Protein AF-A0A8H6UK25-F1 (afdb_monomer_lite)

Secondary structure (DSSP, 8-state):
-HHHHHHHHHHHH-----S-TTTSPPP-HHHHS---TT-EEEEE-TTSHHHHHHHHHIIIII--SEEEEEE---SHHHHHHHHHHHHHHHHGGG--TT-TTS-S-PPEEEEEE--TT-HHHHHHHHHHHHHH-S---EEEE-----SPPS-B-TTS-BHHHIIIIIHHHHHHHHHHHHHHHHHHHSTT---EEEE---GGGGGS-TT---TTGGGS--GGGS-----PPPPPP-------------------------PPP--B--S---TTSGGGGGTTTGGG----B---HHHHHHHHHH-S-HHHHHHHHHHHTS-HHHHHHHHHHHHHH-TT--S-THHHHHHHHHHHHHHHHH---TTTHHHHHHHHHHS------TT--HHHHHHTTSGGG--HHHHHHHHHHHHHHHHH-S-TTPPEESSSS-EE-HHHHHHHHHHHHHHHHHHHHTTT---HHHHHHHHHHHHHHHHHH-TT-HHHHHHHHHHHHHHHHTTTTSPPPGGG---HHHHHHHHHHHHHHHHHHHHHHHHHT---SS-GGG---PPPP---HHHHT--HHHHHHHHHTS-TT----STT---HHHHHHHHHHHHHHHHHHHHHHHS---HHHHHHHHHHHHHHHHHHHHHS-GGGS--GGGGSSS-HHHHHHHHHHHHHHHHHHHHHHHHHHHH-GGGHHHHHHHHHHHHHHHHHHHHTTTT-HHHHHHTHHHIIIIIHHHHHHHHHHHHHHHHHT-----SS-HHHHHHHHHHHHHHHHT-PPPS-HHHHHHHHHHHHHHHHHHHHHHS-S-----PPPPP-----------------------------------------SSGGGTTSS--S--S---------

InterPro domains:
  IPR002347 Short-chain dehydrogenase/reductase SDR [PF00106] (39-199)
  IPR007219 Xylanolytic transcriptional activator, regulatory domain [PF04082] (485-560)
  IPR007219 Xylanolytic transcriptional activator, regulatory domain [SM00906] (484-558)
  IPR036291 NAD(P)-binding domain superfamily [SSF51735] (36-207)

Foldseek 3Di:
DQVLLVCLCCQPPNDDPDPCPPDDDRRDLQPRQAAQDQAEAEAEPCVDDSRVVNLLSCQQRNLYQEYEYEYADPDPVVQVVSQVVSQCSNQPPPPDVPDPDDDPGGYHYHYQYADLLDLVRLLVRLVVDVVVDLAHAEYHADDFDDDDAQDHRPVQFARRCSRLPVSLVSSCVSCVVRLVSRCVVDPVRRGDYGRDDDPCVVVADPLHDPPVCRSGSVNVVVDDDDDDDDDDDDDDDDDDDDDDDDDDDDDDDDDDDDDDDDWDQFDFADCLALCVLVVVPVVQQPLTQHPPPPLVVLVVVQDDDPVPNLLVLLLQCPPLVLLLVLLVLLQVQALQDQQQPCLQNVLSVQQVVLCVPPVDDSVCPSVQQLVLLLDAQDDQAQPDASVNVSVCQHRSSPHLLSSLLSLLSSLSSLLQDPPQVAFDDRNNDDGHGSLRSSSNSLSSSVSSLVSSVVNVHQDPSNLSSLLSSLVSCCLNANLSDVVSVVSLVVSLVSCVVVVLQAQDDPVGNGYQSSNLSSLSSVLVSLLVQLLSCSNRVHDGPNANVSGDRQQRAQDHSVLSNDDPVSVVVQQVQADPNRHHPPDLDSHSSNLSRLSSLLSNLSSLLSCLRNPDDDPVVSVVSLVVSLVVLVVSVVPPDPSLAQDLCLLPPDDLSRNVSSLVSVLSSLSSNLSSLVSVCVVDVLSQQVNLQSLVVLLVSVLSNVVSPPPDPSVCSSCVVSCNSGNSSSLSNNLVQLLVCLVVVHDRSYPDDPVVNLVSLVSSLVSLVPDPDDSHSSSSSSNSSSVVSVVSSCCSVVVDPDDDDPDDDDDDDDDDDDDDDDDDDDDDDDDDDDDDDDDDDDDDDDPPDPPDDPCVVVPCPDSDDDDDDDDDDDDD

Sequence (872 aa):
MSTIWDMIRVVLFGSQNDASRDSAPAFNPAQDIPSTTGKVILITGAAGDLGRQTAIALAGYGRPSRIYIADLPRSDDAKQALTHQIDYEAYGDSISPTSETAVTSSTEIRFLYLDLASFDSVQKCAQKFAAQEQRLDILILNAGIIRVSPATTMEGYEIHFGVNYLGHALLTRLLMPVLLRTTQRQPGADVRIVVVSSEGHISAPKQGVDFDLVKTSCSNLAQAPRSVSPANPSREDDEYPNASTSPGDSIVPPGPQMGPLSTSQPTYLGSTSFMSAFNHDQQHLSLSTPKSAHASTQRKAWSADFTHVVPRLVQLLRPLRLYEDLVTEEYDQTPFTVVPAPLVLAPLRLLRSHWDKERWPQEDLGSRITQNTATKLVNIEANMTTDQFYHLFTGPNLRWEFVGLIFGLAGLGASVSSRVTAFFSVNGKDELSADAFAKEMAAASHACIEICKRYDNVNDLMVWLHYTYYVLASNIMGETCHHIYAQFGDLVSCIHAMGLHRPDSPEHSIPFFVSETRKRVFAVAYRADKNIATFLGRPPRLPHHYCDVGLPLDIDDDSVVLDRFSLDKTISQLTPDGWGTFNGGLRPATVIRLRYMVAMLREQVVGLSLGQGWVTSRQKELHMAYQECKRLWDRVPPEFHYGKHSWEGSNPHLSITHLVIHLEYLQTVFQVERIRCNESPDAMTDLLDSAMQIVSAVTDFAKHRDHQNSIRETYTWIFLLYALPAAGAIATELHRCTVSRVPLPCSVPRSRIIRGLSVLVSWFESAKPPSDVTHQACVEVTKVIIKMLNDTLDCPSGWQMVDRPQPGTGTLSALNGGDRVWDTNSIGVPLNAYEQNGTTPNVDALETSEDFLNWLNELGLDTSVPEFFGCQ

Structure (mmCIF, N/CA/C/O backbone):
data_AF-A0A8H6UK25-F1
#
_entry.id   AF-A0A8H6UK25-F1
#
loop_
_atom_site.group_PDB
_atom_site.id
_atom_site.type_symbol
_atom_site.label_atom_id
_atom_site.label_alt_id
_atom_site.label_comp_id
_atom_site.label_asym_id
_atom_site.label_entity_id
_atom_site.label_seq_id
_atom_site.pdbx_PDB_ins_code
_atom_site.Cartn_x
_atom_site.Cartn_y
_atom_site.Cartn_z
_atom_site.occupancy
_atom_site.B_iso_or_equiv
_atom_site.auth_seq_id
_atom_site.auth_comp_id
_atom_site.auth_asym_id
_atom_site.auth_atom_id
_atom_site.pdbx_PDB_model_num
ATOM 1 N N . MET A 1 1 ? -25.650 -1.299 -33.046 1.00 38.97 1 MET A N 1
ATOM 2 C CA . MET A 1 1 ? -26.205 -2.536 -32.455 1.00 38.97 1 MET A CA 1
ATOM 3 C C . MET A 1 1 ? -25.213 -3.204 -31.503 1.00 38.97 1 MET A C 1
ATOM 5 O O . MET A 1 1 ? -25.521 -3.201 -30.324 1.00 38.97 1 MET A O 1
ATOM 9 N N . SER A 1 2 ? -24.028 -3.696 -31.918 1.00 46.91 2 SER A N 1
ATOM 10 C CA . SER A 1 2 ? -23.139 -4.444 -30.987 1.00 46.91 2 SER A CA 1
ATOM 11 C C . SER A 1 2 ? -22.680 -3.636 -29.760 1.00 46.91 2 SER A C 1
ATOM 13 O O . SER A 1 2 ? -22.755 -4.142 -28.652 1.00 46.91 2 SER A O 1
ATOM 15 N N . THR A 1 3 ? -22.351 -2.348 -29.914 1.00 49.84 3 THR A N 1
ATOM 16 C CA . THR A 1 3 ? -21.948 -1.472 -28.793 1.00 49.84 3 THR A CA 1
ATOM 17 C C . THR A 1 3 ? -23.058 -1.267 -27.759 1.00 49.84 3 THR A C 1
ATOM 19 O O . THR A 1 3 ? -22.790 -1.164 -26.568 1.00 49.84 3 THR A O 1
ATOM 22 N N . ILE A 1 4 ? -24.316 -1.230 -28.208 1.00 53.91 4 ILE A N 1
ATOM 23 C CA . ILE A 1 4 ? -25.485 -1.077 -27.328 1.00 53.91 4 ILE A CA 1
ATOM 24 C C . ILE A 1 4 ? -25.702 -2.371 -26.539 1.00 53.91 4 ILE A C 1
ATOM 26 O O . ILE A 1 4 ? -25.976 -2.322 -25.345 1.00 53.91 4 ILE A O 1
ATOM 30 N N . TRP A 1 5 ? -25.509 -3.523 -27.181 1.00 61.88 5 TRP A N 1
ATOM 31 C CA . TRP A 1 5 ? -25.608 -4.832 -26.542 1.00 61.88 5 TRP A CA 1
ATOM 32 C C . TRP A 1 5 ? -24.508 -5.077 -25.507 1.00 61.88 5 TRP A C 1
ATOM 34 O O . TRP A 1 5 ? -24.806 -5.521 -24.399 1.00 61.88 5 TRP A O 1
ATOM 44 N N . ASP A 1 6 ? -23.270 -4.692 -25.814 1.00 54.97 6 ASP A N 1
ATOM 45 C CA . ASP A 1 6 ? -22.160 -4.749 -24.860 1.00 54.97 6 ASP A CA 1
ATOM 46 C C . ASP A 1 6 ? -22.391 -3.811 -23.664 1.00 54.97 6 ASP A C 1
ATOM 48 O O . ASP A 1 6 ? -22.103 -4.175 -22.523 1.00 54.97 6 ASP A O 1
ATOM 52 N N . MET A 1 7 ? -22.983 -2.631 -23.886 1.00 53.84 7 MET A N 1
ATOM 53 C CA . MET A 1 7 ? -23.368 -1.727 -22.798 1.00 53.84 7 MET A CA 1
ATOM 54 C C . MET A 1 7 ? -24.505 -2.299 -21.949 1.00 53.84 7 MET A C 1
ATOM 56 O O . MET A 1 7 ? -24.380 -2.300 -20.732 1.00 53.84 7 MET A O 1
ATOM 60 N N . ILE A 1 8 ? -25.573 -2.839 -22.546 1.00 58.72 8 ILE A N 1
ATOM 61 C CA . ILE A 1 8 ? -26.675 -3.492 -21.812 1.00 58.72 8 ILE A CA 1
ATOM 62 C C . ILE A 1 8 ? -26.133 -4.640 -20.946 1.00 58.72 8 ILE A C 1
ATOM 64 O O . ILE A 1 8 ? -26.497 -4.745 -19.773 1.00 58.72 8 ILE A O 1
ATOM 68 N N . ARG A 1 9 ? -25.203 -5.445 -21.482 1.00 60.75 9 ARG A N 1
ATOM 69 C CA . ARG A 1 9 ? -24.506 -6.509 -20.743 1.00 60.75 9 ARG A CA 1
ATOM 70 C C . ARG A 1 9 ? -23.772 -5.967 -19.513 1.00 60.75 9 ARG A C 1
ATOM 72 O O . ARG A 1 9 ? -23.985 -6.462 -18.407 1.00 60.75 9 ARG A O 1
ATOM 79 N N . VAL A 1 10 ? -22.934 -4.945 -19.695 1.00 55.25 10 VAL A N 1
ATOM 80 C CA . VAL A 1 10 ? -22.116 -4.348 -18.622 1.00 55.25 10 VAL A CA 1
ATOM 81 C C . VAL A 1 10 ? -22.980 -3.643 -17.573 1.00 55.25 10 VAL A C 1
ATOM 83 O O . VAL A 1 10 ? -22.741 -3.801 -16.378 1.00 55.25 10 VAL A O 1
ATOM 86 N N . VAL A 1 11 ? -23.994 -2.898 -18.016 1.00 53.19 11 VAL A N 1
ATOM 87 C CA . VAL A 1 11 ? -24.864 -2.053 -17.185 1.00 53.19 11 VAL A CA 1
ATOM 88 C C . VAL A 1 11 ? -25.793 -2.897 -16.309 1.00 53.19 11 VAL A C 1
ATOM 90 O O . VAL A 1 11 ? -25.984 -2.572 -15.141 1.00 53.19 11 VAL A O 1
ATOM 93 N N . LEU A 1 12 ? -26.346 -4.001 -16.821 1.00 56.59 12 LEU A N 1
ATOM 94 C CA . LEU A 1 12 ? -27.338 -4.794 -16.085 1.00 56.59 12 LEU A CA 1
ATOM 95 C C . LEU A 1 12 ? -26.778 -6.048 -15.412 1.00 56.59 12 LEU A C 1
ATOM 97 O O . LEU A 1 12 ? -27.247 -6.406 -14.329 1.00 56.59 12 LEU A O 1
ATOM 101 N N . PHE A 1 13 ? -25.785 -6.711 -16.014 1.00 59.00 13 PHE A N 1
ATOM 102 C CA . PHE A 1 13 ? -25.317 -8.037 -15.581 1.00 59.00 13 PHE A CA 1
ATOM 103 C C . PHE A 1 13 ? -23.873 -8.051 -15.061 1.00 59.00 13 PHE A C 1
ATOM 105 O O . PHE A 1 13 ? -23.461 -9.047 -14.470 1.00 59.00 13 PHE A O 1
ATOM 112 N N . GLY A 1 14 ? -23.157 -6.926 -15.171 1.00 46.59 14 GLY A N 1
ATOM 113 C CA . GLY A 1 14 ? -21.780 -6.767 -14.706 1.00 46.59 14 GLY A CA 1
ATOM 114 C C . GLY A 1 14 ? -20.740 -7.304 -15.696 1.00 46.59 14 GLY A C 1
ATOM 115 O O . GLY A 1 14 ? -21.001 -8.196 -16.501 1.00 46.59 14 GLY A O 1
ATOM 116 N N . SER A 1 15 ? -19.532 -6.740 -15.644 1.00 41.72 15 SER A N 1
ATOM 117 C CA . SER A 1 15 ? -18.374 -7.222 -16.405 1.00 41.72 15 SER A CA 1
ATOM 118 C C . SER A 1 15 ? -17.837 -8.506 -15.769 1.00 41.72 15 SER A C 1
ATOM 120 O O . SER A 1 15 ? -17.372 -8.465 -14.631 1.00 41.72 15 SER A O 1
ATOM 122 N N . GLN A 1 16 ? -17.834 -9.632 -16.489 1.00 41.75 16 GLN A N 1
ATOM 123 C CA . GLN A 1 16 ? -16.913 -10.713 -16.130 1.00 41.75 16 GLN A CA 1
ATOM 124 C C . GLN A 1 16 ? -15.495 -10.251 -16.484 1.00 41.75 16 GLN A C 1
ATOM 126 O O . GLN A 1 16 ? -15.241 -9.827 -17.610 1.00 41.75 16 GLN A O 1
ATOM 131 N N . ASN A 1 17 ? -14.594 -10.268 -15.499 1.00 38.03 17 ASN A N 1
ATOM 132 C CA . ASN A 1 17 ? -13.162 -10.032 -15.678 1.00 38.03 17 ASN A CA 1
ATOM 133 C C . ASN A 1 17 ? -12.547 -11.172 -16.508 1.00 38.03 17 ASN A C 1
ATOM 135 O O . ASN A 1 17 ? -11.856 -12.019 -15.954 1.00 38.03 17 ASN A O 1
ATOM 139 N N . ASP A 1 18 ? -12.778 -11.191 -17.818 1.00 36.91 18 ASP A N 1
ATOM 140 C CA . ASP A 1 18 ? -12.022 -12.047 -18.728 1.00 36.91 18 ASP A CA 1
ATOM 141 C C . ASP A 1 18 ? -11.106 -11.197 -19.603 1.00 36.91 18 ASP A C 1
ATOM 143 O O . ASP A 1 18 ? -11.525 -10.442 -20.483 1.00 36.91 18 ASP A O 1
ATOM 147 N N . ALA A 1 19 ? -9.810 -11.342 -19.338 1.00 33.00 19 ALA A N 1
ATOM 148 C CA . ALA A 1 19 ? -8.696 -10.685 -20.008 1.00 33.00 19 ALA A CA 1
ATOM 149 C C . ALA A 1 19 ? -8.439 -11.215 -21.438 1.00 33.00 19 ALA A C 1
ATOM 151 O O . ALA A 1 19 ? -7.297 -11.286 -21.880 1.00 33.00 19 ALA A O 1
ATOM 152 N N . SER A 1 20 ? -9.481 -11.578 -22.192 1.00 36.78 20 SER A N 1
ATOM 153 C CA . SER A 1 20 ? -9.354 -11.957 -23.606 1.00 36.78 20 SER A CA 1
ATOM 154 C C . SER A 1 20 ? -10.532 -11.430 -24.435 1.00 36.78 20 SER A C 1
ATOM 156 O O . SER A 1 20 ? -11.495 -12.128 -24.745 1.00 36.78 20 SER A O 1
ATOM 158 N N . ARG A 1 21 ? -10.458 -10.152 -24.830 1.00 44.62 21 ARG A N 1
ATOM 159 C CA . ARG A 1 21 ? -11.465 -9.524 -25.709 1.00 44.62 21 ARG A CA 1
ATOM 160 C C . ARG A 1 21 ? -11.563 -10.158 -27.106 1.00 44.62 21 ARG A C 1
ATOM 162 O O . ARG A 1 21 ? -12.551 -9.915 -27.786 1.00 44.62 21 ARG A O 1
ATOM 169 N N . ASP A 1 22 ? -10.615 -11.010 -27.493 1.00 43.34 22 ASP A N 1
ATOM 170 C CA . ASP A 1 22 ? -10.557 -11.587 -28.841 1.00 43.34 22 ASP A CA 1
ATOM 171 C C . ASP A 1 22 ? -11.221 -12.973 -28.980 1.00 43.34 22 ASP A C 1
ATOM 173 O O . ASP A 1 22 ? -11.183 -13.551 -30.065 1.00 43.34 22 ASP A O 1
ATOM 177 N N . SER A 1 23 ? -11.849 -13.528 -27.928 1.00 44.62 23 SER A N 1
ATOM 178 C CA . SER A 1 23 ? -12.484 -14.862 -28.029 1.00 44.62 23 SER A CA 1
ATOM 179 C C . SER A 1 23 ? -13.808 -15.080 -27.281 1.00 44.62 23 SER A C 1
ATOM 181 O O . SER A 1 23 ? -14.383 -16.164 -27.383 1.00 44.62 23 SER A O 1
ATOM 183 N N . ALA A 1 24 ? -14.343 -14.079 -26.572 1.00 51.56 24 ALA A N 1
ATOM 184 C CA . ALA A 1 24 ? -15.650 -14.219 -25.928 1.00 51.56 24 ALA A CA 1
ATOM 185 C C . ALA A 1 24 ? -16.782 -14.243 -26.981 1.00 51.56 24 ALA A C 1
ATOM 187 O O . ALA A 1 24 ? -16.774 -13.412 -27.894 1.00 51.56 24 ALA A O 1
ATOM 188 N N . PRO A 1 25 ? -17.770 -15.156 -26.882 1.00 59.88 25 PRO A N 1
ATOM 189 C CA . PRO A 1 25 ? -18.903 -15.168 -27.802 1.00 59.88 25 PRO A CA 1
ATOM 190 C C . PRO A 1 25 ? -19.657 -13.830 -27.745 1.00 59.88 25 PRO A C 1
ATOM 192 O O . PRO A 1 25 ? -19.814 -13.233 -26.675 1.00 59.88 25 PRO A O 1
ATOM 195 N N . ALA A 1 26 ? -20.099 -13.354 -28.912 1.00 68.12 26 ALA A N 1
ATOM 196 C CA . ALA A 1 26 ? -20.880 -12.127 -29.035 1.00 68.12 26 ALA A CA 1
ATOM 197 C C . ALA A 1 26 ? -22.165 -12.227 -28.198 1.00 68.12 26 ALA A C 1
ATOM 199 O O . ALA A 1 26 ? -22.828 -13.263 -28.218 1.00 68.12 26 ALA A O 1
ATOM 200 N N . PHE A 1 27 ? -22.513 -11.150 -27.486 1.00 74.88 27 PHE A N 1
ATOM 201 C CA . PHE A 1 27 ? -23.704 -11.107 -26.637 1.00 74.88 27 PHE A CA 1
ATOM 202 C C . PHE A 1 27 ? -24.966 -11.441 -27.442 1.00 74.88 27 PHE A C 1
ATOM 204 O O . PHE A 1 27 ? -25.267 -10.786 -28.444 1.00 74.88 27 PHE A O 1
ATOM 211 N N . ASN A 1 28 ? -25.708 -12.444 -26.983 1.00 79.19 28 ASN A N 1
ATOM 212 C CA . ASN A 1 28 ? -26.981 -12.867 -27.538 1.00 79.19 28 ASN A CA 1
ATOM 213 C C . ASN A 1 28 ? -28.111 -12.499 -26.562 1.00 79.19 28 ASN A C 1
ATOM 215 O O . ASN A 1 28 ? -28.320 -13.212 -25.579 1.00 79.19 28 ASN A O 1
ATOM 219 N N . PRO A 1 29 ? -28.901 -11.446 -26.841 1.00 75.62 29 PRO A N 1
ATOM 220 C CA . PRO A 1 29 ? -29.952 -10.974 -25.938 1.00 75.62 29 PRO A CA 1
ATOM 221 C C . PRO A 1 29 ? -30.968 -12.049 -25.532 1.00 75.62 29 PRO A C 1
ATOM 223 O O . PRO A 1 29 ? -31.459 -12.028 -24.410 1.00 75.62 29 PRO A O 1
ATOM 226 N N . ALA A 1 30 ? -31.252 -13.014 -26.413 1.00 77.31 30 ALA A N 1
ATOM 227 C CA . ALA A 1 30 ? -32.211 -14.085 -26.146 1.00 77.31 30 ALA A CA 1
ATOM 228 C C . ALA A 1 30 ? -31.707 -15.144 -25.151 1.00 77.31 30 ALA A C 1
ATOM 230 O O . ALA A 1 30 ? -32.514 -15.898 -24.610 1.00 77.31 30 ALA A O 1
ATOM 231 N N . GLN A 1 31 ? -30.392 -15.233 -24.942 1.00 77.88 31 GLN A N 1
ATOM 232 C CA . GLN A 1 31 ? -29.758 -16.214 -24.056 1.00 77.88 31 GLN A CA 1
ATOM 233 C C . GLN A 1 31 ? -29.131 -15.556 -22.824 1.00 77.88 31 GLN A C 1
ATOM 235 O O . GLN A 1 31 ? -29.184 -16.123 -21.736 1.00 77.88 31 GLN A O 1
ATOM 240 N N . ASP A 1 32 ? -28.569 -14.359 -22.996 1.00 80.12 32 ASP A N 1
ATOM 241 C CA . ASP A 1 32 ? -27.731 -13.706 -21.993 1.00 80.12 32 ASP A CA 1
ATOM 242 C C . ASP A 1 32 ? -28.500 -12.734 -21.090 1.00 80.12 32 ASP A C 1
ATOM 244 O O . ASP A 1 32 ? -28.012 -12.389 -20.014 1.00 80.12 32 ASP A O 1
ATOM 248 N N . ILE A 1 33 ? -29.694 -12.280 -21.495 1.00 80.75 33 ILE A N 1
ATOM 249 C CA . ILE A 1 33 ? -30.580 -11.504 -20.620 1.00 80.75 33 ILE A CA 1
ATOM 250 C C . ILE A 1 33 ? -31.358 -12.499 -19.742 1.00 80.75 33 ILE A C 1
ATOM 252 O O . ILE A 1 33 ? -32.249 -13.182 -20.252 1.00 80.75 33 ILE A O 1
ATOM 256 N N . PRO A 1 34 ? -31.068 -12.614 -18.430 1.00 81.44 34 PRO A N 1
ATOM 257 C CA . PRO A 1 34 ? -31.835 -13.460 -17.532 1.00 81.44 34 PRO A CA 1
ATOM 258 C C . PRO A 1 34 ? -33.292 -13.010 -17.458 1.00 81.44 34 PRO A C 1
ATOM 260 O O . PRO A 1 34 ? -33.616 -11.823 -17.556 1.00 81.44 34 PRO A O 1
ATOM 263 N N . SER A 1 35 ? -34.168 -13.977 -17.190 1.00 82.56 35 SER A N 1
ATOM 264 C CA . SER A 1 35 ? -35.570 -13.696 -16.900 1.00 82.56 35 SER A CA 1
ATOM 265 C C . SER A 1 35 ? -35.684 -12.726 -15.719 1.00 82.56 35 SER A C 1
ATOM 267 O O . SER A 1 35 ? -35.134 -12.941 -14.636 1.00 82.56 35 SER A O 1
ATOM 269 N N . THR A 1 36 ? -36.435 -11.651 -15.934 1.00 86.25 36 THR A N 1
ATOM 270 C CA . THR A 1 36 ? -36.841 -10.677 -14.919 1.00 86.25 36 THR A CA 1
ATOM 271 C C . THR A 1 36 ? -38.337 -10.771 -14.632 1.00 86.25 36 THR A C 1
ATOM 273 O O . THR A 1 36 ? -38.915 -9.859 -14.048 1.00 86.25 36 THR A O 1
ATOM 276 N N . THR A 1 37 ? -38.974 -11.892 -14.983 1.00 87.12 37 THR A N 1
ATOM 277 C CA . THR A 1 37 ? -40.402 -12.136 -14.757 1.00 87.12 37 THR A CA 1
ATOM 278 C C . THR A 1 37 ? -40.794 -11.876 -13.303 1.00 87.12 37 THR A C 1
ATOM 280 O O . THR A 1 37 ? -40.124 -12.316 -12.369 1.00 87.12 37 THR A O 1
ATOM 283 N N . GLY A 1 38 ? -41.876 -11.122 -13.097 1.00 87.31 38 GLY A N 1
ATOM 284 C CA . GLY A 1 38 ? -42.318 -10.713 -11.761 1.00 87.31 38 GLY A CA 1
ATOM 285 C C . GLY A 1 38 ? -41.685 -9.416 -11.243 1.00 87.31 38 GLY A C 1
ATOM 286 O O . GLY A 1 38 ? -42.221 -8.839 -10.294 1.00 87.31 38 GLY A O 1
ATOM 287 N N . LYS A 1 39 ? -40.573 -8.950 -11.832 1.00 92.12 39 LYS A N 1
ATOM 288 C CA . LYS A 1 39 ? -39.842 -7.761 -11.371 1.00 92.12 39 LYS A CA 1
ATOM 289 C C . LYS A 1 39 ? -40.457 -6.456 -11.884 1.00 92.12 39 LYS A C 1
ATOM 291 O O . LYS A 1 39 ? -41.089 -6.424 -12.942 1.00 92.12 39 LYS A O 1
ATOM 296 N N . VAL A 1 40 ? -40.227 -5.380 -11.134 1.00 95.81 40 VAL A N 1
ATOM 297 C CA . VAL A 1 40 ? -40.558 -3.995 -11.497 1.00 95.81 40 VAL A CA 1
ATOM 298 C C . VAL A 1 40 ? -39.267 -3.209 -11.693 1.00 95.81 40 VAL A C 1
ATOM 300 O O . VAL A 1 40 ? -38.388 -3.217 -10.829 1.00 95.81 40 VAL A O 1
ATOM 303 N N . ILE A 1 41 ? -39.156 -2.528 -12.831 1.00 96.06 41 ILE A N 1
ATOM 304 C CA . ILE A 1 41 ? -37.958 -1.783 -13.235 1.00 96.06 41 ILE A CA 1
ATOM 305 C C . ILE A 1 41 ? -38.323 -0.312 -13.436 1.00 96.06 41 ILE A C 1
ATOM 307 O O . ILE A 1 41 ? -39.361 -0.024 -14.023 1.00 96.06 41 ILE A O 1
ATOM 311 N N . LEU A 1 42 ? -37.473 0.615 -12.992 1.00 97.69 42 LEU A N 1
ATOM 312 C CA . LEU A 1 42 ? -37.585 2.043 -13.305 1.00 97.69 42 LEU A CA 1
ATOM 313 C C . LEU A 1 42 ? -36.326 2.513 -14.035 1.00 97.69 42 LEU A C 1
ATOM 315 O O . LEU A 1 42 ? -35.217 2.288 -13.556 1.00 97.69 42 LEU A O 1
ATOM 319 N N . ILE A 1 43 ? -36.501 3.176 -15.178 1.00 96.12 43 ILE A N 1
ATOM 320 C CA . ILE A 1 43 ? -35.423 3.666 -16.043 1.00 96.12 43 ILE A CA 1
ATOM 321 C C . ILE A 1 43 ? -35.606 5.162 -16.265 1.00 96.12 43 ILE A C 1
ATOM 323 O O . ILE A 1 43 ? -36.656 5.596 -16.738 1.00 96.12 43 ILE A O 1
ATOM 327 N N . THR A 1 44 ? -34.579 5.952 -15.961 1.00 96.19 44 THR A N 1
ATOM 328 C CA . THR A 1 44 ? -34.573 7.385 -16.274 1.00 96.19 44 THR A CA 1
ATOM 329 C C . THR A 1 44 ? -34.002 7.649 -17.672 1.00 96.19 44 THR A C 1
ATOM 331 O O . THR A 1 44 ? -33.031 7.013 -18.088 1.00 96.19 44 THR A O 1
ATOM 334 N N . GLY A 1 45 ? -34.559 8.608 -18.415 1.00 88.94 45 GLY A N 1
ATOM 335 C CA . GLY A 1 45 ? -33.960 9.064 -19.682 1.00 88.94 45 GLY A CA 1
ATOM 336 C C . GLY A 1 45 ? -34.110 8.085 -20.854 1.00 88.94 45 GLY A C 1
ATOM 337 O O . GLY A 1 45 ? -33.213 7.993 -21.695 1.00 88.94 45 GLY A O 1
ATOM 338 N N . ALA A 1 46 ? -35.196 7.307 -20.895 1.00 83.12 46 ALA A N 1
ATOM 339 C CA . ALA A 1 46 ? -35.457 6.339 -21.964 1.00 83.12 46 ALA A CA 1
ATOM 340 C C . ALA A 1 46 ? -36.122 6.926 -23.224 1.00 83.12 46 ALA A C 1
ATOM 342 O O . ALA A 1 46 ? -36.424 6.186 -24.154 1.00 83.12 46 ALA A O 1
ATOM 343 N N . ALA A 1 47 ? -36.329 8.238 -23.294 1.00 79.56 47 ALA A N 1
ATOM 344 C CA . ALA A 1 47 ? -36.576 8.955 -24.539 1.00 79.56 47 ALA A CA 1
ATOM 345 C C . ALA A 1 47 ? -35.292 9.038 -25.385 1.00 79.56 47 ALA A C 1
ATOM 347 O O . ALA A 1 47 ? -35.361 9.044 -26.613 1.00 79.56 47 ALA A O 1
ATOM 348 N N . GLY A 1 48 ? -34.116 9.040 -24.742 1.00 76.50 48 GLY A N 1
ATOM 349 C CA . GLY A 1 48 ? -32.815 8.926 -25.404 1.00 76.50 48 GLY A CA 1
ATOM 350 C C . GLY A 1 48 ? -32.486 7.492 -25.839 1.00 76.50 48 GLY A C 1
ATOM 351 O O . GLY A 1 48 ? -33.041 6.526 -25.320 1.00 76.50 48 GLY A O 1
ATOM 352 N N . ASP A 1 49 ? -31.555 7.341 -26.784 1.00 76.06 49 ASP A N 1
ATOM 353 C CA . ASP A 1 49 ? -31.303 6.061 -27.468 1.00 76.06 49 ASP A CA 1
ATOM 354 C C . ASP A 1 49 ? -30.869 4.920 -26.537 1.00 76.06 49 ASP A C 1
ATOM 356 O O . ASP A 1 49 ? -31.399 3.815 -26.644 1.00 76.06 49 ASP A O 1
ATOM 360 N N . LEU A 1 50 ? -29.951 5.168 -25.595 1.00 84.44 50 LEU A N 1
ATOM 361 C CA . LEU A 1 50 ? -29.442 4.113 -24.709 1.00 84.44 50 LEU A CA 1
ATOM 362 C C . LEU A 1 50 ? -30.520 3.597 -23.744 1.00 84.44 50 LEU A C 1
ATOM 364 O O . LEU A 1 50 ? -30.723 2.386 -23.622 1.00 84.44 50 LEU A O 1
ATOM 368 N N . GLY A 1 51 ? -31.249 4.507 -23.094 1.00 87.44 51 GLY A N 1
ATOM 369 C CA . GLY A 1 51 ? -32.333 4.143 -22.184 1.00 87.44 51 GLY A CA 1
ATOM 370 C C . GLY A 1 51 ? -33.488 3.451 -22.914 1.00 87.44 51 GLY A C 1
ATOM 371 O O . GLY A 1 51 ? -34.008 2.454 -22.414 1.00 87.44 51 GLY A O 1
ATOM 372 N N . ARG A 1 52 ? -33.837 3.912 -24.127 1.00 89.81 52 ARG A N 1
ATOM 373 C CA . ARG A 1 52 ? -34.891 3.308 -24.958 1.00 89.81 52 ARG A CA 1
ATOM 374 C C . ARG A 1 52 ? -34.557 1.873 -25.344 1.00 89.81 52 ARG A C 1
ATOM 376 O O . ARG A 1 52 ? -35.360 0.974 -25.118 1.00 89.81 52 ARG A O 1
ATOM 383 N N . GLN A 1 53 ? -33.351 1.643 -25.863 1.00 88.44 53 GLN A N 1
ATOM 384 C CA . GLN A 1 53 ? -32.897 0.303 -26.247 1.00 88.44 53 GLN A CA 1
ATOM 385 C C . GLN A 1 53 ? -32.777 -0.631 -25.036 1.00 88.44 53 GLN A C 1
ATOM 387 O O . GLN A 1 53 ? -33.103 -1.811 -25.137 1.00 88.44 53 GLN A O 1
ATOM 392 N N . THR A 1 54 ? -32.399 -0.100 -23.869 1.00 89.94 54 THR A N 1
ATOM 393 C CA . THR A 1 54 ? -32.409 -0.863 -22.611 1.00 89.94 54 THR A CA 1
ATOM 394 C C . THR A 1 54 ? -33.828 -1.301 -22.233 1.00 89.94 54 THR A C 1
ATOM 396 O O . THR A 1 54 ? -34.035 -2.461 -21.879 1.00 89.94 54 THR A O 1
ATOM 399 N N . ALA A 1 55 ? -34.817 -0.408 -22.347 1.00 91.31 55 ALA A N 1
ATOM 400 C CA . ALA A 1 55 ? -36.219 -0.727 -22.075 1.00 91.31 55 ALA A CA 1
ATOM 401 C C . ALA A 1 55 ? -36.776 -1.783 -23.047 1.00 91.31 55 ALA A C 1
ATOM 403 O O . ALA A 1 55 ? -37.400 -2.744 -22.602 1.00 91.31 55 ALA A O 1
ATOM 404 N N . ILE A 1 56 ? -36.494 -1.642 -24.347 1.00 90.38 56 ILE A N 1
ATOM 405 C CA . ILE A 1 56 ? -36.904 -2.587 -25.400 1.00 90.38 56 ILE A CA 1
ATOM 406 C C . ILE A 1 56 ? -36.320 -3.979 -25.142 1.00 90.38 56 ILE A C 1
ATOM 408 O O . ILE A 1 56 ? -37.047 -4.971 -25.140 1.00 90.38 56 ILE A O 1
ATOM 412 N N . ALA A 1 57 ? -35.015 -4.059 -24.870 1.00 89.00 57 ALA A N 1
ATOM 413 C CA . ALA A 1 57 ? -34.341 -5.325 -24.604 1.00 89.00 57 ALA A CA 1
ATOM 414 C C . ALA A 1 57 ? -34.888 -6.026 -23.350 1.00 89.00 57 ALA A C 1
ATOM 416 O O . ALA A 1 57 ? -35.127 -7.235 -23.360 1.00 89.00 57 ALA A O 1
ATOM 417 N N . LEU A 1 58 ? -35.110 -5.271 -22.271 1.00 89.50 58 LEU A N 1
ATOM 418 C CA . LEU A 1 58 ? -35.669 -5.814 -21.036 1.00 89.50 58 LEU A CA 1
ATOM 419 C C . LEU A 1 58 ? -37.107 -6.300 -21.225 1.00 89.50 58 LEU A C 1
ATOM 421 O O . LEU A 1 58 ? -37.428 -7.377 -20.731 1.00 89.50 58 LEU A O 1
ATOM 425 N N . ALA A 1 59 ? -37.942 -5.558 -21.954 1.00 90.38 59 ALA A N 1
ATOM 426 C CA . ALA A 1 59 ? -39.307 -5.969 -22.268 1.00 90.38 59 ALA A CA 1
ATOM 427 C C . ALA A 1 59 ? -39.326 -7.252 -23.122 1.00 90.38 59 ALA A C 1
ATOM 429 O O . ALA A 1 59 ? -39.910 -8.253 -22.714 1.00 90.38 59 ALA A O 1
ATOM 430 N N . GLY A 1 60 ? -38.614 -7.267 -24.255 1.00 86.31 60 GLY A N 1
ATOM 431 C CA . GLY A 1 60 ? -38.650 -8.387 -25.202 1.00 86.31 60 GLY A CA 1
ATOM 432 C C . GLY A 1 60 ? -38.038 -9.688 -24.663 1.00 86.31 60 GLY A C 1
ATOM 433 O O . GLY A 1 60 ? -38.616 -10.769 -24.831 1.00 86.31 60 GLY A O 1
ATOM 434 N N . TYR A 1 61 ? -36.886 -9.593 -23.985 1.00 85.75 61 TYR A N 1
ATOM 435 C CA . TYR A 1 61 ? -36.104 -10.761 -23.555 1.00 85.75 61 TYR A CA 1
ATOM 436 C C . TYR A 1 61 ? -36.215 -11.055 -22.054 1.00 85.75 61 TYR A C 1
ATOM 438 O O . TYR A 1 61 ? -36.408 -12.206 -21.669 1.00 85.75 61 TYR A O 1
ATOM 446 N N . GLY A 1 62 ? -36.139 -10.029 -21.199 1.00 83.62 62 GLY A N 1
ATOM 447 C CA . GLY A 1 62 ? -36.232 -10.195 -19.743 1.00 83.62 62 GLY A CA 1
ATOM 448 C C . GLY A 1 62 ? -37.662 -10.455 -19.253 1.00 83.62 62 GLY A C 1
ATOM 449 O O . GLY A 1 62 ? -37.863 -11.219 -18.308 1.00 83.62 62 GLY A O 1
ATOM 450 N N . ARG A 1 63 ? -38.654 -9.857 -19.923 1.00 88.50 63 ARG A N 1
ATOM 451 C CA . ARG A 1 63 ? -40.092 -9.958 -19.628 1.00 88.50 63 ARG A CA 1
ATOM 452 C C . ARG A 1 63 ? -40.452 -9.649 -18.166 1.00 88.50 63 ARG A C 1
ATOM 454 O O . ARG A 1 63 ? -41.092 -10.480 -17.509 1.00 88.50 63 ARG A O 1
ATOM 461 N N . PRO A 1 64 ? -40.049 -8.486 -17.618 1.00 91.38 64 PRO A N 1
ATOM 462 C CA . PRO A 1 64 ? -40.496 -8.059 -16.299 1.00 91.38 64 PRO A CA 1
ATOM 463 C C . PRO A 1 64 ? -42.004 -7.817 -16.281 1.00 91.38 64 PRO A C 1
ATOM 465 O O . PRO A 1 64 ? -42.634 -7.645 -17.323 1.00 91.38 64 PRO A O 1
ATOM 468 N N . SER A 1 65 ? -42.598 -7.769 -15.090 1.00 91.75 65 SER A N 1
ATOM 469 C CA . SER A 1 65 ? -44.024 -7.448 -14.979 1.00 91.75 65 SER A CA 1
ATOM 470 C C . SER A 1 65 ? -44.310 -6.021 -15.435 1.00 91.75 65 SER A C 1
ATOM 472 O O . SER A 1 65 ? -45.350 -5.764 -16.039 1.00 91.75 65 SER A O 1
ATOM 474 N N . ARG A 1 66 ? -43.399 -5.086 -15.134 1.00 94.75 66 ARG A N 1
ATOM 475 C CA . ARG A 1 66 ? -43.597 -3.669 -15.439 1.00 94.75 66 ARG A CA 1
ATOM 476 C C . ARG A 1 66 ? -42.277 -2.919 -15.593 1.00 94.75 66 ARG A C 1
ATOM 478 O O . ARG A 1 66 ? -41.346 -3.136 -14.813 1.00 94.75 66 ARG A O 1
ATOM 485 N N . ILE A 1 67 ? -42.223 -2.008 -16.564 1.00 95.06 67 ILE A N 1
ATOM 486 C CA . ILE A 1 67 ? -41.129 -1.044 -16.735 1.00 95.06 67 ILE A CA 1
ATOM 487 C C . ILE A 1 67 ? -41.705 0.368 -16.663 1.00 95.06 67 ILE A C 1
ATOM 489 O O . ILE A 1 67 ? -42.614 0.729 -17.407 1.00 95.06 67 ILE A O 1
ATOM 493 N N . TYR A 1 68 ? -41.142 1.174 -15.775 1.00 96.25 68 TYR A N 1
ATOM 494 C CA . TYR A 1 68 ? -41.424 2.589 -15.631 1.00 96.25 68 TYR A CA 1
ATOM 495 C C . TYR A 1 68 ? -40.377 3.415 -16.373 1.00 96.25 68 TYR A C 1
ATOM 497 O O . TYR A 1 68 ? -39.191 3.353 -16.057 1.00 96.25 68 TYR A O 1
ATOM 505 N N . ILE A 1 69 ? -40.828 4.213 -17.333 1.00 94.69 69 ILE A N 1
ATOM 506 C CA . ILE A 1 69 ? -40.018 5.184 -18.063 1.00 94.69 69 ILE A CA 1
ATOM 507 C C . ILE A 1 69 ? -40.181 6.545 -17.397 1.00 94.69 69 ILE A C 1
ATOM 509 O O . ILE A 1 69 ? -41.251 7.145 -17.478 1.00 94.69 69 ILE A O 1
ATOM 513 N N . ALA A 1 70 ? -39.133 7.013 -16.726 1.00 95.06 70 ALA A N 1
ATOM 514 C CA . ALA A 1 70 ? -39.109 8.298 -16.041 1.00 95.06 70 ALA A CA 1
ATOM 515 C C . ALA A 1 70 ? -38.363 9.343 -16.890 1.00 95.06 70 ALA A C 1
ATOM 517 O O . ALA A 1 70 ? -37.140 9.269 -17.032 1.00 95.06 70 ALA A O 1
ATOM 518 N N . ASP A 1 71 ? -39.083 10.288 -17.501 1.00 92.00 71 ASP A N 1
ATOM 519 C CA . ASP A 1 71 ? -38.497 11.202 -18.499 1.00 92.00 71 ASP A CA 1
ATOM 520 C C . ASP A 1 71 ? -39.267 12.541 -18.669 1.00 92.00 71 ASP A C 1
ATOM 522 O O . ASP A 1 71 ? -40.300 12.772 -18.036 1.00 92.00 71 ASP A O 1
ATOM 526 N N . LEU A 1 72 ? -38.786 13.409 -19.568 1.00 84.44 72 LEU A N 1
ATOM 527 C CA . LEU A 1 72 ? -39.237 14.776 -19.867 1.00 84.44 72 LEU A CA 1
ATOM 528 C C . LEU A 1 72 ? -40.323 15.013 -20.970 1.00 84.44 72 LEU A C 1
ATOM 530 O O . LEU A 1 72 ? -40.515 16.182 -21.322 1.00 84.44 72 LEU A O 1
ATOM 534 N N . PRO A 1 73 ? -41.064 14.053 -21.577 1.00 64.69 73 PRO A N 1
ATOM 535 C CA . PRO A 1 73 ? -42.002 14.345 -22.659 1.00 64.69 73 PRO A CA 1
ATOM 536 C C . PRO A 1 73 ? -43.115 15.287 -22.205 1.00 64.69 73 PRO A C 1
ATOM 538 O O . PRO A 1 73 ? -43.813 15.064 -21.211 1.00 64.69 73 PRO A O 1
ATOM 541 N N . ARG A 1 74 ? -43.286 16.350 -22.990 1.00 61.78 74 ARG A N 1
ATOM 542 C CA . ARG A 1 74 ? -44.096 17.517 -22.633 1.00 61.78 74 ARG A CA 1
ATOM 543 C C . ARG A 1 74 ? -45.576 17.404 -23.035 1.00 61.78 74 ARG A C 1
ATOM 545 O O . ARG A 1 74 ? -46.342 18.293 -22.684 1.00 61.78 74 ARG A O 1
ATOM 552 N N . SER A 1 75 ? -45.996 16.329 -23.713 1.00 77.44 75 SER A N 1
ATOM 553 C CA . SER A 1 75 ? -47.402 16.060 -24.074 1.00 77.44 75 SER A CA 1
ATOM 554 C C . SER A 1 75 ? -47.791 14.599 -23.839 1.00 77.44 75 SER A C 1
ATOM 556 O O . SER A 1 75 ? -46.933 13.715 -23.837 1.00 77.44 75 SER A O 1
ATOM 558 N N . ASP A 1 76 ? -49.084 14.334 -23.645 1.00 80.19 76 ASP A N 1
ATOM 559 C CA . ASP A 1 76 ? -49.588 12.966 -23.475 1.00 80.19 76 ASP A CA 1
ATOM 560 C C . ASP A 1 76 ? -49.404 12.119 -24.740 1.00 80.19 76 ASP A C 1
ATOM 562 O O . ASP A 1 76 ? -49.045 10.948 -24.628 1.00 80.19 76 ASP A O 1
ATOM 566 N N . ASP A 1 77 ? -49.497 12.731 -25.923 1.00 83.50 77 ASP A N 1
ATOM 567 C CA . ASP A 1 77 ? -49.203 12.072 -27.201 1.00 83.50 77 ASP A CA 1
ATOM 568 C C . ASP A 1 77 ? -47.750 11.583 -27.270 1.00 83.50 77 ASP A C 1
ATOM 570 O O . ASP A 1 77 ? -47.491 10.464 -27.701 1.00 83.50 77 ASP A O 1
ATOM 574 N N . ALA A 1 78 ? -46.785 12.383 -26.797 1.00 80.00 78 ALA A N 1
ATOM 575 C CA . ALA A 1 78 ? -45.373 12.000 -26.807 1.00 80.00 78 ALA A CA 1
ATOM 576 C C . ALA A 1 78 ? -45.075 10.860 -25.820 1.00 80.00 78 ALA A C 1
ATOM 578 O O . ALA A 1 78 ? -44.256 9.986 -26.110 1.00 80.00 78 ALA A O 1
ATOM 579 N N . LYS A 1 79 ? -45.759 10.842 -24.667 1.00 84.31 79 LYS A N 1
ATOM 580 C CA . LYS A 1 79 ? -45.666 9.737 -23.700 1.00 84.31 79 LYS A CA 1
ATOM 581 C C . LYS A 1 79 ? -46.210 8.450 -24.314 1.00 84.31 79 LYS A C 1
ATOM 583 O O . LYS A 1 79 ? -45.519 7.438 -24.279 1.00 84.31 79 LYS A O 1
ATOM 588 N N . GLN A 1 80 ? -47.406 8.512 -24.905 1.00 84.56 80 GLN A N 1
ATOM 589 C CA . GLN A 1 80 ? -48.055 7.367 -25.549 1.00 84.56 80 GLN A CA 1
ATOM 590 C C . GLN A 1 80 ? -47.238 6.845 -26.732 1.00 84.56 80 GLN A C 1
ATOM 592 O O . GLN A 1 80 ? -47.043 5.638 -26.848 1.00 84.56 80 GLN A O 1
ATOM 597 N N . ALA A 1 81 ? -46.707 7.742 -27.567 1.00 86.00 81 ALA A N 1
ATOM 598 C CA . ALA A 1 81 ? -45.853 7.380 -28.690 1.00 86.00 81 ALA A CA 1
ATOM 599 C C . ALA A 1 81 ? -44.586 6.650 -28.225 1.00 86.00 81 ALA A C 1
ATOM 601 O O . ALA A 1 81 ? -44.255 5.611 -28.786 1.00 86.00 81 ALA A O 1
ATOM 602 N N . LEU A 1 82 ? -43.914 7.133 -27.172 1.00 86.25 82 LEU A N 1
ATOM 603 C CA . LEU A 1 82 ? -42.718 6.477 -26.638 1.00 86.25 82 LEU A CA 1
ATOM 604 C C . LEU A 1 82 ? -43.035 5.102 -26.034 1.00 86.25 82 LEU A C 1
ATOM 606 O O . LEU A 1 82 ? -42.322 4.139 -26.307 1.00 86.25 82 LEU A O 1
ATOM 610 N N . THR A 1 83 ? -44.102 4.984 -25.237 1.00 87.81 83 THR A N 1
ATOM 611 C CA . THR A 1 83 ? -44.491 3.690 -24.656 1.00 87.81 83 THR A CA 1
ATOM 612 C C . THR A 1 83 ? -44.917 2.693 -25.731 1.00 87.81 83 THR A C 1
ATOM 614 O O . THR A 1 83 ? -44.513 1.537 -25.668 1.00 87.81 83 THR A O 1
ATOM 617 N N . HIS A 1 84 ? -45.663 3.146 -26.744 1.00 86.31 84 HIS A N 1
ATOM 618 C CA . HIS A 1 84 ? -46.072 2.319 -27.878 1.00 86.31 84 HIS A CA 1
ATOM 619 C C . HIS A 1 84 ? -44.876 1.916 -28.741 1.00 86.31 84 HIS A C 1
ATOM 621 O O . HIS A 1 84 ? -44.804 0.784 -29.197 1.00 86.31 84 HIS A O 1
ATOM 627 N N . GLN A 1 85 ? -43.915 2.817 -28.953 1.00 86.81 85 GLN A N 1
ATOM 628 C CA . GLN A 1 85 ? -42.693 2.505 -29.685 1.00 86.81 85 GLN A CA 1
ATOM 629 C C . GLN A 1 85 ? -41.872 1.429 -28.966 1.00 86.81 85 GLN A C 1
ATOM 631 O O . GLN A 1 85 ? -41.421 0.492 -29.614 1.00 86.81 85 GLN A O 1
ATOM 636 N N . ILE A 1 86 ? -41.696 1.537 -27.644 1.00 88.44 86 ILE A N 1
ATOM 637 C CA . ILE A 1 86 ? -40.975 0.524 -26.858 1.00 88.44 86 ILE A CA 1
ATOM 638 C C . ILE A 1 86 ? -41.689 -0.829 -26.937 1.00 88.44 86 ILE A C 1
ATOM 640 O O . ILE A 1 86 ? -41.030 -1.842 -27.153 1.00 88.44 86 ILE A O 1
ATOM 644 N N . ASP A 1 87 ? -43.014 -0.846 -26.789 1.00 86.50 87 ASP A N 1
ATOM 645 C CA . ASP A 1 87 ? -43.818 -2.070 -26.863 1.00 86.50 87 ASP A CA 1
ATOM 646 C C . ASP A 1 87 ? -43.745 -2.711 -28.261 1.00 86.50 87 ASP A C 1
ATOM 648 O O . ASP A 1 87 ? -43.412 -3.888 -28.406 1.00 86.50 87 ASP A O 1
ATOM 652 N N . TYR A 1 88 ? -43.931 -1.906 -29.310 1.00 84.38 88 TYR A N 1
ATOM 653 C CA . TYR A 1 88 ? -43.839 -2.345 -30.700 1.00 84.38 88 TYR A CA 1
ATOM 654 C C . TYR A 1 88 ? -42.438 -2.855 -31.065 1.00 84.38 88 TYR A C 1
ATOM 656 O O . TYR A 1 88 ? -42.313 -3.905 -31.687 1.00 84.38 88 TYR A O 1
ATOM 664 N N . GLU A 1 89 ? -41.365 -2.165 -30.667 1.00 86.75 89 GLU A N 1
ATOM 665 C CA . GLU A 1 89 ? -39.993 -2.618 -30.941 1.00 86.75 89 GLU A CA 1
ATOM 666 C C . GLU A 1 89 ? -39.609 -3.861 -30.118 1.00 86.75 89 GLU A C 1
ATOM 668 O O . GLU A 1 89 ? -38.788 -4.660 -30.569 1.00 86.75 89 GLU A O 1
ATOM 673 N N . ALA A 1 90 ? -40.201 -4.057 -28.934 1.00 85.31 90 ALA A N 1
ATOM 674 C CA . ALA A 1 90 ? -39.939 -5.222 -28.090 1.00 85.31 90 ALA A CA 1
ATOM 675 C C . ALA A 1 90 ? -40.623 -6.503 -28.595 1.00 85.31 90 ALA A C 1
ATOM 677 O O . ALA A 1 90 ? -40.054 -7.587 -28.448 1.00 85.31 90 ALA A O 1
ATOM 678 N N . TYR A 1 91 ? -41.823 -6.393 -29.178 1.00 81.69 91 TYR A N 1
ATOM 679 C CA . TYR A 1 91 ? -42.662 -7.553 -29.513 1.00 81.69 91 TYR A CA 1
ATOM 680 C C . TYR A 1 91 ? -43.076 -7.656 -30.997 1.00 81.69 91 TYR A C 1
ATOM 682 O O . TYR A 1 91 ? -43.523 -8.721 -31.433 1.00 81.69 91 TYR A O 1
ATOM 690 N N . GLY A 1 92 ? -42.907 -6.608 -31.807 1.00 71.81 92 GLY A N 1
ATOM 691 C CA . GLY A 1 92 ? -43.362 -6.549 -33.205 1.00 71.81 92 GLY A CA 1
ATOM 692 C C . GLY A 1 92 ? -44.889 -6.656 -33.361 1.00 71.81 92 GLY A C 1
ATOM 693 O O . GLY A 1 92 ? -45.638 -6.437 -32.413 1.00 71.81 92 GLY A O 1
ATOM 694 N N . ASP A 1 93 ? -45.367 -7.079 -34.539 1.00 58.91 93 ASP A N 1
ATOM 695 C CA . ASP A 1 93 ? -46.804 -7.268 -34.855 1.00 58.91 93 ASP A CA 1
ATOM 696 C C . ASP A 1 93 ? -47.486 -8.431 -34.096 1.00 58.91 93 ASP A C 1
ATOM 698 O O . ASP A 1 93 ? -48.664 -8.733 -34.307 1.00 58.91 93 ASP A O 1
ATOM 702 N N . SER A 1 94 ? -46.757 -9.123 -33.214 1.00 54.84 94 SER A N 1
ATOM 703 C CA . SER A 1 94 ? -47.251 -10.306 -32.499 1.00 54.84 94 SER A CA 1
ATOM 704 C C . SER A 1 94 ? -48.301 -9.995 -31.419 1.00 54.84 94 SER A C 1
ATOM 706 O O . SER A 1 94 ? -48.910 -10.918 -30.875 1.00 54.84 94 SER A O 1
ATOM 708 N N . ILE A 1 95 ? -48.585 -8.711 -31.167 1.00 51.41 95 ILE A N 1
ATOM 709 C CA . ILE A 1 95 ? -49.675 -8.224 -30.312 1.00 51.41 95 ILE A CA 1
ATOM 710 C C . ILE A 1 95 ? -50.800 -7.669 -31.205 1.00 51.41 95 ILE A C 1
ATOM 712 O O . ILE A 1 95 ? -51.054 -6.470 -31.270 1.00 51.41 95 ILE A O 1
ATOM 716 N N . SER A 1 96 ? -51.499 -8.549 -31.927 1.00 40.62 96 SER A N 1
ATOM 717 C CA . SER A 1 96 ? -52.825 -8.213 -32.467 1.00 40.62 96 SER A CA 1
ATOM 718 C C . SER A 1 96 ? -53.876 -8.440 -31.369 1.00 40.62 96 SER A C 1
ATOM 720 O O . SER A 1 96 ? -53.932 -9.543 -30.822 1.00 40.62 96 SER A O 1
ATOM 722 N N . PRO A 1 97 ? -54.744 -7.463 -31.037 1.00 41.62 97 PRO A N 1
ATOM 723 C CA . PRO A 1 97 ? -55.680 -7.549 -29.907 1.00 41.62 97 PRO A CA 1
ATOM 724 C C . PRO A 1 97 ? -56.861 -8.525 -30.112 1.00 41.62 97 PRO A C 1
ATOM 726 O O . PRO A 1 97 ? -57.872 -8.420 -29.424 1.00 41.62 97 PRO A O 1
ATOM 729 N N . THR A 1 98 ? -56.777 -9.473 -31.051 1.00 39.62 98 THR A N 1
ATOM 730 C CA . THR A 1 98 ? -57.913 -10.299 -31.502 1.00 39.62 98 THR A CA 1
ATOM 731 C C . THR A 1 98 ? -57.707 -11.813 -31.421 1.00 39.62 98 THR A C 1
ATOM 733 O O . THR A 1 98 ? -58.549 -12.552 -31.926 1.00 39.62 98 THR A O 1
ATOM 736 N N . SER A 1 99 ? -56.662 -12.321 -30.759 1.00 39.31 99 SER A N 1
ATOM 737 C CA . SER A 1 99 ? -56.531 -13.771 -30.530 1.00 39.31 99 SER A CA 1
ATOM 738 C C . SER A 1 99 ? -56.590 -14.126 -29.043 1.00 39.31 99 SER A C 1
ATOM 740 O O . SER A 1 99 ? -55.645 -13.869 -28.300 1.00 39.31 99 SER A O 1
ATOM 742 N N . GLU A 1 100 ? -57.685 -14.766 -28.626 1.00 40.78 100 GLU A N 1
ATOM 743 C CA . GLU A 1 100 ? -57.994 -15.226 -27.256 1.00 40.78 100 GLU A CA 1
ATOM 744 C C . GLU A 1 100 ? -57.079 -16.360 -26.731 1.00 40.78 100 GLU A C 1
ATOM 746 O O . GLU A 1 100 ? -57.397 -17.020 -25.745 1.00 40.78 100 GLU A O 1
ATOM 751 N N . THR A 1 101 ? -55.921 -16.601 -27.354 1.00 41.78 101 THR A N 1
ATOM 752 C CA . THR A 1 101 ? -54.996 -17.687 -26.975 1.00 41.78 101 THR A CA 1
ATOM 753 C C . THR A 1 101 ? -53.512 -17.290 -26.984 1.00 41.78 101 THR A C 1
ATOM 755 O O . THR A 1 101 ? -52.650 -18.159 -27.104 1.00 41.78 101 THR A O 1
ATOM 758 N N . ALA A 1 102 ? -53.179 -16.001 -26.850 1.00 38.34 102 ALA A N 1
ATOM 759 C CA . ALA A 1 102 ? -51.791 -15.541 -26.723 1.00 38.34 102 ALA A CA 1
ATOM 760 C C . ALA A 1 102 ? -51.338 -15.490 -25.249 1.00 38.34 102 ALA A C 1
ATOM 762 O O . ALA A 1 102 ? -52.036 -14.975 -24.378 1.00 38.34 102 ALA A O 1
ATOM 763 N N . VAL A 1 103 ? -50.160 -16.053 -24.975 1.00 43.12 103 VAL A N 1
ATOM 764 C CA . VAL A 1 103 ? -49.543 -16.195 -23.647 1.00 43.12 103 VAL A CA 1
ATOM 765 C C . VAL A 1 103 ? -49.497 -14.856 -22.895 1.00 43.12 103 VAL A C 1
ATOM 767 O O . VAL A 1 103 ? -48.865 -13.893 -23.320 1.00 43.12 103 VAL A O 1
ATOM 770 N N . THR A 1 104 ? -50.159 -14.825 -21.742 1.00 45.16 104 THR A N 1
ATOM 771 C CA . THR A 1 104 ? -50.315 -13.698 -20.816 1.00 45.16 104 THR A CA 1
ATOM 772 C C . THR A 1 104 ? -49.017 -13.322 -20.088 1.00 45.16 104 THR A C 1
ATOM 774 O O . THR A 1 104 ? -48.868 -13.636 -18.907 1.00 45.16 104 THR A O 1
ATOM 777 N N . SER A 1 105 ? -48.081 -12.635 -20.748 1.00 54.47 105 SER A N 1
ATOM 778 C CA . SER A 1 105 ? -47.077 -11.818 -20.040 1.00 54.47 105 SER A CA 1
ATOM 779 C C . SER A 1 105 ? -46.393 -10.793 -20.958 1.00 54.47 105 SER A C 1
ATOM 781 O O . SER A 1 105 ? -45.183 -10.874 -21.178 1.00 54.47 105 SER A O 1
ATOM 783 N N . SER A 1 106 ? -47.139 -9.835 -21.518 1.00 74.25 106 SER A N 1
ATOM 784 C CA . SER A 1 106 ? -46.502 -8.610 -22.014 1.00 74.25 106 SER A CA 1
ATOM 785 C C . SER A 1 106 ? -46.077 -7.759 -20.813 1.00 74.25 106 SER A C 1
ATOM 787 O O . SER A 1 106 ? -46.828 -7.593 -19.850 1.00 74.25 106 SER A O 1
ATOM 789 N N . THR A 1 107 ? -44.842 -7.263 -20.832 1.00 88.38 107 THR A N 1
ATOM 790 C CA . THR A 1 107 ? -44.375 -6.270 -19.860 1.00 88.38 107 THR A CA 1
ATOM 791 C C . THR A 1 107 ? -45.195 -4.999 -20.002 1.00 88.38 107 THR A C 1
ATOM 793 O O . THR A 1 107 ? -45.206 -4.391 -21.067 1.00 88.38 107 THR A O 1
ATOM 796 N N . GLU A 1 108 ? -45.827 -4.542 -18.924 1.00 92.50 108 GLU A N 1
ATOM 797 C CA . GLU A 1 108 ? -46.536 -3.266 -18.965 1.00 92.50 108 GLU A CA 1
ATOM 798 C C . GLU A 1 108 ? -45.536 -2.099 -18.931 1.00 92.50 108 GLU A C 1
ATOM 800 O O . GLU A 1 108 ? -44.760 -1.958 -17.982 1.00 92.50 108 GLU A O 1
ATOM 805 N N . ILE A 1 109 ? -45.560 -1.242 -19.954 1.00 92.31 109 ILE A N 1
ATOM 806 C CA . ILE A 1 109 ? -44.733 -0.032 -20.012 1.00 92.31 109 ILE A CA 1
ATOM 807 C C . ILE A 1 109 ? -45.544 1.154 -19.491 1.00 92.31 109 ILE A C 1
ATOM 809 O O . ILE A 1 109 ? -46.584 1.506 -20.046 1.00 92.31 109 ILE A O 1
ATOM 813 N N . ARG A 1 110 ? -45.062 1.799 -18.425 1.00 92.75 110 ARG A N 1
ATOM 814 C CA . ARG A 1 110 ? -45.689 2.988 -17.836 1.00 92.75 110 ARG A CA 1
ATOM 815 C C . ARG A 1 110 ? -44.783 4.192 -17.924 1.00 92.75 110 ARG A C 1
ATOM 817 O O . ARG A 1 110 ? -43.573 4.088 -17.759 1.00 92.75 110 ARG A O 1
ATOM 824 N N . PHE A 1 111 ? -45.390 5.354 -18.109 1.00 93.12 111 PHE A N 1
ATOM 825 C CA . PHE A 1 111 ? -44.673 6.614 -18.165 1.00 93.12 111 PHE A CA 1
ATOM 826 C C . PHE A 1 111 ? -44.796 7.398 -16.848 1.00 93.12 111 PHE A C 1
ATOM 828 O O . PHE A 1 111 ? -45.897 7.566 -16.320 1.00 93.12 111 PHE A O 1
ATOM 835 N N . LEU A 1 112 ? -43.681 7.936 -16.347 1.00 93.69 112 LEU A N 1
ATOM 836 C CA . LEU A 1 112 ? -43.627 8.899 -15.248 1.00 93.69 112 LEU A CA 1
ATOM 837 C C . LEU A 1 112 ? -42.908 10.165 -15.703 1.00 93.69 112 LEU A C 1
ATOM 839 O O . LEU A 1 112 ? -41.802 10.125 -16.230 1.00 93.69 112 LEU A O 1
ATOM 843 N N . TYR A 1 113 ? -43.542 11.312 -15.477 1.00 93.50 113 TYR A N 1
ATOM 844 C CA . TYR A 1 113 ? -42.879 12.587 -15.719 1.00 93.50 113 TYR A CA 1
ATOM 845 C C . TYR A 1 113 ? -41.762 12.788 -14.695 1.00 93.50 113 TYR A C 1
ATOM 847 O O . TYR A 1 113 ? -42.025 12.716 -13.493 1.00 93.50 113 TYR A O 1
ATOM 855 N N . LEU A 1 114 ? -40.555 13.055 -15.184 1.00 94.62 114 LEU A N 1
ATOM 856 C CA . LEU A 1 114 ? -39.374 13.324 -14.381 1.00 94.62 114 LEU A CA 1
ATOM 857 C C . LEU A 1 114 ? -38.518 14.392 -15.065 1.00 94.62 114 LEU A C 1
ATOM 859 O O . LEU A 1 114 ? -37.997 14.185 -16.157 1.00 94.62 114 LEU A O 1
ATOM 863 N N . ASP A 1 115 ? -38.331 15.504 -14.364 1.00 93.94 115 ASP A N 1
ATOM 864 C CA . ASP A 1 115 ? -37.328 16.517 -14.675 1.00 93.94 115 ASP A CA 1
ATOM 865 C C . ASP A 1 115 ? -36.273 16.496 -13.569 1.00 93.94 115 ASP A C 1
ATOM 867 O O . ASP A 1 115 ? -36.551 16.875 -12.434 1.00 93.94 115 ASP A O 1
ATOM 871 N N . LEU A 1 116 ? -35.070 16.023 -13.887 1.00 94.44 116 LEU A N 1
ATOM 872 C CA . LEU A 1 116 ? -33.978 15.918 -12.916 1.00 94.44 116 LEU A CA 1
ATOM 873 C C . LEU A 1 116 ? -33.367 17.276 -12.545 1.00 94.44 116 LEU A C 1
ATOM 875 O O . LEU A 1 116 ? -32.631 17.345 -11.566 1.00 94.44 116 LEU A O 1
ATOM 879 N N . ALA A 1 117 ? -33.681 18.347 -13.282 1.00 92.44 117 ALA A N 1
ATOM 880 C CA . ALA A 1 117 ? -33.283 19.712 -12.941 1.00 92.44 117 ALA A CA 1
ATOM 881 C C . ALA A 1 117 ? -34.232 20.384 -11.925 1.00 92.44 117 ALA A C 1
ATOM 883 O O . ALA A 1 117 ? -34.090 21.580 -11.667 1.00 92.44 117 ALA A O 1
ATOM 884 N N . SER A 1 118 ? -35.221 19.651 -11.393 1.00 93.12 118 SER A N 1
ATOM 885 C CA . SER A 1 118 ? -36.189 20.143 -10.409 1.00 93.12 118 SER A CA 1
ATOM 886 C C . SER A 1 118 ? -36.462 19.096 -9.329 1.00 93.12 118 SER A C 1
ATOM 888 O O . SER A 1 118 ? -37.020 18.029 -9.593 1.00 93.12 118 SER A O 1
ATOM 890 N N . PHE A 1 119 ? -36.141 19.410 -8.078 1.00 91.62 119 PHE A N 1
ATOM 891 C CA . PHE A 1 119 ? -36.356 18.504 -6.948 1.00 91.62 119 PHE A CA 1
ATOM 892 C C . PHE A 1 119 ? -37.843 18.243 -6.683 1.00 91.62 119 PHE A C 1
ATOM 894 O O . PHE A 1 119 ? -38.207 17.122 -6.332 1.00 91.62 119 PHE A O 1
ATOM 901 N N . ASP A 1 120 ? -38.717 19.225 -6.914 1.00 91.25 120 ASP A N 1
ATOM 902 C CA . ASP A 1 120 ? -40.177 19.047 -6.869 1.00 91.25 120 ASP A CA 1
ATOM 903 C C . ASP A 1 120 ? -40.657 18.000 -7.892 1.00 91.25 120 ASP A C 1
ATOM 905 O O . ASP A 1 120 ? -41.457 17.113 -7.577 1.00 91.25 120 ASP A O 1
ATOM 909 N N . SER A 1 121 ? -40.112 18.036 -9.109 1.00 94.50 121 SER A N 1
ATOM 910 C CA . SER A 1 121 ? -40.412 17.039 -10.139 1.00 94.50 121 SER A CA 1
ATOM 911 C C . SER A 1 121 ? -39.939 15.638 -9.732 1.00 94.50 121 SER A C 1
ATOM 913 O O . SER A 1 121 ? -40.702 14.670 -9.823 1.00 94.50 121 SER A O 1
ATOM 915 N N . VAL A 1 122 ? -38.717 15.530 -9.194 1.00 96.19 122 VAL A N 1
ATOM 916 C CA . VAL A 1 122 ? -38.149 14.272 -8.675 1.00 96.19 122 VAL A CA 1
ATOM 917 C C . VAL A 1 122 ? -39.027 13.673 -7.571 1.00 96.19 122 VAL A C 1
ATOM 919 O O . VAL A 1 122 ? -39.333 12.477 -7.595 1.00 96.19 122 VAL A O 1
ATOM 922 N N . GLN A 1 123 ? -39.498 14.502 -6.640 1.00 92.50 123 GLN A N 1
ATOM 923 C CA . GLN A 1 123 ? -40.410 14.087 -5.577 1.00 92.50 123 GLN A CA 1
ATOM 924 C C . GLN A 1 123 ? -41.737 13.562 -6.091 1.00 92.50 123 GLN A C 1
ATOM 926 O O . GLN A 1 123 ? -42.151 12.462 -5.723 1.00 92.50 123 GLN A O 1
ATOM 931 N N . LYS A 1 124 ? -42.399 14.332 -6.958 1.00 94.56 124 LYS A N 1
ATOM 932 C CA . LYS A 1 124 ? -43.691 13.956 -7.539 1.00 94.56 124 LYS A CA 1
ATOM 933 C C . LYS A 1 124 ? -43.582 12.650 -8.318 1.00 94.56 124 LYS A C 1
ATOM 935 O O . LYS A 1 124 ? -44.493 11.826 -8.250 1.00 94.56 124 LYS A O 1
ATOM 940 N N . CYS A 1 125 ? -42.473 12.433 -9.024 1.00 96.25 125 CYS A N 1
ATOM 941 C CA . CYS A 1 125 ? -42.189 11.167 -9.693 1.00 96.25 125 CYS A CA 1
ATOM 942 C C . CYS A 1 125 ? -42.081 10.008 -8.689 1.00 96.25 125 CYS A C 1
ATOM 944 O O . CYS A 1 125 ? -42.774 9.000 -8.841 1.00 96.25 125 CYS A O 1
ATOM 946 N N . ALA A 1 126 ? -41.263 10.154 -7.640 1.00 96.38 126 ALA A N 1
ATOM 947 C CA . ALA A 1 126 ? -41.065 9.113 -6.631 1.00 96.38 126 ALA A CA 1
ATOM 948 C C . ALA A 1 126 ? -42.352 8.788 -5.851 1.00 96.38 126 ALA A C 1
ATOM 950 O O . ALA A 1 126 ? -42.667 7.618 -5.645 1.00 96.38 126 ALA A O 1
ATOM 951 N N . GLN A 1 127 ? -43.132 9.806 -5.477 1.00 94.38 127 GLN A N 1
ATOM 952 C CA . GLN A 1 127 ? -44.428 9.644 -4.813 1.00 94.38 127 GLN A CA 1
ATOM 953 C C . GLN A 1 127 ? -45.434 8.916 -5.710 1.00 94.38 127 GLN A C 1
ATOM 955 O O . GLN A 1 127 ? -46.076 7.966 -5.263 1.00 94.38 127 GLN A O 1
ATOM 960 N N . LYS A 1 128 ? -45.545 9.307 -6.989 1.00 95.69 128 LYS A N 1
ATOM 961 C CA . LYS A 1 128 ? -46.414 8.618 -7.957 1.00 95.69 128 LYS A CA 1
ATOM 962 C C . LYS A 1 128 ? -46.013 7.159 -8.139 1.00 95.69 128 LYS A C 1
ATOM 964 O O . LYS A 1 128 ? -46.890 6.302 -8.179 1.00 95.69 128 LYS A O 1
ATOM 969 N N . PHE A 1 129 ? -44.714 6.876 -8.216 1.00 97.31 129 PHE A N 1
ATOM 970 C CA . PHE A 1 129 ? -44.220 5.506 -8.286 1.00 97.31 129 PHE A CA 1
ATOM 971 C C . PHE A 1 129 ? -44.593 4.716 -7.023 1.00 97.31 129 PHE A C 1
ATOM 973 O O . PHE A 1 129 ? -45.233 3.674 -7.123 1.00 97.31 129 PHE A O 1
ATOM 980 N N . ALA A 1 130 ? -44.277 5.231 -5.831 1.00 93.25 130 ALA A N 1
ATOM 981 C CA . ALA A 1 130 ? -44.536 4.550 -4.559 1.00 93.25 130 ALA A CA 1
ATOM 982 C C . ALA A 1 130 ? -46.035 4.365 -4.245 1.00 93.25 130 ALA A C 1
ATOM 984 O O . ALA A 1 130 ? -46.405 3.444 -3.518 1.00 93.25 130 ALA A O 1
ATOM 985 N N . ALA A 1 131 ? -46.905 5.219 -4.794 1.00 93.00 131 ALA A N 1
ATOM 986 C CA . ALA A 1 131 ? -48.355 5.057 -4.706 1.00 93.00 131 ALA A CA 1
ATOM 987 C C . ALA A 1 131 ? -48.881 3.918 -5.599 1.00 93.00 131 ALA A C 1
ATOM 989 O O . ALA A 1 131 ? -49.901 3.310 -5.282 1.00 93.00 131 ALA A O 1
ATOM 990 N N . GLN A 1 132 ? -48.198 3.627 -6.710 1.00 93.25 132 GLN A N 1
ATOM 991 C CA . GLN A 1 132 ? -48.602 2.602 -7.676 1.00 93.25 132 GLN A CA 1
ATOM 992 C C . GLN A 1 132 ? -47.923 1.253 -7.436 1.00 93.25 132 GLN A C 1
ATOM 994 O O . GLN A 1 132 ? -48.499 0.219 -7.768 1.00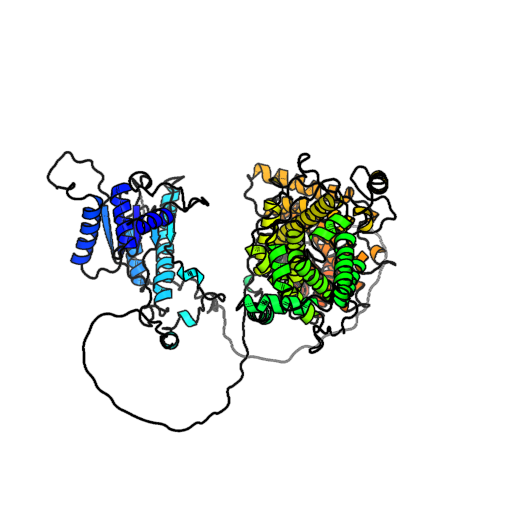 93.25 132 GLN A O 1
ATOM 999 N N . GLU A 1 133 ? -46.718 1.258 -6.862 1.00 93.56 133 GLU A N 1
ATOM 1000 C CA . GLU A 1 133 ? -45.878 0.075 -6.727 1.00 93.56 133 GLU A CA 1
ATOM 1001 C C . GLU A 1 133 ? -45.432 -0.176 -5.297 1.00 93.56 133 GLU A C 1
ATOM 1003 O O . GLU A 1 133 ? -44.983 0.702 -4.564 1.00 93.56 133 GLU A O 1
ATOM 1008 N N . GLN A 1 134 ? -45.502 -1.447 -4.916 1.00 89.44 134 GLN A N 1
ATOM 1009 C CA . GLN A 1 134 ? -45.055 -1.922 -3.611 1.00 89.44 134 GLN A CA 1
ATOM 1010 C C . GLN A 1 134 ? -43.674 -2.582 -3.658 1.00 89.44 134 GLN A C 1
ATOM 1012 O O . GLN A 1 134 ? -43.175 -3.020 -2.617 1.00 89.44 134 GLN A O 1
ATOM 1017 N N . ARG A 1 135 ? -43.089 -2.681 -4.857 1.00 93.44 135 ARG A N 1
ATOM 1018 C CA . ARG A 1 135 ? -41.775 -3.263 -5.121 1.00 93.44 135 ARG A CA 1
ATOM 1019 C C . ARG A 1 135 ? -41.024 -2.456 -6.178 1.00 93.44 135 ARG A C 1
ATOM 1021 O O . ARG A 1 135 ? -41.637 -1.868 -7.063 1.00 93.44 135 ARG A O 1
ATOM 1028 N N . LEU A 1 136 ? -39.703 -2.472 -6.092 1.00 96.50 136 LEU A N 1
ATOM 1029 C CA . LEU A 1 136 ? -38.790 -1.976 -7.114 1.00 96.50 136 LEU A CA 1
ATOM 1030 C C . LEU A 1 136 ? -37.557 -2.871 -7.079 1.00 96.50 136 LEU A C 1
ATOM 1032 O O . LEU A 1 136 ? -36.917 -2.999 -6.039 1.00 96.50 136 LEU A O 1
ATOM 1036 N N . ASP A 1 137 ? -37.256 -3.512 -8.202 1.00 94.62 137 ASP A N 1
ATOM 1037 C CA . ASP A 1 137 ? -36.185 -4.500 -8.291 1.00 94.62 137 ASP A CA 1
ATOM 1038 C C . ASP A 1 137 ? -34.945 -3.933 -8.976 1.00 94.62 137 ASP A C 1
ATOM 1040 O O . ASP A 1 137 ? -33.827 -4.264 -8.598 1.00 94.62 137 ASP A O 1
ATOM 1044 N N . ILE A 1 138 ? -35.120 -3.091 -9.995 1.00 94.69 138 ILE A N 1
ATOM 1045 C CA . ILE A 1 138 ? -33.997 -2.514 -10.739 1.00 94.69 138 ILE A CA 1
ATOM 1046 C C . ILE A 1 138 ? -34.268 -1.030 -10.971 1.00 94.69 138 ILE A C 1
ATOM 1048 O O . ILE A 1 138 ? -35.237 -0.664 -11.637 1.00 94.69 138 ILE A O 1
ATOM 1052 N N . LEU A 1 139 ? -33.397 -0.181 -10.430 1.00 96.94 139 LEU A N 1
ATOM 1053 C CA . LEU A 1 139 ? -33.392 1.262 -10.655 1.00 96.94 139 LEU A CA 1
ATOM 1054 C C . LEU A 1 139 ? -32.225 1.626 -11.578 1.00 96.94 139 LEU A C 1
ATOM 1056 O O . LEU A 1 139 ? -31.073 1.512 -11.171 1.00 96.94 139 LEU A O 1
ATOM 1060 N N . ILE A 1 140 ? -32.514 2.069 -12.802 1.00 95.69 140 ILE A N 1
ATOM 1061 C CA . ILE A 1 140 ? -31.511 2.463 -13.799 1.00 95.69 140 ILE A CA 1
ATOM 1062 C C . ILE A 1 140 ? -31.477 3.990 -13.914 1.00 95.69 140 ILE A C 1
ATOM 1064 O O . ILE A 1 140 ? -32.385 4.619 -14.464 1.00 95.69 140 ILE A O 1
ATOM 1068 N N . LEU A 1 141 ? -30.403 4.583 -13.402 1.00 96.31 141 LEU A N 1
ATOM 1069 C CA . LEU A 1 141 ? -30.111 6.012 -13.438 1.00 96.31 141 LEU A CA 1
ATOM 1070 C C . LEU A 1 141 ? -29.312 6.323 -14.710 1.00 96.31 141 LEU A C 1
ATOM 1072 O O . LEU A 1 141 ? -28.083 6.347 -14.695 1.00 96.31 141 LEU A O 1
ATOM 1076 N N . ASN A 1 142 ? -30.027 6.467 -15.827 1.00 94.25 142 ASN A N 1
ATOM 1077 C CA . ASN A 1 142 ? -29.457 6.628 -17.165 1.00 94.25 142 ASN A CA 1
ATOM 1078 C C . ASN A 1 142 ? -29.534 8.062 -17.712 1.00 94.25 142 ASN A C 1
ATOM 1080 O O . ASN A 1 142 ? -28.684 8.451 -18.509 1.00 94.25 142 ASN A O 1
ATOM 1084 N N . ALA A 1 143 ? -30.534 8.854 -17.319 1.00 92.62 143 ALA A N 1
ATOM 1085 C CA . ALA A 1 143 ? -30.689 10.206 -17.850 1.00 92.62 143 ALA A CA 1
ATOM 1086 C C . ALA A 1 143 ? -29.451 11.078 -17.576 1.00 92.62 143 ALA A C 1
ATOM 1088 O O . ALA A 1 143 ? -28.952 11.117 -16.455 1.00 92.62 143 ALA A O 1
ATOM 1089 N N . GLY A 1 144 ? -28.993 11.829 -18.573 1.00 90.44 144 GLY A N 1
ATOM 1090 C CA . GLY A 1 144 ? -27.897 12.771 -18.399 1.00 90.44 144 GLY A CA 1
ATOM 1091 C C . GLY A 1 144 ? -27.805 13.763 -19.550 1.00 90.44 144 GLY A C 1
ATOM 1092 O O . GLY A 1 144 ? -28.243 13.487 -20.666 1.00 90.44 144 GLY A O 1
ATOM 1093 N N . ILE A 1 145 ? -27.236 14.929 -19.269 1.00 90.88 145 ILE A N 1
ATOM 1094 C CA . ILE A 1 145 ? -26.996 16.008 -20.225 1.00 90.88 145 ILE A CA 1
ATOM 1095 C C . ILE A 1 145 ? -25.498 16.248 -20.395 1.00 90.88 145 ILE A C 1
ATOM 1097 O O . ILE A 1 145 ? -24.695 16.019 -19.489 1.00 90.88 145 ILE A O 1
ATOM 1101 N N . ILE A 1 146 ? -25.110 16.733 -21.571 1.00 87.44 146 ILE A N 1
ATOM 1102 C CA . ILE A 1 146 ? -23.727 17.080 -21.890 1.00 87.44 146 ILE A CA 1
ATOM 1103 C C . ILE A 1 146 ? -23.711 18.265 -22.856 1.00 87.44 146 ILE A C 1
ATOM 1105 O O . ILE A 1 146 ? -24.511 18.308 -23.789 1.00 87.44 146 ILE A O 1
ATOM 1109 N N . ARG A 1 147 ? -22.768 19.198 -22.669 1.00 79.94 147 ARG A N 1
ATOM 1110 C CA . ARG A 1 147 ? -22.569 20.374 -23.542 1.00 79.94 147 ARG A CA 1
ATOM 1111 C C . ARG A 1 147 ? -23.816 21.268 -23.667 1.00 79.94 147 ARG A C 1
ATOM 1113 O O . ARG A 1 147 ? -24.043 21.852 -24.726 1.00 79.94 147 ARG A O 1
ATOM 1120 N N . VAL A 1 148 ? -24.611 21.393 -22.604 1.00 84.31 148 VAL A N 1
ATOM 1121 C CA . VAL A 1 148 ? -25.691 22.393 -22.559 1.00 84.31 148 VAL A CA 1
ATOM 1122 C C . VAL A 1 148 ? -25.141 23.769 -22.178 1.00 84.31 148 VAL A C 1
ATOM 1124 O O . VAL A 1 148 ? -24.064 23.869 -21.587 1.00 84.31 148 VAL A O 1
ATOM 1127 N N . SER A 1 149 ? -25.864 24.834 -22.537 1.00 81.88 149 SER A N 1
ATOM 1128 C CA . SER A 1 149 ? -25.486 26.205 -22.180 1.00 81.88 149 SER A CA 1
ATOM 1129 C C . SER A 1 149 ? -25.350 26.371 -20.658 1.00 81.88 149 SER A C 1
ATOM 1131 O O . SER A 1 149 ? -26.151 25.783 -19.928 1.00 81.88 149 SER A O 1
ATOM 1133 N N . PRO A 1 150 ? -24.395 27.197 -20.181 1.00 84.88 150 PRO A N 1
ATOM 1134 C CA . PRO A 1 150 ? -24.260 27.559 -18.770 1.00 84.88 150 PRO A CA 1
ATOM 1135 C C . PRO A 1 150 ? -25.600 27.975 -18.164 1.00 84.88 150 PRO A C 1
ATOM 1137 O O . PRO A 1 150 ? -26.229 28.929 -18.626 1.00 84.88 150 PRO A O 1
ATOM 1140 N N . ALA A 1 151 ? -26.044 27.245 -17.150 1.00 88.50 151 ALA A N 1
ATOM 1141 C CA . ALA A 1 151 ? -27.321 27.447 -16.485 1.00 88.50 151 ALA A CA 1
ATOM 1142 C C . ALA A 1 151 ? -27.261 26.861 -15.072 1.00 88.50 151 ALA A C 1
ATOM 1144 O O . ALA A 1 151 ? -26.310 26.159 -14.717 1.00 88.50 151 ALA A O 1
ATOM 1145 N N . THR A 1 152 ? -28.296 27.130 -14.285 1.00 90.94 152 THR A N 1
ATOM 1146 C CA . THR A 1 152 ? -28.521 26.469 -13.002 1.00 90.94 152 THR A CA 1
ATOM 1147 C C . THR A 1 152 ? -29.842 25.705 -13.015 1.00 90.94 152 THR A C 1
ATOM 1149 O O . THR A 1 152 ? -30.747 26.045 -13.780 1.00 90.94 152 THR A O 1
ATOM 1152 N N . THR A 1 153 ? -29.969 24.689 -12.165 1.00 88.88 153 THR A N 1
ATOM 1153 C CA . THR A 1 153 ? -31.257 24.082 -11.817 1.00 88.88 153 THR A CA 1
ATOM 1154 C C . THR A 1 153 ? -32.154 25.091 -11.108 1.00 88.88 153 THR A C 1
ATOM 1156 O O . THR A 1 153 ? -31.712 26.181 -10.725 1.00 88.88 153 THR A O 1
ATOM 1159 N N . MET A 1 154 ? -33.415 24.711 -10.894 1.00 80.19 154 MET A N 1
ATOM 1160 C CA . MET A 1 154 ? -34.364 25.523 -10.124 1.00 80.19 154 MET A CA 1
ATOM 1161 C C . MET A 1 154 ? -33.858 25.804 -8.701 1.00 80.19 154 MET A C 1
ATOM 1163 O O . MET A 1 154 ? -34.129 26.861 -8.142 1.00 80.19 154 MET A O 1
ATOM 1167 N N . GLU A 1 155 ? -33.075 24.882 -8.143 1.00 84.75 155 GLU A N 1
ATOM 1168 C CA . GLU A 1 155 ? -32.477 24.955 -6.809 1.00 84.75 155 GLU A CA 1
ATOM 1169 C C . GLU A 1 155 ? -31.114 25.673 -6.784 1.00 84.75 155 GLU A C 1
ATOM 1171 O O . GLU A 1 155 ? -30.482 25.758 -5.734 1.00 84.75 155 GLU A O 1
ATOM 1176 N N . GLY A 1 156 ? -30.654 26.209 -7.921 1.00 85.75 156 GLY A N 1
ATOM 1177 C CA . GLY A 1 156 ? -29.441 27.030 -8.000 1.00 85.75 156 GLY A CA 1
ATOM 1178 C C . GLY A 1 156 ? -28.128 26.261 -8.183 1.00 85.75 156 GLY A C 1
ATOM 1179 O O . GLY A 1 156 ? -27.061 26.858 -8.064 1.00 85.75 156 GLY A O 1
ATOM 1180 N N . TYR A 1 157 ? -28.173 24.965 -8.502 1.00 89.81 157 TYR A N 1
ATOM 1181 C CA . TYR A 1 157 ? -26.972 24.173 -8.796 1.00 89.81 157 TYR A CA 1
ATOM 1182 C C . TYR A 1 157 ? -26.592 24.258 -10.270 1.00 89.81 157 TYR A C 1
ATOM 1184 O O . TYR A 1 157 ? -27.473 24.329 -11.116 1.00 89.81 157 TYR A O 1
ATOM 1192 N N . GLU A 1 158 ? -25.305 24.195 -10.605 1.00 93.56 158 GLU A N 1
ATOM 1193 C CA . GLU A 1 158 ? -24.826 24.094 -11.987 1.00 93.56 158 GLU A CA 1
ATOM 1194 C C . GLU A 1 158 ? -25.566 22.966 -12.715 1.00 93.56 158 GLU A C 1
ATOM 1196 O O . GLU A 1 158 ? -25.759 21.875 -12.174 1.00 93.56 158 GLU A O 1
ATOM 1201 N N . ILE A 1 159 ? -26.030 23.246 -13.933 1.00 92.94 159 ILE A N 1
ATOM 1202 C CA . ILE A 1 159 ? -27.033 22.423 -14.611 1.00 92.94 159 ILE A CA 1
ATOM 1203 C C . ILE A 1 159 ? -26.598 20.963 -14.831 1.00 92.94 159 ILE A C 1
ATOM 1205 O O . ILE A 1 159 ? -27.422 20.062 -14.662 1.00 92.94 159 ILE A O 1
ATOM 1209 N N . HIS A 1 160 ? -25.327 20.687 -15.149 1.00 93.00 160 HIS A N 1
ATOM 1210 C CA . HIS A 1 160 ? -24.841 19.312 -15.312 1.00 93.00 160 HIS A CA 1
ATOM 1211 C C . HIS A 1 160 ? -24.723 18.601 -13.963 1.00 93.00 160 HIS A C 1
ATOM 1213 O O . HIS A 1 160 ? -25.127 17.444 -13.855 1.00 93.00 160 HIS A O 1
ATOM 1219 N N . PHE A 1 161 ? -24.207 19.271 -12.930 1.00 91.75 161 PHE A N 1
ATOM 1220 C CA . PHE A 1 161 ? -24.128 18.716 -11.577 1.00 91.75 161 PHE A CA 1
ATOM 1221 C C . PHE A 1 161 ? -25.519 18.422 -10.999 1.00 91.75 161 PHE A C 1
ATOM 1223 O O . PHE A 1 161 ? -25.763 17.355 -10.433 1.00 91.75 161 PHE A O 1
ATOM 1230 N N . GLY A 1 162 ? -26.462 19.337 -11.207 1.00 90.94 162 GLY A N 1
ATOM 1231 C CA . GLY A 1 162 ? -27.848 19.179 -10.800 1.00 90.94 162 GLY A CA 1
ATOM 1232 C C . GLY A 1 162 ? -28.535 17.989 -11.471 1.00 90.94 162 GLY A C 1
ATOM 1233 O O . GLY A 1 162 ? -29.071 17.125 -10.780 1.00 90.94 162 GLY A O 1
ATOM 1234 N N . VAL A 1 163 ? -28.468 17.895 -12.803 1.00 91.31 163 VAL A N 1
ATOM 1235 C CA . VAL A 1 163 ? -29.165 16.849 -13.575 1.00 91.31 163 VAL A CA 1
ATOM 1236 C C . VAL A 1 163 ? -28.466 15.492 -13.502 1.00 91.31 163 VAL A C 1
ATOM 1238 O O . VAL A 1 163 ? -29.115 14.482 -13.231 1.00 91.31 163 VAL A O 1
ATOM 1241 N N . ASN A 1 164 ? -27.152 15.443 -13.734 1.00 93.56 164 ASN A N 1
ATOM 1242 C CA . ASN A 1 164 ? -26.420 14.178 -13.862 1.00 93.56 164 ASN A CA 1
ATOM 1243 C C . ASN A 1 164 ? -26.093 13.545 -12.505 1.00 93.56 164 ASN A C 1
ATOM 1245 O O . ASN A 1 164 ? -25.744 12.367 -12.465 1.00 93.56 164 ASN A O 1
ATOM 1249 N N . TYR A 1 165 ? -26.177 14.306 -11.407 1.00 92.81 165 TYR A N 1
ATOM 1250 C CA . TYR A 1 165 ? -25.813 13.823 -10.076 1.00 92.81 165 TYR A CA 1
ATOM 1251 C C . TYR A 1 165 ? -26.904 14.067 -9.026 1.00 92.81 165 TYR A C 1
ATOM 1253 O O . TYR A 1 165 ? -27.484 13.097 -8.533 1.00 92.81 165 TYR A O 1
ATOM 1261 N N . LEU A 1 166 ? -27.221 15.323 -8.681 1.00 93.19 166 LEU A N 1
ATOM 1262 C CA . LEU A 1 166 ? -28.104 15.617 -7.539 1.00 93.19 166 LEU A CA 1
ATOM 1263 C C . LEU A 1 166 ? -29.533 15.088 -7.722 1.00 93.19 166 LEU A C 1
ATOM 1265 O O . LEU A 1 166 ? -30.076 14.479 -6.800 1.00 93.19 166 LEU A O 1
ATOM 1269 N N . GLY A 1 167 ? -30.127 15.251 -8.907 1.00 93.81 167 GLY A N 1
ATOM 1270 C CA . GLY A 1 167 ? -31.464 14.732 -9.204 1.00 93.81 167 GLY A CA 1
ATOM 1271 C C . GLY A 1 167 ? -31.550 13.208 -9.055 1.00 93.81 167 GLY A C 1
ATOM 1272 O O . GLY A 1 167 ? -32.492 12.690 -8.452 1.00 93.81 167 GLY A O 1
ATOM 1273 N N . HIS A 1 168 ? -30.533 12.477 -9.528 1.00 95.94 168 HIS A N 1
ATOM 1274 C CA . HIS A 1 168 ? -30.444 11.016 -9.389 1.00 95.94 168 HIS A CA 1
ATOM 1275 C C . HIS A 1 168 ? -30.216 10.568 -7.948 1.00 95.94 168 HIS A C 1
ATOM 1277 O O . HIS A 1 168 ? -30.827 9.591 -7.500 1.00 95.94 168 HIS A O 1
ATOM 1283 N N . ALA A 1 169 ? -29.360 11.279 -7.212 1.00 94.38 169 ALA A N 1
ATOM 1284 C CA . ALA A 1 169 ? -29.120 11.017 -5.797 1.00 94.38 169 ALA A CA 1
ATOM 1285 C C . ALA A 1 169 ? -30.413 11.185 -4.985 1.00 94.38 169 ALA A C 1
ATOM 1287 O O . ALA A 1 169 ? -30.760 10.317 -4.177 1.00 94.38 169 ALA A O 1
ATOM 1288 N N . LEU A 1 170 ? -31.171 12.253 -5.256 1.00 95.31 170 LEU A N 1
ATOM 1289 C CA . LEU A 1 170 ? -32.454 12.503 -4.612 1.00 95.31 170 LEU A CA 1
ATOM 1290 C C . LEU A 1 170 ? -33.490 11.424 -4.959 1.00 95.31 170 LEU A C 1
ATOM 1292 O O . LEU A 1 170 ? -34.114 10.863 -4.056 1.00 95.31 170 LEU A O 1
ATOM 1296 N N . LEU A 1 171 ? -33.640 11.087 -6.245 1.00 96.31 171 LEU A N 1
ATOM 1297 C CA . LEU A 1 171 ? -34.566 10.045 -6.700 1.00 96.31 171 LEU A CA 1
ATOM 1298 C C . LEU A 1 171 ? -34.273 8.699 -6.021 1.00 96.31 171 LEU A C 1
ATOM 1300 O O . LEU A 1 171 ? -35.182 8.036 -5.520 1.00 96.31 171 LEU A O 1
ATOM 1304 N N . THR A 1 172 ? -32.995 8.322 -5.951 1.00 96.31 172 THR A N 1
ATOM 1305 C CA . THR A 1 172 ? -32.545 7.080 -5.310 1.00 96.31 172 THR A CA 1
ATOM 1306 C C . THR A 1 172 ? -32.887 7.062 -3.826 1.00 96.31 172 THR A C 1
ATOM 1308 O O . THR A 1 172 ? -33.413 6.068 -3.327 1.00 96.31 172 THR A O 1
ATOM 1311 N N . ARG A 1 173 ? -32.641 8.168 -3.113 1.00 93.62 173 ARG A N 1
ATOM 1312 C CA . ARG A 1 173 ? -32.974 8.293 -1.689 1.00 93.62 173 ARG A CA 1
ATOM 1313 C C . ARG A 1 173 ? -34.475 8.135 -1.444 1.00 93.62 173 ARG A C 1
ATOM 1315 O O . ARG A 1 173 ? -34.859 7.414 -0.527 1.00 93.62 173 ARG A O 1
ATOM 1322 N N . LEU A 1 174 ? -35.310 8.769 -2.266 1.00 94.50 174 LEU A N 1
ATOM 1323 C CA . LEU A 1 174 ? -36.770 8.701 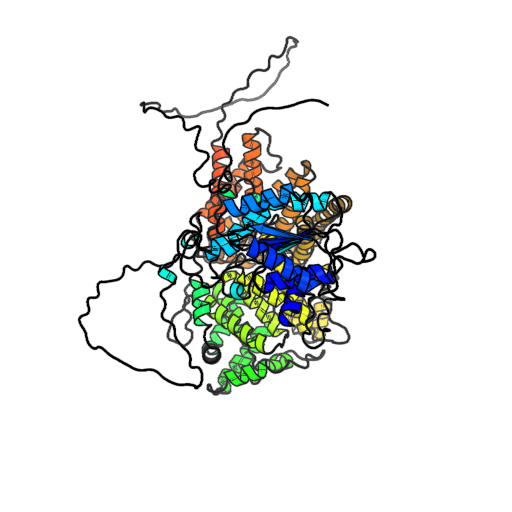-2.142 1.00 94.50 174 LEU A CA 1
ATOM 1324 C C . LEU A 1 174 ? -37.337 7.309 -2.449 1.00 94.50 174 LEU A C 1
ATOM 1326 O O . LEU A 1 174 ? -38.329 6.907 -1.844 1.00 94.50 174 LEU A O 1
ATOM 1330 N N . LEU A 1 175 ? -36.705 6.560 -3.356 1.00 96.19 175 LEU A N 1
ATOM 1331 C CA . LEU A 1 175 ? -37.115 5.198 -3.716 1.00 96.19 175 LEU A CA 1
ATOM 1332 C C . LEU A 1 175 ? -36.467 4.109 -2.843 1.00 96.19 175 LEU A C 1
ATOM 1334 O O . LEU A 1 175 ? -36.924 2.963 -2.859 1.00 96.19 175 LEU A O 1
ATOM 1338 N N . MET A 1 176 ? -35.459 4.454 -2.034 1.00 96.25 176 MET A N 1
ATOM 1339 C CA . MET A 1 176 ? -34.763 3.529 -1.132 1.00 96.25 176 MET A CA 1
ATOM 1340 C C . MET A 1 176 ? -35.707 2.728 -0.219 1.00 96.25 176 MET A C 1
ATOM 1342 O O . MET A 1 176 ? -35.521 1.515 -0.109 1.00 96.25 176 MET A O 1
ATOM 1346 N N . PRO A 1 177 ? -36.763 3.314 0.385 1.00 94.38 177 PRO A N 1
ATOM 1347 C CA . PRO A 1 177 ? -37.710 2.540 1.185 1.00 94.38 177 PRO A CA 1
ATOM 1348 C C . PRO A 1 177 ? -38.414 1.426 0.396 1.00 94.38 177 PRO A C 1
ATOM 1350 O O . PRO A 1 177 ? -38.678 0.363 0.955 1.00 94.38 177 PRO A O 1
ATOM 1353 N N . VAL A 1 178 ? -38.707 1.632 -0.894 1.00 94.56 178 VAL A N 1
ATOM 1354 C CA . VAL A 1 178 ? -39.350 0.618 -1.751 1.00 94.56 178 VAL A CA 1
ATOM 1355 C C . VAL A 1 178 ? -38.348 -0.470 -2.150 1.00 94.56 178 VAL A C 1
ATOM 1357 O O . VAL A 1 178 ? -38.682 -1.655 -2.096 1.00 94.56 178 VAL A O 1
ATOM 1360 N N . LEU A 1 179 ? -37.107 -0.092 -2.473 1.00 93.81 179 LEU A N 1
ATOM 1361 C CA . LEU A 1 179 ? -36.008 -1.028 -2.754 1.00 93.81 179 LEU A CA 1
ATOM 1362 C C . LEU A 1 179 ? -35.746 -1.952 -1.550 1.00 93.81 179 LEU A C 1
ATOM 1364 O O . LEU A 1 179 ? -35.756 -3.174 -1.686 1.00 93.81 179 LEU A O 1
ATOM 1368 N N . LEU A 1 180 ? -35.614 -1.384 -0.346 1.00 92.81 180 LEU A N 1
ATOM 1369 C CA . LEU A 1 180 ? -35.409 -2.143 0.896 1.00 92.81 180 LEU A CA 1
ATOM 1370 C C . LEU A 1 180 ? -36.627 -2.998 1.274 1.00 92.81 180 LEU A C 1
ATOM 1372 O O . LEU A 1 180 ? -36.483 -4.130 1.726 1.00 92.81 180 LEU A O 1
ATOM 1376 N N . ARG A 1 181 ? -37.849 -2.501 1.057 1.00 92.00 181 ARG A N 1
ATOM 1377 C CA . ARG A 1 181 ? -39.067 -3.303 1.259 1.00 92.00 181 ARG A CA 1
ATOM 1378 C C . ARG A 1 181 ? -39.099 -4.518 0.331 1.00 92.00 181 ARG A C 1
ATOM 1380 O O . ARG A 1 181 ? -39.572 -5.580 0.731 1.00 92.00 181 ARG A O 1
ATOM 1387 N N . THR A 1 182 ? -38.596 -4.370 -0.893 1.00 93.06 182 THR A N 1
ATOM 1388 C CA . THR A 1 182 ? -38.525 -5.460 -1.875 1.00 93.06 182 THR A CA 1
ATOM 1389 C C . THR A 1 182 ? -37.588 -6.568 -1.394 1.00 93.06 182 THR A C 1
ATOM 1391 O O . THR A 1 182 ? -37.989 -7.731 -1.389 1.00 93.06 182 THR A O 1
ATOM 1394 N N . THR A 1 183 ? -36.397 -6.221 -0.889 1.00 90.19 183 THR A N 1
ATOM 1395 C CA . THR A 1 183 ? -35.446 -7.210 -0.344 1.00 90.19 183 THR A CA 1
ATOM 1396 C C . THR A 1 183 ? -35.965 -7.893 0.922 1.00 90.19 183 THR A C 1
ATOM 1398 O O . THR A 1 183 ? -35.774 -9.094 1.093 1.00 90.19 183 THR A O 1
ATOM 1401 N N . GLN A 1 184 ? -36.675 -7.165 1.789 1.00 87.38 184 GLN A N 1
ATOM 1402 C CA . GLN A 1 184 ? -37.278 -7.730 3.002 1.00 87.38 184 GLN A CA 1
ATOM 1403 C C . GLN A 1 184 ? -38.399 -8.730 2.697 1.00 87.38 184 GLN A C 1
ATOM 1405 O O . GLN A 1 184 ? -38.507 -9.760 3.360 1.00 87.38 184 GLN A O 1
ATOM 1410 N N . ARG A 1 185 ? -39.248 -8.438 1.703 1.00 86.31 185 ARG A N 1
ATOM 1411 C CA . ARG A 1 185 ? -40.381 -9.304 1.333 1.00 86.31 185 ARG A CA 1
ATOM 1412 C C . ARG A 1 185 ? -39.956 -10.577 0.614 1.00 86.31 185 ARG A C 1
ATOM 1414 O O . ARG A 1 185 ? -40.680 -11.566 0.669 1.00 86.31 185 ARG A O 1
ATOM 1421 N N . GLN A 1 186 ? -38.811 -10.552 -0.058 1.00 82.44 186 GLN A N 1
ATOM 1422 C CA . GLN A 1 186 ? -38.276 -11.697 -0.777 1.00 82.44 186 GLN A CA 1
ATOM 1423 C C . GLN A 1 186 ? -36.791 -11.872 -0.421 1.00 82.44 186 GLN A C 1
ATOM 1425 O O . GLN A 1 186 ? -35.924 -11.347 -1.120 1.00 82.44 186 GLN A O 1
ATOM 1430 N N . PRO A 1 187 ? -36.478 -12.609 0.663 1.00 72.12 187 PRO A N 1
ATOM 1431 C CA . PRO A 1 187 ? -35.104 -12.937 1.026 1.00 72.12 187 PRO A CA 1
ATOM 1432 C C . PRO A 1 187 ? -34.369 -13.596 -0.150 1.00 72.12 187 PRO A C 1
ATOM 1434 O O . PRO A 1 187 ? -34.858 -14.565 -0.729 1.00 72.12 187 PRO A O 1
ATOM 1437 N N . GLY A 1 188 ? -33.214 -13.045 -0.527 1.00 71.94 188 GLY A N 1
ATOM 1438 C CA . GLY A 1 188 ? -32.468 -13.461 -1.722 1.00 71.94 188 GLY A CA 1
ATOM 1439 C C . GLY A 1 188 ? -32.880 -12.758 -3.024 1.00 71.94 188 GLY A C 1
ATOM 1440 O O . GLY A 1 188 ? -32.359 -13.107 -4.080 1.00 71.94 188 GLY A O 1
ATOM 1441 N N . ALA A 1 189 ? -33.785 -11.772 -2.982 1.00 78.12 189 ALA A N 1
ATOM 1442 C CA . ALA A 1 189 ? -34.088 -10.936 -4.140 1.00 78.12 189 ALA A CA 1
ATOM 1443 C C . ALA A 1 189 ? -32.869 -10.107 -4.568 1.00 78.12 189 ALA A C 1
ATOM 1445 O O . ALA A 1 189 ? -32.291 -9.352 -3.787 1.00 78.12 189 ALA A O 1
ATOM 1446 N N . ASP A 1 190 ? -32.526 -10.227 -5.845 1.00 82.00 190 ASP A N 1
ATOM 1447 C CA . ASP A 1 190 ? -31.488 -9.444 -6.506 1.00 82.00 190 ASP A CA 1
ATOM 1448 C C . ASP A 1 190 ? -32.048 -8.071 -6.914 1.00 82.00 190 ASP A C 1
ATOM 1450 O O . ASP A 1 190 ? -32.602 -7.920 -8.013 1.00 82.00 190 ASP A O 1
ATOM 1454 N N . VAL A 1 191 ? -31.966 -7.121 -5.971 1.00 91.12 191 VAL A N 1
ATOM 1455 C CA . VAL A 1 191 ? -32.365 -5.713 -6.122 1.00 91.12 191 VAL A CA 1
ATOM 1456 C C . VAL A 1 191 ? -31.137 -4.861 -6.447 1.00 91.12 191 VAL A C 1
ATOM 1458 O O . VAL A 1 191 ? -30.143 -4.908 -5.723 1.00 91.12 191 VAL A O 1
ATOM 1461 N N . ARG A 1 192 ? -31.199 -4.063 -7.520 1.00 91.44 192 ARG A N 1
ATOM 1462 C CA . ARG A 1 192 ? -30.045 -3.325 -8.062 1.00 91.44 192 ARG A CA 1
ATOM 1463 C C . ARG A 1 192 ? -30.338 -1.844 -8.272 1.00 91.44 192 ARG A C 1
ATOM 1465 O O . ARG A 1 192 ? -31.406 -1.470 -8.753 1.00 91.44 192 ARG A O 1
ATOM 1472 N N . ILE A 1 193 ? -29.336 -1.014 -7.988 1.00 94.69 193 ILE A N 1
ATOM 1473 C CA . ILE A 1 193 ? -29.262 0.375 -8.448 1.00 94.69 193 ILE A CA 1
ATOM 1474 C C . ILE A 1 193 ? -28.111 0.443 -9.444 1.00 94.69 193 ILE A C 1
ATOM 1476 O O . ILE A 1 193 ? -26.977 0.097 -9.118 1.00 94.69 193 ILE A O 1
ATOM 1480 N N . VAL A 1 194 ? -28.413 0.866 -10.662 1.00 92.00 194 VAL A N 1
ATOM 1481 C CA . VAL A 1 194 ? -27.479 0.917 -11.778 1.00 92.00 194 VAL A CA 1
ATOM 1482 C C . VAL A 1 194 ? -27.285 2.372 -12.171 1.00 92.00 194 VAL A C 1
ATOM 1484 O O . VAL A 1 194 ? -28.232 3.028 -12.596 1.00 92.00 194 VAL A O 1
ATOM 1487 N N . VAL A 1 195 ? -26.059 2.877 -12.033 1.00 92.69 195 VAL A N 1
ATOM 1488 C CA . VAL A 1 195 ? -25.709 4.264 -12.364 1.00 92.69 195 VAL A CA 1
ATOM 1489 C C . VAL A 1 195 ? -24.937 4.286 -13.675 1.00 92.69 195 VAL A C 1
ATOM 1491 O O . VAL A 1 195 ? -23.821 3.770 -13.747 1.00 92.69 195 VAL A O 1
ATOM 1494 N N . VAL A 1 196 ? -25.524 4.871 -14.718 1.00 89.38 196 VAL A N 1
ATOM 1495 C CA . VAL A 1 196 ? -24.866 4.977 -16.023 1.00 89.38 196 VAL A CA 1
ATOM 1496 C C . VAL A 1 196 ? -23.948 6.196 -16.012 1.00 89.38 196 VAL A C 1
ATOM 1498 O O . VAL A 1 196 ? -24.397 7.338 -16.024 1.00 89.38 196 VAL A O 1
ATOM 1501 N N . SER A 1 197 ? -22.643 5.935 -15.963 1.00 86.44 197 SER A N 1
ATOM 1502 C CA . SER A 1 197 ? -21.593 6.955 -16.049 1.00 86.44 197 SER A CA 1
ATOM 1503 C C . SER A 1 197 ? -21.077 7.088 -17.495 1.00 86.44 197 SER A C 1
ATOM 1505 O O . SER A 1 197 ? -21.718 6.659 -18.451 1.00 86.44 197 SER A O 1
ATOM 1507 N N . SER A 1 198 ? -19.905 7.687 -17.679 1.00 82.25 198 SER A N 1
ATOM 1508 C CA . SER A 1 198 ? -19.230 7.857 -18.969 1.00 82.25 198 SER A CA 1
ATOM 1509 C C . SER A 1 198 ? -17.722 7.765 -18.775 1.00 82.25 198 SER A C 1
ATOM 1511 O O . SER A 1 198 ? -17.236 8.202 -17.738 1.00 82.25 198 SER A O 1
ATOM 1513 N N . GLU A 1 199 ? -16.951 7.286 -19.758 1.00 77.44 199 GLU A N 1
ATOM 1514 C CA . GLU A 1 199 ? -15.473 7.358 -19.736 1.00 77.44 199 GLU A CA 1
ATOM 1515 C C . GLU A 1 199 ? -14.948 8.784 -19.489 1.00 77.44 199 GLU A C 1
ATOM 1517 O O . GLU A 1 199 ? -13.855 8.959 -18.956 1.00 77.44 199 GLU A O 1
ATOM 1522 N N . GLY A 1 200 ? -15.758 9.815 -19.768 1.00 73.94 200 GLY A N 1
ATOM 1523 C CA . GLY A 1 200 ? -15.454 11.201 -19.408 1.00 73.94 200 GLY A CA 1
ATOM 1524 C C . GLY A 1 200 ? -15.149 11.414 -17.917 1.00 73.94 200 GLY A C 1
ATOM 1525 O O . GLY A 1 200 ? -14.406 12.336 -17.587 1.00 73.94 200 GLY A O 1
ATOM 1526 N N . HIS A 1 201 ? -15.624 10.540 -17.019 1.00 77.69 201 HIS A N 1
ATOM 1527 C CA . HIS A 1 201 ? -15.284 10.597 -15.591 1.00 77.69 201 HIS A CA 1
ATOM 1528 C C . HIS A 1 201 ? -13.778 10.419 -15.320 1.00 77.69 201 HIS A C 1
ATOM 1530 O O . HIS A 1 201 ? -13.282 10.926 -14.318 1.00 77.69 201 HIS A O 1
ATOM 1536 N N . ILE A 1 202 ? -13.028 9.758 -16.214 1.00 75.69 202 ILE A N 1
ATOM 1537 C CA . ILE A 1 202 ? -11.565 9.588 -16.105 1.00 75.69 202 ILE A CA 1
ATOM 1538 C C . ILE A 1 202 ? -10.854 10.948 -16.184 1.00 75.69 202 ILE A C 1
ATOM 1540 O O . ILE A 1 202 ? -9.778 11.136 -15.619 1.00 75.69 202 ILE A O 1
ATOM 1544 N N . SER A 1 203 ? -11.478 11.916 -16.858 1.00 75.31 203 SER A N 1
ATOM 1545 C CA . SER A 1 203 ? -10.979 13.286 -16.994 1.00 75.31 203 SER A CA 1
ATOM 1546 C C . SER A 1 203 ? -11.440 14.209 -15.859 1.00 75.31 203 SER A C 1
ATOM 1548 O O . SER A 1 203 ? -11.253 15.423 -15.952 1.00 75.31 203 SER A O 1
ATOM 1550 N N . ALA A 1 204 ? -12.052 13.669 -14.796 1.00 73.56 204 ALA A N 1
ATOM 1551 C CA . ALA A 1 204 ? -12.469 14.463 -13.649 1.00 73.56 204 ALA A CA 1
ATOM 1552 C C . ALA A 1 204 ? -11.265 15.199 -13.022 1.00 73.56 204 ALA A C 1
ATOM 1554 O O . ALA A 1 204 ? -10.169 14.630 -12.917 1.00 73.56 204 ALA A O 1
ATOM 1555 N N . PRO A 1 205 ? -11.436 16.460 -12.582 1.00 70.25 205 PRO A N 1
ATOM 1556 C CA . PRO A 1 205 ? -10.368 17.194 -11.922 1.00 70.25 205 PRO A CA 1
ATOM 1557 C C . PRO A 1 205 ? -9.863 16.439 -10.686 1.00 70.25 205 PRO A C 1
ATOM 1559 O O . PRO A 1 205 ? -10.645 15.990 -9.850 1.00 70.25 205 PRO A O 1
ATOM 1562 N N . LYS A 1 206 ? -8.539 16.316 -10.541 1.00 70.38 206 LYS A N 1
ATOM 1563 C CA . LYS A 1 206 ? -7.913 15.545 -9.448 1.00 70.38 206 LYS A CA 1
ATOM 1564 C C . LYS A 1 206 ? -8.231 16.098 -8.053 1.00 70.38 206 LYS A C 1
ATOM 1566 O O . LYS A 1 206 ? -8.094 15.378 -7.071 1.00 70.38 206 LYS A O 1
ATOM 1571 N N . GLN A 1 207 ? -8.620 17.368 -7.976 1.00 74.12 207 GLN A N 1
ATOM 1572 C CA . GLN A 1 207 ? -9.057 18.063 -6.767 1.00 74.12 207 GLN A CA 1
ATOM 1573 C C . GLN A 1 207 ? -10.499 17.733 -6.336 1.00 74.12 207 GLN A C 1
ATOM 1575 O O . GLN A 1 207 ? -10.918 18.189 -5.279 1.00 74.12 207 GLN A O 1
ATOM 1580 N N . GLY A 1 208 ? -11.240 16.936 -7.114 1.00 73.94 208 GLY A N 1
ATOM 1581 C CA . GLY A 1 208 ? -12.638 16.609 -6.835 1.00 73.94 208 GLY A CA 1
ATOM 1582 C C . GLY A 1 208 ? -13.615 17.682 -7.323 1.00 73.94 208 GLY A C 1
ATOM 1583 O O . GLY A 1 208 ? -13.277 18.509 -8.172 1.00 73.94 208 GLY A O 1
ATOM 1584 N N . VAL A 1 209 ? -14.848 17.624 -6.816 1.00 74.56 209 VAL A N 1
ATOM 1585 C CA . VAL A 1 209 ? -15.905 18.593 -7.135 1.00 74.56 209 VAL A CA 1
ATOM 1586 C C . VAL A 1 209 ? -15.648 19.882 -6.362 1.00 74.56 209 VAL A C 1
ATOM 1588 O O . VAL A 1 209 ? -15.520 19.863 -5.141 1.00 74.56 209 VAL A O 1
ATOM 1591 N N . ASP A 1 210 ? -15.598 21.001 -7.073 1.00 81.12 210 ASP A N 1
ATOM 1592 C CA . ASP A 1 210 ? -15.605 22.327 -6.465 1.00 81.12 210 ASP A CA 1
ATOM 1593 C C . ASP A 1 210 ? -17.057 22.694 -6.113 1.00 81.12 210 ASP A C 1
ATOM 1595 O O . ASP A 1 210 ? -17.862 23.015 -6.990 1.00 81.12 210 ASP A O 1
ATOM 1599 N N . PHE A 1 211 ? -17.409 22.562 -4.830 1.00 81.00 211 PHE A N 1
ATOM 1600 C CA . PHE A 1 211 ? -18.779 22.753 -4.345 1.00 81.00 211 PHE A CA 1
ATOM 1601 C C . PHE A 1 211 ? -19.270 24.202 -4.436 1.00 81.00 211 PHE A C 1
ATOM 1603 O O . PHE A 1 211 ? -20.480 24.424 -4.499 1.00 81.00 211 PHE A O 1
ATOM 1610 N N . ASP A 1 212 ? -18.357 25.170 -4.474 1.00 81.88 212 ASP A N 1
ATOM 1611 C CA . ASP A 1 212 ? -18.707 26.576 -4.657 1.00 81.88 212 ASP A CA 1
ATOM 1612 C C . ASP A 1 212 ? -18.977 26.858 -6.134 1.00 81.88 212 ASP A C 1
ATOM 1614 O O . ASP A 1 212 ? -19.967 27.504 -6.482 1.00 81.88 212 ASP A O 1
ATOM 1618 N N . LEU A 1 213 ? -18.161 26.287 -7.024 1.00 79.44 213 LEU A N 1
ATOM 1619 C CA . LEU A 1 213 ? -18.341 26.409 -8.467 1.00 79.44 213 LEU A CA 1
ATOM 1620 C C . LEU A 1 213 ? -19.676 25.813 -8.935 1.00 79.44 213 LEU A C 1
ATOM 1622 O O . LEU A 1 213 ? -20.383 26.440 -9.727 1.00 79.44 213 LEU A O 1
ATOM 1626 N N . VAL A 1 214 ? -20.062 24.644 -8.412 1.00 83.94 214 VAL A N 1
ATOM 1627 C CA . VAL A 1 214 ? -21.341 23.992 -8.756 1.00 83.94 214 VAL A CA 1
ATOM 1628 C C . VAL A 1 214 ? -22.570 24.674 -8.140 1.00 83.94 214 VAL A C 1
ATOM 1630 O O . VAL A 1 214 ? -23.683 24.210 -8.366 1.00 83.94 214 VAL A O 1
ATOM 1633 N N . LYS A 1 215 ? -22.409 25.773 -7.390 1.00 84.31 215 LYS A N 1
ATOM 1634 C CA . LYS A 1 215 ? -23.500 26.685 -6.984 1.00 84.31 215 LYS A CA 1
ATOM 1635 C C . LYS A 1 215 ? -23.602 27.919 -7.891 1.00 84.31 215 LYS A C 1
ATOM 1637 O O . LYS A 1 215 ? -24.268 28.897 -7.561 1.00 84.31 215 LYS A O 1
ATOM 1642 N N . THR A 1 216 ? -22.914 27.905 -9.029 1.00 83.94 216 THR A N 1
ATOM 1643 C CA . THR A 1 216 ? -22.949 28.974 -10.031 1.00 83.94 216 THR A CA 1
ATOM 1644 C C . THR A 1 216 ? -23.342 28.414 -11.394 1.00 83.94 216 THR A C 1
ATOM 1646 O O . THR A 1 216 ? -23.326 27.206 -11.614 1.00 83.94 216 THR A O 1
ATOM 1649 N N . SER A 1 217 ? -23.661 29.285 -12.353 1.00 79.25 217 SER A N 1
ATOM 1650 C CA . SER A 1 217 ? -23.943 28.858 -13.730 1.00 79.25 217 SER A CA 1
ATOM 1651 C C . SER A 1 217 ? -22.697 28.430 -14.509 1.00 79.25 217 SER A C 1
ATOM 1653 O O . SER A 1 217 ? -22.832 27.955 -15.633 1.00 79.25 217 SER A O 1
ATOM 1655 N N . CYS A 1 218 ? -21.489 28.628 -13.960 1.00 76.25 218 CYS A N 1
ATOM 1656 C CA . CYS A 1 218 ? -20.216 28.384 -14.644 1.00 76.25 218 CYS A CA 1
ATOM 1657 C C . CYS A 1 218 ? -20.034 29.169 -15.962 1.00 76.25 218 CYS A C 1
ATOM 1659 O O . CYS A 1 218 ? -19.290 28.744 -16.848 1.00 76.25 218 CYS A O 1
ATOM 1661 N N . SER A 1 219 ? -20.657 30.346 -16.101 1.00 68.38 219 SER A N 1
ATOM 1662 C CA . SER A 1 219 ? -20.590 31.189 -17.311 1.00 68.38 219 SER A CA 1
ATOM 1663 C C . SER A 1 219 ? -19.161 31.538 -17.764 1.00 68.38 219 SER A C 1
ATOM 1665 O O . SER A 1 219 ? -18.896 31.603 -18.964 1.00 68.38 219 SER A O 1
ATOM 1667 N N . ASN A 1 220 ? -18.221 31.684 -16.825 1.00 52.56 220 ASN A N 1
ATOM 1668 C CA . ASN A 1 220 ? -16.816 32.017 -17.098 1.00 52.56 220 ASN A CA 1
ATOM 1669 C C . ASN A 1 220 ? -15.990 30.844 -17.666 1.00 52.56 220 ASN A C 1
ATOM 1671 O O . ASN A 1 220 ? -14.896 31.062 -18.180 1.00 52.56 220 ASN A O 1
ATOM 1675 N N . LEU A 1 221 ? -16.498 29.607 -17.605 1.00 55.34 221 LEU A N 1
ATOM 1676 C CA . LEU A 1 221 ? -15.847 28.417 -18.176 1.00 55.34 221 LEU A CA 1
ATOM 1677 C C . LEU A 1 221 ? -16.251 28.165 -19.638 1.00 55.34 221 LEU A C 1
ATOM 1679 O O . LEU A 1 221 ? -15.642 27.340 -20.316 1.00 55.34 221 LEU A O 1
ATOM 1683 N N . ALA A 1 222 ? -17.252 28.891 -20.148 1.00 45.38 222 ALA A N 1
ATOM 1684 C CA . ALA A 1 222 ? -17.771 28.727 -21.505 1.00 45.38 222 ALA A CA 1
ATOM 1685 C C . ALA A 1 222 ? -16.999 29.514 -22.585 1.00 45.38 222 ALA A C 1
ATOM 1687 O O . ALA A 1 222 ? -17.301 29.373 -23.770 1.00 45.38 222 ALA A O 1
ATOM 1688 N N . GLN A 1 223 ? -16.002 30.324 -22.208 1.00 36.78 223 GLN A N 1
ATOM 1689 C CA . GLN A 1 223 ? -15.202 31.141 -23.131 1.00 36.78 223 GLN A CA 1
ATOM 1690 C C . GLN A 1 223 ? -13.728 30.706 -23.148 1.00 36.78 223 GLN A C 1
ATOM 1692 O O . GLN A 1 223 ? -12.851 31.398 -22.643 1.00 36.78 223 GLN A O 1
ATOM 1697 N N . ALA A 1 224 ? -13.437 29.563 -23.771 1.00 28.48 224 ALA A N 1
ATOM 1698 C CA . ALA A 1 224 ? -12.095 29.244 -24.263 1.00 28.48 224 ALA A CA 1
ATOM 1699 C C . ALA A 1 224 ? -12.155 29.054 -25.796 1.00 28.48 224 ALA A C 1
ATOM 1701 O O . ALA A 1 224 ? -13.079 28.387 -26.274 1.00 28.48 224 ALA A O 1
ATOM 1702 N N . PRO A 1 225 ? -11.235 29.637 -26.597 1.00 29.59 225 PRO A N 1
ATOM 1703 C CA . PRO A 1 225 ? -11.332 29.609 -28.055 1.00 29.59 225 PRO A CA 1
ATOM 1704 C C . PRO A 1 225 ? -11.102 28.199 -28.605 1.00 29.59 225 PRO A C 1
ATOM 1706 O O . PRO A 1 225 ? -10.151 27.515 -28.232 1.00 29.59 225 PRO A O 1
ATOM 1709 N N . ARG A 1 226 ? -11.967 27.784 -29.533 1.00 29.78 226 ARG A N 1
ATOM 1710 C CA . ARG A 1 226 ? -11.878 26.517 -30.267 1.00 29.78 226 ARG A CA 1
ATOM 1711 C C . ARG A 1 226 ? -10.615 26.488 -31.138 1.00 29.78 226 ARG A C 1
ATOM 1713 O O . ARG A 1 226 ? -10.526 27.249 -32.098 1.00 29.78 226 ARG A O 1
ATOM 1720 N N . SER A 1 227 ? -9.690 25.570 -30.869 1.00 27.31 227 SER A N 1
ATOM 1721 C CA . SER A 1 227 ? -8.706 25.118 -31.856 1.00 27.31 227 SER A CA 1
ATOM 1722 C C . SER A 1 227 ? -9.341 24.026 -32.723 1.00 27.31 227 SER A C 1
ATOM 1724 O O . SER A 1 227 ? -9.659 22.930 -32.266 1.00 27.31 227 SER A O 1
ATOM 1726 N N . VAL A 1 228 ? -9.581 24.350 -33.991 1.00 26.64 228 VAL A N 1
ATOM 1727 C CA . VAL A 1 228 ? -10.024 23.401 -35.017 1.00 26.64 228 VAL A CA 1
ATOM 1728 C C . VAL A 1 228 ? -8.783 22.695 -35.567 1.00 26.64 228 VAL A C 1
ATOM 1730 O O . VAL A 1 228 ? -7.857 23.359 -36.025 1.00 26.64 228 VAL A O 1
ATOM 1733 N N . SER A 1 229 ? -8.757 21.362 -35.525 1.00 25.66 229 SER A N 1
ATOM 1734 C CA . SER A 1 229 ? -7.844 20.546 -36.344 1.00 25.66 229 SER A CA 1
ATOM 1735 C C . SER A 1 229 ? -8.558 20.127 -37.640 1.00 25.66 229 SER A C 1
ATOM 1737 O O . SER A 1 229 ? -9.782 19.977 -37.623 1.00 25.66 229 SER A O 1
ATOM 1739 N N . PRO A 1 230 ? -7.841 19.989 -38.770 1.00 28.39 230 PRO A N 1
ATOM 1740 C CA . PRO A 1 230 ? -8.434 20.032 -40.102 1.00 28.39 230 PRO A CA 1
ATOM 1741 C C . PRO A 1 230 ? -9.126 18.718 -40.479 1.00 28.39 230 PRO A C 1
ATOM 1743 O O . PRO A 1 230 ? -8.567 17.637 -40.300 1.00 28.39 230 PRO A O 1
ATOM 1746 N N . ALA A 1 231 ? -10.317 18.826 -41.069 1.00 24.59 231 ALA A N 1
ATOM 1747 C CA . ALA A 1 231 ? -10.939 17.755 -41.838 1.00 24.59 231 ALA A CA 1
ATOM 1748 C C . ALA A 1 231 ? -10.742 18.018 -43.341 1.00 24.59 231 ALA A C 1
ATOM 1750 O O . ALA A 1 231 ? -10.825 19.154 -43.805 1.00 24.59 231 ALA A O 1
ATOM 1751 N N . ASN A 1 232 ? -10.453 16.938 -44.066 1.00 25.77 232 ASN A N 1
ATOM 1752 C CA . ASN A 1 232 ? -10.274 16.858 -45.517 1.00 25.77 232 ASN A CA 1
ATOM 1753 C C . ASN A 1 232 ? -11.525 17.318 -46.313 1.00 25.77 232 ASN A C 1
ATOM 1755 O O . ASN A 1 232 ? -12.623 17.359 -45.757 1.00 25.77 232 ASN A O 1
ATOM 1759 N N . PRO A 1 233 ? -11.378 17.639 -47.615 1.00 30.67 233 PRO A N 1
ATOM 1760 C CA . PRO A 1 233 ? -12.283 18.518 -48.351 1.00 30.67 233 PRO A CA 1
ATOM 1761 C C . PRO A 1 233 ? -13.481 17.783 -48.962 1.00 30.67 233 PRO A C 1
ATOM 1763 O O . PRO A 1 233 ? -13.334 16.681 -49.490 1.00 30.67 233 PRO A O 1
ATOM 1766 N N . SER A 1 234 ? -14.652 18.425 -48.979 1.00 24.61 234 SER A N 1
ATOM 1767 C CA . SER A 1 234 ? -15.591 18.394 -50.119 1.00 24.61 234 SER A CA 1
ATOM 1768 C C . SER A 1 234 ? -16.807 19.314 -49.907 1.00 24.61 234 SER A C 1
ATOM 1770 O O . SER A 1 234 ? -17.458 19.226 -48.871 1.00 24.61 234 SER A O 1
ATOM 1772 N N . ARG A 1 235 ? -17.129 20.074 -50.975 1.00 25.81 235 ARG A N 1
ATOM 1773 C CA . ARG A 1 235 ? -18.376 20.816 -51.305 1.00 25.81 235 ARG A CA 1
ATOM 1774 C C . ARG A 1 235 ? -18.564 22.171 -50.607 1.00 25.81 235 ARG A C 1
ATOM 1776 O O . ARG A 1 235 ? -18.707 22.221 -49.395 1.00 25.81 235 ARG A O 1
ATOM 1783 N N . GLU A 1 236 ? -18.262 23.276 -51.293 1.00 25.66 236 GLU A N 1
ATOM 1784 C CA . GLU A 1 236 ? -19.064 24.042 -52.288 1.00 25.66 236 GLU A CA 1
ATOM 1785 C C . GLU A 1 236 ? -20.007 25.071 -51.628 1.00 25.66 236 GLU A C 1
ATOM 1787 O O . GLU A 1 236 ? -20.903 24.701 -50.877 1.00 25.66 236 GLU A O 1
ATOM 1792 N N . ASP A 1 237 ? -19.711 26.335 -51.967 1.00 25.47 237 ASP A N 1
ATOM 1793 C CA . ASP A 1 237 ? -20.535 27.553 -52.060 1.00 25.47 237 ASP A CA 1
ATOM 1794 C C . ASP A 1 237 ? -21.134 28.211 -50.794 1.00 25.47 237 ASP A C 1
ATOM 1796 O O . ASP A 1 237 ? -22.008 27.667 -50.129 1.00 25.47 237 ASP A O 1
ATOM 1800 N N . ASP A 1 238 ? -20.643 29.417 -50.448 1.00 26.95 238 ASP A N 1
ATOM 1801 C CA . ASP A 1 238 ? -21.363 30.697 -50.653 1.00 26.95 238 ASP A CA 1
ATOM 1802 C C . ASP A 1 238 ? -20.612 31.928 -50.064 1.00 26.95 238 ASP A C 1
ATOM 1804 O O . ASP A 1 238 ? -19.720 31.825 -49.222 1.00 26.95 238 ASP A O 1
ATOM 1808 N N . GLU A 1 239 ? -20.947 33.104 -50.602 1.00 23.55 239 GLU A N 1
ATOM 1809 C CA . GLU A 1 239 ? -20.208 34.377 -50.694 1.00 23.55 239 GLU A CA 1
ATOM 1810 C C . GLU A 1 239 ? -20.059 35.260 -49.413 1.00 23.55 239 GLU A C 1
ATOM 1812 O O . GLU A 1 239 ? -20.941 35.322 -48.566 1.00 23.55 239 GLU A O 1
ATOM 1817 N N . TYR A 1 240 ? -18.915 35.981 -49.350 1.00 20.75 240 TYR A N 1
ATOM 1818 C CA . TYR A 1 240 ? -18.539 37.343 -48.842 1.00 20.75 240 TYR A CA 1
ATOM 1819 C C . TYR A 1 240 ? -19.567 38.324 -48.175 1.00 20.75 240 TYR A C 1
ATOM 1821 O O . TYR A 1 240 ? -20.764 38.134 -48.353 1.00 20.75 240 TYR A O 1
ATOM 1829 N N . PRO A 1 241 ? -19.170 39.501 -47.574 1.00 33.62 241 PRO A N 1
ATOM 1830 C CA . PRO A 1 241 ? -17.821 40.067 -47.281 1.00 33.62 241 PRO A CA 1
ATOM 1831 C C . PRO A 1 241 ? -17.586 40.829 -45.923 1.00 33.62 241 PRO A C 1
ATOM 1833 O O . PRO A 1 241 ? -18.494 41.357 -45.295 1.00 33.62 241 PRO A O 1
ATOM 1836 N N . ASN A 1 242 ? -16.289 40.964 -45.575 1.00 23.58 242 ASN A N 1
ATOM 1837 C CA . ASN A 1 242 ? -15.478 42.086 -45.010 1.00 23.58 242 ASN A CA 1
ATOM 1838 C C . ASN A 1 242 ? -16.023 43.232 -44.111 1.00 23.58 242 ASN A C 1
ATOM 1840 O O . ASN A 1 242 ? -16.926 43.957 -44.511 1.00 23.58 242 ASN A O 1
ATOM 1844 N N . ALA A 1 243 ? -15.233 43.566 -43.061 1.00 25.77 243 ALA A N 1
ATOM 1845 C CA . ALA A 1 243 ? -14.678 44.912 -42.715 1.00 25.77 243 ALA A CA 1
ATOM 1846 C C . ALA A 1 243 ? -13.749 44.815 -41.457 1.00 25.77 243 ALA A C 1
ATOM 1848 O O . ALA A 1 243 ? -14.205 44.394 -40.402 1.00 25.77 243 ALA A O 1
ATOM 1849 N N . SER A 1 244 ? -12.407 44.886 -41.553 1.00 23.02 244 SER A N 1
ATOM 1850 C CA . SER A 1 244 ? -11.485 46.058 -41.525 1.00 23.02 244 SER A CA 1
ATOM 1851 C C . SER A 1 244 ? -11.072 46.630 -40.136 1.00 23.02 244 SER A C 1
ATOM 1853 O O . SER A 1 244 ? -11.883 47.283 -39.493 1.00 23.02 244 SER A O 1
ATOM 1855 N N . THR A 1 245 ? -9.779 46.440 -39.773 1.00 24.09 245 THR A N 1
ATOM 1856 C CA . THR A 1 245 ? -8.745 47.410 -39.261 1.00 24.09 245 THR A CA 1
ATOM 1857 C C . THR A 1 245 ? -9.065 48.382 -38.101 1.00 24.09 245 THR A C 1
ATOM 1859 O O . THR A 1 245 ? -10.095 49.032 -38.158 1.00 24.09 245 THR A O 1
ATOM 1862 N N . SER A 1 246 ? -8.230 48.748 -37.108 1.00 23.14 246 SER A N 1
ATOM 1863 C CA . SER A 1 246 ? -6.892 48.418 -36.548 1.00 23.14 246 SER A CA 1
ATOM 1864 C C . SER A 1 246 ? -6.776 49.199 -35.179 1.00 23.14 246 SER A C 1
ATOM 1866 O O . SER A 1 246 ? -7.827 49.438 -34.593 1.00 23.14 246 SER A O 1
ATOM 1868 N N . PRO A 1 247 ? -5.608 49.597 -34.602 1.00 35.47 247 PRO A N 1
ATOM 1869 C CA . PRO A 1 247 ? -5.142 49.183 -33.264 1.00 35.47 247 PRO A CA 1
ATOM 1870 C C . PRO A 1 247 ? -5.007 50.328 -32.219 1.00 35.47 247 PRO A C 1
ATOM 1872 O O . PRO A 1 247 ? -5.090 51.502 -32.568 1.00 35.47 247 PRO A O 1
ATOM 1875 N N . GLY A 1 248 ? -4.706 50.013 -30.949 1.00 22.45 248 GLY A N 1
ATOM 1876 C CA . GLY A 1 248 ? -4.280 51.044 -29.986 1.00 22.45 248 GLY A CA 1
ATOM 1877 C C . GLY A 1 248 ? -4.056 50.587 -28.538 1.00 22.45 248 GLY A C 1
ATOM 1878 O O . GLY A 1 248 ? -5.008 50.306 -27.823 1.00 22.45 248 GLY A O 1
ATOM 1879 N N . ASP A 1 249 ? -2.781 50.590 -28.149 1.00 23.30 249 ASP A N 1
ATOM 1880 C CA . ASP A 1 249 ? -2.205 50.968 -26.849 1.00 23.30 249 ASP A CA 1
ATOM 1881 C C . ASP A 1 249 ? -2.443 50.153 -25.560 1.00 23.30 249 ASP A C 1
ATOM 1883 O O . ASP A 1 249 ? -3.389 50.315 -24.795 1.00 23.30 249 ASP A O 1
ATOM 1887 N N . SER A 1 250 ? -1.408 49.355 -25.279 1.00 26.52 250 SER A N 1
ATOM 1888 C CA . SER A 1 250 ? -0.740 49.107 -23.998 1.00 26.52 250 SER A CA 1
ATOM 1889 C C . SER A 1 250 ? -1.076 50.047 -22.832 1.00 26.52 250 SER A C 1
ATOM 1891 O O . SER A 1 250 ? -0.638 51.193 -22.827 1.00 26.52 250 SER A O 1
ATOM 1893 N N . ILE A 1 251 ? -1.631 49.491 -21.749 1.00 24.47 251 ILE A N 1
ATOM 1894 C CA . ILE A 1 251 ? -1.293 49.878 -20.368 1.00 24.47 251 ILE A CA 1
ATOM 1895 C C . ILE A 1 251 ? -1.282 48.604 -19.511 1.00 24.47 251 ILE A C 1
ATOM 1897 O O . ILE A 1 251 ? -2.320 47.999 -19.258 1.00 24.47 251 ILE A O 1
ATOM 1901 N N . VAL A 1 252 ? -0.094 48.202 -19.056 1.00 32.25 252 VAL A N 1
ATOM 1902 C CA . VAL A 1 252 ? 0.084 47.261 -17.941 1.00 32.25 252 VAL A CA 1
ATOM 1903 C C . VAL A 1 252 ? 0.043 48.066 -16.641 1.00 32.25 252 VAL A C 1
ATOM 1905 O O . VAL A 1 252 ? 0.811 49.019 -16.506 1.00 32.25 252 VAL A O 1
ATOM 1908 N N . PRO A 1 253 ? -0.784 47.667 -15.663 1.00 24.31 253 PRO A N 1
ATOM 1909 C CA . PRO A 1 253 ? -0.391 47.787 -14.261 1.00 24.31 253 PRO A CA 1
ATOM 1910 C C . PRO A 1 253 ? -0.426 46.422 -13.542 1.00 24.31 253 PRO A C 1
ATOM 1912 O O . PRO A 1 253 ? -1.010 45.459 -14.037 1.00 24.31 253 PRO A O 1
ATOM 1915 N N . PRO A 1 254 ? 0.273 46.308 -12.402 1.00 24.20 254 PRO A N 1
ATOM 1916 C CA . PRO A 1 254 ? 0.916 45.079 -11.952 1.00 24.20 254 PRO A CA 1
ATOM 1917 C C . PRO A 1 254 ? -0.063 44.113 -11.278 1.00 24.20 254 PRO A C 1
ATOM 1919 O O . PRO A 1 254 ? -0.921 44.513 -10.495 1.00 24.20 254 PRO A O 1
ATOM 1922 N N . GLY A 1 255 ? 0.099 42.820 -11.561 1.00 22.08 255 GLY A N 1
ATOM 1923 C CA . GLY A 1 255 ? -0.695 41.764 -10.942 1.00 22.08 255 GLY A CA 1
ATOM 1924 C C . GLY A 1 255 ? -0.421 41.635 -9.436 1.00 22.08 255 GLY A C 1
ATOM 1925 O O . GLY A 1 255 ? 0.743 41.685 -9.026 1.00 22.08 255 GLY A O 1
ATOM 1926 N N . PRO A 1 256 ? -1.450 41.408 -8.600 1.00 24.44 256 PRO A N 1
ATOM 1927 C CA . PRO A 1 256 ? -1.236 40.927 -7.251 1.00 24.44 256 PRO A CA 1
ATOM 1928 C C . PRO A 1 256 ? -0.861 39.447 -7.327 1.00 24.44 256 PRO A C 1
ATOM 1930 O O . PRO A 1 256 ? -1.646 38.596 -7.745 1.00 24.44 256 PRO A O 1
ATOM 1933 N N . GLN A 1 257 ? 0.369 39.143 -6.922 1.00 28.38 257 GLN A N 1
ATOM 1934 C CA . GLN A 1 257 ? 0.781 37.792 -6.575 1.00 28.38 257 GLN A CA 1
ATOM 1935 C C . GLN A 1 257 ? -0.132 37.278 -5.452 1.00 28.38 257 GLN A C 1
ATOM 1937 O O . GLN A 1 257 ? -0.074 37.774 -4.330 1.00 28.38 257 GLN A O 1
ATOM 1942 N N . MET A 1 258 ? -0.955 36.269 -5.730 1.00 22.91 258 MET A N 1
ATOM 1943 C CA . MET A 1 258 ? -1.551 35.435 -4.687 1.00 22.91 258 MET A CA 1
ATOM 1944 C C . MET A 1 258 ? -1.278 33.971 -5.013 1.00 22.91 258 MET A C 1
ATOM 1946 O O . MET A 1 258 ? -1.651 33.458 -6.065 1.00 22.91 258 MET A O 1
ATOM 1950 N N . GLY A 1 259 ? -0.509 33.347 -4.120 1.00 22.98 259 GLY A N 1
ATOM 1951 C CA . GLY A 1 259 ? 0.048 32.010 -4.271 1.00 22.98 259 GLY A CA 1
ATOM 1952 C C . GLY A 1 259 ? -0.984 30.880 -4.166 1.00 22.98 259 GLY A C 1
ATOM 1953 O O . GLY A 1 259 ? -2.115 31.086 -3.731 1.00 22.98 259 GLY A O 1
ATOM 1954 N N . PRO A 1 260 ? -0.591 29.649 -4.530 1.00 25.34 260 PRO A N 1
ATOM 1955 C CA . PRO A 1 260 ? -1.513 28.525 -4.630 1.00 25.34 260 PRO A CA 1
ATOM 1956 C C . PRO A 1 260 ? -1.941 28.028 -3.240 1.00 25.34 260 PRO A C 1
ATOM 1958 O O . PRO A 1 260 ? -1.093 27.749 -2.386 1.00 25.34 260 PRO A O 1
ATOM 1961 N N . LEU A 1 261 ? -3.250 27.878 -2.997 1.00 24.67 261 LEU A N 1
ATOM 1962 C CA . LEU A 1 261 ? -3.804 27.059 -1.910 1.00 24.67 261 LEU A CA 1
ATOM 1963 C C . LEU A 1 261 ? -4.282 25.715 -2.483 1.00 24.67 261 LEU A C 1
ATOM 1965 O O . LEU A 1 261 ? -5.115 25.676 -3.376 1.00 24.67 261 LEU A O 1
ATOM 1969 N N . SER A 1 262 ? -3.712 24.616 -1.984 1.00 27.41 262 SER A N 1
ATOM 1970 C CA . SER A 1 262 ? -4.040 23.227 -2.324 1.00 27.41 262 SER A CA 1
ATOM 1971 C C . SER A 1 262 ? -4.235 22.461 -1.016 1.00 27.41 262 SER A C 1
ATOM 1973 O O . SER A 1 262 ? -3.306 22.373 -0.221 1.00 27.41 262 SER A O 1
ATOM 1975 N N . THR A 1 263 ? -5.422 21.918 -0.773 1.00 27.45 263 THR A N 1
ATOM 1976 C CA . THR A 1 263 ? -5.716 21.069 0.391 1.00 27.45 263 THR A CA 1
ATOM 1977 C C . THR A 1 263 ? -6.258 19.741 -0.125 1.00 27.45 263 THR A C 1
ATOM 1979 O O . THR A 1 263 ? -7.370 19.682 -0.637 1.00 27.45 263 THR A O 1
ATOM 1982 N N . SER A 1 264 ? -5.447 18.683 -0.065 1.00 35.59 264 SER A N 1
ATOM 1983 C CA . SER A 1 264 ? -5.911 17.305 -0.320 1.00 35.59 264 SER A CA 1
ATOM 1984 C C . SER A 1 264 ? -6.482 16.710 0.978 1.00 35.59 264 SER A C 1
ATOM 1986 O O . SER A 1 264 ? -6.211 17.253 2.047 1.00 35.59 264 SER A O 1
ATOM 1988 N N . GLN A 1 265 ? -7.288 15.645 0.926 1.00 41.56 265 GLN A N 1
ATOM 1989 C CA . GLN A 1 265 ? -7.781 14.906 2.107 1.00 41.56 265 GLN A CA 1
ATOM 1990 C C . GLN A 1 265 ? -7.191 13.475 2.158 1.00 41.56 265 GLN A C 1
ATOM 1992 O O . GLN A 1 265 ? -6.837 12.931 1.106 1.00 41.56 265 GLN A O 1
ATOM 1997 N N . PRO A 1 266 ? -7.067 12.850 3.351 1.00 46.81 266 PRO A N 1
ATOM 1998 C CA . PRO A 1 266 ? -6.500 11.507 3.514 1.00 46.81 266 PRO A CA 1
ATOM 1999 C C . PRO A 1 266 ? -7.404 10.394 2.949 1.00 46.81 266 PRO A C 1
ATOM 2001 O O . PRO A 1 266 ? -8.626 10.476 2.981 1.00 46.81 266 PRO A O 1
ATOM 2004 N N . THR A 1 267 ? -6.793 9.316 2.437 1.00 56.41 267 THR A N 1
ATOM 2005 C CA . THR A 1 267 ? -7.450 8.392 1.483 1.00 56.41 267 THR A CA 1
ATOM 2006 C C . THR A 1 267 ? -8.106 7.122 2.063 1.00 56.41 267 THR A C 1
ATOM 2008 O O . THR A 1 267 ? -8.522 6.272 1.284 1.00 56.41 267 THR A O 1
ATOM 2011 N N . TYR A 1 268 ? -8.148 6.958 3.397 1.00 57.00 268 TYR A N 1
ATOM 2012 C CA . TYR A 1 268 ? -9.111 6.189 4.242 1.00 57.00 268 TYR A CA 1
ATOM 2013 C C . TYR A 1 268 ? -8.398 5.565 5.458 1.00 57.00 268 TYR A C 1
ATOM 2015 O O . TYR A 1 268 ? -7.307 5.035 5.266 1.00 57.00 268 TYR A O 1
ATOM 2023 N N . LEU A 1 269 ? -8.998 5.684 6.657 1.00 66.12 269 LEU A N 1
ATOM 2024 C CA . LEU A 1 269 ? -8.429 5.528 8.016 1.00 66.12 269 LEU A CA 1
ATOM 2025 C C . LEU A 1 269 ? -9.409 4.751 8.934 1.00 66.12 269 LEU A C 1
ATOM 2027 O O . LEU A 1 269 ? -9.899 5.289 9.922 1.00 66.12 269 LEU A O 1
ATOM 2031 N N . GLY A 1 270 ? -9.752 3.513 8.566 1.00 58.03 270 GLY A N 1
ATOM 2032 C CA . GLY A 1 270 ? -10.798 2.682 9.194 1.00 58.03 270 GLY A CA 1
ATOM 2033 C C . GLY A 1 270 ? -10.613 2.327 10.687 1.00 58.03 270 GLY A C 1
ATOM 2034 O O . GLY A 1 270 ? -9.824 2.922 11.416 1.00 58.03 270 GLY A O 1
ATOM 2035 N N . SER A 1 271 ? -11.340 1.315 11.176 1.00 62.44 271 SER A N 1
ATOM 2036 C CA . SER A 1 271 ? -11.484 0.998 12.616 1.00 62.44 271 SER A CA 1
ATOM 2037 C C . SER A 1 271 ? -10.197 0.616 13.365 1.00 62.44 271 SER A C 1
ATOM 2039 O O . SER A 1 271 ? -10.171 0.697 14.592 1.00 62.44 271 SER A O 1
ATOM 2041 N N . THR A 1 272 ? -9.127 0.235 12.663 1.00 65.12 272 THR A N 1
ATOM 2042 C CA . THR A 1 272 ? -7.810 -0.073 13.256 1.00 65.12 272 THR A CA 1
ATOM 2043 C C . THR A 1 272 ? -6.837 1.107 13.233 1.00 65.12 272 THR A C 1
ATOM 2045 O O . THR A 1 272 ? -5.763 1.023 13.827 1.00 65.12 272 THR A O 1
ATOM 2048 N N . SER A 1 273 ? -7.191 2.200 12.548 1.00 69.31 273 SER A N 1
ATOM 2049 C CA . SER A 1 273 ? -6.331 3.374 12.385 1.00 69.31 273 SER A CA 1
ATOM 2050 C C . SER A 1 273 ? -6.107 4.105 13.710 1.00 69.31 273 SER A C 1
ATOM 2052 O O . SER A 1 273 ? -6.928 4.018 14.623 1.00 69.31 273 SER A O 1
ATOM 2054 N N . PHE A 1 274 ? -5.044 4.905 13.807 1.00 65.00 274 PHE A N 1
ATOM 2055 C CA . PHE A 1 274 ? -4.796 5.781 14.958 1.00 65.00 274 PHE A CA 1
ATOM 2056 C C . PHE A 1 274 ? -5.977 6.722 15.255 1.00 65.00 274 PHE A C 1
ATOM 2058 O O . PHE A 1 274 ? -6.252 7.008 16.418 1.00 65.00 274 PHE A O 1
ATOM 2065 N N . MET A 1 275 ? -6.725 7.140 14.225 1.00 63.53 275 MET A N 1
ATOM 2066 C CA . MET A 1 275 ? -7.908 7.996 14.378 1.00 63.53 275 MET A CA 1
ATOM 2067 C C . MET A 1 275 ? -9.068 7.323 15.109 1.00 63.53 275 MET A C 1
ATOM 2069 O O . MET A 1 275 ? -9.909 8.006 15.692 1.00 63.53 275 MET A O 1
ATOM 2073 N N . SER A 1 276 ? -9.116 5.992 15.109 1.00 62.16 276 SER A N 1
ATOM 2074 C CA . SER A 1 276 ? -10.207 5.255 15.744 1.00 62.16 276 SER A CA 1
ATOM 2075 C C . SER A 1 276 ? -10.213 5.395 17.273 1.00 62.16 276 SER A C 1
ATOM 2077 O O . SER A 1 276 ? -11.241 5.159 17.903 1.00 62.16 276 SER A O 1
ATOM 2079 N N . ALA A 1 277 ? -9.083 5.774 17.884 1.00 56.97 277 ALA A N 1
ATOM 2080 C CA . ALA A 1 277 ? -9.000 6.061 19.316 1.00 56.97 277 ALA A CA 1
ATOM 2081 C C . ALA A 1 277 ? -9.740 7.355 19.711 1.00 56.97 277 ALA A C 1
ATOM 2083 O O . ALA A 1 277 ? -9.990 7.567 20.890 1.00 56.97 277 ALA A O 1
ATOM 2084 N N . PHE A 1 278 ? -10.122 8.188 18.734 1.00 59.09 278 PHE A N 1
ATOM 2085 C CA . PHE A 1 278 ? -10.719 9.514 18.932 1.00 59.09 278 PHE A CA 1
ATOM 2086 C C . PHE A 1 278 ? -12.137 9.626 18.343 1.00 59.09 278 PHE A C 1
ATOM 2088 O O . PHE A 1 278 ? -12.607 10.724 18.063 1.00 59.09 278 PHE A O 1
ATOM 2095 N N . ASN A 1 279 ? -12.830 8.498 18.130 1.00 51.00 279 ASN A N 1
ATOM 2096 C CA . ASN A 1 279 ? -14.120 8.424 17.421 1.00 51.00 279 ASN A CA 1
ATOM 2097 C C . ASN A 1 279 ? -15.237 9.346 17.965 1.00 51.00 279 ASN A C 1
ATOM 2099 O O . ASN A 1 279 ? -16.186 9.600 17.234 1.00 51.00 279 ASN A O 1
ATOM 2103 N N . HIS A 1 280 ? -15.166 9.833 19.210 1.00 42.31 280 HIS A N 1
ATOM 2104 C CA . HIS A 1 280 ? -16.152 10.778 19.766 1.00 42.31 280 HIS A CA 1
ATOM 2105 C C . HIS A 1 280 ? -15.862 12.257 19.425 1.00 42.31 280 HIS A C 1
ATOM 2107 O O . HIS A 1 280 ? -16.783 13.060 19.468 1.00 42.31 280 HIS A O 1
ATOM 2113 N N . ASP A 1 281 ? -14.634 12.607 19.014 1.00 40.72 281 ASP A N 1
ATOM 2114 C CA . ASP A 1 281 ? -14.185 13.987 18.725 1.00 40.72 281 ASP A CA 1
ATOM 2115 C C . ASP A 1 281 ? -13.753 14.194 17.254 1.00 40.72 281 ASP A C 1
ATOM 2117 O O . ASP A 1 281 ? -13.184 15.227 16.887 1.00 40.72 281 ASP A O 1
ATOM 2121 N N . GLN A 1 282 ? -14.024 13.223 16.372 1.00 39.50 282 GLN A N 1
ATOM 2122 C CA . GLN A 1 282 ? -13.620 13.271 14.956 1.00 39.50 282 GLN A CA 1
ATOM 2123 C C . GLN A 1 282 ? -14.187 14.470 14.183 1.00 39.50 282 GLN A C 1
ATOM 2125 O O . GLN A 1 282 ? -13.558 14.910 13.223 1.00 39.50 282 GLN A O 1
ATOM 2130 N N . GLN A 1 283 ? -15.317 15.040 14.616 1.00 40.19 283 GLN A N 1
ATOM 2131 C CA . GLN A 1 283 ? -15.921 16.229 13.998 1.00 40.19 283 GLN A CA 1
ATOM 2132 C C . GLN A 1 283 ? -15.041 17.489 14.112 1.00 40.19 283 GLN A C 1
ATOM 2134 O O . GLN A 1 283 ? -15.167 18.393 13.292 1.00 40.19 283 GLN A O 1
ATOM 2139 N N . HIS A 1 284 ? -14.102 17.538 15.066 1.00 35.66 284 HIS A N 1
ATOM 2140 C CA . HIS A 1 284 ? -13.182 18.668 15.254 1.00 35.66 284 HIS A CA 1
ATOM 2141 C C . HIS A 1 284 ? -11.761 18.413 14.720 1.00 35.66 284 HIS A C 1
ATOM 2143 O O . HIS A 1 284 ? -10.938 19.328 14.681 1.00 35.66 284 HIS A O 1
ATOM 2149 N N . LEU A 1 285 ? -11.459 17.189 14.278 1.00 40.00 285 LEU A N 1
ATOM 2150 C CA . LEU A 1 285 ? -10.145 16.789 13.771 1.00 40.00 285 LEU A CA 1
ATOM 2151 C C . LEU A 1 285 ? -10.078 16.951 12.247 1.00 40.00 285 LEU A C 1
ATOM 2153 O O . LEU A 1 285 ? -10.150 15.984 11.490 1.00 40.00 285 LEU A O 1
ATOM 2157 N N . SER A 1 286 ? -9.896 18.185 11.777 1.00 41.31 286 SER A N 1
ATOM 2158 C CA . SER A 1 286 ? -9.558 18.433 10.372 1.00 41.31 286 SER A CA 1
ATOM 2159 C C . SER A 1 286 ? -8.078 18.131 10.132 1.00 41.31 286 SER A C 1
ATOM 2161 O O . SER A 1 286 ? -7.225 19.012 10.252 1.00 41.31 286 SER A O 1
ATOM 2163 N N . LEU A 1 287 ? -7.765 16.881 9.768 1.00 41.38 287 LEU A N 1
ATOM 2164 C CA . LEU A 1 287 ? -6.473 16.513 9.179 1.00 41.38 287 LEU A CA 1
ATOM 2165 C C . LEU A 1 287 ? -6.322 17.233 7.833 1.00 41.38 287 LEU A C 1
ATOM 2167 O O . LEU A 1 287 ? -6.619 16.699 6.765 1.00 41.38 287 LEU A O 1
ATOM 2171 N N . SER A 1 288 ? -5.895 18.487 7.891 1.00 37.53 288 SER A N 1
ATOM 2172 C CA . SER A 1 288 ? -5.524 19.260 6.719 1.00 37.53 288 SER A CA 1
ATOM 2173 C C . SER A 1 288 ? -4.245 18.651 6.153 1.00 37.53 288 SER A C 1
ATOM 2175 O O . SER A 1 288 ? -3.190 18.695 6.778 1.00 37.53 288 SER A O 1
ATOM 2177 N N . THR A 1 289 ? -4.331 18.047 4.968 1.00 35.84 289 THR A N 1
ATOM 2178 C CA . THR A 1 289 ? -3.129 17.627 4.243 1.00 35.84 289 THR A CA 1
ATOM 2179 C C . THR A 1 289 ? -2.438 18.909 3.767 1.00 35.84 289 THR A C 1
ATOM 2181 O O . THR A 1 289 ? -3.074 19.685 3.040 1.00 35.84 289 THR A O 1
ATOM 2184 N N . PRO A 1 290 ? -1.180 19.188 4.157 1.00 33.03 290 PRO A N 1
ATOM 2185 C CA . PRO A 1 290 ? -0.483 20.370 3.688 1.00 33.03 290 PRO A CA 1
ATOM 2186 C C . PRO A 1 290 ? -0.408 20.371 2.165 1.00 33.03 290 PRO A C 1
ATOM 2188 O O . PRO A 1 290 ? -0.435 19.326 1.505 1.00 33.03 290 PRO A O 1
ATOM 2191 N N . LYS A 1 291 ? -0.306 21.580 1.608 1.00 36.81 291 LYS A N 1
ATOM 2192 C CA . LYS A 1 291 ? -0.129 21.837 0.179 1.00 36.81 291 LYS A CA 1
ATOM 2193 C C . LYS A 1 291 ? 1.000 20.959 -0.365 1.00 36.81 291 LYS A C 1
ATOM 2195 O O . LYS A 1 291 ? 2.170 21.323 -0.278 1.00 36.81 291 LYS A O 1
ATOM 2200 N N . SER A 1 292 ? 0.657 19.848 -1.017 1.00 37.41 292 SER A N 1
ATOM 2201 C CA . SER A 1 292 ? 1.582 19.036 -1.820 1.00 37.41 292 SER A CA 1
ATOM 2202 C C . SER A 1 292 ? 1.913 19.760 -3.135 1.00 37.41 292 SER A C 1
ATOM 2204 O O . SER A 1 292 ? 1.824 19.226 -4.245 1.00 37.41 292 SER A O 1
ATOM 2206 N N . ALA A 1 293 ? 2.287 21.035 -3.029 1.00 33.47 293 ALA A N 1
ATOM 2207 C CA . ALA A 1 293 ? 2.792 21.807 -4.146 1.00 33.47 293 ALA A CA 1
ATOM 2208 C C . ALA A 1 293 ? 4.093 21.176 -4.670 1.00 33.47 293 ALA A C 1
ATOM 2210 O O . ALA A 1 293 ? 4.350 21.241 -5.860 1.00 33.47 293 ALA A O 1
ATOM 2211 N N . HIS A 1 294 ? 4.892 20.490 -3.843 1.00 39.00 294 HIS A N 1
ATOM 2212 C CA . HIS A 1 294 ? 6.208 19.986 -4.262 1.00 39.00 294 HIS A CA 1
ATOM 2213 C C . HIS A 1 294 ? 6.179 18.653 -5.035 1.00 39.00 294 HIS A C 1
ATOM 2215 O O . HIS A 1 294 ? 6.771 18.575 -6.110 1.00 39.00 294 HIS A O 1
ATOM 2221 N N . ALA A 1 295 ? 5.438 17.630 -4.585 1.00 35.41 295 ALA A N 1
ATOM 2222 C CA . ALA A 1 295 ? 5.386 16.337 -5.291 1.00 35.41 295 ALA A CA 1
ATOM 2223 C C . ALA A 1 295 ? 4.590 16.402 -6.613 1.00 35.41 295 ALA A C 1
ATOM 2225 O O . ALA A 1 295 ? 4.795 15.604 -7.530 1.00 35.41 295 ALA A O 1
ATOM 2226 N N . SER A 1 296 ? 3.656 17.352 -6.735 1.00 40.59 296 SER A N 1
ATOM 2227 C CA . SER A 1 296 ? 2.966 17.652 -7.997 1.00 40.59 296 SER A CA 1
ATOM 2228 C C . SER A 1 296 ? 3.848 18.448 -8.971 1.00 40.59 296 SER A C 1
ATOM 2230 O O . SER A 1 296 ? 3.792 18.201 -10.176 1.00 40.59 296 SER A O 1
ATOM 2232 N N . THR A 1 297 ? 4.713 19.334 -8.465 1.00 41.97 297 THR A N 1
ATOM 2233 C CA . THR A 1 297 ? 5.648 20.129 -9.280 1.00 41.97 297 THR A CA 1
ATOM 2234 C C . THR A 1 297 ? 6.818 19.293 -9.806 1.00 41.97 297 THR A C 1
ATOM 2236 O O . THR A 1 297 ? 7.167 19.419 -10.977 1.00 41.97 297 THR A O 1
ATOM 2239 N N . GLN A 1 298 ? 7.364 18.360 -9.018 1.00 43.12 298 GLN A N 1
ATOM 2240 C CA . GLN A 1 298 ? 8.410 17.450 -9.506 1.00 43.12 298 GLN A CA 1
ATOM 2241 C C . GLN A 1 298 ? 7.893 16.418 -10.510 1.00 43.12 298 GLN A C 1
ATOM 2243 O O . GLN A 1 298 ? 8.562 16.161 -11.506 1.00 43.12 298 GLN A O 1
ATOM 2248 N N . ARG A 1 299 ? 6.673 15.890 -10.329 1.00 47.50 299 ARG A N 1
ATOM 2249 C CA . ARG A 1 299 ? 6.045 15.030 -11.347 1.00 47.50 299 ARG A CA 1
ATOM 2250 C C . ARG A 1 299 ? 5.853 15.768 -12.669 1.00 47.50 299 ARG A C 1
ATOM 2252 O O . ARG A 1 299 ? 6.202 15.214 -13.699 1.00 47.50 299 ARG A O 1
ATOM 2259 N N . LYS A 1 300 ? 5.418 17.035 -12.644 1.00 49.41 300 LYS A N 1
ATOM 2260 C CA . LYS A 1 300 ? 5.369 17.886 -13.850 1.00 49.41 300 LYS A CA 1
ATOM 2261 C C . LYS A 1 300 ? 6.747 18.096 -14.493 1.00 49.41 300 LYS A C 1
ATOM 2263 O O . LYS A 1 300 ? 6.821 18.169 -15.711 1.00 49.41 300 LYS A O 1
ATOM 2268 N N . ALA A 1 301 ? 7.827 18.159 -13.707 1.00 48.78 301 ALA A N 1
ATOM 2269 C CA . ALA A 1 301 ? 9.193 18.299 -14.228 1.00 48.78 301 ALA A CA 1
ATOM 2270 C C . ALA A 1 301 ? 9.739 17.021 -14.897 1.00 48.78 301 ALA A C 1
ATOM 2272 O O . ALA A 1 301 ? 10.685 17.104 -15.679 1.00 48.78 301 ALA A O 1
ATOM 2273 N N . TRP A 1 302 ? 9.160 15.857 -14.586 1.00 57.81 302 TRP A N 1
ATOM 2274 C CA . TRP A 1 302 ? 9.539 14.550 -15.132 1.00 57.81 302 TRP A CA 1
ATOM 2275 C C . TRP A 1 302 ? 8.495 13.960 -16.102 1.00 57.81 302 TRP A C 1
ATOM 2277 O O . TRP A 1 302 ? 8.786 12.979 -16.781 1.00 57.81 302 TRP A O 1
ATOM 2287 N N . SER A 1 303 ? 7.306 14.567 -16.226 1.00 51.59 303 SER A N 1
ATOM 2288 C CA . SER A 1 303 ? 6.241 14.137 -17.139 1.00 51.59 303 SER A CA 1
ATOM 2289 C C . SER A 1 303 ? 5.886 15.223 -18.162 1.00 51.59 303 SER A C 1
ATOM 2291 O O . SER A 1 303 ? 5.201 16.189 -17.826 1.00 51.59 303 SER A O 1
ATOM 2293 N N . ALA A 1 304 ? 6.296 15.018 -19.415 1.00 47.22 304 ALA A N 1
ATOM 2294 C CA . ALA A 1 304 ? 5.645 15.591 -20.601 1.00 47.22 304 ALA A CA 1
ATOM 2295 C C . ALA A 1 304 ? 6.066 14.855 -21.888 1.00 47.22 304 ALA A C 1
ATOM 2297 O O . ALA A 1 304 ? 5.232 14.688 -22.762 1.00 47.22 304 ALA A O 1
ATOM 2298 N N . ASP A 1 305 ? 7.301 14.337 -21.972 1.00 48.03 305 ASP A N 1
ATOM 2299 C CA . ASP A 1 305 ? 7.788 13.605 -23.151 1.00 48.03 305 ASP A CA 1
ATOM 2300 C C . ASP A 1 305 ? 8.981 12.689 -22.808 1.00 48.03 305 ASP A C 1
ATOM 2302 O O . ASP A 1 305 ? 10.010 13.140 -22.298 1.00 48.03 305 ASP A O 1
ATOM 2306 N N . PHE A 1 306 ? 8.869 11.384 -23.093 1.00 56.03 306 PHE A N 1
ATOM 2307 C CA . PHE A 1 306 ? 9.911 10.382 -22.786 1.00 56.03 306 PHE A CA 1
ATOM 2308 C C . PHE A 1 306 ? 11.214 10.602 -23.568 1.00 56.03 306 PHE A C 1
ATOM 2310 O O . PHE A 1 306 ? 12.282 10.199 -23.104 1.00 56.03 306 PHE A O 1
ATOM 2317 N N . THR A 1 307 ? 11.138 11.290 -24.709 1.00 61.53 307 THR A N 1
ATOM 2318 C CA . THR A 1 307 ? 12.286 11.743 -25.509 1.00 61.53 307 THR A CA 1
ATOM 2319 C C . THR A 1 307 ? 13.275 12.579 -24.696 1.00 61.53 307 THR A C 1
ATOM 2321 O O . THR A 1 307 ? 14.470 12.544 -24.980 1.00 61.53 307 THR A O 1
ATOM 2324 N N . HIS A 1 308 ? 12.820 13.274 -23.648 1.00 72.38 308 HIS A N 1
ATOM 2325 C CA . HIS A 1 308 ? 13.672 14.118 -22.806 1.00 72.38 308 HIS A CA 1
ATOM 2326 C C . HIS A 1 308 ? 14.061 13.481 -21.459 1.00 72.38 308 HIS A C 1
ATOM 2328 O O . HIS A 1 308 ? 15.017 13.930 -20.826 1.00 72.38 308 HIS A O 1
ATOM 2334 N N . VAL A 1 309 ? 13.377 12.412 -21.029 1.00 84.94 309 VAL A N 1
ATOM 2335 C CA . VAL A 1 309 ? 13.618 11.757 -19.727 1.00 84.94 309 VAL A CA 1
ATOM 2336 C C . VAL A 1 309 ? 14.903 10.927 -19.735 1.00 84.94 309 VAL A C 1
ATOM 2338 O O . VAL A 1 309 ? 15.730 11.062 -18.834 1.00 84.94 309 VAL A O 1
ATOM 2341 N N . VAL A 1 310 ? 15.105 10.099 -20.764 1.00 88.19 310 VAL A N 1
ATOM 2342 C CA . VAL A 1 310 ? 16.280 9.213 -20.861 1.00 88.19 310 VAL A CA 1
ATOM 2343 C C . VAL A 1 310 ? 17.605 9.997 -20.869 1.00 88.19 310 VAL A C 1
ATOM 2345 O O . VAL A 1 310 ? 18.478 9.669 -20.062 1.00 88.19 310 VAL A O 1
ATOM 2348 N N . PRO A 1 311 ? 17.776 11.067 -21.675 1.00 87.19 311 PRO A N 1
ATOM 2349 C CA . PRO A 1 311 ? 18.988 11.886 -21.624 1.00 87.19 311 PRO A CA 1
ATOM 2350 C C . PRO A 1 311 ? 19.248 12.501 -20.243 1.00 87.19 311 PRO A C 1
ATOM 2352 O O . PRO A 1 311 ? 20.396 12.554 -19.799 1.00 87.19 311 PRO A O 1
ATOM 2355 N N . ARG A 1 312 ? 18.195 12.931 -19.533 1.00 86.56 312 ARG A N 1
ATOM 2356 C CA . ARG A 1 312 ? 18.313 13.489 -18.179 1.00 86.56 312 ARG A CA 1
ATOM 2357 C C . ARG A 1 312 ? 18.765 12.435 -17.168 1.00 86.56 312 ARG A C 1
ATOM 2359 O O . ARG A 1 312 ? 19.665 12.715 -16.384 1.00 86.56 312 ARG A O 1
ATOM 2366 N N . LEU A 1 313 ? 18.214 11.220 -17.214 1.00 90.38 313 LEU A N 1
ATOM 2367 C CA . LEU A 1 313 ? 18.652 10.109 -16.357 1.00 90.38 313 LEU A CA 1
ATOM 2368 C C . LEU A 1 313 ? 20.128 9.759 -16.583 1.00 90.38 313 LEU A C 1
ATOM 2370 O O . LEU A 1 313 ? 20.876 9.581 -15.624 1.00 90.38 313 LEU A O 1
ATOM 2374 N N . VAL A 1 314 ? 20.569 9.729 -17.844 1.00 89.31 314 VAL A N 1
ATOM 2375 C CA . VAL A 1 314 ? 21.981 9.500 -18.189 1.00 89.31 314 VAL A CA 1
ATOM 2376 C C . VAL A 1 314 ? 22.885 10.612 -17.645 1.00 89.31 314 VAL A C 1
ATOM 2378 O O . VAL A 1 314 ? 23.984 10.334 -17.167 1.00 89.31 314 VAL A O 1
ATOM 2381 N N . GLN A 1 315 ? 22.440 11.872 -17.680 1.00 86.38 315 GLN A N 1
ATOM 2382 C CA . GLN A 1 315 ? 23.182 12.980 -17.068 1.00 86.38 315 GLN A CA 1
ATOM 2383 C C . GLN A 1 315 ? 23.258 12.841 -15.547 1.00 86.38 315 GLN A C 1
ATOM 2385 O O . GLN A 1 315 ? 24.334 13.023 -14.980 1.00 86.38 315 GLN A O 1
ATOM 2390 N N . LEU A 1 316 ? 22.147 12.492 -14.894 1.00 89.38 316 LEU A N 1
ATOM 2391 C CA . LEU A 1 316 ? 22.108 12.272 -13.450 1.00 89.38 316 LEU A CA 1
ATOM 2392 C C . LEU A 1 316 ? 23.004 11.117 -13.019 1.00 89.38 316 LEU A C 1
ATOM 2394 O O . LEU A 1 316 ? 23.569 11.199 -11.947 1.00 89.38 316 LEU A O 1
ATOM 2398 N N . LEU A 1 317 ? 23.215 10.089 -13.842 1.00 89.06 317 LEU A N 1
ATOM 2399 C CA . LEU A 1 317 ? 24.056 8.941 -13.486 1.00 89.06 317 LEU A CA 1
ATOM 2400 C C . LEU A 1 317 ? 25.553 9.285 -13.300 1.00 89.06 317 LEU A C 1
ATOM 2402 O O . LEU A 1 317 ? 26.296 8.496 -12.725 1.00 89.06 317 LEU A O 1
ATOM 2406 N N . ARG A 1 318 ? 26.018 10.459 -13.751 1.00 86.19 318 ARG A N 1
ATOM 2407 C CA . ARG A 1 318 ? 27.447 10.838 -13.784 1.00 86.19 318 ARG A CA 1
ATOM 2408 C C . ARG A 1 318 ? 28.205 10.816 -12.442 1.00 86.19 318 ARG A C 1
ATOM 2410 O O . ARG A 1 318 ? 29.362 10.394 -12.455 1.00 86.19 318 ARG A O 1
ATOM 2417 N N . PRO A 1 319 ? 27.664 11.273 -11.297 1.00 88.88 319 PRO A N 1
ATOM 2418 C CA . PRO A 1 319 ? 28.404 11.359 -10.045 1.00 88.88 319 PRO A CA 1
ATOM 2419 C C . PRO A 1 319 ? 28.397 10.013 -9.292 1.00 88.88 319 PRO A C 1
ATOM 2421 O O . PRO A 1 319 ? 28.053 9.953 -8.116 1.00 88.88 319 PRO A O 1
ATOM 2424 N N . LEU A 1 320 ? 28.828 8.922 -9.941 1.00 90.38 320 LEU A N 1
ATOM 2425 C CA . LEU A 1 320 ? 28.824 7.565 -9.362 1.00 90.38 320 LEU A CA 1
ATOM 2426 C C . LEU A 1 320 ? 29.592 7.456 -8.038 1.00 90.38 320 LEU A C 1
ATOM 2428 O O . LEU A 1 320 ? 29.215 6.670 -7.177 1.00 90.38 320 LEU A O 1
ATOM 2432 N N . ARG A 1 321 ? 30.649 8.256 -7.851 1.00 90.25 321 ARG A N 1
ATOM 2433 C CA . ARG A 1 321 ? 31.395 8.297 -6.585 1.00 90.25 321 ARG A CA 1
ATOM 2434 C C . ARG A 1 321 ? 30.549 8.843 -5.435 1.00 90.25 321 ARG A C 1
ATOM 2436 O O . ARG A 1 321 ? 30.589 8.275 -4.355 1.00 90.25 321 ARG A O 1
ATOM 2443 N N . LEU A 1 322 ? 29.762 9.891 -5.688 1.00 90.19 322 LEU A N 1
ATOM 2444 C CA . LEU A 1 322 ? 28.830 10.423 -4.696 1.00 90.19 322 LEU A CA 1
ATOM 2445 C C . LEU A 1 322 ? 27.782 9.366 -4.326 1.00 90.19 322 LEU A C 1
ATOM 2447 O O . LEU A 1 322 ? 27.476 9.201 -3.152 1.00 90.19 322 LEU A O 1
ATOM 2451 N N . TYR A 1 323 ? 27.259 8.636 -5.315 1.00 93.06 323 TYR A N 1
ATOM 2452 C CA . TYR A 1 323 ? 26.305 7.558 -5.058 1.00 93.06 323 TYR A CA 1
ATOM 2453 C C . TYR A 1 323 ? 26.923 6.413 -4.260 1.00 93.06 323 TYR A C 1
ATOM 2455 O O . TYR A 1 323 ? 26.293 5.932 -3.330 1.00 93.06 323 TYR A O 1
ATOM 2463 N N . GLU A 1 324 ? 28.155 6.004 -4.557 1.00 94.00 324 GLU A N 1
ATOM 2464 C CA . GLU A 1 324 ? 28.851 4.988 -3.760 1.00 94.00 324 GLU A CA 1
ATOM 2465 C C . GLU A 1 324 ? 29.047 5.429 -2.307 1.00 94.00 324 GLU A C 1
ATOM 2467 O O . GLU A 1 324 ? 28.775 4.639 -1.404 1.00 94.00 324 GLU A O 1
ATOM 2472 N N . ASP A 1 325 ? 29.454 6.680 -2.079 1.00 91.75 325 ASP A N 1
ATOM 2473 C CA . ASP A 1 325 ? 29.650 7.227 -0.734 1.00 91.75 325 ASP A CA 1
ATOM 2474 C C . ASP A 1 325 ? 28.320 7.269 0.047 1.00 91.75 325 ASP A C 1
ATOM 2476 O O . ASP A 1 325 ? 28.258 6.796 1.179 1.00 91.75 325 ASP A O 1
ATOM 2480 N N . LEU A 1 326 ? 27.239 7.763 -0.573 1.00 91.69 326 LEU A N 1
ATOM 2481 C CA . LEU A 1 326 ? 25.910 7.849 0.051 1.00 91.69 326 LEU A CA 1
ATOM 2482 C C . LEU A 1 326 ? 25.292 6.478 0.327 1.00 91.69 326 LEU A C 1
ATOM 2484 O O . LEU A 1 326 ? 24.720 6.265 1.391 1.00 91.69 326 LEU A O 1
ATOM 2488 N N . VAL A 1 327 ? 25.398 5.545 -0.621 1.00 94.44 327 VAL A N 1
ATOM 2489 C CA . VAL A 1 327 ? 24.883 4.184 -0.435 1.00 94.44 327 VAL A CA 1
ATOM 2490 C C . VAL A 1 327 ? 25.687 3.468 0.649 1.00 94.44 327 VAL A C 1
ATOM 2492 O O . VAL A 1 327 ? 25.100 2.764 1.457 1.00 94.44 327 VAL A O 1
ATOM 2495 N N . THR A 1 328 ? 27.005 3.672 0.725 1.00 93.44 328 THR A N 1
ATOM 2496 C CA . THR A 1 328 ? 27.818 3.113 1.819 1.00 93.44 328 THR A CA 1
ATOM 2497 C C . THR A 1 328 ? 27.390 3.689 3.172 1.00 93.44 328 THR A C 1
ATOM 2499 O O . THR A 1 328 ? 27.185 2.925 4.108 1.00 93.44 328 THR A O 1
ATOM 2502 N N . GLU A 1 329 ? 27.166 5.006 3.262 1.00 87.94 329 GLU A N 1
ATOM 2503 C CA . GLU A 1 329 ? 26.690 5.648 4.496 1.00 87.94 329 GLU A CA 1
ATOM 2504 C C . GLU A 1 329 ? 25.315 5.111 4.939 1.00 87.94 329 GLU A C 1
ATOM 2506 O O . GLU A 1 329 ? 25.113 4.892 6.132 1.00 87.94 329 GLU A O 1
ATOM 2511 N N . GLU A 1 330 ? 24.407 4.820 3.998 1.00 87.88 330 GLU A N 1
ATOM 2512 C CA . GLU A 1 330 ? 23.137 4.135 4.289 1.00 87.88 330 GLU A CA 1
ATOM 2513 C C . GLU A 1 330 ? 23.389 2.768 4.950 1.00 87.88 330 GLU A C 1
ATOM 2515 O O . GLU A 1 330 ? 22.898 2.519 6.049 1.00 87.88 330 GLU A O 1
ATOM 2520 N N . TYR A 1 331 ? 24.201 1.896 4.341 1.00 90.81 331 TYR A N 1
ATOM 2521 C CA . TYR A 1 331 ? 24.486 0.567 4.908 1.00 90.81 331 TYR A CA 1
ATOM 2522 C C . TYR A 1 331 ? 25.203 0.616 6.266 1.00 90.81 331 TYR A C 1
ATOM 2524 O O . TYR A 1 331 ? 24.964 -0.256 7.100 1.00 90.81 331 TYR A O 1
ATOM 2532 N N . ASP A 1 332 ? 26.042 1.624 6.509 1.00 86.50 332 ASP A N 1
ATOM 2533 C CA . ASP A 1 332 ? 26.782 1.763 7.767 1.00 86.50 332 ASP A CA 1
ATOM 2534 C C . ASP A 1 332 ? 25.907 2.289 8.920 1.00 86.50 332 ASP A C 1
ATOM 2536 O O . ASP A 1 332 ? 26.147 1.963 10.087 1.00 86.50 332 ASP A O 1
ATOM 2540 N N . GLN A 1 333 ? 24.906 3.127 8.625 1.00 78.56 333 GLN A N 1
ATOM 2541 C CA . GLN A 1 333 ? 24.122 3.827 9.650 1.00 78.56 333 GLN A CA 1
ATOM 2542 C C . GLN A 1 333 ? 22.779 3.169 9.965 1.00 78.56 333 GLN A C 1
ATOM 2544 O O . GLN A 1 333 ? 22.285 3.317 11.088 1.00 78.56 333 GLN A O 1
ATOM 2549 N N . THR A 1 334 ? 22.174 2.448 9.014 1.00 78.06 334 THR A N 1
ATOM 2550 C CA . THR A 1 334 ? 20.846 1.859 9.206 1.00 78.06 334 THR A CA 1
ATOM 2551 C C . THR A 1 334 ? 20.847 0.328 9.172 1.00 78.06 334 THR A C 1
ATOM 2553 O O . THR A 1 334 ? 21.199 -0.286 8.168 1.00 78.06 334 THR A O 1
ATOM 2556 N N . PRO A 1 335 ? 20.336 -0.339 10.224 1.00 80.44 335 PRO A N 1
ATOM 2557 C CA . PRO A 1 335 ? 20.101 -1.779 10.199 1.00 80.44 335 PRO A CA 1
ATOM 2558 C C . PRO A 1 335 ? 18.767 -2.143 9.513 1.00 80.44 335 PRO A C 1
ATOM 2560 O O . PRO A 1 335 ? 18.277 -3.256 9.672 1.00 80.44 335 PRO A O 1
ATOM 2563 N N . PHE A 1 336 ? 18.133 -1.213 8.785 1.00 85.94 336 PHE A N 1
ATOM 2564 C CA . PHE A 1 336 ? 16.891 -1.456 8.037 1.00 85.94 336 PHE A CA 1
ATOM 2565 C C . PHE A 1 336 ? 17.119 -1.784 6.552 1.00 85.94 336 PHE A C 1
ATOM 2567 O O . PHE A 1 336 ? 16.149 -1.864 5.792 1.00 85.94 336 PHE A O 1
ATOM 2574 N N . THR A 1 337 ? 18.371 -1.972 6.127 1.00 91.31 337 THR A N 1
ATOM 2575 C CA . THR A 1 337 ? 18.699 -2.401 4.763 1.00 91.31 337 THR A CA 1
ATOM 2576 C C . THR A 1 337 ? 18.164 -3.805 4.476 1.00 91.31 337 THR A C 1
ATOM 2578 O O . THR A 1 337 ? 17.985 -4.628 5.372 1.00 91.31 337 THR A O 1
ATOM 2581 N N . VAL A 1 338 ? 17.825 -4.063 3.210 1.00 94.69 338 VAL A N 1
ATOM 2582 C CA . VAL A 1 338 ? 17.075 -5.270 2.811 1.00 94.69 338 VAL A CA 1
ATOM 2583 C C . VAL A 1 338 ? 17.853 -6.119 1.827 1.00 94.69 338 VAL A C 1
ATOM 2585 O O . VAL A 1 338 ? 18.023 -7.320 2.043 1.00 94.69 338 VAL A O 1
ATOM 2588 N N . VAL A 1 339 ? 18.312 -5.495 0.743 1.00 96.81 339 VAL A N 1
ATOM 2589 C CA . VAL A 1 339 ? 19.221 -6.137 -0.202 1.00 96.81 339 VAL A CA 1
ATOM 2590 C C . VAL A 1 339 ? 20.593 -6.208 0.471 1.00 96.81 339 VAL A C 1
ATOM 2592 O O . VAL A 1 339 ? 21.047 -5.180 0.962 1.00 96.81 339 VAL A O 1
ATOM 2595 N N . PRO A 1 340 ? 21.251 -7.377 0.528 1.00 96.75 340 PRO A N 1
ATOM 2596 C CA . PRO A 1 340 ? 22.576 -7.489 1.122 1.00 96.75 340 PRO A CA 1
ATOM 2597 C C . PRO A 1 340 ? 23.587 -6.516 0.505 1.00 96.75 340 PRO A C 1
ATOM 2599 O O . PRO A 1 340 ? 23.693 -6.432 -0.723 1.00 96.75 340 PRO A O 1
ATOM 2602 N N . ALA A 1 341 ? 24.373 -5.835 1.344 1.00 96.38 341 ALA A N 1
ATOM 2603 C CA . ALA A 1 341 ? 25.330 -4.813 0.908 1.00 96.38 341 ALA A CA 1
ATOM 2604 C C . ALA A 1 341 ? 26.249 -5.250 -0.256 1.00 96.38 341 ALA A C 1
ATOM 2606 O O . ALA A 1 341 ? 26.394 -4.478 -1.214 1.00 96.38 341 ALA A O 1
ATOM 2607 N N . PRO A 1 342 ? 26.818 -6.478 -0.275 1.00 96.88 342 PRO A N 1
ATOM 2608 C CA . PRO A 1 342 ? 27.643 -6.937 -1.393 1.00 96.88 342 PRO A CA 1
ATOM 2609 C C . PRO A 1 342 ? 26.908 -6.972 -2.738 1.00 96.88 342 PRO A C 1
ATOM 2611 O O . PRO A 1 342 ? 27.518 -6.673 -3.761 1.00 96.88 342 PRO A O 1
ATOM 2614 N N . LEU A 1 343 ? 25.601 -7.259 -2.747 1.00 96.88 343 LEU A N 1
ATOM 2615 C CA . LEU A 1 343 ? 24.788 -7.332 -3.969 1.00 96.88 343 LEU A CA 1
ATOM 2616 C C . LEU A 1 343 ? 24.457 -5.955 -4.565 1.00 96.88 343 LEU A C 1
ATOM 2618 O O . LEU A 1 343 ? 23.925 -5.883 -5.672 1.00 96.88 343 LEU A O 1
ATOM 2622 N N . VAL A 1 344 ? 24.793 -4.866 -3.866 1.00 97.19 344 VAL A N 1
ATOM 2623 C CA . VAL A 1 344 ? 24.623 -3.486 -4.344 1.00 97.19 344 VAL A CA 1
ATOM 2624 C C . VAL A 1 344 ? 25.968 -2.780 -4.498 1.00 97.19 344 VAL A C 1
ATOM 2626 O O . VAL A 1 344 ? 26.271 -2.244 -5.566 1.00 97.19 344 VAL A O 1
ATOM 2629 N N . LEU A 1 345 ? 26.795 -2.772 -3.451 1.00 97.12 345 LEU A N 1
ATOM 2630 C CA . LEU A 1 345 ? 28.038 -2.001 -3.421 1.00 97.12 345 LEU A CA 1
ATOM 2631 C C . LEU A 1 345 ? 29.099 -2.575 -4.364 1.00 97.12 345 LEU A C 1
ATOM 2633 O O . LEU A 1 345 ? 29.809 -1.807 -5.013 1.00 97.12 345 LEU A O 1
ATOM 2637 N N . ALA A 1 346 ? 29.212 -3.903 -4.482 1.00 96.81 346 ALA A N 1
ATOM 2638 C CA . ALA A 1 346 ? 30.135 -4.510 -5.440 1.00 96.81 346 ALA A CA 1
ATOM 2639 C C . ALA A 1 346 ? 29.760 -4.172 -6.899 1.00 96.81 346 ALA A C 1
ATOM 2641 O O . ALA A 1 346 ? 30.614 -3.619 -7.601 1.00 96.81 346 ALA A O 1
ATOM 2642 N N . PRO A 1 347 ? 28.511 -4.381 -7.367 1.00 96.50 347 PRO A N 1
ATOM 2643 C CA . PRO A 1 347 ? 28.131 -3.994 -8.725 1.00 96.50 347 PRO A CA 1
ATOM 2644 C C . PRO A 1 347 ? 28.172 -2.477 -8.972 1.00 96.50 347 PRO A C 1
ATOM 2646 O O . PRO A 1 347 ? 28.522 -2.059 -10.077 1.00 96.50 347 PRO A O 1
ATOM 2649 N N . LEU A 1 348 ? 27.909 -1.632 -7.967 1.00 96.44 348 LEU A N 1
ATOM 2650 C CA . LEU A 1 348 ? 28.077 -0.176 -8.086 1.00 96.44 348 LEU A CA 1
ATOM 2651 C C . LEU A 1 348 ? 29.550 0.218 -8.297 1.00 96.44 348 LEU A C 1
ATOM 2653 O O . LEU A 1 348 ? 29.860 1.026 -9.177 1.00 96.44 348 LEU A O 1
ATOM 2657 N N . ARG A 1 349 ? 30.478 -0.407 -7.562 1.00 95.50 349 ARG A N 1
ATOM 2658 C CA . ARG A 1 349 ? 31.929 -0.221 -7.754 1.00 95.50 349 ARG A CA 1
ATOM 2659 C C . ARG A 1 349 ? 32.393 -0.708 -9.126 1.00 95.50 349 ARG A C 1
ATOM 2661 O O . ARG A 1 349 ? 33.230 -0.048 -9.749 1.00 95.50 349 ARG A O 1
ATOM 2668 N N . LEU A 1 350 ? 31.849 -1.828 -9.613 1.00 93.00 350 LEU A N 1
ATOM 2669 C CA . LEU A 1 350 ? 32.110 -2.335 -10.966 1.00 93.00 350 LEU A CA 1
ATOM 2670 C C . LEU A 1 350 ? 31.626 -1.346 -12.031 1.00 93.00 350 LEU A C 1
ATOM 2672 O O . LEU A 1 350 ? 32.382 -1.020 -12.947 1.00 93.00 350 LEU A O 1
ATOM 2676 N N . LEU A 1 351 ? 30.410 -0.814 -11.874 1.00 92.00 351 LEU A N 1
ATOM 2677 C CA . LEU A 1 351 ? 29.861 0.217 -12.751 1.00 92.00 351 LEU A CA 1
ATOM 2678 C C . LEU A 1 351 ? 30.758 1.462 -12.779 1.00 92.00 351 LEU A C 1
ATOM 2680 O O . LEU A 1 351 ? 31.114 1.917 -13.863 1.00 92.00 351 LEU A O 1
ATOM 2684 N N . ARG A 1 352 ? 31.194 1.967 -11.616 1.00 91.56 352 ARG A N 1
ATOM 2685 C CA . ARG A 1 352 ? 32.131 3.101 -11.533 1.00 91.56 352 ARG A CA 1
ATOM 2686 C C . ARG A 1 352 ? 33.447 2.808 -12.251 1.00 91.56 352 ARG A C 1
ATOM 2688 O O . ARG A 1 352 ? 33.882 3.601 -13.078 1.00 91.56 352 ARG A O 1
ATOM 2695 N N . SER A 1 353 ? 34.061 1.652 -11.982 1.00 89.69 353 SER A N 1
ATOM 2696 C CA . SER A 1 353 ? 35.329 1.273 -12.620 1.00 89.69 353 SER A CA 1
ATOM 2697 C C . SER A 1 353 ? 35.211 1.208 -14.143 1.00 89.69 353 SER A C 1
ATOM 2699 O O . SER A 1 353 ? 36.127 1.617 -14.854 1.00 89.69 353 SER A O 1
ATOM 2701 N N . HIS A 1 354 ? 34.091 0.694 -14.645 1.00 85.81 354 HIS A N 1
ATOM 2702 C CA . HIS A 1 354 ? 33.827 0.603 -16.073 1.00 85.81 354 HIS A CA 1
ATOM 2703 C C . HIS A 1 354 ? 33.559 1.982 -16.698 1.00 85.81 354 HIS A C 1
ATOM 2705 O O . HIS A 1 354 ? 34.102 2.285 -17.761 1.00 85.81 354 HIS A O 1
ATOM 2711 N N . TRP A 1 355 ? 32.816 2.846 -15.999 1.00 85.00 355 TRP A N 1
ATOM 2712 C CA . TRP A 1 355 ? 32.551 4.230 -16.401 1.00 85.00 355 TRP A CA 1
ATOM 2713 C C . TRP A 1 355 ? 33.841 5.045 -16.578 1.00 85.00 355 TRP A C 1
ATOM 2715 O O . TRP A 1 355 ? 33.998 5.750 -17.576 1.00 85.00 355 TRP A O 1
ATOM 2725 N N . ASP A 1 356 ? 34.792 4.897 -15.651 1.00 83.44 356 ASP A N 1
ATOM 2726 C CA . ASP A 1 356 ? 36.084 5.594 -15.695 1.00 83.44 356 ASP A CA 1
ATOM 2727 C C . ASP A 1 356 ? 37.007 5.074 -16.816 1.00 83.44 356 ASP A C 1
ATOM 2729 O O . ASP A 1 356 ? 37.803 5.835 -17.373 1.00 83.44 356 ASP A O 1
ATOM 2733 N N . LYS A 1 357 ? 36.912 3.781 -17.164 1.00 82.19 357 LYS A N 1
ATOM 2734 C CA . LYS A 1 357 ? 37.790 3.114 -18.143 1.00 82.19 357 LYS A CA 1
ATOM 2735 C C . LYS A 1 357 ? 37.333 3.263 -19.594 1.00 82.19 357 LYS A C 1
ATOM 2737 O O . LYS A 1 357 ? 38.168 3.513 -20.459 1.00 82.19 357 LYS A O 1
ATOM 2742 N N . GLU A 1 358 ? 36.044 3.079 -19.885 1.00 68.00 358 GLU A N 1
ATOM 2743 C CA . GLU A 1 358 ? 35.569 2.880 -21.266 1.00 68.00 358 GLU A CA 1
ATOM 2744 C C . GLU A 1 358 ? 35.101 4.148 -21.994 1.00 68.00 358 GLU A C 1
ATOM 2746 O O . GLU A 1 358 ? 34.773 4.064 -23.173 1.00 68.00 358 GLU A O 1
ATOM 2751 N N . ARG A 1 359 ? 35.103 5.329 -21.349 1.00 64.94 359 ARG A N 1
ATOM 2752 C CA . ARG A 1 359 ? 34.627 6.604 -21.940 1.00 64.94 359 ARG A CA 1
ATOM 2753 C C . ARG A 1 359 ? 33.338 6.411 -22.756 1.00 64.94 359 ARG A C 1
ATOM 2755 O O . ARG A 1 359 ? 33.316 6.637 -23.965 1.00 64.94 359 ARG A O 1
ATOM 2762 N N . TRP A 1 360 ? 32.274 5.968 -22.086 1.00 68.00 360 TRP A N 1
ATOM 2763 C CA . TRP A 1 360 ? 30.989 5.671 -22.720 1.00 68.00 360 TRP A CA 1
ATOM 2764 C C . TRP A 1 360 ? 30.501 6.818 -23.628 1.00 68.00 360 TRP A C 1
ATOM 2766 O O . TRP A 1 360 ? 30.366 7.953 -23.153 1.00 68.00 360 TRP A O 1
ATOM 2776 N N . PRO A 1 361 ? 30.234 6.555 -24.925 1.00 63.81 361 PRO A N 1
ATOM 2777 C CA . PRO A 1 361 ? 29.732 7.574 -25.836 1.00 63.81 361 PRO A CA 1
ATOM 2778 C C . PRO A 1 361 ? 28.339 8.024 -25.385 1.00 63.81 361 PRO A C 1
ATOM 2780 O O . PRO A 1 361 ? 27.418 7.223 -25.226 1.00 63.81 361 PRO A O 1
ATOM 2783 N N . GLN A 1 362 ? 28.195 9.326 -25.139 1.00 65.62 362 GLN A N 1
ATOM 2784 C CA . GLN A 1 362 ? 27.006 9.875 -24.480 1.00 65.62 362 GLN A CA 1
ATOM 2785 C C . GLN A 1 362 ? 25.751 9.837 -25.355 1.00 65.62 362 GLN A C 1
ATOM 2787 O O . GLN A 1 362 ? 24.648 9.785 -24.817 1.00 65.62 362 GLN A O 1
ATOM 2792 N N . GLU A 1 363 ? 25.916 9.849 -26.678 1.00 62.72 363 GLU A N 1
ATOM 2793 C CA . GLU A 1 363 ? 24.808 9.958 -27.632 1.00 62.72 363 GLU A CA 1
ATOM 2794 C C . GLU A 1 363 ? 23.982 8.666 -27.774 1.00 62.72 363 GLU A C 1
ATOM 2796 O O . GLU A 1 363 ? 22.879 8.731 -28.302 1.00 62.72 363 GLU A O 1
ATOM 2801 N N . ASP A 1 364 ? 24.439 7.524 -27.237 1.00 77.94 364 ASP A N 1
ATOM 2802 C CA . ASP A 1 364 ? 23.737 6.232 -27.390 1.00 77.94 364 ASP A CA 1
ATOM 2803 C C . ASP A 1 364 ? 23.606 5.403 -26.098 1.00 77.94 364 ASP A C 1
ATOM 2805 O O . ASP A 1 364 ? 22.967 4.349 -26.051 1.00 77.94 364 ASP A O 1
ATOM 2809 N N . LEU A 1 365 ? 24.176 5.885 -24.991 1.00 86.94 365 LEU A N 1
ATOM 2810 C CA . LEU A 1 365 ? 24.165 5.144 -23.733 1.00 86.94 365 LEU A CA 1
ATOM 2811 C C . LEU A 1 365 ? 22.743 4.871 -23.216 1.00 86.94 365 LEU A C 1
ATOM 2813 O O . LEU A 1 365 ? 22.438 3.765 -22.767 1.00 86.94 365 LEU A O 1
ATOM 2817 N N . GLY A 1 366 ? 21.863 5.870 -23.297 1.00 88.75 366 GLY A N 1
ATOM 2818 C CA . GLY A 1 366 ? 20.468 5.720 -22.890 1.00 88.75 366 GLY A CA 1
ATOM 2819 C C . GLY A 1 366 ? 19.734 4.653 -23.707 1.00 88.75 366 GLY A C 1
ATOM 2820 O O . GLY A 1 366 ? 19.000 3.845 -23.134 1.00 88.75 366 GLY A O 1
ATOM 2821 N N . SER A 1 367 ? 19.974 4.598 -25.021 1.00 89.00 367 SER A N 1
ATOM 2822 C CA . SER A 1 367 ? 19.416 3.578 -25.917 1.00 89.00 367 SER A CA 1
ATOM 2823 C C . SER A 1 367 ? 19.900 2.184 -25.532 1.00 89.00 367 SER A C 1
ATOM 2825 O O . SER A 1 367 ? 19.088 1.271 -25.409 1.00 89.00 367 SER A O 1
ATOM 2827 N N . ARG A 1 368 ? 21.201 2.027 -25.258 1.00 90.06 368 ARG A N 1
ATOM 2828 C CA . ARG A 1 368 ? 21.796 0.744 -24.861 1.00 90.06 368 ARG A CA 1
ATOM 2829 C C . ARG A 1 368 ? 21.229 0.215 -23.544 1.00 90.06 368 ARG A C 1
ATOM 2831 O O . ARG A 1 368 ? 20.819 -0.940 -23.483 1.00 90.06 368 ARG A O 1
ATOM 2838 N N . ILE A 1 369 ? 21.149 1.054 -22.506 1.00 92.75 369 ILE A N 1
ATOM 2839 C CA . ILE A 1 369 ? 20.547 0.664 -21.216 1.00 92.75 369 ILE A CA 1
A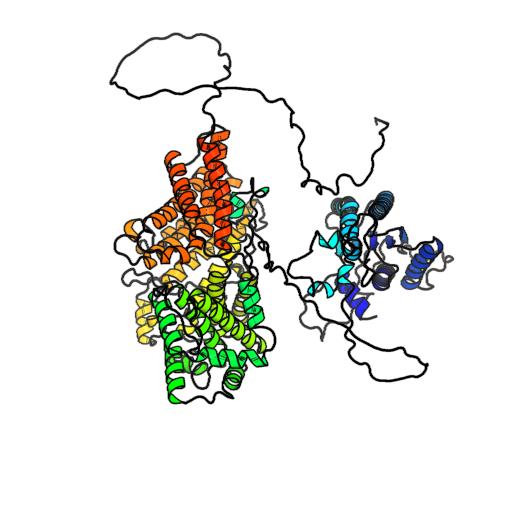TOM 2840 C C . ILE A 1 369 ? 19.077 0.269 -21.420 1.00 92.75 369 ILE A C 1
ATOM 2842 O O . ILE A 1 369 ? 18.596 -0.712 -20.849 1.00 92.75 369 ILE A O 1
ATOM 2846 N N . THR A 1 370 ? 18.366 0.997 -22.283 1.00 92.50 370 THR A N 1
ATOM 2847 C CA . THR A 1 370 ? 16.973 0.702 -22.635 1.00 92.50 370 THR A CA 1
ATOM 2848 C C . THR A 1 370 ? 16.837 -0.636 -23.364 1.00 92.50 370 THR A C 1
ATOM 2850 O O . THR A 1 370 ? 15.976 -1.432 -23.004 1.00 92.50 370 THR A O 1
ATOM 2853 N N . GLN A 1 371 ? 17.713 -0.929 -24.328 1.00 91.56 371 GLN A N 1
ATOM 2854 C CA . GLN A 1 371 ? 17.743 -2.204 -25.049 1.00 91.56 371 GLN A CA 1
ATOM 2855 C C . GLN A 1 371 ? 18.051 -3.380 -24.115 1.00 91.56 371 GLN A C 1
ATOM 2857 O O . GLN A 1 371 ? 17.391 -4.419 -24.187 1.00 91.56 371 GLN A O 1
ATOM 2862 N N . ASN A 1 372 ? 19.009 -3.206 -23.201 1.00 92.31 372 ASN A N 1
ATOM 2863 C CA . ASN A 1 372 ? 19.295 -4.196 -22.170 1.00 92.31 372 ASN A CA 1
ATOM 2864 C C . ASN A 1 372 ? 18.038 -4.442 -21.326 1.00 92.31 372 ASN A C 1
ATOM 2866 O O . ASN A 1 372 ? 17.605 -5.582 -21.208 1.00 92.31 372 ASN A O 1
ATOM 2870 N N . THR A 1 373 ? 17.395 -3.379 -20.831 1.00 92.81 373 THR A N 1
ATOM 2871 C CA . THR A 1 373 ? 16.159 -3.447 -20.025 1.00 92.81 373 THR A CA 1
ATOM 2872 C C . THR A 1 373 ? 15.027 -4.192 -20.749 1.00 92.81 373 THR A C 1
ATOM 2874 O O . THR A 1 373 ? 14.372 -5.059 -20.167 1.00 92.81 373 THR A O 1
ATOM 2877 N N . ALA A 1 374 ? 14.848 -3.924 -22.045 1.00 90.25 374 ALA A N 1
ATOM 2878 C CA . ALA A 1 374 ? 13.861 -4.588 -22.894 1.00 90.25 374 ALA A CA 1
ATOM 2879 C C . ALA A 1 374 ? 14.125 -6.092 -23.090 1.00 90.25 374 ALA A C 1
ATOM 2881 O O . ALA A 1 374 ? 13.215 -6.853 -23.411 1.00 90.25 374 ALA A O 1
ATOM 2882 N N . THR A 1 375 ? 15.365 -6.536 -22.888 1.00 88.56 375 THR A N 1
ATOM 2883 C CA . THR A 1 375 ? 15.739 -7.946 -22.994 1.00 88.56 375 THR A CA 1
ATOM 2884 C C . THR A 1 375 ? 15.425 -8.667 -21.682 1.00 88.56 375 THR A C 1
ATOM 2886 O O . THR A 1 375 ? 15.854 -8.227 -20.608 1.00 88.56 375 THR A O 1
ATOM 2889 N N . LYS A 1 376 ? 14.690 -9.788 -21.763 1.00 78.00 376 LYS A N 1
ATOM 2890 C CA . LYS A 1 376 ? 14.353 -10.633 -20.605 1.00 78.00 376 LYS A CA 1
ATOM 2891 C C . LYS A 1 376 ? 15.626 -11.110 -19.906 1.00 78.00 376 LYS A C 1
ATOM 2893 O O . LYS A 1 376 ? 16.562 -11.560 -20.565 1.00 78.00 376 LYS A O 1
ATOM 2898 N N . LEU A 1 377 ? 15.651 -11.031 -18.576 1.00 74.25 377 LEU A N 1
ATOM 2899 C CA . LEU A 1 377 ? 16.770 -11.539 -17.784 1.00 74.25 377 LEU A CA 1
ATOM 2900 C C . LEU A 1 377 ? 16.668 -13.074 -17.751 1.00 74.25 377 LEU A C 1
ATOM 2902 O O . LEU A 1 377 ? 15.874 -13.635 -17.001 1.00 74.25 377 LEU A O 1
ATOM 2906 N N . VAL A 1 378 ? 17.386 -13.754 -18.644 1.00 59.88 378 VAL A N 1
ATOM 2907 C CA . VAL A 1 378 ? 17.380 -15.221 -18.765 1.00 59.88 378 VAL A CA 1
ATOM 2908 C C . VAL A 1 378 ? 18.611 -15.798 -18.045 1.00 59.88 378 VAL A C 1
ATOM 2910 O O . VAL A 1 378 ? 19.697 -15.238 -18.168 1.00 59.88 378 VAL A O 1
ATOM 2913 N N . ASN A 1 379 ? 18.421 -16.923 -17.336 1.00 63.50 379 ASN A N 1
ATOM 2914 C CA . ASN A 1 379 ? 19.428 -17.787 -16.682 1.00 63.50 379 ASN A CA 1
ATOM 2915 C C . ASN A 1 379 ? 20.042 -17.317 -15.347 1.00 63.50 379 ASN A C 1
ATOM 2917 O O . ASN A 1 379 ? 21.252 -17.145 -15.262 1.00 63.50 379 ASN A O 1
ATOM 2921 N N . ILE A 1 380 ? 19.257 -17.217 -14.265 1.00 81.44 380 ILE A N 1
ATOM 2922 C CA . ILE A 1 380 ? 19.832 -17.351 -12.910 1.00 81.44 380 ILE A CA 1
ATOM 2923 C C . ILE A 1 380 ? 19.878 -18.849 -12.576 1.00 81.44 380 ILE A C 1
ATOM 2925 O O . ILE A 1 380 ? 18.871 -19.433 -12.184 1.00 81.44 380 ILE A O 1
ATOM 2929 N N . GLU A 1 381 ? 21.035 -19.476 -12.782 1.00 83.06 381 GLU A N 1
ATOM 2930 C CA . GLU A 1 381 ? 21.258 -20.905 -12.522 1.00 83.06 381 GLU A CA 1
ATOM 2931 C C . GLU A 1 381 ? 21.741 -21.150 -11.085 1.00 83.06 381 GLU A C 1
ATOM 2933 O O . GLU A 1 381 ? 22.436 -20.319 -10.507 1.00 83.06 381 GLU A O 1
ATOM 2938 N N . ALA A 1 382 ? 21.441 -22.319 -10.514 1.00 82.81 382 ALA A N 1
ATOM 2939 C CA . ALA A 1 382 ? 21.788 -22.690 -9.135 1.00 82.81 382 ALA A CA 1
ATOM 2940 C C . ALA A 1 382 ? 23.274 -22.533 -8.756 1.00 82.81 382 ALA A C 1
ATOM 2942 O O . ALA A 1 382 ? 23.606 -22.318 -7.589 1.00 82.81 382 ALA A O 1
ATOM 2943 N N . ASN A 1 383 ? 24.174 -22.702 -9.726 1.00 85.38 383 ASN A N 1
ATOM 2944 C CA . ASN A 1 383 ? 25.628 -22.662 -9.558 1.00 85.38 383 ASN A CA 1
ATOM 2945 C C . ASN A 1 383 ? 26.246 -21.301 -9.926 1.00 85.38 383 ASN A C 1
ATOM 2947 O O . ASN A 1 383 ? 27.471 -21.176 -9.897 1.00 85.38 383 ASN A O 1
ATOM 2951 N N . MET A 1 384 ? 25.422 -20.309 -10.277 1.00 90.62 384 MET A N 1
ATOM 2952 C CA . MET A 1 384 ? 25.882 -18.985 -10.674 1.00 90.62 384 MET A CA 1
ATOM 2953 C C . MET A 1 384 ? 26.658 -18.319 -9.534 1.00 90.62 384 MET A C 1
ATOM 2955 O O . MET A 1 384 ? 26.184 -18.239 -8.398 1.00 90.62 384 MET A O 1
ATOM 2959 N N . THR A 1 385 ? 27.852 -17.817 -9.848 1.00 91.88 385 THR A N 1
ATOM 2960 C CA . THR A 1 385 ? 28.648 -17.030 -8.901 1.00 91.88 385 THR A CA 1
ATOM 2961 C C . THR A 1 385 ? 28.109 -15.606 -8.792 1.00 91.88 385 THR A C 1
ATOM 2963 O O . THR A 1 385 ? 27.410 -15.108 -9.677 1.00 91.88 385 THR A O 1
ATOM 2966 N N . THR A 1 386 ? 28.458 -14.908 -7.716 1.00 92.50 386 THR A N 1
ATOM 2967 C CA . THR A 1 386 ? 28.076 -13.502 -7.534 1.00 92.50 386 THR A CA 1
ATOM 2968 C C . THR A 1 386 ? 28.644 -12.597 -8.625 1.00 92.50 386 THR A C 1
ATOM 2970 O O . THR A 1 386 ? 27.919 -11.751 -9.138 1.00 92.50 386 THR A O 1
ATOM 2973 N N . ASP A 1 387 ? 29.881 -12.829 -9.073 1.00 91.88 387 ASP A N 1
ATOM 2974 C CA . ASP A 1 387 ? 30.476 -12.079 -10.188 1.00 91.88 387 ASP A CA 1
ATOM 2975 C C . ASP A 1 387 ? 29.702 -12.271 -11.500 1.00 91.88 387 ASP A C 1
ATOM 2977 O O . ASP A 1 387 ? 29.413 -11.303 -12.208 1.00 91.88 387 ASP A O 1
ATOM 2981 N N . GLN A 1 388 ? 29.314 -13.513 -11.817 1.00 92.19 388 GLN A N 1
ATOM 2982 C CA . GLN A 1 388 ? 28.477 -13.810 -12.984 1.00 92.19 388 GLN A CA 1
ATOM 2983 C C . GLN A 1 388 ? 27.122 -13.106 -12.888 1.00 92.19 388 GLN A C 1
ATOM 2985 O O . GLN A 1 388 ? 26.654 -12.544 -13.877 1.00 92.19 388 GLN A O 1
ATOM 2990 N N . PHE A 1 389 ? 26.528 -13.085 -11.694 1.00 93.50 389 PHE A N 1
ATOM 2991 C CA . PHE A 1 389 ? 25.282 -12.377 -11.437 1.00 93.50 389 PHE A CA 1
ATOM 2992 C C . PHE A 1 389 ? 25.428 -10.862 -11.644 1.00 93.50 389 PHE A C 1
ATOM 2994 O O . PHE A 1 389 ? 24.605 -10.264 -12.337 1.00 93.50 389 PHE A O 1
ATOM 3001 N N . TYR A 1 390 ? 26.499 -10.235 -11.142 1.00 94.25 390 TYR A N 1
ATOM 3002 C CA . TYR A 1 390 ? 26.758 -8.803 -11.348 1.00 94.25 390 TYR A CA 1
ATOM 3003 C C . TYR A 1 390 ? 26.878 -8.448 -12.832 1.00 94.25 390 TYR A C 1
ATOM 3005 O O . TYR A 1 390 ? 26.381 -7.405 -13.268 1.00 94.25 390 TYR A O 1
ATOM 3013 N N . HIS A 1 391 ? 27.494 -9.316 -13.637 1.00 91.81 391 HIS A N 1
ATOM 3014 C CA . HIS A 1 391 ? 27.634 -9.110 -15.078 1.00 91.81 391 HIS A CA 1
ATOM 3015 C C . HIS A 1 391 ? 26.304 -9.093 -15.847 1.00 91.81 391 HIS A C 1
ATOM 3017 O O . HIS A 1 391 ? 26.280 -8.582 -16.968 1.00 91.81 391 HIS A O 1
ATOM 3023 N N . LEU A 1 392 ? 25.198 -9.579 -15.271 1.00 92.19 392 LEU A N 1
ATOM 3024 C CA . LEU A 1 392 ? 23.877 -9.544 -15.914 1.00 92.19 392 LEU A CA 1
ATOM 3025 C C . LEU A 1 392 ? 23.287 -8.130 -16.006 1.00 92.19 392 LEU A C 1
ATOM 3027 O O . LEU A 1 392 ? 22.428 -7.882 -16.851 1.00 92.19 392 LEU A O 1
ATOM 3031 N N . PHE A 1 393 ? 23.718 -7.211 -15.138 1.00 92.75 393 PHE A N 1
ATOM 3032 C CA . PHE A 1 393 ? 23.115 -5.879 -15.020 1.00 92.75 393 PHE A CA 1
ATOM 3033 C C . PHE A 1 393 ? 24.119 -4.743 -14.796 1.00 92.75 393 PHE A C 1
ATOM 3035 O O . PHE A 1 393 ? 23.721 -3.621 -14.481 1.00 92.75 393 PHE A O 1
ATOM 3042 N N . THR A 1 394 ? 25.416 -5.004 -14.970 1.00 91.56 394 THR A N 1
ATOM 3043 C CA . THR A 1 394 ? 26.483 -3.994 -14.882 1.00 91.56 394 THR A CA 1
ATOM 3044 C C . THR A 1 394 ? 27.342 -3.954 -16.144 1.00 91.56 394 THR A C 1
ATOM 3046 O O . THR A 1 394 ? 27.217 -4.788 -17.045 1.00 91.56 394 THR A O 1
ATOM 3049 N N . GLY A 1 395 ? 28.213 -2.943 -16.227 1.00 87.31 395 GLY A N 1
ATOM 3050 C CA . GLY A 1 395 ? 29.092 -2.717 -17.371 1.00 87.31 395 GLY A CA 1
ATOM 3051 C C . GLY A 1 395 ? 28.303 -2.638 -18.687 1.00 87.31 395 GLY A C 1
ATOM 3052 O O . GLY A 1 395 ? 27.328 -1.885 -18.751 1.00 87.31 395 GLY A O 1
ATOM 3053 N N . PRO A 1 396 ? 28.650 -3.422 -19.724 1.00 87.25 396 PRO A N 1
ATOM 3054 C CA . PRO A 1 396 ? 27.964 -3.387 -21.019 1.00 87.25 396 PRO A CA 1
ATOM 3055 C C . PRO A 1 396 ? 26.476 -3.775 -20.956 1.00 87.25 396 PRO A C 1
ATOM 3057 O O . PRO A 1 396 ? 25.718 -3.411 -21.860 1.00 87.25 396 PRO A O 1
ATOM 3060 N N . ASN A 1 397 ? 26.072 -4.486 -19.899 1.00 91.38 397 ASN A N 1
ATOM 3061 C CA . ASN A 1 397 ? 24.721 -4.996 -19.674 1.00 91.38 397 ASN A CA 1
ATOM 3062 C C . ASN A 1 397 ? 23.927 -4.133 -18.683 1.00 91.38 397 ASN A C 1
ATOM 3064 O O . ASN A 1 397 ? 22.912 -4.588 -18.168 1.00 91.38 397 ASN A O 1
ATOM 3068 N N . LEU A 1 398 ? 24.376 -2.905 -18.387 1.00 93.56 398 LEU A N 1
ATOM 3069 C CA . LEU A 1 398 ? 23.681 -2.006 -17.463 1.00 93.56 398 LEU A CA 1
ATOM 3070 C C . LEU A 1 398 ? 22.200 -1.849 -17.834 1.00 93.56 398 LEU A C 1
ATOM 3072 O O . LEU A 1 398 ? 21.873 -1.666 -19.010 1.00 93.56 398 LEU A O 1
ATOM 3076 N N . ARG A 1 399 ? 21.324 -1.896 -16.825 1.00 94.69 399 ARG A N 1
ATOM 3077 C CA . ARG A 1 399 ? 19.863 -1.844 -16.985 1.00 94.69 399 ARG A CA 1
ATOM 3078 C C . ARG A 1 399 ? 19.217 -0.763 -16.118 1.00 94.69 399 ARG A C 1
ATOM 3080 O O . ARG A 1 399 ? 19.775 -0.380 -15.086 1.00 94.69 399 ARG A O 1
ATOM 3087 N N . TRP A 1 400 ? 18.025 -0.306 -16.506 1.00 95.62 400 TRP A N 1
ATOM 3088 C CA . TRP A 1 400 ? 17.291 0.736 -15.782 1.00 95.62 400 TRP A CA 1
ATOM 3089 C C . TRP A 1 400 ? 16.817 0.288 -14.397 1.00 95.62 400 TRP A C 1
ATOM 3091 O O . TRP A 1 400 ? 16.733 1.130 -13.506 1.00 95.62 400 TRP A O 1
ATOM 3101 N N . GLU A 1 401 ? 16.591 -1.011 -14.172 1.00 96.31 401 GLU A N 1
ATOM 3102 C CA . GLU A 1 401 ? 16.245 -1.545 -12.850 1.00 96.31 401 GLU A CA 1
ATOM 3103 C C . GLU A 1 401 ? 17.350 -1.235 -11.824 1.00 96.31 401 GLU A C 1
ATOM 3105 O O . GLU A 1 401 ? 17.084 -0.695 -10.751 1.00 96.31 401 GLU A O 1
ATOM 3110 N N . PHE A 1 402 ? 18.612 -1.508 -12.175 1.00 97.12 402 PHE A N 1
ATOM 3111 C CA . PHE A 1 402 ? 19.747 -1.267 -11.281 1.00 97.12 402 PHE A CA 1
ATOM 3112 C C . PHE A 1 402 ? 20.083 0.226 -11.153 1.00 97.12 402 PHE A C 1
ATOM 3114 O O . PHE A 1 402 ? 20.380 0.702 -10.060 1.00 97.12 402 PHE A O 1
ATOM 3121 N N . VAL A 1 403 ? 19.977 0.995 -12.243 1.00 97.06 403 VAL A N 1
ATOM 3122 C CA . VAL A 1 403 ? 20.163 2.457 -12.202 1.00 97.06 403 VAL A CA 1
ATOM 3123 C C . VAL A 1 403 ? 19.132 3.120 -11.282 1.00 97.06 403 VAL A C 1
ATOM 3125 O O . VAL A 1 403 ? 19.494 3.929 -10.427 1.00 97.06 403 VAL A O 1
ATOM 3128 N N . GLY A 1 404 ? 17.859 2.737 -11.401 1.00 97.25 404 GLY A N 1
ATOM 3129 C CA . GLY A 1 404 ? 16.796 3.221 -10.526 1.00 97.25 404 GLY A CA 1
ATOM 3130 C C . GLY A 1 404 ? 17.020 2.842 -9.062 1.00 97.25 404 GLY A C 1
ATOM 3131 O O . GLY A 1 404 ? 16.713 3.646 -8.175 1.00 97.25 404 GLY A O 1
ATOM 3132 N N . LEU A 1 405 ? 17.571 1.647 -8.807 1.00 97.88 405 LEU A N 1
ATOM 3133 C CA . LEU A 1 405 ? 17.904 1.173 -7.462 1.00 97.88 405 LEU A CA 1
ATOM 3134 C C . LEU A 1 405 ? 19.005 2.035 -6.833 1.00 97.88 405 LEU A C 1
ATOM 3136 O O . LEU A 1 405 ? 18.869 2.441 -5.681 1.00 97.88 405 LEU A O 1
ATOM 3140 N N . ILE A 1 406 ? 20.049 2.378 -7.598 1.00 97.44 406 ILE A N 1
ATOM 3141 C CA . ILE A 1 406 ? 21.124 3.276 -7.147 1.00 97.44 406 ILE A CA 1
ATOM 3142 C C . ILE A 1 406 ? 20.559 4.647 -6.769 1.00 97.44 406 ILE A C 1
ATOM 3144 O O . ILE A 1 406 ? 20.872 5.145 -5.691 1.00 97.44 406 ILE A O 1
ATOM 3148 N N . PHE A 1 407 ? 19.704 5.244 -7.610 1.00 97.00 407 PHE A N 1
ATOM 3149 C CA . PHE A 1 407 ? 19.072 6.525 -7.278 1.00 97.00 407 PHE A CA 1
ATOM 3150 C C . PHE A 1 407 ? 18.241 6.423 -5.995 1.00 97.00 407 PHE A C 1
ATOM 3152 O O . PHE A 1 407 ? 18.394 7.250 -5.100 1.00 97.00 407 PHE A O 1
ATOM 3159 N N . GLY A 1 408 ? 17.417 5.379 -5.862 1.00 95.75 408 GLY A N 1
ATOM 3160 C CA . GLY A 1 408 ? 16.614 5.154 -4.660 1.00 95.75 408 GLY A CA 1
ATOM 3161 C C . GLY A 1 408 ? 17.462 5.046 -3.386 1.00 95.75 408 GLY A C 1
ATOM 3162 O O . GLY A 1 408 ? 17.188 5.730 -2.403 1.00 95.75 408 GLY A O 1
ATOM 3163 N N . LEU A 1 409 ? 18.530 4.244 -3.413 1.00 95.88 409 LEU A N 1
ATOM 3164 C CA . LEU A 1 409 ? 19.426 4.075 -2.265 1.00 95.88 409 LEU A CA 1
ATOM 3165 C C . LEU A 1 409 ? 20.245 5.337 -1.964 1.00 95.88 409 LEU A C 1
ATOM 3167 O O . LEU A 1 409 ? 20.428 5.675 -0.801 1.00 95.88 409 LEU A O 1
ATOM 3171 N N . ALA A 1 410 ? 20.695 6.075 -2.983 1.00 93.69 410 ALA A N 1
ATOM 3172 C CA . ALA A 1 410 ? 21.395 7.342 -2.781 1.00 93.69 410 ALA A CA 1
ATOM 3173 C C . ALA A 1 410 ? 20.484 8.409 -2.148 1.00 93.69 410 ALA A C 1
ATOM 3175 O O . ALA A 1 410 ? 20.940 9.187 -1.312 1.00 93.69 410 ALA A O 1
ATOM 3176 N N . GLY A 1 411 ? 19.197 8.438 -2.514 1.00 91.75 411 GLY A N 1
ATOM 3177 C CA . GLY A 1 411 ? 18.205 9.308 -1.878 1.00 91.75 411 GLY A CA 1
ATOM 3178 C C . GLY A 1 411 ? 17.958 8.960 -0.405 1.00 91.75 411 GLY A C 1
ATOM 3179 O O . GLY A 1 411 ? 17.823 9.865 0.421 1.00 91.75 411 GLY A O 1
ATOM 3180 N N . LEU A 1 412 ? 17.952 7.666 -0.065 1.00 88.81 412 LEU A N 1
ATOM 3181 C CA . LEU A 1 412 ? 17.884 7.203 1.326 1.00 88.81 412 LEU A CA 1
ATOM 3182 C C . LEU A 1 412 ? 19.140 7.606 2.107 1.00 88.81 412 LEU A C 1
ATOM 3184 O O . LEU A 1 412 ? 19.015 8.306 3.108 1.00 88.81 412 LEU A O 1
ATOM 3188 N N . GLY A 1 413 ? 20.332 7.319 1.574 1.00 88.62 413 GLY A N 1
ATOM 3189 C CA . GLY A 1 413 ? 21.597 7.699 2.207 1.00 88.62 413 GLY A CA 1
ATOM 3190 C C . GLY A 1 413 ? 21.733 9.206 2.430 1.00 88.62 413 GLY A C 1
ATOM 3191 O O . GLY A 1 413 ? 22.194 9.642 3.481 1.00 88.62 413 GLY A O 1
ATOM 3192 N N . ALA A 1 414 ? 21.243 10.034 1.501 1.00 85.31 414 ALA A N 1
ATOM 3193 C CA . ALA A 1 414 ? 21.210 11.487 1.684 1.00 85.31 414 ALA A CA 1
ATOM 3194 C C . ALA A 1 414 ? 20.277 11.936 2.823 1.00 85.31 414 ALA A C 1
ATOM 3196 O O . ALA A 1 414 ? 20.523 12.976 3.427 1.00 85.31 414 ALA A O 1
ATOM 3197 N N . SER A 1 415 ? 19.232 11.160 3.128 1.00 75.56 415 SER A N 1
ATOM 3198 C CA . SER A 1 415 ? 18.281 11.449 4.212 1.00 75.56 415 SER A CA 1
ATOM 3199 C C . SER A 1 415 ? 18.829 11.087 5.597 1.00 75.56 415 SER A C 1
ATOM 3201 O O . SER A 1 415 ? 18.377 11.643 6.596 1.00 75.56 415 SER A O 1
ATOM 3203 N N . VAL A 1 416 ? 19.779 10.150 5.665 1.00 67.88 416 VAL A N 1
ATOM 3204 C CA . VAL A 1 416 ? 20.387 9.676 6.921 1.00 67.88 416 VAL A CA 1
ATOM 3205 C C . VAL A 1 416 ? 21.762 10.314 7.156 1.00 67.88 416 VAL A C 1
ATOM 3207 O O . VAL A 1 416 ? 22.199 10.410 8.300 1.00 67.88 416 VAL A O 1
ATOM 3210 N N . SER A 1 417 ? 22.408 10.831 6.103 1.00 66.25 417 SER A N 1
ATOM 3211 C CA . SER A 1 417 ? 23.768 11.361 6.166 1.00 66.25 417 SER A CA 1
ATOM 3212 C C . SER A 1 417 ? 23.976 12.369 7.298 1.00 66.25 417 SER A C 1
ATOM 3214 O O . SER A 1 417 ? 23.283 13.381 7.434 1.00 66.25 417 SER A O 1
ATOM 3216 N N . SER A 1 418 ? 25.039 12.130 8.065 1.00 54.06 418 SER A N 1
ATOM 3217 C CA . SER A 1 418 ? 25.541 13.017 9.124 1.00 54.06 418 SER A CA 1
ATOM 3218 C C . SER A 1 418 ? 25.930 14.409 8.604 1.00 54.06 418 SER A C 1
ATOM 3220 O O . SER A 1 418 ? 26.069 15.367 9.372 1.00 54.06 418 SER A O 1
ATOM 3222 N N . ARG A 1 419 ? 26.058 14.553 7.281 1.00 55.84 419 ARG A N 1
ATOM 3223 C CA . ARG A 1 419 ? 26.317 15.808 6.580 1.00 55.84 419 ARG A CA 1
ATOM 3224 C C . ARG A 1 419 ? 25.016 16.580 6.346 1.00 55.84 419 ARG A C 1
ATOM 3226 O O . ARG A 1 419 ? 24.682 16.927 5.221 1.00 55.84 419 ARG A O 1
ATOM 3233 N N . VAL A 1 420 ? 24.301 16.900 7.421 1.00 46.44 420 VAL A N 1
ATOM 3234 C CA . VAL A 1 420 ? 23.009 17.623 7.414 1.00 46.44 420 VAL A CA 1
ATOM 3235 C C . VAL A 1 420 ? 23.093 19.005 6.725 1.00 46.44 420 VAL A C 1
ATOM 3237 O O . VAL A 1 420 ? 22.085 19.574 6.318 1.00 46.44 420 VAL A O 1
ATOM 3240 N N . THR A 1 421 ? 24.304 19.539 6.538 1.00 48.44 421 THR A N 1
ATOM 3241 C CA . THR A 1 421 ? 24.604 20.781 5.803 1.00 48.44 421 THR A CA 1
ATOM 3242 C C . THR A 1 421 ? 25.264 20.563 4.436 1.00 48.44 421 THR A C 1
ATOM 3244 O O . THR A 1 421 ? 25.687 21.536 3.812 1.00 48.44 421 THR A O 1
ATOM 3247 N N . ALA A 1 422 ? 25.394 19.322 3.955 1.00 55.09 422 ALA A N 1
ATOM 3248 C CA . ALA A 1 422 ? 25.982 19.058 2.648 1.00 55.09 422 ALA A CA 1
ATOM 3249 C C . ALA A 1 422 ? 25.050 19.536 1.539 1.00 55.09 422 ALA A C 1
ATOM 3251 O O . ALA A 1 422 ? 23.918 19.075 1.393 1.00 55.09 422 ALA A O 1
ATOM 3252 N N . PHE A 1 423 ? 25.582 20.438 0.725 1.00 61.28 423 PHE A N 1
ATOM 3253 C CA . PHE A 1 423 ? 25.036 20.710 -0.583 1.00 61.28 423 PHE A CA 1
ATOM 3254 C C . PHE A 1 423 ? 25.550 19.657 -1.562 1.00 61.28 423 PHE A C 1
ATOM 3256 O O . PHE A 1 423 ? 26.756 19.448 -1.714 1.00 61.28 423 PHE A O 1
ATOM 3263 N N . PHE A 1 424 ? 24.626 18.974 -2.223 1.00 71.44 424 PHE A N 1
ATOM 3264 C CA . PHE A 1 424 ? 24.933 17.991 -3.247 1.00 71.44 424 PHE A CA 1
ATOM 3265 C C . PHE A 1 424 ? 24.961 18.686 -4.603 1.00 71.44 424 PHE A C 1
ATOM 3267 O O . PHE A 1 424 ? 23.957 19.245 -5.041 1.00 71.44 424 PHE A O 1
ATOM 3274 N N . SER A 1 425 ? 26.105 18.644 -5.285 1.00 65.06 425 SER A N 1
ATOM 3275 C CA . SER A 1 425 ? 26.202 19.140 -6.656 1.00 65.06 425 SER A CA 1
ATOM 3276 C C . SER A 1 425 ? 25.983 17.999 -7.638 1.00 65.06 425 SER A C 1
ATOM 3278 O O . SER A 1 425 ? 26.835 17.124 -7.807 1.00 65.06 425 SER A O 1
ATOM 3280 N N . VAL A 1 426 ? 24.836 18.020 -8.313 1.00 65.31 426 VAL A N 1
ATOM 3281 C CA . VAL A 1 426 ? 24.546 17.115 -9.424 1.00 65.31 426 VAL A CA 1
ATOM 3282 C C . VAL A 1 426 ? 24.792 17.903 -10.707 1.00 65.31 426 VAL A C 1
ATOM 3284 O O . VAL A 1 426 ? 24.075 18.849 -11.011 1.00 65.31 426 VAL A O 1
ATOM 3287 N N . ASN A 1 427 ? 25.846 17.552 -11.448 1.00 61.44 427 ASN A N 1
ATOM 3288 C CA . ASN A 1 427 ? 26.285 18.215 -12.690 1.00 61.44 427 ASN A CA 1
ATOM 3289 C C . ASN A 1 427 ? 26.985 19.587 -12.561 1.00 61.44 427 ASN A C 1
ATOM 3291 O O . ASN A 1 427 ? 27.163 20.264 -13.575 1.00 61.44 427 ASN A O 1
ATOM 3295 N N . GLY A 1 428 ? 27.446 19.986 -11.370 1.00 57.53 428 GLY A N 1
ATOM 3296 C CA . GLY A 1 428 ? 28.390 21.105 -11.214 1.00 57.53 428 GLY A CA 1
ATOM 3297 C C . GLY A 1 428 ? 27.809 22.513 -11.392 1.00 57.53 428 GLY A C 1
ATOM 3298 O O . GLY A 1 428 ? 28.585 23.442 -11.605 1.00 57.53 428 GLY A O 1
ATOM 3299 N N . LYS A 1 429 ? 26.478 22.684 -11.351 1.00 51.91 429 LYS A N 1
ATOM 3300 C CA . LYS A 1 429 ? 25.825 23.996 -11.537 1.00 51.91 429 LYS A CA 1
ATOM 3301 C C . LYS A 1 429 ? 24.917 24.442 -10.389 1.00 51.91 429 LYS A C 1
ATOM 3303 O O . LYS A 1 429 ? 24.927 25.630 -10.102 1.00 51.91 429 LYS A O 1
ATOM 3308 N N . ASP A 1 430 ? 24.236 23.521 -9.701 1.00 62.00 430 ASP A N 1
ATOM 3309 C CA . ASP A 1 430 ? 23.327 23.850 -8.595 1.00 62.00 430 ASP A CA 1
ATOM 3310 C C . ASP A 1 430 ? 23.653 23.022 -7.341 1.00 62.00 430 ASP A C 1
ATOM 3312 O O . ASP A 1 430 ? 23.861 21.808 -7.413 1.00 62.00 430 ASP A O 1
ATOM 3316 N N . GLU A 1 431 ? 23.727 23.696 -6.194 1.00 75.00 431 GLU A N 1
ATOM 3317 C CA . GLU A 1 431 ? 23.905 23.105 -4.866 1.00 75.00 431 GLU A CA 1
ATOM 3318 C C . GLU A 1 431 ? 22.532 22.734 -4.281 1.00 75.00 431 GLU A C 1
ATOM 3320 O O . GLU A 1 431 ? 21.726 23.602 -3.948 1.00 75.00 431 GLU A O 1
ATOM 3325 N N . LEU A 1 432 ? 22.241 21.434 -4.179 1.00 78.06 432 LEU A N 1
ATOM 3326 C CA . LEU A 1 432 ? 20.971 20.920 -3.656 1.00 78.06 432 LEU A CA 1
ATOM 3327 C C . LEU A 1 432 ? 21.086 20.602 -2.165 1.00 78.06 432 LEU A C 1
ATOM 3329 O O . LEU A 1 432 ? 22.045 19.961 -1.745 1.00 78.06 432 LEU A O 1
ATOM 3333 N N . SER A 1 433 ? 20.083 20.973 -1.368 1.00 80.62 433 SER A N 1
ATOM 3334 C CA . SER A 1 433 ? 19.961 20.454 0.000 1.00 80.62 433 SER A CA 1
ATOM 3335 C C . SER A 1 433 ? 19.733 18.936 -0.006 1.00 80.62 433 SER A C 1
ATOM 3337 O O . SER A 1 433 ? 19.273 18.381 -1.005 1.00 80.62 433 SER A O 1
ATOM 3339 N N . ALA A 1 434 ? 19.994 18.263 1.118 1.00 79.88 434 ALA A N 1
ATOM 3340 C CA . ALA A 1 434 ? 19.741 16.827 1.273 1.00 79.88 434 ALA A CA 1
ATOM 3341 C C . ALA A 1 434 ? 18.299 16.422 0.914 1.00 79.88 434 ALA A C 1
ATOM 3343 O O . ALA A 1 434 ? 18.092 15.491 0.140 1.00 79.88 434 ALA A O 1
ATOM 3344 N N . ASP A 1 435 ? 17.306 17.180 1.389 1.00 77.81 435 ASP A N 1
ATOM 3345 C CA . ASP A 1 435 ? 15.889 16.967 1.070 1.00 77.81 435 ASP A CA 1
ATOM 3346 C C . ASP A 1 435 ? 15.583 17.185 -0.426 1.00 77.81 435 ASP A C 1
ATOM 3348 O O . ASP A 1 435 ? 14.897 16.374 -1.052 1.00 77.81 435 ASP A O 1
ATOM 3352 N N . ALA A 1 436 ? 16.135 18.236 -1.045 1.00 82.00 436 ALA A N 1
ATOM 3353 C CA . ALA A 1 436 ? 15.951 18.484 -2.476 1.00 82.00 436 ALA A CA 1
ATOM 3354 C C . ALA A 1 436 ? 16.607 17.391 -3.336 1.00 82.00 436 ALA A C 1
ATOM 3356 O O . ALA A 1 436 ? 16.028 16.954 -4.334 1.00 82.00 436 ALA A O 1
ATOM 3357 N N . PHE A 1 437 ? 17.784 16.916 -2.926 1.00 86.94 437 PHE A N 1
ATOM 3358 C CA . PHE A 1 437 ? 18.487 15.812 -3.567 1.00 86.94 437 PHE A CA 1
ATOM 3359 C C . PHE A 1 437 ? 17.709 14.497 -3.438 1.00 86.94 437 PHE A C 1
ATOM 3361 O O . PHE A 1 437 ? 17.472 13.840 -4.451 1.00 86.94 437 PHE A O 1
ATOM 3368 N N . ALA A 1 438 ? 17.240 14.139 -2.237 1.00 86.75 438 ALA A N 1
ATOM 3369 C CA . ALA A 1 438 ? 16.435 12.936 -2.008 1.00 86.75 438 ALA A CA 1
ATOM 3370 C C . ALA A 1 438 ? 15.165 12.929 -2.873 1.00 86.75 438 ALA A C 1
ATOM 3372 O O . ALA A 1 438 ? 14.815 11.913 -3.475 1.00 86.75 438 ALA A O 1
ATOM 3373 N N . LYS A 1 439 ? 14.517 14.088 -3.014 1.00 85.56 439 LYS A N 1
ATOM 3374 C CA . LYS A 1 439 ? 13.356 14.281 -3.889 1.00 85.56 439 LYS A CA 1
ATOM 3375 C C . LYS A 1 439 ? 13.680 14.112 -5.379 1.00 85.56 439 LYS A C 1
ATOM 3377 O O . LYS A 1 439 ? 12.929 13.444 -6.088 1.00 85.56 439 LYS A O 1
ATOM 3382 N N . GLU A 1 440 ? 14.792 14.668 -5.862 1.00 87.00 440 GLU A N 1
ATOM 3383 C CA . GLU A 1 440 ? 15.241 14.463 -7.252 1.00 87.00 440 GLU A CA 1
ATOM 3384 C C . GLU A 1 440 ? 15.589 12.988 -7.517 1.00 87.00 440 GLU A C 1
ATOM 3386 O O . GLU A 1 440 ? 15.207 12.437 -8.550 1.00 87.00 440 GLU A O 1
ATOM 3391 N N . MET A 1 441 ? 16.243 12.318 -6.564 1.00 92.25 441 MET A N 1
ATOM 3392 C CA . MET A 1 441 ? 16.548 10.888 -6.645 1.00 92.25 441 MET A CA 1
ATOM 3393 C C . MET A 1 441 ? 15.285 10.019 -6.643 1.00 92.25 441 MET A C 1
ATOM 3395 O O . MET A 1 441 ? 15.201 9.061 -7.412 1.00 92.25 441 MET A O 1
ATOM 3399 N N . ALA A 1 442 ? 14.266 10.375 -5.854 1.00 91.00 442 ALA A N 1
ATOM 3400 C CA . ALA A 1 442 ? 12.971 9.700 -5.880 1.00 91.00 442 ALA A CA 1
ATOM 3401 C C . ALA A 1 442 ? 12.281 9.844 -7.245 1.00 91.00 442 ALA A C 1
ATOM 3403 O O . ALA A 1 442 ? 11.726 8.872 -7.760 1.00 91.00 442 ALA A O 1
ATOM 3404 N N . ALA A 1 443 ? 12.345 11.028 -7.861 1.00 89.50 443 ALA A N 1
ATOM 3405 C CA . ALA A 1 443 ? 11.797 11.253 -9.196 1.00 89.50 443 ALA A CA 1
ATOM 3406 C C . ALA A 1 443 ? 12.556 10.458 -10.275 1.00 89.50 443 ALA A C 1
ATOM 3408 O O . ALA A 1 443 ? 11.928 9.818 -11.119 1.00 89.50 443 ALA A O 1
ATOM 3409 N N . ALA A 1 444 ? 13.890 10.422 -10.205 1.00 92.44 444 ALA A N 1
ATOM 3410 C CA . ALA A 1 444 ? 14.725 9.639 -11.115 1.00 92.44 444 ALA A CA 1
ATOM 3411 C C . ALA A 1 444 ? 14.492 8.124 -10.976 1.00 92.44 444 ALA A C 1
ATOM 3413 O O . ALA A 1 444 ? 14.369 7.416 -11.977 1.00 92.44 444 ALA A O 1
ATOM 3414 N N . SER A 1 445 ? 14.379 7.631 -9.740 1.00 95.38 445 SER A N 1
ATOM 3415 C CA . SER A 1 445 ? 14.069 6.230 -9.439 1.00 95.38 445 SER A CA 1
ATOM 3416 C C . SER A 1 445 ? 12.683 5.835 -9.970 1.00 95.38 445 SER A C 1
ATOM 3418 O O . SER A 1 445 ? 12.552 4.820 -10.657 1.00 95.38 445 SER A O 1
ATOM 3420 N N . HIS A 1 446 ? 11.663 6.684 -9.773 1.00 93.00 446 HIS A N 1
ATOM 3421 C CA . HIS A 1 446 ? 10.321 6.464 -10.329 1.00 93.00 446 HIS A CA 1
ATOM 3422 C C . HIS A 1 446 ? 10.310 6.474 -11.863 1.00 93.00 446 HIS A C 1
ATOM 3424 O O . HIS A 1 446 ? 9.681 5.618 -12.477 1.00 93.00 446 HIS A O 1
ATOM 3430 N N . ALA A 1 447 ? 11.054 7.380 -12.500 1.00 92.25 447 ALA A N 1
ATOM 3431 C CA . ALA A 1 447 ? 11.177 7.404 -13.956 1.00 92.25 447 ALA A CA 1
ATOM 3432 C C . ALA A 1 447 ? 11.801 6.110 -14.510 1.00 92.25 447 ALA A C 1
ATOM 3434 O O . ALA A 1 447 ? 11.358 5.616 -15.547 1.00 92.25 447 ALA A O 1
ATOM 3435 N N . CYS A 1 448 ? 12.775 5.523 -13.804 1.00 94.31 448 CYS A N 1
ATOM 3436 C CA . CYS A 1 448 ? 13.327 4.214 -14.161 1.00 94.31 448 CYS A CA 1
ATOM 3437 C C . CYS A 1 448 ? 12.260 3.110 -14.070 1.00 94.31 448 CYS A C 1
ATOM 3439 O O . CYS A 1 448 ? 12.141 2.319 -15.001 1.00 94.31 448 CYS A O 1
ATOM 3441 N N . ILE A 1 449 ? 11.434 3.100 -13.013 1.00 93.75 449 ILE A N 1
ATOM 3442 C CA . ILE A 1 449 ? 10.302 2.162 -12.871 1.00 93.75 449 ILE A CA 1
ATOM 3443 C C . ILE A 1 449 ? 9.353 2.262 -14.072 1.00 93.75 449 ILE A C 1
ATOM 3445 O O . ILE A 1 449 ? 8.998 1.244 -14.663 1.00 93.75 449 ILE A O 1
ATOM 3449 N N . GLU A 1 450 ? 8.962 3.476 -14.462 1.00 91.12 450 GLU A N 1
ATOM 3450 C CA . GLU A 1 450 ? 8.035 3.690 -15.581 1.00 91.12 450 GLU A CA 1
ATOM 3451 C C . GLU A 1 450 ? 8.635 3.286 -16.938 1.00 91.12 450 GLU A C 1
ATOM 3453 O O . GLU A 1 450 ? 7.907 2.827 -17.819 1.00 91.12 450 GLU A O 1
ATOM 3458 N N . ILE A 1 451 ? 9.958 3.395 -17.115 1.00 90.75 451 ILE A N 1
ATOM 3459 C CA . ILE A 1 451 ? 10.647 2.838 -18.290 1.00 90.75 451 ILE A CA 1
ATOM 3460 C C . ILE A 1 451 ? 10.598 1.306 -18.256 1.00 90.75 451 ILE A C 1
ATOM 3462 O O . ILE A 1 451 ? 10.217 0.696 -19.254 1.00 90.75 451 ILE A O 1
ATOM 3466 N N . CYS A 1 452 ? 10.942 0.681 -17.126 1.00 91.69 452 CYS A N 1
ATOM 3467 C CA . CYS A 1 452 ? 10.955 -0.777 -16.983 1.00 91.69 452 CYS A CA 1
ATOM 3468 C C . CYS A 1 452 ? 9.570 -1.401 -17.218 1.00 91.69 452 CYS A C 1
ATOM 3470 O O . CYS A 1 452 ? 9.464 -2.412 -17.914 1.00 91.69 452 CYS A O 1
ATOM 3472 N N . LYS A 1 453 ? 8.497 -0.765 -16.725 1.00 90.12 453 LYS A N 1
ATOM 3473 C CA . LYS A 1 453 ? 7.107 -1.223 -16.903 1.00 90.12 453 LYS A CA 1
ATOM 3474 C C . LYS A 1 453 ? 6.681 -1.370 -18.367 1.00 90.12 453 LYS A C 1
ATOM 3476 O O . LYS A 1 453 ? 5.837 -2.205 -18.664 1.00 90.12 453 LYS A O 1
ATOM 3481 N N . ARG A 1 454 ? 7.260 -0.599 -19.296 1.00 88.50 454 ARG A N 1
ATOM 3482 C CA . ARG A 1 454 ? 6.912 -0.675 -20.731 1.00 88.50 454 ARG A CA 1
ATOM 3483 C C . ARG A 1 454 ? 7.317 -1.986 -21.396 1.00 88.50 454 ARG A C 1
ATOM 3485 O O . ARG A 1 454 ? 6.786 -2.302 -22.455 1.00 88.50 454 ARG A O 1
ATOM 3492 N N . TYR A 1 455 ? 8.268 -2.705 -20.809 1.00 87.56 455 TYR A N 1
ATOM 3493 C CA . TYR A 1 455 ? 8.834 -3.921 -21.387 1.00 87.56 455 TYR A CA 1
ATOM 3494 C C . TYR A 1 455 ? 8.332 -5.203 -20.712 1.00 87.56 455 TYR A C 1
ATOM 3496 O O . TYR A 1 455 ? 8.784 -6.280 -21.086 1.00 87.56 455 TYR A O 1
ATOM 3504 N N . ASP A 1 456 ? 7.424 -5.086 -19.732 1.00 82.25 456 ASP A N 1
ATOM 3505 C CA . ASP A 1 456 ? 6.769 -6.200 -19.024 1.00 82.25 456 ASP A CA 1
ATOM 3506 C C . ASP A 1 456 ? 7.737 -7.303 -18.542 1.00 82.25 456 ASP A C 1
ATOM 3508 O O . ASP A 1 456 ? 7.493 -8.505 -18.636 1.00 82.25 456 ASP A O 1
ATOM 3512 N N . ASN A 1 457 ? 8.905 -6.881 -18.052 1.00 83.88 457 ASN A N 1
ATOM 3513 C CA . ASN A 1 457 ? 9.982 -7.771 -17.635 1.00 83.88 457 ASN A CA 1
ATOM 3514 C C . ASN A 1 457 ? 10.189 -7.680 -16.121 1.00 83.88 457 ASN A C 1
ATOM 3516 O O . ASN A 1 457 ? 11.006 -6.898 -15.633 1.00 83.88 457 ASN A O 1
ATOM 3520 N N . VAL A 1 458 ? 9.431 -8.481 -15.371 1.00 89.00 458 VAL A N 1
ATOM 3521 C CA . VAL A 1 458 ? 9.534 -8.539 -13.908 1.00 89.00 458 VAL A CA 1
ATOM 3522 C C . VAL A 1 458 ? 10.668 -9.486 -13.500 1.00 89.00 458 VAL A C 1
ATOM 3524 O O . VAL A 1 458 ? 10.667 -10.665 -13.851 1.00 89.00 458 VAL A O 1
ATOM 3527 N N . ASN A 1 459 ? 11.644 -8.964 -12.757 1.00 92.00 459 ASN A N 1
ATOM 3528 C CA . ASN A 1 459 ? 12.821 -9.689 -12.270 1.00 92.00 459 ASN A CA 1
ATOM 3529 C C . ASN A 1 459 ? 13.235 -9.195 -10.867 1.00 92.00 459 ASN A C 1
ATOM 3531 O O . ASN A 1 459 ? 12.670 -8.224 -10.360 1.00 92.00 459 ASN A O 1
ATOM 3535 N N . ASP A 1 460 ? 14.228 -9.844 -10.245 1.00 93.81 460 ASP A N 1
ATOM 3536 C CA . ASP A 1 460 ? 14.662 -9.536 -8.873 1.00 93.81 460 ASP A CA 1
ATOM 3537 C C . ASP A 1 460 ? 15.036 -8.055 -8.685 1.00 93.81 460 ASP A C 1
ATOM 3539 O O . ASP A 1 460 ? 14.584 -7.425 -7.729 1.00 93.81 460 ASP A O 1
ATOM 3543 N N . LEU A 1 461 ? 15.765 -7.459 -9.639 1.00 95.31 461 LEU A N 1
ATOM 3544 C CA . LEU A 1 461 ? 16.159 -6.044 -9.587 1.00 95.31 461 LEU A CA 1
ATOM 3545 C C . LEU A 1 461 ? 14.944 -5.113 -9.616 1.00 95.31 461 LEU A C 1
ATOM 3547 O O . LEU A 1 461 ? 14.952 -4.079 -8.952 1.00 95.31 461 LEU A O 1
ATOM 3551 N N . MET A 1 462 ? 13.897 -5.479 -10.360 1.00 94.94 462 MET A N 1
ATOM 3552 C CA . MET A 1 462 ? 12.660 -4.703 -10.424 1.00 94.94 462 MET A CA 1
ATOM 3553 C C . MET A 1 462 ? 11.927 -4.700 -9.077 1.00 94.94 462 MET A C 1
ATOM 3555 O O . MET A 1 462 ? 11.426 -3.659 -8.650 1.00 94.94 462 MET A O 1
ATOM 3559 N N . VAL A 1 463 ? 11.897 -5.837 -8.373 1.00 96.25 463 VAL A N 1
ATOM 3560 C CA . VAL A 1 463 ? 11.305 -5.925 -7.026 1.00 96.25 463 VAL A CA 1
ATOM 3561 C C . VAL A 1 463 ? 12.139 -5.128 -6.020 1.00 96.25 463 VAL A C 1
ATOM 3563 O O . VAL A 1 463 ? 11.573 -4.389 -5.212 1.00 96.25 463 VAL A O 1
ATOM 3566 N N . TRP A 1 464 ? 13.473 -5.217 -6.097 1.00 97.25 464 TRP A N 1
ATOM 3567 C CA . TRP A 1 464 ? 14.380 -4.435 -5.247 1.00 97.25 464 TRP A CA 1
ATOM 3568 C C . TRP A 1 464 ? 14.169 -2.935 -5.458 1.00 97.25 464 TRP A C 1
ATOM 3570 O O . TRP A 1 464 ? 13.969 -2.201 -4.493 1.00 97.25 464 TRP A O 1
ATOM 3580 N N . LEU A 1 465 ? 14.119 -2.494 -6.719 1.00 97.44 465 LEU A N 1
ATOM 3581 C CA . LEU A 1 465 ? 13.833 -1.114 -7.101 1.00 97.44 465 LEU A CA 1
ATOM 3582 C C . LEU A 1 465 ? 12.475 -0.647 -6.563 1.00 97.44 465 LEU A C 1
ATOM 3584 O O . LEU A 1 465 ? 12.410 0.391 -5.908 1.00 97.44 465 LEU A O 1
ATOM 3588 N N . HIS A 1 466 ? 11.400 -1.407 -6.791 1.00 96.50 466 HIS A N 1
ATOM 3589 C CA . HIS A 1 466 ? 10.068 -1.040 -6.306 1.00 96.50 466 HIS A CA 1
ATOM 3590 C C . HIS A 1 466 ? 10.024 -0.876 -4.785 1.00 96.50 466 HIS A C 1
ATOM 3592 O O . HIS A 1 466 ? 9.437 0.092 -4.301 1.00 96.50 466 HIS A O 1
ATOM 3598 N N . TYR A 1 467 ? 10.645 -1.790 -4.033 1.00 97.06 467 TYR A N 1
ATOM 3599 C CA . TYR A 1 467 ? 10.671 -1.699 -2.576 1.00 97.06 467 TYR A CA 1
ATOM 3600 C C . TYR A 1 467 ? 11.520 -0.514 -2.093 1.00 97.06 467 TYR A C 1
ATOM 3602 O O . TYR A 1 467 ? 11.053 0.275 -1.273 1.00 97.06 467 TYR A O 1
ATOM 3610 N N . THR A 1 468 ? 12.730 -0.326 -2.630 1.00 96.44 468 THR A N 1
ATOM 3611 C CA . THR A 1 468 ? 13.586 0.818 -2.276 1.00 96.44 468 THR A CA 1
ATOM 3612 C C . THR A 1 468 ? 12.905 2.148 -2.595 1.00 96.44 468 THR A C 1
ATOM 3614 O O . THR A 1 468 ? 12.896 3.051 -1.757 1.00 96.44 468 THR A O 1
ATOM 3617 N N . TYR A 1 469 ? 12.292 2.266 -3.776 1.00 95.38 469 TYR A N 1
ATOM 3618 C CA . TYR A 1 469 ? 11.520 3.447 -4.144 1.00 95.38 469 TYR A CA 1
ATOM 3619 C C . TYR A 1 469 ? 10.339 3.660 -3.196 1.00 95.38 469 TYR A C 1
ATOM 3621 O O . TYR A 1 469 ? 10.131 4.784 -2.752 1.00 95.38 469 TYR A O 1
ATOM 3629 N N . TYR A 1 470 ? 9.596 2.606 -2.846 1.00 93.75 470 TYR A N 1
ATOM 3630 C CA . TYR A 1 470 ? 8.498 2.687 -1.883 1.00 93.75 470 TYR A CA 1
ATOM 3631 C C . TYR A 1 470 ? 8.962 3.272 -0.538 1.00 93.75 470 TYR A C 1
ATOM 3633 O O . TYR A 1 470 ? 8.318 4.190 -0.030 1.00 93.75 470 TYR A O 1
ATOM 3641 N N . VAL A 1 471 ? 10.098 2.813 0.004 1.00 90.56 471 VAL A N 1
ATOM 3642 C CA . VAL A 1 471 ? 10.652 3.335 1.267 1.00 90.56 471 VAL A CA 1
ATOM 3643 C C . VAL A 1 471 ? 11.040 4.810 1.131 1.00 90.56 471 VAL A C 1
ATOM 3645 O O . VAL A 1 471 ? 10.602 5.633 1.934 1.00 90.56 471 VAL A O 1
ATOM 3648 N N . LEU A 1 472 ? 11.798 5.174 0.089 1.00 89.88 472 LEU A N 1
ATOM 3649 C CA . LEU A 1 472 ? 12.213 6.563 -0.140 1.00 89.88 472 LEU A CA 1
ATOM 3650 C C . LEU A 1 472 ? 11.008 7.492 -0.334 1.00 89.88 472 LEU A C 1
ATOM 3652 O O . LEU A 1 472 ? 10.920 8.562 0.264 1.00 89.88 472 LEU A O 1
ATOM 3656 N N . ALA A 1 473 ? 10.053 7.067 -1.156 1.00 87.00 473 ALA A N 1
ATOM 3657 C CA . ALA A 1 473 ? 8.833 7.804 -1.425 1.00 87.00 473 ALA A CA 1
ATOM 3658 C C . ALA A 1 473 ? 8.003 7.984 -0.146 1.00 87.00 473 ALA A C 1
ATOM 3660 O O . ALA A 1 473 ? 7.459 9.068 0.065 1.00 87.00 473 ALA A O 1
ATOM 3661 N N . SER A 1 474 ? 7.931 6.961 0.712 1.00 82.25 474 SER A N 1
ATOM 3662 C CA . SER A 1 474 ? 7.237 7.025 2.001 1.00 82.25 474 SER A CA 1
ATOM 3663 C C . SER A 1 474 ? 7.872 8.057 2.935 1.00 82.25 474 SER A C 1
ATOM 3665 O O . SER A 1 474 ? 7.146 8.846 3.534 1.00 82.25 474 SER A O 1
ATOM 3667 N N . ASN A 1 475 ? 9.208 8.126 2.993 1.00 78.19 475 ASN A N 1
ATOM 3668 C CA . ASN A 1 475 ? 9.923 9.131 3.791 1.00 78.19 475 ASN A CA 1
ATOM 3669 C C . ASN A 1 475 ? 9.672 10.569 3.302 1.00 78.19 475 ASN A C 1
ATOM 3671 O O . ASN A 1 475 ? 9.689 11.500 4.099 1.00 78.19 475 ASN A O 1
ATOM 3675 N N . ILE A 1 476 ? 9.432 10.760 2.001 1.00 77.38 476 ILE A N 1
ATOM 3676 C CA . ILE A 1 476 ? 9.241 12.088 1.394 1.00 77.38 476 ILE A CA 1
ATOM 3677 C C . ILE A 1 476 ? 7.773 12.538 1.417 1.00 77.38 476 ILE A C 1
ATOM 3679 O O . ILE A 1 476 ? 7.490 13.726 1.571 1.00 77.38 476 ILE A O 1
ATOM 3683 N N . MET A 1 477 ? 6.834 11.621 1.168 1.00 74.19 477 MET A N 1
ATOM 3684 C CA . MET A 1 477 ? 5.415 11.941 0.950 1.00 74.19 477 MET A CA 1
ATOM 3685 C C . MET A 1 477 ? 4.491 11.540 2.106 1.00 74.19 477 MET A C 1
ATOM 3687 O O . MET A 1 477 ? 3.342 11.988 2.115 1.00 74.19 477 MET A O 1
ATOM 3691 N N . GLY A 1 478 ? 4.959 10.711 3.042 1.00 71.69 478 GLY A N 1
ATOM 3692 C CA . GLY A 1 478 ? 4.175 10.172 4.155 1.00 71.69 478 GLY A CA 1
ATOM 3693 C C . GLY A 1 478 ? 3.262 8.996 3.773 1.00 71.69 478 GLY A C 1
ATOM 3694 O O . GLY A 1 478 ? 2.790 8.876 2.638 1.00 71.69 478 GLY A O 1
ATOM 3695 N N . GLU A 1 479 ? 2.961 8.130 4.748 1.00 69.25 479 GLU A N 1
ATOM 3696 C CA . GLU A 1 479 ? 2.173 6.896 4.543 1.00 69.25 479 GLU A CA 1
ATOM 3697 C C . GLU A 1 479 ? 0.682 7.140 4.227 1.00 69.25 479 GLU A C 1
ATOM 3699 O O . GLU A 1 479 ? -0.004 6.256 3.715 1.00 69.25 479 GLU A O 1
ATOM 3704 N N . THR A 1 480 ? 0.152 8.342 4.480 1.00 68.44 480 THR A N 1
ATOM 3705 C CA . THR A 1 480 ? -1.246 8.702 4.163 1.00 68.44 480 THR A CA 1
ATOM 3706 C C . THR A 1 480 ? -1.473 9.011 2.678 1.00 68.44 480 THR A C 1
ATOM 3708 O O . THR A 1 480 ? -2.620 9.095 2.216 1.00 68.44 480 THR A O 1
ATOM 3711 N N . CYS A 1 481 ? -0.392 9.174 1.909 1.00 72.69 481 CYS A N 1
ATOM 3712 C CA . CYS A 1 481 ? -0.438 9.521 0.497 1.00 72.69 481 CYS A CA 1
ATOM 3713 C C . CYS A 1 481 ? -0.919 8.337 -0.362 1.00 72.69 481 CYS A C 1
ATOM 3715 O O . CYS A 1 481 ? -0.300 7.274 -0.400 1.00 72.69 481 CYS A O 1
ATOM 3717 N N . HIS A 1 482 ? -1.984 8.542 -1.148 1.00 74.44 482 HIS A N 1
ATOM 3718 C CA . HIS A 1 482 ? -2.521 7.516 -2.057 1.00 74.44 482 HIS A CA 1
ATOM 3719 C C . HIS A 1 482 ? -1.481 6.974 -3.045 1.00 74.44 482 HIS A C 1
ATOM 3721 O O . HIS A 1 482 ? -1.510 5.796 -3.392 1.00 74.44 482 HIS A O 1
ATOM 3727 N N . HIS A 1 483 ? -0.552 7.825 -3.494 1.00 78.69 483 HIS A N 1
ATOM 3728 C CA . HIS A 1 483 ? 0.514 7.418 -4.412 1.00 78.69 483 HIS A CA 1
ATOM 3729 C C . HIS A 1 483 ? 1.353 6.283 -3.823 1.00 78.69 483 HIS A C 1
ATOM 3731 O O . HIS A 1 483 ? 1.608 5.309 -4.519 1.00 78.69 483 HIS A O 1
ATOM 3737 N N . ILE A 1 484 ? 1.706 6.364 -2.537 1.00 81.31 484 ILE A N 1
ATOM 3738 C CA . ILE A 1 484 ? 2.475 5.322 -1.843 1.00 81.31 484 ILE A CA 1
ATOM 3739 C C . ILE A 1 484 ? 1.717 3.996 -1.850 1.00 81.31 484 ILE A C 1
ATOM 3741 O O . ILE A 1 484 ? 2.286 2.960 -2.182 1.00 81.31 484 ILE A O 1
ATOM 3745 N N . TYR A 1 485 ? 0.410 4.034 -1.585 1.00 83.25 485 TYR A N 1
ATOM 3746 C CA . TYR A 1 485 ? -0.428 2.838 -1.603 1.00 83.25 485 TYR A CA 1
ATOM 3747 C C . TYR A 1 485 ? -0.565 2.211 -3.000 1.00 83.25 485 TYR A C 1
ATOM 3749 O O . TYR A 1 485 ? -0.554 0.988 -3.129 1.00 83.25 485 TYR A O 1
ATOM 3757 N N . ALA A 1 486 ? -0.683 3.030 -4.050 1.00 85.69 486 ALA A N 1
ATOM 3758 C CA . ALA A 1 486 ? -0.728 2.546 -5.430 1.00 85.69 486 ALA A CA 1
ATOM 3759 C C . ALA A 1 486 ? 0.603 1.893 -5.841 1.00 85.69 486 ALA A C 1
ATOM 3761 O O . ALA A 1 486 ? 0.604 0.776 -6.348 1.00 85.69 486 ALA A O 1
ATOM 3762 N N . GLN A 1 487 ? 1.730 2.542 -5.534 1.00 88.00 487 GLN A N 1
ATOM 3763 C CA . GLN A 1 487 ? 3.073 2.018 -5.814 1.00 88.00 487 GLN A CA 1
ATOM 3764 C C . GLN A 1 487 ? 3.371 0.734 -5.035 1.00 88.00 487 GLN A C 1
ATOM 3766 O O . GLN A 1 487 ? 4.002 -0.183 -5.555 1.00 88.00 487 GLN A O 1
ATOM 3771 N N . PHE A 1 488 ? 2.867 0.631 -3.805 1.00 91.88 488 PHE A N 1
ATOM 3772 C CA . PHE A 1 488 ? 2.921 -0.611 -3.047 1.00 91.88 488 PHE A CA 1
ATOM 3773 C C . PHE A 1 488 ? 2.102 -1.729 -3.720 1.00 91.88 488 PHE A C 1
ATOM 3775 O O . PHE A 1 488 ? 2.527 -2.881 -3.746 1.00 91.88 488 PHE A O 1
ATOM 3782 N N . GLY A 1 489 ? 0.959 -1.401 -4.333 1.00 93.19 489 GLY A N 1
ATOM 3783 C CA . GLY A 1 489 ? 0.190 -2.338 -5.159 1.00 93.19 489 GLY A CA 1
ATOM 3784 C C . GLY A 1 489 ? 0.972 -2.883 -6.361 1.00 93.19 489 GLY A C 1
ATOM 3785 O O . GLY A 1 489 ? 0.883 -4.079 -6.649 1.00 93.19 489 GLY A O 1
ATOM 3786 N N . ASP A 1 490 ? 1.780 -2.044 -7.013 1.00 92.69 490 ASP A N 1
ATOM 3787 C CA . ASP A 1 490 ? 2.668 -2.477 -8.101 1.00 92.69 490 ASP A CA 1
ATOM 3788 C C . ASP A 1 490 ? 3.745 -3.447 -7.585 1.00 92.69 490 ASP A C 1
ATOM 3790 O O . ASP A 1 490 ? 3.956 -4.504 -8.177 1.00 92.69 490 ASP A O 1
ATOM 3794 N N . LEU A 1 491 ? 4.365 -3.151 -6.433 1.00 95.81 491 LEU A N 1
ATOM 3795 C CA . LEU A 1 491 ? 5.323 -4.057 -5.783 1.00 95.81 491 LEU A CA 1
ATOM 3796 C C . LEU A 1 491 ? 4.700 -5.431 -5.486 1.00 95.81 491 LEU A C 1
ATOM 3798 O O . LEU A 1 491 ? 5.301 -6.461 -5.791 1.00 95.81 491 LEU A O 1
ATOM 3802 N N . VAL A 1 492 ? 3.493 -5.455 -4.913 1.00 96.44 492 VAL A N 1
ATOM 3803 C CA . VAL A 1 492 ? 2.757 -6.700 -4.630 1.00 96.44 492 VAL A CA 1
ATOM 3804 C C . VAL A 1 492 ? 2.480 -7.483 -5.915 1.00 96.44 492 VAL A C 1
ATOM 3806 O O . VAL A 1 492 ? 2.624 -8.704 -5.937 1.00 96.44 492 VAL A O 1
ATOM 3809 N N . SER A 1 493 ? 2.140 -6.788 -7.001 1.00 95.38 493 SER A N 1
ATOM 3810 C CA . SER A 1 493 ? 1.921 -7.414 -8.309 1.00 95.38 493 SER A CA 1
ATOM 3811 C C . SER A 1 493 ? 3.203 -8.068 -8.835 1.00 95.38 493 SER A C 1
ATOM 3813 O O . SER A 1 493 ? 3.157 -9.213 -9.279 1.00 95.38 493 SER A O 1
ATOM 3815 N N . CYS A 1 494 ? 4.357 -7.408 -8.690 1.00 94.62 494 CYS A N 1
ATOM 3816 C CA . CYS A 1 494 ? 5.659 -7.979 -9.044 1.00 94.62 494 CYS A CA 1
ATOM 3817 C C . CYS A 1 494 ? 6.013 -9.215 -8.194 1.00 94.62 494 CYS A C 1
ATOM 3819 O O . CYS A 1 494 ? 6.466 -10.224 -8.735 1.00 94.62 494 CYS A O 1
ATOM 3821 N N . ILE A 1 495 ? 5.756 -9.175 -6.879 1.00 95.88 495 ILE A N 1
ATOM 3822 C CA . ILE A 1 495 ? 5.956 -10.311 -5.956 1.00 95.88 495 ILE A CA 1
ATOM 3823 C C . ILE A 1 495 ? 5.118 -11.526 -6.379 1.00 95.88 495 ILE A C 1
ATOM 3825 O O . ILE A 1 495 ? 5.619 -12.654 -6.383 1.00 95.88 495 ILE A O 1
ATOM 3829 N N . HIS A 1 496 ? 3.853 -11.315 -6.752 1.00 94.88 496 HIS A N 1
ATOM 3830 C CA . HIS A 1 496 ? 2.988 -12.390 -7.236 1.00 94.88 496 HIS A CA 1
ATOM 3831 C C . HIS A 1 496 ? 3.426 -12.916 -8.604 1.00 94.88 496 HIS A C 1
ATOM 3833 O O . HIS A 1 496 ? 3.535 -14.130 -8.763 1.00 94.88 496 HIS A O 1
ATOM 3839 N N . ALA A 1 497 ? 3.734 -12.027 -9.553 1.00 92.56 497 ALA A N 1
ATOM 3840 C CA . ALA A 1 497 ? 4.167 -12.396 -10.901 1.00 92.56 497 ALA A CA 1
ATOM 3841 C C . ALA A 1 497 ? 5.446 -13.249 -10.895 1.00 92.56 497 ALA A C 1
ATOM 3843 O O . ALA A 1 497 ? 5.567 -14.190 -11.674 1.00 92.56 497 ALA A O 1
ATOM 3844 N N . MET A 1 498 ? 6.376 -12.960 -9.981 1.00 91.19 498 MET A N 1
ATOM 3845 C CA . MET A 1 498 ? 7.606 -13.735 -9.801 1.00 91.19 498 MET A CA 1
ATOM 3846 C C . MET A 1 498 ? 7.453 -14.973 -8.909 1.00 91.19 498 MET A C 1
ATOM 3848 O O . MET A 1 498 ? 8.403 -15.740 -8.773 1.00 91.19 498 MET A O 1
ATOM 3852 N N . GLY A 1 499 ? 6.303 -15.166 -8.260 1.00 92.38 499 GLY A N 1
ATOM 3853 C CA . GLY A 1 499 ? 6.111 -16.282 -7.335 1.00 92.38 499 GLY A CA 1
ATOM 3854 C C . GLY A 1 499 ? 6.858 -16.152 -6.001 1.00 92.38 499 GLY A C 1
ATOM 3855 O O . GLY A 1 499 ? 6.937 -17.134 -5.274 1.00 92.38 499 GLY A O 1
ATOM 3856 N N . LEU A 1 500 ? 7.348 -14.961 -5.622 1.00 93.25 500 LEU A N 1
ATOM 3857 C CA . LEU A 1 500 ? 8.155 -14.752 -4.399 1.00 93.25 500 LEU A CA 1
ATOM 3858 C C . LEU A 1 500 ? 7.387 -14.972 -3.084 1.00 93.25 500 LEU A C 1
ATOM 3860 O O . LEU A 1 500 ? 7.973 -14.937 -2.009 1.00 93.25 500 LEU A O 1
ATOM 3864 N N . HIS A 1 501 ? 6.072 -15.152 -3.171 1.00 94.19 501 HIS A N 1
ATOM 3865 C CA . HIS A 1 501 ? 5.165 -15.445 -2.063 1.00 94.19 501 HIS A CA 1
ATOM 3866 C C . HIS A 1 501 ? 5.084 -16.946 -1.737 1.00 94.19 501 HIS A C 1
ATOM 3868 O O . HIS A 1 501 ? 4.361 -17.336 -0.826 1.00 94.19 501 HIS A O 1
ATOM 3874 N N . ARG A 1 502 ? 5.790 -17.796 -2.485 1.00 91.44 502 ARG A N 1
ATOM 3875 C CA . ARG A 1 502 ? 5.834 -19.254 -2.322 1.00 91.44 502 ARG A CA 1
ATOM 3876 C C . ARG A 1 502 ? 7.279 -19.706 -2.109 1.00 91.44 502 ARG A C 1
ATOM 3878 O O . ARG A 1 502 ? 8.192 -18.956 -2.460 1.00 91.44 502 ARG A O 1
ATOM 3885 N N . PRO A 1 503 ? 7.512 -20.912 -1.565 1.00 84.00 503 PRO A N 1
ATOM 3886 C CA . PRO A 1 503 ? 8.868 -21.424 -1.462 1.00 84.00 503 PRO A CA 1
ATOM 3887 C C . PRO A 1 503 ? 9.435 -21.669 -2.865 1.00 84.00 503 PRO A C 1
ATOM 3889 O O . PRO A 1 503 ? 8.701 -22.031 -3.792 1.00 84.00 503 PRO A O 1
ATOM 3892 N N . ASP A 1 504 ? 10.746 -21.482 -3.021 1.00 78.31 504 ASP A N 1
ATOM 3893 C CA . ASP A 1 504 ? 11.417 -21.747 -4.292 1.00 78.31 504 ASP A CA 1
ATOM 3894 C C . ASP A 1 504 ? 11.199 -23.214 -4.703 1.00 78.31 504 ASP A C 1
ATOM 3896 O O . ASP A 1 504 ? 11.393 -24.146 -3.917 1.00 78.31 504 ASP A O 1
ATOM 3900 N N . SER A 1 505 ? 10.772 -23.425 -5.950 1.00 67.88 505 SER A N 1
ATOM 3901 C CA . SER A 1 505 ? 10.520 -24.771 -6.466 1.00 67.88 505 SER A CA 1
ATOM 3902 C C . SER A 1 505 ? 11.842 -25.517 -6.682 1.00 67.88 505 SER A C 1
ATOM 3904 O O . SER A 1 505 ? 12.762 -24.950 -7.275 1.00 67.88 505 SER A O 1
ATOM 3906 N N . PRO A 1 506 ? 11.952 -26.802 -6.295 1.00 62.75 506 PRO A N 1
ATOM 3907 C CA . PRO A 1 506 ? 13.181 -27.578 -6.482 1.00 62.75 506 PRO A CA 1
ATOM 3908 C C . PRO A 1 506 ? 13.580 -27.732 -7.962 1.00 62.75 506 PRO A C 1
ATOM 3910 O O . PRO A 1 506 ? 14.759 -27.895 -8.266 1.00 62.75 506 PRO A O 1
ATOM 3913 N N . GLU A 1 507 ? 12.619 -27.622 -8.886 1.00 53.06 507 GLU A N 1
ATOM 3914 C CA . GLU A 1 507 ? 12.827 -27.646 -10.345 1.00 53.06 507 GLU A CA 1
ATOM 3915 C C . GLU A 1 507 ? 13.500 -26.372 -10.898 1.00 53.06 507 GLU A C 1
ATOM 3917 O O . GLU A 1 507 ? 14.031 -26.376 -12.009 1.00 53.06 507 GLU A O 1
ATOM 3922 N N . HIS A 1 508 ? 13.513 -25.279 -10.130 1.00 62.84 508 HIS A N 1
ATOM 3923 C CA . HIS A 1 508 ? 14.107 -23.988 -10.488 1.00 62.84 508 HIS A CA 1
ATOM 3924 C C . HIS A 1 508 ? 15.096 -23.553 -9.405 1.00 62.84 508 HIS A C 1
ATOM 3926 O O . HIS A 1 508 ? 14.934 -22.521 -8.757 1.00 62.84 508 HIS A O 1
ATOM 3932 N N . SER A 1 509 ? 16.117 -24.382 -9.180 1.00 80.38 509 SER A N 1
ATOM 3933 C CA . SER A 1 509 ? 17.153 -24.094 -8.191 1.00 80.38 509 SER A CA 1
ATOM 3934 C C . SER A 1 509 ? 17.912 -22.812 -8.558 1.00 80.38 509 SER A C 1
ATOM 3936 O O . SER A 1 509 ? 18.471 -22.690 -9.648 1.00 80.38 509 SER A O 1
ATOM 3938 N N . ILE A 1 510 ? 17.919 -21.861 -7.624 1.00 88.69 510 ILE A N 1
ATOM 3939 C CA . ILE A 1 510 ? 18.610 -20.570 -7.709 1.00 88.69 510 ILE A CA 1
ATOM 3940 C C . ILE A 1 510 ? 19.778 -20.518 -6.712 1.00 88.69 510 ILE A C 1
ATOM 3942 O O . ILE A 1 510 ? 19.803 -21.295 -5.751 1.00 88.69 510 ILE A O 1
ATOM 3946 N N . PRO A 1 511 ? 20.742 -19.597 -6.888 1.00 91.56 511 PRO A N 1
ATOM 3947 C CA . PRO A 1 511 ? 21.804 -19.384 -5.918 1.00 91.56 511 PRO A CA 1
ATOM 3948 C C . PRO A 1 511 ? 21.265 -18.974 -4.549 1.00 91.56 511 PRO A C 1
ATOM 3950 O O . PRO A 1 511 ? 20.284 -18.232 -4.440 1.00 91.56 511 PRO A O 1
ATOM 3953 N N . PHE A 1 512 ? 21.975 -19.388 -3.498 1.00 92.19 512 PHE A N 1
ATOM 3954 C CA . PHE A 1 512 ? 21.615 -19.088 -2.112 1.00 92.19 512 PHE A CA 1
ATOM 3955 C C . PHE A 1 512 ? 21.421 -17.587 -1.863 1.00 92.19 512 PHE A C 1
ATOM 3957 O O . PHE A 1 512 ? 20.424 -17.198 -1.260 1.00 92.19 512 PHE A O 1
ATOM 3964 N N . PHE A 1 513 ? 22.318 -16.739 -2.380 1.00 93.38 513 PHE A N 1
ATOM 3965 C CA . PHE A 1 513 ? 22.227 -15.292 -2.186 1.00 93.38 513 PHE A CA 1
ATOM 3966 C C . PHE A 1 513 ? 20.954 -14.686 -2.795 1.00 93.38 513 PHE A C 1
ATOM 3968 O O . PHE A 1 513 ? 20.409 -13.737 -2.234 1.00 93.38 513 PHE A O 1
ATOM 3975 N N . VAL A 1 514 ? 20.438 -15.244 -3.899 1.00 93.19 514 VAL A N 1
ATOM 3976 C CA . VAL A 1 514 ? 19.172 -14.806 -4.510 1.00 93.19 514 VAL A CA 1
ATOM 3977 C C . VAL A 1 514 ? 17.993 -15.284 -3.670 1.00 93.19 514 VAL A C 1
ATOM 3979 O O . VAL A 1 514 ? 17.157 -14.467 -3.296 1.00 93.19 514 VAL A O 1
ATOM 3982 N N . SER A 1 515 ? 17.956 -16.574 -3.315 1.00 92.75 515 SER A N 1
ATOM 3983 C CA . SER A 1 515 ? 16.919 -17.155 -2.441 1.00 92.75 515 SER A CA 1
ATOM 3984 C C . SER A 1 515 ? 16.794 -16.379 -1.128 1.00 92.75 515 SER A C 1
ATOM 3986 O O . SER A 1 515 ? 15.706 -15.970 -0.726 1.00 92.75 515 SER A O 1
ATOM 3988 N N . GLU A 1 516 ? 17.916 -16.128 -0.455 1.00 93.75 516 GLU A N 1
ATOM 3989 C CA . GLU A 1 516 ? 17.911 -15.435 0.830 1.00 93.75 516 GLU A CA 1
ATOM 3990 C C . GLU A 1 516 ? 17.496 -13.963 0.688 1.00 93.75 516 GLU A C 1
ATOM 3992 O O . GLU A 1 516 ? 16.703 -13.458 1.485 1.00 93.75 516 GLU A O 1
ATOM 3997 N N . THR A 1 517 ? 17.929 -13.288 -0.381 1.00 95.81 517 THR A N 1
ATOM 3998 C CA . THR A 1 517 ? 17.485 -11.916 -0.673 1.00 95.81 517 THR A CA 1
ATOM 3999 C C . THR A 1 517 ? 15.986 -11.859 -0.984 1.00 95.81 517 THR A C 1
ATOM 4001 O O . THR A 1 517 ? 15.300 -10.959 -0.499 1.00 95.81 517 THR A O 1
ATOM 4004 N N . ARG A 1 518 ? 15.434 -12.835 -1.719 1.00 95.25 518 ARG A N 1
ATOM 4005 C CA . ARG A 1 518 ? 13.989 -12.941 -1.990 1.00 95.25 518 ARG A CA 1
ATOM 4006 C C . ARG A 1 518 ? 13.178 -13.071 -0.706 1.00 95.25 518 ARG A C 1
ATOM 4008 O O . ARG A 1 518 ? 12.207 -12.335 -0.543 1.00 95.25 518 ARG A O 1
ATOM 4015 N N . LYS A 1 519 ? 13.609 -13.922 0.235 1.00 95.56 519 LYS A N 1
ATOM 4016 C CA . LYS A 1 519 ? 12.965 -14.041 1.556 1.00 95.56 519 LYS A CA 1
ATOM 4017 C C . LYS A 1 519 ? 12.987 -12.720 2.315 1.00 95.56 519 LYS A C 1
ATOM 4019 O O . LYS A 1 519 ? 11.960 -12.324 2.861 1.00 95.56 519 LYS A O 1
ATOM 4024 N N . ARG A 1 520 ? 14.125 -12.015 2.328 1.00 96.50 520 ARG A N 1
ATOM 4025 C CA . ARG A 1 520 ? 14.253 -10.702 2.986 1.00 96.50 520 ARG A CA 1
ATOM 4026 C C . ARG A 1 520 ? 13.304 -9.670 2.380 1.00 96.50 520 ARG A C 1
ATOM 4028 O O . ARG A 1 520 ? 12.562 -9.031 3.120 1.00 96.50 520 ARG A O 1
ATOM 4035 N N . VAL A 1 521 ? 13.284 -9.549 1.052 1.00 96.75 521 VAL A N 1
ATOM 4036 C CA . VAL A 1 521 ? 12.422 -8.607 0.317 1.00 96.75 521 VAL A CA 1
ATOM 4037 C C . VAL A 1 521 ? 10.939 -8.933 0.511 1.00 96.75 521 VAL A C 1
ATOM 4039 O O . VAL A 1 521 ? 10.139 -8.034 0.771 1.00 96.75 521 VAL A O 1
ATOM 4042 N N . PHE A 1 522 ? 10.567 -10.214 0.458 1.00 97.50 522 PHE A N 1
ATOM 4043 C CA . PHE A 1 522 ? 9.205 -10.647 0.754 1.00 97.50 522 PHE A CA 1
ATOM 4044 C C . PHE A 1 522 ? 8.809 -10.302 2.194 1.00 97.50 522 PHE A C 1
ATOM 4046 O O . PHE A 1 522 ? 7.768 -9.687 2.410 1.00 97.50 522 PHE A O 1
ATOM 4053 N N . ALA A 1 523 ? 9.650 -10.638 3.175 1.00 97.44 523 ALA A N 1
ATOM 4054 C CA . ALA A 1 523 ? 9.396 -10.401 4.592 1.00 97.44 523 ALA A CA 1
ATOM 4055 C C . ALA A 1 523 ? 9.142 -8.915 4.897 1.00 97.44 523 ALA A C 1
ATOM 4057 O O . ALA A 1 523 ? 8.193 -8.573 5.612 1.00 97.44 523 ALA A O 1
ATOM 4058 N N . VAL A 1 524 ? 9.937 -8.010 4.313 1.00 96.75 524 VAL A N 1
ATOM 4059 C CA . VAL A 1 524 ? 9.738 -6.567 4.502 1.00 96.75 524 VAL A CA 1
ATOM 4060 C C . VAL A 1 524 ? 8.522 -6.020 3.757 1.00 96.75 524 VAL A C 1
ATOM 4062 O O . VAL A 1 524 ? 7.834 -5.153 4.298 1.00 96.75 524 VAL A O 1
ATOM 4065 N N . ALA A 1 525 ? 8.207 -6.537 2.565 1.00 96.81 525 ALA A N 1
ATOM 4066 C CA . ALA A 1 525 ? 7.000 -6.163 1.834 1.00 96.81 525 ALA A CA 1
ATOM 4067 C C . ALA A 1 525 ? 5.750 -6.639 2.585 1.00 96.81 525 ALA A C 1
ATOM 4069 O O . ALA A 1 525 ? 4.823 -5.866 2.812 1.00 96.81 525 ALA A O 1
ATOM 4070 N N . TYR A 1 526 ? 5.759 -7.879 3.072 1.00 96.88 526 TYR A N 1
ATOM 4071 C CA . TYR A 1 526 ? 4.697 -8.432 3.898 1.00 96.88 526 TYR A CA 1
ATOM 4072 C C . TYR A 1 526 ? 4.510 -7.624 5.187 1.00 96.88 526 TYR A C 1
ATOM 4074 O O . TYR A 1 526 ? 3.379 -7.301 5.539 1.00 96.88 526 TYR A O 1
ATOM 4082 N N . ARG A 1 527 ? 5.590 -7.211 5.865 1.00 94.94 527 ARG A N 1
ATOM 4083 C CA . ARG A 1 527 ? 5.502 -6.295 7.016 1.00 94.94 527 ARG A CA 1
ATOM 4084 C C . ARG A 1 527 ? 4.924 -4.932 6.630 1.00 94.94 527 ARG A C 1
ATOM 4086 O O . ARG A 1 527 ? 4.043 -4.433 7.327 1.00 94.94 527 ARG A O 1
ATOM 4093 N N . ALA A 1 528 ? 5.390 -4.325 5.538 1.00 92.88 528 ALA A N 1
ATOM 4094 C CA . ALA A 1 528 ? 4.911 -3.017 5.089 1.00 92.88 528 ALA A CA 1
ATOM 4095 C C . ALA A 1 528 ? 3.403 -3.034 4.787 1.00 92.88 528 ALA A C 1
ATOM 4097 O O . ALA A 1 528 ? 2.685 -2.149 5.245 1.00 92.88 528 ALA A O 1
ATOM 4098 N N . ASP A 1 529 ? 2.911 -4.090 4.135 1.00 93.75 529 ASP A N 1
ATOM 4099 C CA . ASP A 1 529 ? 1.484 -4.293 3.865 1.00 93.75 529 ASP A CA 1
ATOM 4100 C C . ASP A 1 529 ? 0.643 -4.241 5.151 1.00 93.75 529 ASP A C 1
ATOM 4102 O O . ASP A 1 529 ? -0.374 -3.556 5.219 1.00 93.75 529 ASP A O 1
ATOM 4106 N N . LYS A 1 530 ? 1.101 -4.918 6.212 1.00 92.25 530 LYS A N 1
ATOM 4107 C CA . LYS A 1 530 ? 0.363 -5.069 7.482 1.00 92.25 530 LYS A CA 1
ATOM 4108 C C . LYS A 1 530 ? 0.395 -3.779 8.275 1.00 92.25 530 LYS A C 1
ATOM 4110 O O . LYS A 1 530 ? -0.591 -3.429 8.924 1.00 92.25 530 LYS A O 1
ATOM 4115 N N . ASN A 1 531 ? 1.505 -3.055 8.201 1.00 87.38 531 ASN A N 1
ATOM 4116 C CA . ASN A 1 531 ? 1.634 -1.743 8.811 1.00 87.38 531 ASN A CA 1
ATOM 4117 C C . ASN A 1 531 ? 0.700 -0.737 8.148 1.00 87.38 531 ASN A C 1
ATOM 4119 O O . ASN A 1 531 ? -0.095 -0.129 8.859 1.00 87.38 531 ASN A O 1
ATOM 4123 N N . ILE A 1 532 ? 0.715 -0.638 6.815 1.00 84.38 532 ILE A N 1
ATOM 4124 C CA . ILE A 1 532 ? -0.183 0.264 6.085 1.00 84.38 532 ILE A CA 1
ATOM 4125 C C . ILE A 1 532 ? -1.647 -0.130 6.313 1.00 84.38 532 ILE A C 1
ATOM 4127 O O . ILE A 1 532 ? -2.478 0.735 6.582 1.00 84.38 532 ILE A O 1
ATOM 4131 N N . ALA A 1 533 ? -1.972 -1.425 6.245 1.00 86.19 533 ALA A N 1
ATOM 4132 C CA . ALA A 1 533 ? -3.318 -1.939 6.498 1.00 86.19 533 ALA A CA 1
ATOM 4133 C C . ALA A 1 533 ? -3.823 -1.546 7.893 1.00 86.19 533 ALA A C 1
ATOM 4135 O O . ALA A 1 533 ? -4.932 -1.032 8.024 1.00 86.19 533 ALA A O 1
ATOM 4136 N N . THR A 1 534 ? -2.985 -1.707 8.922 1.00 84.56 534 THR A N 1
ATOM 4137 C CA . THR A 1 534 ? -3.315 -1.310 10.300 1.00 84.56 534 THR A CA 1
ATOM 4138 C C . THR A 1 534 ? -3.474 0.205 10.408 1.00 84.56 534 THR A C 1
ATOM 4140 O O . THR A 1 534 ? -4.483 0.681 10.925 1.00 84.56 534 THR A O 1
ATOM 4143 N N . PHE A 1 535 ? -2.505 0.958 9.881 1.00 78.94 535 PHE A N 1
ATOM 4144 C CA . PHE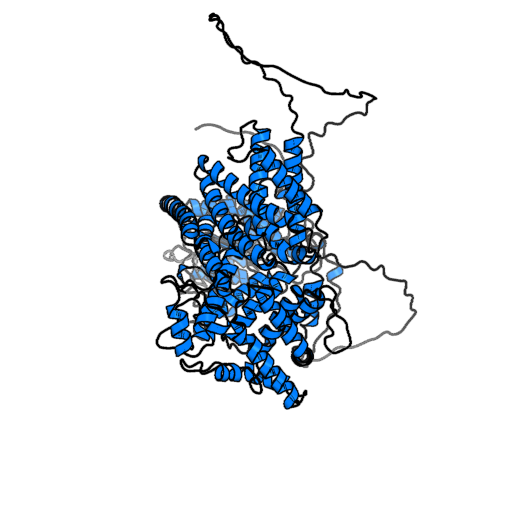 A 1 535 ? -2.433 2.415 9.967 1.00 78.94 535 PHE A CA 1
ATOM 4145 C C . PHE A 1 535 ? -3.610 3.110 9.273 1.00 78.94 535 PHE A C 1
ATOM 4147 O O . PHE A 1 535 ? -4.185 4.054 9.817 1.00 78.94 535 PHE A O 1
ATOM 4154 N N . LEU A 1 536 ? -4.003 2.613 8.100 1.00 78.44 536 LEU A N 1
ATOM 4155 C CA . LEU A 1 536 ? -5.083 3.154 7.275 1.00 78.44 536 LEU A CA 1
ATOM 4156 C C . LEU A 1 536 ? -6.427 2.430 7.478 1.00 78.44 536 LEU A C 1
ATOM 4158 O O . LEU A 1 536 ? -7.437 2.821 6.904 1.00 78.44 536 LEU A O 1
ATOM 4162 N N . GLY A 1 537 ? -6.486 1.367 8.280 1.00 77.25 537 GLY A N 1
ATOM 4163 C CA . GLY A 1 537 ? -7.699 0.555 8.426 1.00 77.25 537 GLY A CA 1
ATOM 4164 C C . GLY A 1 537 ? -8.215 0.003 7.099 1.00 77.25 537 GLY A C 1
ATOM 4165 O O . GLY A 1 537 ? -9.405 0.097 6.803 1.00 77.25 537 GLY A O 1
ATOM 4166 N N . ARG A 1 538 ? -7.300 -0.532 6.286 1.00 80.56 538 ARG A N 1
ATOM 4167 C CA . ARG A 1 538 ? -7.584 -1.126 4.972 1.00 80.56 538 ARG A CA 1
ATOM 4168 C C . ARG A 1 538 ? -7.308 -2.627 4.983 1.00 80.56 538 ARG A C 1
ATOM 4170 O O . ARG A 1 538 ? -6.466 -3.073 5.760 1.00 80.56 538 ARG A O 1
ATOM 4177 N N . PRO A 1 539 ? -7.938 -3.404 4.087 1.00 84.94 539 PRO A N 1
ATOM 4178 C CA . PRO A 1 539 ? -7.558 -4.794 3.880 1.00 84.94 539 PRO A CA 1
ATOM 4179 C C . PRO A 1 539 ? -6.081 -4.928 3.451 1.00 84.94 539 PRO A C 1
ATOM 4181 O O . PRO A 1 539 ? -5.629 -4.148 2.601 1.00 84.94 539 PRO A O 1
ATOM 4184 N N . PRO A 1 540 ? -5.339 -5.911 3.996 1.00 90.19 540 PRO A N 1
ATOM 4185 C CA . PRO A 1 540 ? -4.015 -6.292 3.499 1.00 90.19 540 PRO A CA 1
ATOM 4186 C C . PRO A 1 540 ? -4.054 -6.753 2.031 1.00 90.19 540 PRO A C 1
ATOM 4188 O O . PRO A 1 540 ? -5.023 -7.380 1.601 1.00 90.19 540 PRO A O 1
ATOM 4191 N N . ARG A 1 541 ? -2.991 -6.482 1.265 1.00 91.19 541 ARG A N 1
ATOM 4192 C CA . ARG A 1 541 ? -2.820 -6.901 -0.142 1.00 91.19 541 ARG A CA 1
ATOM 4193 C C . ARG A 1 541 ? -2.048 -8.214 -0.311 1.00 91.19 541 ARG A C 1
ATOM 4195 O O . ARG A 1 541 ? -2.137 -8.819 -1.375 1.00 91.19 541 ARG A O 1
ATOM 4202 N N . LEU A 1 542 ? -1.301 -8.647 0.705 1.00 92.94 542 LEU A N 1
ATOM 4203 C CA . LEU A 1 542 ? -0.531 -9.899 0.724 1.00 92.94 542 LEU A CA 1
ATOM 4204 C C . LEU A 1 542 ? -1.071 -10.844 1.805 1.00 92.94 542 LEU A C 1
ATOM 4206 O O . LEU A 1 542 ? -0.424 -11.014 2.837 1.00 92.94 542 LEU A O 1
ATOM 4210 N N . PRO A 1 543 ? -2.264 -11.425 1.659 1.00 91.00 543 PRO A N 1
ATOM 4211 C CA . PRO A 1 543 ? -2.837 -12.198 2.748 1.00 91.00 543 PRO A CA 1
ATOM 4212 C C . PRO A 1 543 ? -2.080 -13.523 2.966 1.00 91.00 543 PRO A C 1
ATOM 4214 O O . PRO A 1 543 ? -1.652 -14.180 2.014 1.00 91.00 543 PRO A O 1
ATOM 4217 N N . HIS A 1 544 ? -1.937 -13.939 4.225 1.00 88.56 544 HIS A N 1
ATOM 4218 C CA . HIS A 1 544 ? -1.110 -15.078 4.639 1.00 88.56 544 HIS A CA 1
ATOM 4219 C C . HIS A 1 544 ? -1.526 -16.399 3.989 1.00 88.56 544 HIS A C 1
ATOM 4221 O O . HIS A 1 544 ? -0.681 -17.242 3.737 1.00 88.56 544 HIS A O 1
ATOM 4227 N N . HIS A 1 545 ? -2.812 -16.592 3.686 1.00 87.44 545 HIS A N 1
ATOM 4228 C CA . HIS A 1 545 ? -3.323 -17.860 3.158 1.00 87.44 545 HIS A CA 1
ATOM 4229 C C . HIS A 1 545 ? -2.809 -18.199 1.751 1.00 87.44 545 HIS A C 1
ATOM 4231 O O . HIS A 1 545 ? -2.915 -19.347 1.327 1.00 87.44 545 HIS A O 1
ATOM 4237 N N . TYR A 1 546 ? -2.243 -17.223 1.034 1.00 90.38 546 TYR A N 1
ATOM 4238 C CA . TYR A 1 546 ? -1.538 -17.461 -0.227 1.00 90.38 546 TYR A CA 1
ATOM 4239 C C . TYR A 1 546 ? -0.015 -17.399 -0.079 1.00 90.38 546 TYR A C 1
ATOM 4241 O O . TYR A 1 546 ? 0.681 -17.667 -1.051 1.00 90.38 546 TYR A O 1
ATOM 4249 N N . CYS A 1 547 ? 0.504 -17.059 1.101 1.00 92.44 547 CYS A N 1
ATOM 4250 C CA . CYS A 1 547 ? 1.923 -16.835 1.335 1.00 92.44 547 CYS A CA 1
ATOM 4251 C C . CYS A 1 547 ? 2.542 -17.993 2.129 1.00 92.44 547 CYS A C 1
ATOM 4253 O O . CYS A 1 547 ? 2.130 -18.258 3.253 1.00 92.44 547 CYS A O 1
ATOM 4255 N N . ASP A 1 548 ? 3.577 -18.624 1.584 1.00 91.50 548 ASP A N 1
ATOM 4256 C CA . ASP A 1 548 ? 4.322 -19.705 2.238 1.00 91.50 548 ASP A CA 1
ATOM 4257 C C . ASP A 1 548 ? 5.831 -19.441 2.135 1.00 91.50 548 ASP A C 1
ATOM 4259 O O . ASP A 1 548 ? 6.569 -20.083 1.392 1.00 91.50 548 ASP A O 1
ATOM 4263 N N . VAL A 1 549 ? 6.294 -18.399 2.828 1.00 92.56 549 VAL A N 1
ATOM 4264 C CA . VAL A 1 549 ? 7.705 -17.993 2.822 1.00 92.56 549 VAL A CA 1
ATOM 4265 C C . VAL A 1 549 ? 8.277 -18.138 4.223 1.00 92.56 549 VAL A C 1
ATOM 4267 O O . VAL A 1 549 ? 7.842 -17.466 5.164 1.00 92.56 549 VAL A O 1
ATOM 4270 N N . GLY A 1 550 ? 9.281 -19.008 4.344 1.00 90.81 550 GLY A N 1
ATOM 4271 C CA . GLY A 1 550 ? 10.016 -19.223 5.586 1.00 90.81 550 GLY A CA 1
ATOM 4272 C C . GLY A 1 550 ? 10.776 -17.980 6.056 1.00 90.81 550 GLY A C 1
ATOM 4273 O O . GLY A 1 550 ? 11.102 -17.083 5.277 1.00 90.81 550 GLY A O 1
ATOM 4274 N N . LEU A 1 551 ? 11.083 -17.939 7.352 1.00 93.25 551 LEU A N 1
ATOM 4275 C CA . LEU A 1 551 ? 11.825 -16.835 7.959 1.00 93.25 551 LEU A CA 1
ATOM 4276 C C . LEU A 1 551 ? 13.236 -16.704 7.333 1.00 93.25 551 LEU A C 1
ATOM 4278 O O . LEU A 1 551 ? 13.910 -17.727 7.175 1.00 93.25 551 LEU A O 1
ATOM 4282 N N . PRO A 1 552 ? 13.710 -15.477 7.029 1.00 94.12 552 PRO A N 1
ATOM 4283 C CA . PRO A 1 552 ? 15.099 -15.237 6.632 1.00 94.12 552 PRO A CA 1
ATOM 4284 C C . PRO A 1 552 ? 16.081 -15.738 7.697 1.00 94.12 552 PRO A C 1
ATOM 4286 O O . PRO A 1 552 ? 15.793 -15.654 8.895 1.00 94.12 552 PRO A O 1
ATOM 4289 N N . LEU A 1 553 ? 17.231 -16.250 7.274 1.00 93.00 553 LEU A N 1
ATOM 4290 C CA . LEU A 1 553 ? 18.301 -16.686 8.168 1.00 93.00 553 LEU A CA 1
ATOM 4291 C C . LEU A 1 553 ? 19.008 -15.477 8.783 1.00 93.00 553 LEU A C 1
ATOM 4293 O O . LEU A 1 553 ? 19.279 -14.483 8.109 1.00 93.00 553 LEU A O 1
ATOM 4297 N N . ASP A 1 554 ? 19.350 -15.583 10.064 1.00 92.50 554 ASP A N 1
ATOM 4298 C CA . ASP A 1 554 ? 20.018 -14.519 10.812 1.00 92.50 554 ASP A CA 1
ATOM 4299 C C . ASP A 1 554 ? 21.542 -14.503 10.563 1.00 92.50 554 ASP A C 1
ATOM 4301 O O . ASP A 1 554 ? 22.369 -14.814 11.424 1.00 92.50 554 ASP A O 1
ATOM 4305 N N . ILE A 1 555 ? 21.911 -14.170 9.325 1.00 91.31 555 ILE A N 1
ATOM 4306 C CA . ILE A 1 555 ? 23.293 -14.111 8.831 1.00 91.31 555 ILE A CA 1
ATOM 4307 C C . ILE A 1 555 ? 23.663 -12.703 8.356 1.00 91.31 555 ILE A C 1
ATOM 4309 O O . ILE A 1 555 ? 22.823 -11.967 7.830 1.00 91.31 555 ILE A O 1
ATOM 4313 N N . ASP A 1 556 ? 24.936 -12.342 8.519 1.00 90.00 556 ASP A N 1
ATOM 4314 C CA . ASP A 1 556 ? 25.481 -11.065 8.046 1.00 90.00 556 ASP A CA 1
ATOM 4315 C C . ASP A 1 556 ? 25.429 -10.963 6.516 1.00 90.00 556 ASP A C 1
ATOM 4317 O O . ASP A 1 556 ? 25.546 -11.971 5.817 1.00 90.00 556 ASP A O 1
ATOM 4321 N N . ASP A 1 557 ? 25.316 -9.745 5.986 1.00 92.50 557 ASP A N 1
ATOM 4322 C CA . ASP A 1 557 ? 25.230 -9.492 4.541 1.00 92.50 557 ASP A CA 1
ATOM 4323 C C . ASP A 1 557 ? 26.429 -10.050 3.764 1.00 92.50 557 ASP A C 1
ATOM 4325 O O . ASP A 1 557 ? 26.251 -10.655 2.707 1.00 92.50 557 ASP A O 1
ATOM 4329 N N . ASP A 1 558 ? 27.638 -9.929 4.316 1.00 91.94 558 ASP A N 1
ATOM 4330 C CA . ASP A 1 558 ? 28.854 -10.502 3.726 1.00 91.94 558 ASP A CA 1
ATOM 4331 C C . ASP A 1 558 ? 28.834 -12.036 3.719 1.00 91.94 558 ASP A C 1
ATOM 4333 O O . ASP A 1 558 ? 29.408 -12.669 2.832 1.00 91.94 558 ASP A O 1
ATOM 4337 N N . SER A 1 559 ? 28.128 -12.652 4.674 1.00 92.12 559 SER A N 1
ATOM 4338 C CA . SER A 1 559 ? 27.996 -14.110 4.746 1.00 92.12 559 SER A CA 1
ATOM 4339 C C . SER A 1 559 ? 27.058 -14.672 3.675 1.00 92.12 559 SER A C 1
ATOM 4341 O O . SER A 1 559 ? 27.175 -15.842 3.316 1.00 92.12 559 SER A O 1
ATOM 4343 N N . VAL A 1 560 ? 26.148 -13.851 3.135 1.00 91.62 560 VAL A N 1
ATOM 4344 C CA . VAL A 1 560 ? 25.169 -14.263 2.112 1.00 91.62 560 VAL A CA 1
ATOM 4345 C C . VAL A 1 560 ? 25.848 -14.629 0.787 1.00 91.62 560 VAL A C 1
ATOM 4347 O O . VAL A 1 560 ? 25.342 -15.468 0.045 1.00 91.62 560 VAL A O 1
ATOM 4350 N N . VAL A 1 561 ? 26.998 -14.017 0.495 1.00 92.75 561 VAL A N 1
ATOM 4351 C CA . VAL A 1 561 ? 27.734 -14.167 -0.771 1.00 92.75 561 VAL A CA 1
ATOM 4352 C C . VAL A 1 561 ? 28.943 -15.105 -0.681 1.00 92.75 561 VAL A C 1
ATOM 4354 O O . VAL A 1 561 ? 29.727 -15.182 -1.627 1.00 92.75 561 VAL A O 1
ATOM 4357 N N . LEU A 1 562 ? 29.109 -15.810 0.444 1.00 90.69 562 LEU A N 1
ATOM 4358 C CA . LEU A 1 562 ? 30.207 -16.754 0.647 1.00 90.69 562 LEU A CA 1
ATOM 4359 C C . LEU A 1 562 ? 30.149 -17.938 -0.325 1.00 90.69 562 LEU A C 1
ATOM 4361 O O . LEU A 1 562 ? 29.089 -18.334 -0.815 1.00 90.69 562 LEU A O 1
ATOM 4365 N N . ASP A 1 563 ? 31.313 -18.549 -0.558 1.00 88.25 563 ASP A N 1
ATOM 4366 C CA . ASP A 1 563 ? 31.392 -19.833 -1.245 1.00 88.25 563 ASP A CA 1
ATOM 4367 C C . ASP A 1 563 ? 30.661 -20.928 -0.449 1.00 88.25 563 ASP A C 1
ATOM 4369 O O . ASP A 1 563 ? 30.494 -20.832 0.768 1.00 88.25 563 ASP A O 1
ATOM 4373 N N . ARG A 1 564 ? 30.246 -22.000 -1.134 1.00 85.44 564 ARG A N 1
ATOM 4374 C CA . ARG A 1 564 ? 29.413 -23.061 -0.546 1.00 85.44 564 ARG A CA 1
ATOM 4375 C C . ARG A 1 564 ? 30.010 -23.665 0.732 1.00 85.44 564 ARG A C 1
ATOM 4377 O O . ARG A 1 564 ? 29.266 -23.902 1.673 1.00 85.44 564 ARG A O 1
ATOM 4384 N N . PHE A 1 565 ? 31.325 -23.880 0.793 1.00 88.00 565 PHE A N 1
ATOM 4385 C CA . PHE A 1 565 ? 31.959 -24.494 1.964 1.00 88.00 565 PHE A CA 1
ATOM 4386 C C . PHE A 1 565 ? 31.934 -23.553 3.174 1.00 88.00 565 PHE A C 1
ATOM 4388 O O . PHE A 1 565 ? 31.567 -23.957 4.280 1.00 88.00 565 PHE A O 1
ATOM 4395 N N . SER A 1 566 ? 32.296 -22.287 2.962 1.00 90.25 566 SER A N 1
ATOM 4396 C CA . SER A 1 566 ? 32.247 -21.266 4.012 1.00 90.25 566 SER A CA 1
ATOM 4397 C C . SER A 1 566 ? 30.810 -20.990 4.465 1.00 90.25 566 SER A C 1
ATOM 4399 O O . SER A 1 566 ? 30.562 -20.834 5.659 1.00 90.25 566 SER A O 1
ATOM 4401 N N . LEU A 1 567 ? 29.856 -20.994 3.531 1.00 89.00 567 LEU A N 1
ATOM 4402 C CA . LEU A 1 567 ? 28.436 -20.815 3.811 1.00 89.00 567 LEU A CA 1
ATOM 4403 C C . LEU A 1 567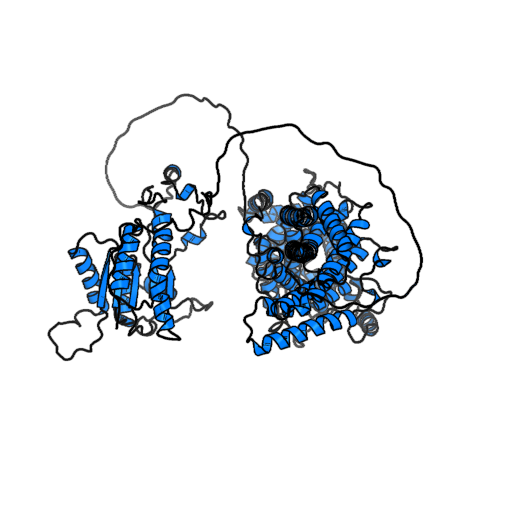 ? 27.865 -21.960 4.658 1.00 89.00 567 LEU A C 1
ATOM 4405 O O . LEU A 1 567 ? 27.201 -21.692 5.658 1.00 89.00 567 LEU A O 1
ATOM 4409 N N . ASP A 1 568 ? 28.152 -23.219 4.312 1.00 89.50 568 ASP A N 1
ATOM 4410 C CA . ASP A 1 568 ? 27.686 -24.387 5.074 1.00 89.50 568 ASP A CA 1
ATOM 4411 C C . ASP A 1 568 ? 28.197 -24.340 6.524 1.00 89.50 568 ASP A C 1
ATOM 4413 O O . ASP A 1 568 ? 27.465 -24.654 7.467 1.00 89.50 568 ASP A O 1
ATOM 4417 N N . LYS A 1 569 ? 29.434 -23.864 6.724 1.00 89.56 569 LYS A N 1
ATOM 4418 C CA . LYS A 1 569 ? 29.990 -23.621 8.059 1.00 89.56 569 LYS A CA 1
ATOM 4419 C C . LYS A 1 569 ? 29.198 -22.550 8.814 1.00 89.56 569 LYS A C 1
ATOM 4421 O O . LYS A 1 569 ? 28.821 -22.800 9.957 1.00 89.56 569 LYS A O 1
ATOM 4426 N N . THR A 1 570 ? 28.912 -21.407 8.194 1.00 88.50 570 THR A N 1
ATOM 4427 C CA . THR A 1 570 ? 28.107 -20.334 8.807 1.00 88.50 570 THR A CA 1
ATOM 4428 C C . THR A 1 570 ? 26.698 -20.821 9.159 1.00 88.50 570 THR A C 1
ATOM 4430 O O . THR A 1 570 ? 26.225 -20.584 10.268 1.00 88.50 570 THR A O 1
ATOM 4433 N N . ILE A 1 571 ? 26.045 -21.573 8.266 1.00 89.19 571 ILE A N 1
ATOM 4434 C CA . ILE A 1 571 ? 24.705 -22.134 8.496 1.00 89.19 571 ILE A CA 1
ATOM 4435 C C . ILE A 1 571 ? 24.721 -23.150 9.646 1.00 89.19 571 ILE A C 1
ATOM 4437 O O . ILE A 1 571 ? 23.819 -23.143 10.479 1.00 89.19 571 ILE A O 1
ATOM 4441 N N . SER A 1 572 ? 25.763 -23.983 9.750 1.00 89.50 572 SER A N 1
ATOM 4442 C CA . SER A 1 572 ? 25.894 -24.974 10.833 1.00 89.50 572 SER A CA 1
ATOM 4443 C C . SER A 1 572 ? 26.012 -24.360 12.234 1.00 89.50 572 SER A C 1
ATOM 4445 O O . SER A 1 572 ? 25.824 -25.055 13.230 1.00 89.50 572 SER A O 1
ATOM 4447 N N . GLN A 1 573 ? 26.335 -23.068 12.314 1.00 88.81 573 GLN A N 1
ATOM 4448 C CA . GLN A 1 573 ? 26.487 -22.327 13.563 1.00 88.81 573 GLN A CA 1
ATOM 4449 C C . GLN A 1 573 ? 25.189 -21.628 13.997 1.00 88.81 573 GLN A C 1
ATOM 4451 O O . GLN A 1 573 ? 25.149 -21.038 15.079 1.00 88.81 573 GLN A O 1
ATOM 4456 N N . LEU A 1 574 ? 24.136 -21.683 13.178 1.00 89.75 574 LEU A N 1
ATOM 4457 C CA . LEU A 1 574 ? 22.821 -21.159 13.527 1.00 89.75 574 LEU A CA 1
ATOM 4458 C C . LEU A 1 574 ? 22.096 -22.105 14.490 1.00 89.75 574 LEU A C 1
ATOM 4460 O O . LEU A 1 574 ? 22.315 -23.318 14.498 1.00 89.75 574 LEU A O 1
ATOM 4464 N N . THR A 1 575 ? 21.193 -21.555 15.299 1.00 88.19 575 THR A N 1
ATOM 4465 C CA . THR A 1 575 ? 20.258 -22.377 16.079 1.00 88.19 575 THR A CA 1
ATOM 4466 C C . THR A 1 575 ? 19.314 -23.150 15.144 1.00 88.19 575 THR A C 1
ATOM 4468 O O . THR A 1 575 ? 19.157 -22.762 13.985 1.00 88.19 575 THR A O 1
ATOM 4471 N N . PRO A 1 576 ? 18.628 -24.213 15.614 1.00 85.81 576 PRO A N 1
ATOM 4472 C CA . PRO A 1 576 ? 17.663 -24.950 14.790 1.00 85.81 576 PRO A CA 1
ATOM 4473 C C . PRO A 1 576 ? 16.555 -24.073 14.193 1.00 85.81 576 PRO A C 1
ATOM 4475 O O . PRO A 1 576 ? 16.079 -24.345 13.095 1.00 85.81 576 PRO A O 1
ATOM 4478 N N . ASP A 1 577 ? 16.183 -22.997 14.890 1.00 83.94 577 ASP A N 1
ATOM 4479 C CA . ASP A 1 577 ? 15.200 -22.030 14.407 1.00 83.94 577 ASP A CA 1
ATOM 4480 C C . ASP A 1 577 ? 15.807 -21.002 13.433 1.00 83.94 577 ASP A C 1
ATOM 4482 O O . ASP A 1 577 ? 15.066 -20.242 12.818 1.00 83.94 577 ASP A O 1
ATOM 4486 N N . GLY A 1 578 ? 17.129 -20.975 13.240 1.00 87.69 578 GLY A N 1
ATOM 4487 C CA . GLY A 1 578 ? 17.827 -20.119 12.275 1.00 87.69 578 GLY A CA 1
ATOM 4488 C C . GLY A 1 578 ? 18.369 -18.799 12.837 1.00 87.69 578 GLY A C 1
ATOM 4489 O O . GLY A 1 578 ? 18.606 -17.878 12.054 1.00 87.69 578 GLY A O 1
ATOM 4490 N N . TRP A 1 579 ? 18.544 -18.689 14.161 1.00 89.19 579 TRP A N 1
ATOM 4491 C CA . TRP A 1 579 ? 19.166 -17.527 14.819 1.00 89.19 579 TRP A CA 1
ATOM 4492 C C . TRP A 1 579 ? 20.692 -17.600 14.793 1.00 89.19 579 TRP A C 1
ATOM 4494 O O . TRP A 1 579 ? 21.265 -18.678 14.969 1.00 89.19 579 TRP A O 1
ATOM 4504 N N . GLY A 1 580 ? 21.345 -16.452 14.628 1.00 84.12 580 GLY A N 1
ATOM 4505 C CA . GLY A 1 580 ? 22.790 -16.325 14.702 1.00 84.12 580 GLY A CA 1
ATOM 4506 C C . GLY A 1 580 ? 23.276 -16.476 16.139 1.00 84.12 580 GLY A C 1
ATOM 4507 O O . GLY A 1 580 ? 22.699 -15.915 17.063 1.00 84.12 580 GLY A O 1
ATOM 4508 N N . THR A 1 581 ? 24.363 -17.219 16.340 1.00 69.12 581 THR A N 1
ATOM 4509 C CA . THR A 1 581 ? 24.992 -17.398 17.664 1.00 69.12 581 THR A CA 1
ATOM 4510 C C . THR A 1 581 ? 26.155 -16.423 17.912 1.00 69.12 581 THR A C 1
ATOM 4512 O O . THR A 1 581 ? 26.815 -16.477 18.949 1.00 69.12 581 THR A O 1
ATOM 4515 N N . PHE A 1 582 ? 26.420 -15.513 16.967 1.00 59.31 582 PHE A N 1
ATOM 4516 C CA . PHE A 1 582 ? 27.593 -14.636 16.957 1.00 59.31 582 PHE A CA 1
ATOM 4517 C C . PHE A 1 582 ? 27.333 -13.294 17.648 1.00 59.31 582 PHE A C 1
ATOM 4519 O O . PHE A 1 582 ? 26.710 -12.404 17.076 1.00 59.31 582 PHE A O 1
ATOM 4526 N N . ASN A 1 583 ? 27.882 -13.130 18.855 1.00 55.78 583 ASN A N 1
ATOM 4527 C CA . ASN A 1 583 ? 28.101 -11.856 19.561 1.00 55.78 583 ASN A CA 1
ATOM 4528 C C . ASN A 1 583 ? 26.902 -10.884 19.691 1.00 55.78 583 ASN A C 1
ATOM 4530 O O . ASN A 1 583 ? 27.125 -9.694 19.900 1.00 55.78 583 ASN A O 1
ATOM 4534 N N . GLY A 1 584 ? 25.651 -11.354 19.613 1.00 55.31 584 GLY A N 1
ATOM 4535 C CA . GLY A 1 584 ? 24.464 -10.609 20.068 1.00 55.31 584 GLY A CA 1
ATOM 4536 C C . GLY A 1 584 ? 24.186 -9.262 19.380 1.00 55.31 584 GLY A C 1
ATOM 4537 O O . GLY A 1 584 ? 23.498 -8.422 19.953 1.00 55.31 584 GLY A O 1
ATOM 4538 N N . GLY A 1 585 ? 24.730 -9.016 18.185 1.00 70.50 585 GLY A N 1
ATOM 4539 C CA . GLY A 1 585 ? 24.503 -7.771 17.446 1.00 70.50 585 GLY A CA 1
ATOM 4540 C C . GLY A 1 585 ? 23.221 -7.816 16.612 1.00 70.50 585 GLY A C 1
ATOM 4541 O O . GLY A 1 585 ? 22.976 -8.801 15.921 1.00 70.50 585 GLY A O 1
ATOM 4542 N N . LEU A 1 586 ? 22.431 -6.736 16.623 1.00 80.88 586 LEU A N 1
ATOM 4543 C CA . LEU A 1 586 ? 21.326 -6.549 15.676 1.00 80.88 586 LEU A CA 1
ATOM 4544 C C . LEU A 1 586 ? 21.876 -6.358 14.258 1.00 80.88 586 LEU A C 1
ATOM 4546 O O . LEU A 1 586 ? 22.446 -5.314 13.941 1.00 80.88 586 LEU A O 1
ATOM 4550 N N . ARG A 1 587 ? 21.665 -7.353 13.399 1.00 87.00 587 ARG A N 1
ATOM 4551 C CA . ARG A 1 587 ? 22.001 -7.307 11.971 1.00 87.00 587 ARG A CA 1
ATOM 4552 C C . ARG A 1 587 ? 20.756 -6.933 11.167 1.00 87.00 587 ARG A C 1
ATOM 4554 O O . ARG A 1 587 ? 19.642 -7.166 11.648 1.00 87.00 587 ARG A O 1
ATOM 4561 N N . PRO A 1 588 ? 20.896 -6.468 9.913 1.00 91.00 588 PRO A N 1
ATOM 4562 C CA . PRO A 1 588 ? 19.740 -6.250 9.044 1.00 91.00 588 PRO A CA 1
ATOM 4563 C C . PRO A 1 588 ? 18.824 -7.480 8.945 1.00 91.00 588 PRO A C 1
ATOM 4565 O O . PRO A 1 588 ? 17.606 -7.374 9.085 1.00 91.00 588 PRO A O 1
ATOM 4568 N N . ALA A 1 589 ? 19.407 -8.677 8.827 1.00 92.50 589 ALA A N 1
ATOM 4569 C CA . ALA A 1 589 ? 18.665 -9.937 8.809 1.00 92.50 589 ALA A CA 1
ATOM 4570 C C . ALA A 1 589 ? 17.847 -10.175 10.090 1.00 92.50 589 ALA A C 1
ATOM 4572 O O . ALA A 1 589 ? 16.664 -10.511 10.006 1.00 92.50 589 ALA A O 1
ATOM 4573 N N . THR A 1 590 ? 18.446 -9.941 11.264 1.00 92.19 590 THR A N 1
ATOM 4574 C CA . THR A 1 590 ? 17.786 -10.052 12.572 1.00 92.19 590 THR A CA 1
ATOM 4575 C C . THR A 1 590 ? 16.567 -9.132 12.645 1.00 92.19 590 THR A C 1
ATOM 4577 O O . THR A 1 590 ? 15.477 -9.554 13.036 1.00 92.19 590 THR A O 1
ATOM 4580 N N . VAL A 1 591 ? 16.732 -7.877 12.211 1.00 92.62 591 VAL A N 1
ATOM 4581 C CA . VAL A 1 591 ? 15.675 -6.857 12.219 1.00 92.62 591 VAL A CA 1
ATOM 4582 C C . VAL A 1 591 ? 14.528 -7.252 11.292 1.00 92.62 591 VAL A C 1
ATOM 4584 O O . VAL A 1 591 ? 13.366 -7.200 11.699 1.00 92.62 591 VAL A O 1
ATOM 4587 N N . ILE A 1 592 ? 14.824 -7.682 10.062 1.00 95.25 592 ILE A N 1
ATOM 4588 C CA . ILE A 1 592 ? 13.805 -8.144 9.107 1.00 95.25 592 ILE A CA 1
ATOM 4589 C C . ILE A 1 592 ? 13.042 -9.338 9.683 1.00 95.25 592 ILE A C 1
ATOM 4591 O O . ILE A 1 592 ? 11.810 -9.360 9.659 1.00 95.25 592 ILE A O 1
ATOM 4595 N N . ARG A 1 593 ? 13.770 -10.308 10.241 1.00 93.81 593 ARG A N 1
ATOM 4596 C CA . ARG A 1 593 ? 13.215 -11.538 10.800 1.00 93.81 593 ARG A CA 1
ATOM 4597 C C . ARG A 1 593 ? 12.257 -11.261 11.959 1.00 93.81 593 ARG A C 1
ATOM 4599 O O . ARG A 1 593 ? 11.114 -11.715 11.916 1.00 93.81 593 ARG A O 1
ATOM 4606 N N . LEU A 1 594 ? 12.679 -10.472 12.951 1.00 93.50 594 LEU A N 1
ATOM 4607 C CA . LEU A 1 594 ? 11.850 -10.104 14.107 1.00 93.50 594 LEU A CA 1
ATOM 4608 C C . LEU A 1 594 ? 10.572 -9.375 13.683 1.00 93.50 594 LEU A C 1
ATOM 4610 O O . LEU A 1 594 ? 9.478 -9.672 14.163 1.00 93.50 594 LEU A O 1
ATOM 4614 N N . ARG A 1 595 ? 10.685 -8.440 12.739 1.00 94.31 595 ARG A N 1
ATOM 4615 C CA . ARG A 1 595 ? 9.540 -7.643 12.284 1.00 94.31 595 ARG A CA 1
ATOM 4616 C C . ARG A 1 595 ? 8.580 -8.439 11.410 1.00 94.31 595 ARG A C 1
ATOM 4618 O O . ARG A 1 595 ? 7.378 -8.193 11.455 1.00 94.31 595 ARG A O 1
ATOM 4625 N N . TYR A 1 596 ? 9.077 -9.422 10.662 1.00 95.50 596 TYR A N 1
ATOM 4626 C CA . TYR A 1 596 ? 8.236 -10.352 9.912 1.00 95.50 596 TYR A CA 1
ATOM 4627 C C . TYR A 1 596 ? 7.458 -11.292 10.843 1.00 95.50 596 TYR A C 1
ATOM 4629 O O . TYR A 1 596 ? 6.256 -11.471 10.658 1.00 95.50 596 TYR A O 1
ATOM 4637 N N . MET A 1 597 ? 8.094 -11.785 11.913 1.00 93.69 597 MET A N 1
ATOM 4638 C CA . MET A 1 597 ? 7.420 -12.538 12.980 1.00 93.69 597 MET A CA 1
ATOM 4639 C C . MET A 1 597 ? 6.254 -11.748 13.596 1.00 93.69 597 MET A C 1
ATOM 4641 O O . MET A 1 597 ? 5.139 -12.261 13.691 1.00 93.69 597 MET A O 1
ATOM 4645 N N . VAL A 1 598 ? 6.477 -10.475 13.940 1.00 94.31 598 VAL A N 1
ATOM 4646 C CA . VAL A 1 598 ? 5.415 -9.589 14.449 1.00 94.31 598 VAL A CA 1
ATOM 4647 C C . VAL A 1 598 ? 4.337 -9.326 13.389 1.00 94.31 598 VAL A C 1
ATOM 4649 O O . VAL A 1 598 ? 3.150 -9.305 13.715 1.00 94.31 598 VAL A O 1
ATOM 4652 N N . ALA A 1 599 ? 4.710 -9.155 12.117 1.00 94.69 599 ALA A N 1
ATOM 4653 C CA . ALA A 1 599 ? 3.763 -8.905 11.031 1.00 94.69 599 ALA A CA 1
ATOM 4654 C C . ALA A 1 599 ? 2.792 -10.074 10.793 1.00 94.69 599 ALA A C 1
ATOM 4656 O O . ALA A 1 599 ? 1.616 -9.828 10.527 1.00 94.69 599 ALA A O 1
ATOM 4657 N N . MET A 1 600 ? 3.251 -11.324 10.930 1.00 92.06 600 MET A N 1
ATOM 4658 C CA . MET A 1 600 ? 2.383 -12.506 10.823 1.00 92.06 600 MET A CA 1
ATOM 4659 C C . MET A 1 600 ? 1.287 -12.505 11.899 1.00 92.06 600 MET A C 1
ATOM 4661 O O . MET A 1 600 ? 0.123 -12.758 11.594 1.00 92.06 600 MET A O 1
ATOM 4665 N N . LEU A 1 601 ? 1.623 -12.140 13.143 1.00 91.00 601 LEU A N 1
ATOM 4666 C CA . LEU A 1 601 ? 0.614 -11.965 14.197 1.00 91.00 601 LEU A CA 1
ATOM 4667 C C . LEU A 1 601 ? -0.296 -10.773 13.932 1.00 91.00 601 LEU A C 1
ATOM 4669 O O . LEU A 1 601 ? -1.510 -10.856 14.114 1.00 91.00 601 LEU A O 1
ATOM 4673 N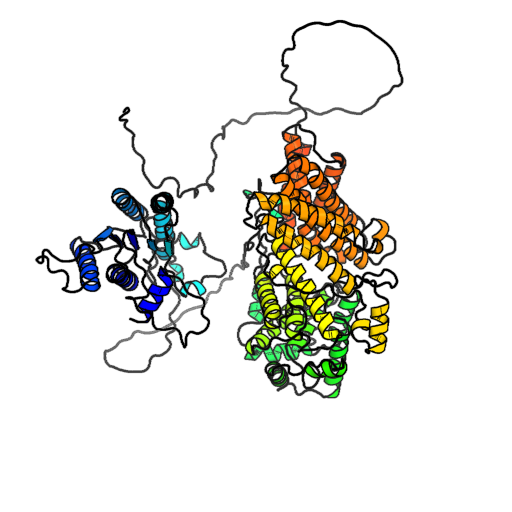 N . ARG A 1 602 ? 0.277 -9.657 13.476 1.00 91.31 602 ARG A N 1
ATOM 4674 C CA . ARG A 1 602 ? -0.486 -8.452 13.152 1.00 91.31 602 ARG A CA 1
ATOM 4675 C C . ARG A 1 602 ? -1.551 -8.723 12.098 1.00 91.31 602 ARG A C 1
ATOM 4677 O O . ARG A 1 602 ? -2.642 -8.178 12.221 1.00 91.31 602 ARG A O 1
ATOM 4684 N N . GLU A 1 603 ? -1.284 -9.573 11.108 1.00 90.75 603 GLU A N 1
ATOM 4685 C CA . GLU A 1 603 ? -2.309 -9.949 10.134 1.00 90.75 603 GLU A CA 1
ATOM 4686 C C . GLU A 1 603 ? -3.516 -10.625 10.800 1.00 90.75 603 GLU A C 1
ATOM 4688 O O . GLU A 1 603 ? -4.649 -10.261 10.489 1.00 90.75 603 GLU A O 1
ATOM 4693 N N . GLN A 1 604 ? -3.301 -11.541 11.750 1.00 89.38 604 GLN A N 1
ATOM 4694 C CA . GLN A 1 604 ? -4.397 -12.186 12.487 1.00 89.38 604 GLN A CA 1
ATOM 4695 C C . GLN A 1 604 ? -5.250 -11.145 13.227 1.00 89.38 604 GLN A C 1
ATOM 4697 O O . GLN A 1 604 ? -6.478 -11.172 13.150 1.00 89.38 604 GLN A O 1
ATOM 4702 N N . VAL A 1 605 ? -4.604 -10.178 13.887 1.00 88.81 605 VAL A N 1
ATOM 4703 C CA . VAL A 1 605 ? -5.287 -9.093 14.613 1.00 88.81 605 VAL A CA 1
ATOM 4704 C C . VAL A 1 605 ? -6.061 -8.168 13.665 1.00 88.81 605 VAL A C 1
ATOM 4706 O O . VAL A 1 605 ? -7.201 -7.792 13.953 1.00 88.81 605 VAL A O 1
ATOM 4709 N N . VAL A 1 606 ? -5.490 -7.828 12.505 1.00 86.75 606 VAL A N 1
ATOM 4710 C CA . VAL A 1 606 ? -6.173 -7.035 11.469 1.00 86.75 606 VAL A CA 1
ATOM 4711 C C . VAL A 1 606 ? -7.366 -7.805 10.899 1.00 86.75 606 VAL A C 1
ATOM 4713 O O . VAL A 1 606 ? -8.439 -7.226 10.735 1.00 86.75 606 VAL A O 1
ATOM 4716 N N . GLY A 1 607 ? -7.223 -9.113 10.672 1.00 86.25 607 GLY A N 1
ATOM 4717 C CA . GLY A 1 607 ? -8.308 -10.000 10.252 1.00 86.25 607 GLY A CA 1
ATOM 4718 C C . GLY A 1 607 ? -9.467 -10.020 11.251 1.00 86.25 607 GLY A C 1
ATOM 4719 O O . GLY A 1 607 ? -10.617 -9.865 10.852 1.00 86.25 607 GLY A O 1
ATOM 4720 N N . LEU A 1 608 ? -9.174 -10.096 12.553 1.00 85.88 608 LEU A N 1
ATOM 4721 C CA . LEU A 1 608 ? -10.179 -10.006 13.622 1.00 85.88 608 LEU A CA 1
ATOM 4722 C C . LEU A 1 608 ? -10.853 -8.628 13.718 1.00 85.88 608 LEU A C 1
ATOM 4724 O O . LEU A 1 608 ? -11.980 -8.529 14.210 1.00 85.88 608 LEU A O 1
ATOM 4728 N N . SER A 1 609 ? -10.175 -7.568 13.275 1.00 81.81 609 SER A N 1
ATOM 4729 C CA . SER A 1 609 ? -10.686 -6.194 13.331 1.00 81.81 609 SER A CA 1
ATOM 4730 C C . SER A 1 609 ? -11.542 -5.819 12.121 1.00 81.81 609 SER A C 1
ATOM 4732 O O . SER A 1 609 ? -12.548 -5.129 12.276 1.00 81.81 609 SER A O 1
ATOM 4734 N N . LEU A 1 610 ? -11.131 -6.246 10.923 1.00 80.31 610 LEU A N 1
ATOM 4735 C CA . LEU A 1 610 ? -11.747 -5.869 9.645 1.00 80.31 610 LEU A CA 1
ATOM 4736 C C . LEU A 1 610 ? -12.638 -6.974 9.049 1.00 80.31 610 LEU A C 1
ATOM 4738 O O . LEU A 1 610 ? -13.484 -6.685 8.205 1.00 80.31 610 LEU A O 1
ATOM 4742 N N . GLY A 1 611 ? -12.444 -8.234 9.443 1.00 70.06 611 GLY A N 1
ATOM 4743 C CA . GLY A 1 611 ? -13.143 -9.392 8.885 1.00 70.06 611 GLY A CA 1
ATOM 4744 C C . GLY A 1 611 ? -14.561 -9.597 9.430 1.00 70.06 611 GLY A C 1
ATOM 4745 O O . GLY A 1 611 ? -14.862 -9.315 10.589 1.00 70.06 611 GLY A O 1
ATOM 4746 N N . GLN A 1 612 ? -15.440 -10.148 8.587 1.00 63.16 612 GLN A N 1
ATOM 4747 C CA . GLN A 1 612 ? -16.785 -10.610 8.956 1.00 63.16 612 GLN A CA 1
ATOM 4748 C C . GLN A 1 612 ? -16.703 -12.078 9.419 1.00 63.16 612 GLN A C 1
ATOM 4750 O O . GLN A 1 612 ? -16.827 -12.997 8.613 1.00 63.16 612 GLN A O 1
ATOM 4755 N N . GLY A 1 613 ? -16.418 -12.314 10.702 1.00 57.00 613 GLY A N 1
ATOM 4756 C CA . GLY A 1 613 ? -16.385 -13.664 11.288 1.00 57.00 613 GLY A CA 1
ATOM 4757 C C . GLY A 1 613 ? -17.748 -14.122 11.827 1.00 57.00 613 GLY A C 1
ATOM 4758 O O . GLY A 1 613 ? -18.531 -13.308 12.316 1.00 57.00 613 GLY A O 1
ATOM 4759 N N . TRP A 1 614 ? -18.021 -15.433 11.805 1.00 48.91 614 TRP A N 1
ATOM 4760 C CA . TRP A 1 614 ? -19.148 -16.027 12.541 1.00 48.91 614 TRP A CA 1
ATOM 4761 C C . TRP A 1 614 ? -18.888 -15.879 14.050 1.00 48.91 614 TRP A C 1
ATOM 4763 O O . TRP A 1 614 ? -17.811 -16.245 14.527 1.00 48.91 614 TRP A O 1
ATOM 4773 N N . VAL A 1 615 ? -19.863 -15.356 14.806 1.00 54.56 615 VAL A N 1
ATOM 4774 C CA . VAL A 1 615 ? -19.717 -14.936 16.222 1.00 54.56 615 VAL A CA 1
ATOM 4775 C C . VAL A 1 615 ? -19.073 -16.014 17.112 1.00 54.56 615 VAL A C 1
ATOM 4777 O O . VAL A 1 615 ? -18.241 -15.698 17.957 1.00 54.56 615 VAL A O 1
ATOM 4780 N N . THR A 1 616 ? -19.373 -17.295 16.881 1.00 54.06 616 THR A N 1
ATOM 4781 C CA . THR A 1 616 ? -18.838 -18.432 17.652 1.00 54.06 616 THR A CA 1
ATOM 4782 C C . THR A 1 616 ? -17.371 -18.779 17.358 1.00 54.06 616 THR A C 1
ATOM 4784 O O . THR A 1 616 ? -16.712 -19.354 18.221 1.00 54.06 616 THR A O 1
ATOM 4787 N N . SER A 1 617 ? -16.836 -18.443 16.176 1.00 67.00 617 SER A N 1
ATOM 4788 C CA . SER A 1 617 ? -15.414 -18.660 15.835 1.00 67.00 617 SER A CA 1
ATOM 4789 C C . SER A 1 617 ? -14.534 -17.507 16.326 1.00 67.00 617 SER A C 1
ATOM 4791 O O . SER A 1 617 ? -13.420 -17.722 16.807 1.00 67.00 617 SER A O 1
ATOM 4793 N N . ARG A 1 618 ? -15.077 -16.283 16.303 1.00 76.25 618 ARG A N 1
ATOM 4794 C CA . ARG A 1 618 ? -14.343 -15.041 16.579 1.00 76.25 618 ARG A CA 1
ATOM 4795 C C . ARG A 1 618 ? -13.714 -14.991 17.971 1.00 76.25 618 ARG A C 1
ATOM 4797 O O . ARG A 1 618 ? -12.542 -14.656 18.093 1.00 76.25 618 ARG A O 1
ATOM 4804 N N . GLN A 1 619 ? -14.452 -15.368 19.015 1.00 79.62 619 GLN A N 1
ATOM 4805 C CA . GLN A 1 619 ? -13.945 -15.312 20.393 1.00 79.62 619 GLN A CA 1
ATOM 4806 C C . GLN A 1 619 ? -12.800 -16.314 20.634 1.00 79.62 619 GLN A C 1
ATOM 4808 O O . GLN A 1 619 ? -11.831 -16.022 21.339 1.00 79.62 619 GLN A O 1
ATOM 4813 N N . LYS A 1 620 ? -12.873 -17.495 20.002 1.00 83.94 620 LYS A N 1
ATOM 4814 C CA . LYS A 1 620 ? -11.805 -18.503 20.047 1.00 83.94 620 LYS A CA 1
ATOM 4815 C C . LYS A 1 620 ? -10.563 -18.019 19.300 1.00 83.94 620 LYS A C 1
ATOM 4817 O O . LYS A 1 620 ? -9.458 -18.147 19.822 1.00 83.94 620 LYS A O 1
ATOM 4822 N N . GLU A 1 621 ? -10.738 -17.456 18.108 1.00 86.06 621 GLU A N 1
ATOM 4823 C CA . GLU A 1 621 ? -9.649 -16.873 17.317 1.00 86.06 621 GLU A CA 1
ATOM 4824 C C . GLU A 1 621 ? -8.979 -15.704 18.053 1.00 86.06 621 GLU A C 1
ATOM 4826 O O . GLU A 1 621 ? -7.753 -15.643 18.112 1.00 86.06 621 GLU A O 1
ATOM 4831 N N . LEU A 1 622 ? -9.763 -14.840 18.705 1.00 86.81 622 LEU A N 1
ATOM 4832 C CA . LEU A 1 622 ? -9.261 -13.737 19.523 1.00 86.81 622 LEU A CA 1
ATOM 4833 C C . LEU A 1 622 ? -8.425 -14.228 20.711 1.00 86.81 622 LEU A C 1
ATOM 4835 O O . LEU A 1 622 ? -7.338 -13.708 20.964 1.00 86.81 622 LEU A O 1
ATOM 4839 N N . HIS A 1 623 ? -8.898 -15.257 21.422 1.00 86.50 623 HIS A N 1
ATOM 4840 C CA . HIS A 1 623 ? -8.132 -15.868 22.507 1.00 86.50 623 HIS A CA 1
ATOM 4841 C C . HIS A 1 623 ? -6.818 -16.480 22.001 1.00 86.50 623 HIS A C 1
ATOM 4843 O O . HIS A 1 623 ? -5.775 -16.293 22.625 1.00 86.50 623 HIS A O 1
ATOM 4849 N N . MET A 1 624 ? -6.851 -17.179 20.863 1.00 88.31 624 MET A N 1
ATOM 4850 C CA . MET A 1 624 ? -5.658 -17.768 20.248 1.00 88.31 624 MET A CA 1
ATOM 4851 C C . MET A 1 624 ? -4.641 -16.699 19.838 1.00 88.31 624 MET A C 1
ATOM 4853 O O . MET A 1 624 ? -3.471 -16.826 20.195 1.00 88.31 624 MET A O 1
ATOM 4857 N N . ALA A 1 625 ? -5.083 -15.629 19.170 1.00 88.69 625 ALA A N 1
ATOM 4858 C CA . ALA A 1 625 ? -4.225 -14.517 18.767 1.00 88.69 625 ALA A CA 1
ATOM 4859 C C . ALA A 1 625 ? -3.574 -13.834 19.982 1.00 88.69 625 ALA A C 1
ATOM 4861 O O . ALA A 1 625 ? -2.373 -13.577 19.985 1.00 88.69 625 ALA A O 1
ATOM 4862 N N . TYR A 1 626 ? -4.338 -13.605 21.057 1.00 88.44 626 TYR A N 1
ATOM 4863 C CA . TYR A 1 626 ? -3.811 -13.022 22.293 1.00 88.44 626 TYR A CA 1
ATOM 4864 C C . TYR A 1 626 ? -2.747 -13.903 22.967 1.00 88.44 626 TYR A C 1
ATOM 4866 O O . TYR A 1 626 ? -1.708 -13.401 23.398 1.00 88.44 626 TYR A O 1
ATOM 4874 N N . GLN A 1 627 ? -2.979 -15.219 23.048 1.00 89.75 627 GLN A N 1
ATOM 4875 C CA . GLN A 1 627 ? -1.990 -16.152 23.599 1.00 89.75 627 GLN A CA 1
ATOM 4876 C C . GLN A 1 627 ? -0.725 -16.208 22.742 1.00 89.75 627 GLN A C 1
ATOM 4878 O O . GLN A 1 627 ? 0.377 -16.276 23.281 1.00 89.75 627 GLN A O 1
ATOM 4883 N N . GLU A 1 628 ? -0.869 -16.156 21.418 1.00 90.25 628 GLU A N 1
ATOM 4884 C CA . GLU A 1 628 ? 0.279 -16.190 20.519 1.00 90.25 628 GLU A CA 1
ATOM 4885 C C . GLU A 1 628 ? 1.115 -14.910 20.589 1.00 90.25 628 GLU A C 1
ATOM 4887 O O . GLU A 1 628 ? 2.339 -15.003 20.584 1.00 90.25 628 GLU A O 1
ATOM 4892 N N . CYS A 1 629 ? 0.495 -13.738 20.777 1.00 88.31 629 CYS A N 1
ATOM 4893 C CA . CYS A 1 629 ? 1.231 -12.511 21.089 1.00 88.31 629 CYS A CA 1
ATOM 4894 C C . CYS A 1 629 ? 2.160 -12.709 22.296 1.00 88.31 629 CYS A C 1
ATOM 4896 O O . CYS A 1 629 ? 3.351 -12.424 22.194 1.00 88.31 629 CYS A O 1
ATOM 4898 N N . LYS A 1 630 ? 1.653 -13.265 23.405 1.00 85.12 630 LYS A N 1
ATOM 4899 C CA . LYS A 1 630 ? 2.476 -13.518 24.600 1.00 85.12 630 LYS A CA 1
ATOM 4900 C C . LYS A 1 630 ? 3.620 -14.492 24.317 1.00 85.12 630 LYS A C 1
ATOM 4902 O O . LYS A 1 630 ? 4.767 -14.194 24.631 1.00 85.12 630 LYS A O 1
ATOM 4907 N N . ARG A 1 631 ? 3.323 -15.619 23.662 1.00 90.00 631 ARG A N 1
ATOM 4908 C CA . ARG A 1 631 ? 4.329 -16.648 23.347 1.00 90.00 631 ARG A CA 1
ATOM 4909 C C . ARG A 1 631 ? 5.398 -16.167 22.378 1.00 90.00 631 ARG A C 1
ATOM 4911 O O . ARG A 1 631 ? 6.534 -16.617 22.474 1.00 90.00 631 ARG A O 1
ATOM 4918 N N . LEU A 1 632 ? 5.049 -15.312 21.419 1.00 89.00 632 LEU A N 1
ATOM 4919 C CA . LEU A 1 632 ? 5.997 -14.858 20.408 1.00 89.00 632 LEU A CA 1
ATOM 4920 C C . LEU A 1 632 ? 7.159 -14.110 21.045 1.00 89.00 632 LEU A C 1
ATOM 4922 O O . LEU A 1 632 ? 8.304 -14.378 20.692 1.00 89.00 632 LEU A O 1
ATOM 4926 N N . TRP A 1 633 ? 6.873 -13.216 21.992 1.00 87.38 633 TRP A N 1
ATOM 4927 C CA . TRP A 1 633 ? 7.920 -12.446 22.657 1.00 87.38 633 TRP A CA 1
ATOM 4928 C C . TRP A 1 633 ? 8.789 -13.322 23.569 1.00 87.38 633 TRP A C 1
ATOM 4930 O O . TRP A 1 633 ? 9.990 -13.107 23.638 1.00 87.38 633 TRP A O 1
ATOM 4940 N N . ASP A 1 634 ? 8.234 -14.384 24.164 1.00 87.50 634 ASP A N 1
ATOM 4941 C CA . ASP A 1 634 ? 9.015 -15.366 24.937 1.00 87.50 634 ASP A CA 1
ATOM 4942 C C . ASP A 1 634 ? 9.985 -16.195 24.068 1.00 87.50 634 ASP A C 1
ATOM 4944 O O . ASP A 1 634 ? 10.973 -16.729 24.571 1.00 87.50 634 ASP A O 1
ATOM 4948 N N . ARG A 1 635 ? 9.706 -16.333 22.762 1.00 86.50 635 ARG A N 1
ATOM 4949 C CA . ARG A 1 635 ? 10.563 -17.054 21.798 1.00 86.50 635 ARG A CA 1
ATOM 4950 C C . ARG A 1 635 ? 11.674 -16.183 21.219 1.00 86.50 635 ARG A C 1
ATOM 4952 O O . ARG A 1 635 ? 12.591 -16.720 20.597 1.00 86.50 635 ARG A O 1
ATOM 4959 N N . VAL A 1 636 ? 11.573 -14.863 21.358 1.00 86.81 636 VAL A N 1
ATOM 4960 C CA . VAL A 1 636 ? 12.620 -13.944 20.916 1.00 86.81 636 VAL A CA 1
ATOM 4961 C C . VAL A 1 636 ? 13.792 -14.040 21.900 1.00 86.81 636 VAL A C 1
ATOM 4963 O O . VAL A 1 636 ? 13.574 -13.979 23.110 1.00 86.81 636 VAL A O 1
ATOM 4966 N N . PRO A 1 637 ? 15.036 -14.208 21.414 1.00 87.62 637 PRO A N 1
ATOM 4967 C CA . PRO A 1 637 ? 16.204 -14.191 22.285 1.00 87.62 637 PRO A CA 1
ATOM 4968 C C . PRO A 1 637 ? 16.262 -12.906 23.145 1.00 87.62 637 PRO A C 1
ATOM 4970 O O . PRO A 1 637 ? 16.094 -11.809 22.596 1.00 87.62 637 PRO A O 1
ATOM 4973 N N . PRO A 1 638 ? 16.481 -13.001 24.477 1.00 86.12 638 PRO A N 1
ATOM 4974 C CA . PRO A 1 638 ? 16.426 -11.856 25.392 1.00 86.12 638 PRO A CA 1
ATOM 4975 C C . PRO A 1 638 ? 17.362 -10.699 25.029 1.00 86.12 638 PRO A C 1
ATOM 4977 O O . PRO A 1 638 ? 17.067 -9.551 25.351 1.00 86.12 638 PRO A O 1
ATOM 4980 N N . GLU A 1 639 ? 18.472 -10.981 24.349 1.00 83.88 639 GLU A N 1
ATOM 4981 C CA . GLU A 1 639 ? 19.420 -9.989 23.839 1.00 83.88 639 GLU A CA 1
ATOM 4982 C C . GLU A 1 639 ? 18.792 -9.003 22.846 1.00 83.88 639 GLU A C 1
ATOM 4984 O O . GLU A 1 639 ? 19.263 -7.876 22.725 1.00 83.88 639 GLU A O 1
ATOM 4989 N N . PHE A 1 640 ? 17.704 -9.382 22.169 1.00 85.62 640 PHE A N 1
ATOM 4990 C CA . PHE A 1 640 ? 16.996 -8.507 21.236 1.00 85.62 640 PHE A CA 1
ATOM 4991 C C . PHE A 1 640 ? 15.871 -7.707 21.903 1.00 85.62 640 PHE A C 1
ATOM 4993 O O . PHE A 1 640 ? 15.279 -6.830 21.267 1.00 85.62 640 PHE A O 1
ATOM 5000 N N . HIS A 1 641 ? 15.584 -7.947 23.186 1.00 87.75 641 HIS A N 1
ATOM 5001 C CA . HIS A 1 641 ? 14.553 -7.207 23.907 1.00 87.75 641 HIS A CA 1
ATOM 5002 C C . HIS A 1 641 ? 14.993 -5.771 24.183 1.00 87.75 641 HIS A C 1
ATOM 5004 O O . HIS A 1 641 ? 16.115 -5.495 24.601 1.00 87.75 641 HIS A O 1
ATOM 5010 N N . TYR A 1 642 ? 14.070 -4.835 23.979 1.00 88.50 642 TYR A N 1
ATOM 5011 C CA . TYR A 1 642 ? 14.283 -3.454 24.380 1.00 88.50 642 TYR A CA 1
ATOM 5012 C C . TYR A 1 642 ? 14.229 -3.323 25.906 1.00 88.50 642 TYR A C 1
ATOM 5014 O O . TYR A 1 642 ? 13.300 -3.810 26.555 1.00 88.50 642 TYR A O 1
ATOM 5022 N N . GLY A 1 643 ? 15.197 -2.611 26.478 1.00 82.38 643 GLY A N 1
ATOM 5023 C CA . GLY A 1 643 ? 15.243 -2.282 27.896 1.00 82.38 643 GLY A CA 1
ATOM 5024 C C . GLY A 1 643 ? 15.879 -0.917 28.144 1.00 82.38 643 GLY A C 1
ATOM 5025 O O . GLY A 1 643 ? 16.436 -0.287 27.252 1.00 82.38 643 GLY A O 1
ATOM 5026 N N . LYS A 1 644 ? 15.830 -0.437 29.391 1.00 73.62 644 LYS A N 1
ATOM 5027 C CA . LYS A 1 644 ? 16.454 0.852 29.755 1.00 73.62 644 LYS A CA 1
ATOM 5028 C C . LYS A 1 644 ? 17.969 0.863 29.521 1.00 73.62 644 LYS A C 1
ATOM 5030 O O . LYS A 1 644 ? 18.509 1.874 29.092 1.00 73.62 644 LYS A O 1
ATOM 5035 N N . HIS A 1 645 ? 18.609 -0.286 29.727 1.00 76.12 645 HIS A N 1
ATOM 5036 C CA . HIS A 1 645 ? 20.029 -0.505 29.464 1.00 76.12 645 HIS A CA 1
ATOM 5037 C C . HIS A 1 645 ? 20.376 -0.473 27.966 1.00 76.12 645 HIS A C 1
ATOM 5039 O O . HIS A 1 645 ? 21.543 -0.331 27.627 1.00 76.12 645 HIS A O 1
ATOM 5045 N N . SER A 1 646 ? 19.396 -0.547 27.050 1.00 77.62 646 SER A N 1
ATOM 5046 C CA . SER A 1 646 ? 19.649 -0.438 25.605 1.00 77.62 646 SER A CA 1
ATOM 5047 C C . SER A 1 646 ? 20.232 0.924 25.210 1.00 77.62 646 SER A C 1
ATOM 5049 O O . SER A 1 646 ? 20.778 1.055 24.120 1.00 77.62 646 SER A O 1
ATOM 5051 N N . TRP A 1 647 ? 20.126 1.936 26.077 1.00 76.50 647 TRP A N 1
ATOM 5052 C CA . TRP A 1 647 ? 20.723 3.263 25.897 1.00 76.50 647 TRP A CA 1
ATOM 5053 C C . TRP A 1 647 ? 22.095 3.413 26.576 1.00 76.50 647 TRP A C 1
ATOM 5055 O O . TRP A 1 647 ? 22.787 4.406 26.357 1.00 76.50 647 TRP A O 1
ATOM 5065 N N . GLU A 1 648 ? 22.517 2.441 27.390 1.00 71.69 648 GLU A N 1
ATOM 5066 C CA . GLU A 1 648 ? 23.772 2.480 28.141 1.00 71.69 648 GLU A CA 1
ATOM 5067 C C . GLU A 1 648 ? 24.916 1.939 27.260 1.00 71.69 648 GLU A C 1
ATOM 5069 O O . GLU A 1 648 ? 25.085 0.736 27.089 1.00 71.69 648 GLU A O 1
ATOM 5074 N N . GLY A 1 649 ? 25.699 2.838 26.648 1.00 62.84 649 GLY A N 1
ATOM 5075 C CA . GLY A 1 649 ? 26.933 2.490 25.919 1.00 62.84 649 GLY A CA 1
ATOM 5076 C C . GLY A 1 649 ? 26.771 1.996 24.472 1.00 62.84 649 GLY A C 1
ATOM 5077 O O . GLY A 1 649 ? 27.766 1.610 23.861 1.00 62.84 649 GLY A O 1
ATOM 5078 N N . SER A 1 650 ? 25.559 2.025 23.910 1.00 62.81 650 SER A N 1
ATOM 5079 C CA . SER A 1 650 ? 25.260 1.551 22.546 1.00 62.81 650 SER A CA 1
ATOM 5080 C C . SER A 1 650 ? 25.142 2.690 21.522 1.00 62.81 650 SER A C 1
ATOM 5082 O O . SER A 1 650 ? 24.834 3.829 21.873 1.00 62.81 650 SER A O 1
ATOM 5084 N N . ASN A 1 651 ? 25.373 2.386 20.237 1.00 73.75 651 ASN A N 1
ATOM 5085 C CA . ASN A 1 651 ? 25.087 3.301 19.124 1.00 73.75 651 ASN A CA 1
ATOM 5086 C C . ASN A 1 651 ? 23.592 3.707 19.168 1.00 73.75 651 ASN A C 1
ATOM 5088 O O . ASN A 1 651 ? 22.749 2.805 19.138 1.00 73.75 651 ASN A O 1
ATOM 5092 N N . PRO A 1 652 ? 23.238 5.012 19.194 1.00 75.44 652 PRO A N 1
ATOM 5093 C CA . PRO A 1 652 ? 21.847 5.472 19.247 1.00 75.44 652 PRO A CA 1
ATOM 5094 C C . PRO A 1 652 ? 20.930 4.834 18.194 1.00 75.44 652 PRO A C 1
ATOM 5096 O O . PRO A 1 652 ? 19.776 4.529 18.492 1.00 75.44 652 PRO A O 1
ATOM 5099 N N . HIS A 1 653 ? 21.436 4.565 16.986 1.00 75.75 653 HIS A N 1
ATOM 5100 C CA . HIS A 1 653 ? 20.669 3.910 15.921 1.00 75.75 653 HIS A CA 1
ATOM 5101 C C . HIS A 1 653 ? 20.289 2.462 16.269 1.00 75.75 653 HIS A C 1
ATOM 5103 O O . HIS A 1 653 ? 19.184 2.017 15.950 1.00 75.75 653 HIS A O 1
ATOM 5109 N N . LEU A 1 654 ? 21.151 1.733 16.986 1.00 79.81 654 LEU A N 1
ATOM 5110 C CA . LEU A 1 654 ? 20.840 0.386 17.470 1.00 79.81 654 LEU A CA 1
ATOM 5111 C C . LEU A 1 654 ? 19.770 0.439 18.562 1.00 79.81 654 LEU A C 1
ATOM 5113 O O . LEU A 1 654 ? 18.781 -0.287 18.474 1.00 79.81 654 LEU A O 1
ATOM 5117 N N . SER A 1 655 ? 19.894 1.348 19.533 1.00 83.12 655 SER A N 1
ATOM 5118 C CA . SER A 1 655 ? 18.887 1.543 20.589 1.00 83.12 655 SER A CA 1
ATOM 5119 C C . SER A 1 655 ? 17.506 1.868 20.006 1.00 83.12 655 SER A C 1
ATOM 5121 O O . SER A 1 655 ? 16.496 1.305 20.434 1.00 83.12 655 SER A O 1
ATOM 5123 N N . ILE A 1 656 ? 17.460 2.719 18.973 1.00 82.25 656 ILE A N 1
ATOM 5124 C CA . ILE A 1 656 ? 16.234 3.032 18.221 1.00 82.25 656 ILE A CA 1
ATOM 5125 C C . ILE A 1 656 ? 15.689 1.792 17.512 1.00 82.25 656 ILE A C 1
ATOM 5127 O O . ILE A 1 656 ? 14.479 1.590 17.465 1.00 82.25 656 ILE A O 1
ATOM 5131 N N . THR A 1 657 ? 16.556 0.931 16.990 1.00 85.75 657 THR A N 1
ATOM 5132 C CA . THR A 1 657 ? 16.137 -0.300 16.312 1.00 85.75 657 THR A CA 1
ATOM 5133 C C . THR A 1 657 ? 15.477 -1.282 17.280 1.00 85.75 657 THR A C 1
ATOM 5135 O O . THR A 1 657 ? 14.373 -1.750 16.994 1.00 85.75 657 THR A O 1
ATOM 5138 N N . HIS A 1 658 ? 16.071 -1.519 18.459 1.00 87.12 658 HIS A N 1
ATOM 5139 C CA . HIS A 1 658 ? 15.431 -2.299 19.531 1.00 87.12 658 HIS A CA 1
ATOM 5140 C C . HIS A 1 658 ? 14.067 -1.707 19.908 1.00 87.12 658 HIS A C 1
ATOM 5142 O O . HIS A 1 658 ? 13.071 -2.429 19.999 1.00 87.12 658 HIS A O 1
ATOM 5148 N N . LEU A 1 659 ? 14.007 -0.382 20.084 1.00 88.88 659 LEU A N 1
ATOM 5149 C CA . LEU A 1 659 ? 12.772 0.325 20.405 1.00 88.88 659 LEU A CA 1
ATOM 5150 C C . LEU A 1 659 ? 11.699 0.116 19.329 1.00 88.88 659 LEU A C 1
ATOM 5152 O O . LEU A 1 659 ? 10.564 -0.201 19.667 1.00 88.88 659 LEU A O 1
ATOM 5156 N N . VAL A 1 660 ? 12.030 0.273 18.044 1.00 89.00 660 VAL A N 1
ATOM 5157 C CA . VAL A 1 660 ? 11.073 0.126 16.935 1.00 89.00 660 VAL A CA 1
ATOM 5158 C C . VAL A 1 660 ? 10.492 -1.287 16.885 1.00 89.00 660 VAL A C 1
ATOM 5160 O O . VAL A 1 660 ? 9.281 -1.434 16.720 1.00 89.00 660 VAL A O 1
ATOM 5163 N N . ILE A 1 661 ? 11.320 -2.321 17.061 1.00 90.38 661 ILE A N 1
ATOM 5164 C CA . ILE A 1 661 ? 10.860 -3.719 17.095 1.00 90.38 661 ILE A CA 1
ATOM 5165 C C . ILE A 1 661 ? 9.902 -3.929 18.274 1.00 90.38 661 ILE A C 1
ATOM 5167 O O . ILE A 1 661 ? 8.821 -4.499 18.110 1.00 90.38 661 ILE A O 1
ATOM 5171 N N . HIS A 1 662 ? 10.265 -3.417 19.451 1.00 92.25 662 HIS A N 1
ATOM 5172 C CA . HIS A 1 662 ? 9.437 -3.529 20.646 1.00 92.25 662 HIS A CA 1
ATOM 5173 C C . HIS A 1 662 ? 8.109 -2.770 20.520 1.00 92.25 662 HIS A C 1
ATOM 5175 O O . HIS A 1 662 ? 7.063 -3.298 20.890 1.00 92.25 662 HIS A O 1
ATOM 5181 N N . LEU A 1 663 ? 8.115 -1.569 19.938 1.00 92.31 663 LEU A N 1
ATOM 5182 C CA . LEU A 1 663 ? 6.900 -0.797 19.675 1.00 92.31 663 LEU A CA 1
ATOM 5183 C C . LEU A 1 663 ? 5.986 -1.489 18.659 1.00 92.31 663 LEU A C 1
ATOM 5185 O O . LEU A 1 663 ? 4.770 -1.470 18.832 1.00 92.31 663 LEU A O 1
ATOM 5189 N N . GLU A 1 664 ? 6.535 -2.148 17.633 1.00 91.06 664 GLU A N 1
ATOM 5190 C CA . GLU A 1 664 ? 5.723 -2.956 16.718 1.00 91.06 664 GLU A CA 1
ATOM 5191 C C . GLU A 1 664 ? 5.042 -4.121 17.449 1.00 91.06 664 GLU A C 1
ATOM 5193 O O . GLU A 1 664 ? 3.852 -4.379 17.243 1.00 91.06 664 GLU A O 1
ATOM 5198 N N . TYR A 1 665 ? 5.759 -4.804 18.335 1.00 93.31 665 TYR A N 1
ATOM 5199 C CA . TYR A 1 665 ? 5.160 -5.842 19.164 1.00 93.31 665 TYR A CA 1
ATOM 5200 C C . TYR A 1 665 ? 4.049 -5.281 20.068 1.00 93.31 665 TYR A C 1
ATOM 5202 O O . TYR A 1 665 ? 2.902 -5.726 19.971 1.00 93.31 665 TYR A O 1
ATOM 5210 N N . LEU A 1 666 ? 4.351 -4.251 20.866 1.00 92.81 666 LEU A N 1
ATOM 5211 C CA . LEU A 1 666 ? 3.396 -3.637 21.794 1.00 92.81 666 LEU A CA 1
ATOM 5212 C C . LEU A 1 666 ? 2.151 -3.102 21.085 1.00 92.81 666 LEU A C 1
ATOM 5214 O O . LEU A 1 666 ? 1.046 -3.279 21.585 1.00 92.81 666 LEU A O 1
ATOM 5218 N N . GLN A 1 667 ? 2.295 -2.501 19.902 1.00 90.50 667 GLN A N 1
ATOM 5219 C CA . GLN A 1 667 ? 1.150 -2.029 19.125 1.00 90.50 667 GLN A CA 1
ATOM 5220 C C . GLN A 1 667 ? 0.227 -3.181 18.712 1.00 90.50 667 GLN A C 1
ATOM 5222 O O . GLN A 1 667 ? -0.990 -3.019 18.679 1.00 90.50 667 GLN A O 1
ATOM 5227 N N . THR A 1 668 ? 0.784 -4.353 18.404 1.00 91.75 668 THR A N 1
ATOM 5228 C CA . THR A 1 668 ? -0.008 -5.542 18.052 1.00 91.75 668 THR A CA 1
ATOM 5229 C C . THR A 1 668 ? -0.759 -6.081 19.273 1.00 91.75 668 THR A C 1
ATOM 5231 O O . THR A 1 668 ? -1.942 -6.405 19.162 1.00 91.75 668 THR A O 1
ATOM 5234 N N . VAL A 1 669 ? -0.112 -6.093 20.447 1.00 91.94 669 VAL A N 1
ATOM 5235 C CA . VAL A 1 669 ? -0.740 -6.429 21.740 1.00 91.94 669 VAL A CA 1
ATOM 5236 C C . VAL A 1 669 ? -1.873 -5.452 22.075 1.00 91.94 669 VAL A C 1
ATOM 5238 O O . VAL A 1 669 ? -3.000 -5.868 22.337 1.00 91.94 669 VAL A O 1
ATOM 5241 N N . PHE A 1 670 ? -1.606 -4.152 21.970 1.00 90.69 670 PHE A N 1
ATOM 5242 C CA . PHE A 1 670 ? -2.583 -3.094 22.212 1.00 90.69 670 PHE A CA 1
ATOM 5243 C C . PHE A 1 670 ? -3.837 -3.254 21.336 1.00 90.69 670 PHE A C 1
ATOM 5245 O O . PHE A 1 670 ? -4.959 -3.147 21.828 1.00 90.69 670 PHE A O 1
ATOM 5252 N N . GLN A 1 671 ? -3.675 -3.562 20.044 1.00 87.44 671 GLN A N 1
ATOM 5253 C CA . GLN A 1 671 ? -4.817 -3.751 19.143 1.00 87.44 671 GLN A CA 1
ATOM 5254 C C . GLN A 1 671 ? -5.650 -4.986 19.508 1.00 87.44 671 GLN A C 1
ATOM 5256 O O . GLN A 1 671 ? -6.877 -4.897 19.533 1.00 87.44 671 GLN A O 1
ATOM 5261 N N . VAL A 1 672 ? -5.027 -6.123 19.842 1.00 88.94 672 VAL A N 1
ATOM 5262 C CA . VAL A 1 672 ? -5.791 -7.322 20.233 1.00 88.94 672 VAL A CA 1
ATOM 5263 C C . VAL A 1 672 ? -6.524 -7.123 21.565 1.00 88.94 672 VAL A C 1
ATOM 5265 O O . VAL A 1 672 ? -7.673 -7.538 21.705 1.00 88.94 672 VAL A O 1
ATOM 5268 N N . GLU A 1 673 ? -5.919 -6.425 22.529 1.00 88.81 673 GLU A N 1
ATOM 5269 C CA . GLU A 1 673 ? -6.560 -6.086 23.807 1.00 88.81 673 GLU A CA 1
ATOM 5270 C C . GLU A 1 673 ? -7.722 -5.114 23.630 1.00 88.81 673 GLU A C 1
ATOM 5272 O O . GLU A 1 673 ? -8.758 -5.251 24.282 1.00 88.81 673 GLU A O 1
ATOM 5277 N N . ARG A 1 674 ? -7.606 -4.188 22.680 1.00 86.31 674 ARG A N 1
ATOM 5278 C CA . ARG A 1 674 ? -8.696 -3.281 22.336 1.00 86.31 674 ARG A CA 1
ATOM 5279 C C . ARG A 1 674 ? -9.903 -4.020 21.764 1.00 86.31 674 ARG A C 1
ATOM 5281 O O . ARG A 1 674 ? -11.031 -3.698 22.125 1.00 86.31 674 ARG A O 1
ATOM 5288 N N . ILE A 1 675 ? -9.685 -5.033 20.921 1.00 85.56 675 ILE A N 1
ATOM 5289 C CA . ILE A 1 675 ? -10.772 -5.897 20.429 1.00 85.56 675 ILE A CA 1
ATOM 5290 C C . ILE A 1 675 ? -11.413 -6.652 21.603 1.00 85.56 675 ILE A C 1
ATOM 5292 O O . ILE A 1 675 ? -12.637 -6.697 21.696 1.00 85.56 675 ILE A O 1
ATOM 5296 N N . ARG A 1 676 ? -10.609 -7.179 22.540 1.00 85.62 676 ARG A N 1
ATOM 5297 C CA . ARG A 1 676 ? -11.107 -7.868 23.748 1.00 85.62 676 ARG A CA 1
ATOM 5298 C C . ARG A 1 676 ? -11.963 -6.965 24.638 1.00 85.62 676 ARG A C 1
ATOM 5300 O O . ARG A 1 676 ? -12.955 -7.444 25.178 1.00 85.62 676 ARG A O 1
ATOM 5307 N N . CYS A 1 677 ? -11.626 -5.681 24.766 1.00 83.25 677 CYS A N 1
ATOM 5308 C CA . CYS A 1 677 ? -12.417 -4.721 25.546 1.00 83.25 677 CYS A CA 1
ATOM 5309 C C . CYS A 1 677 ? -13.841 -4.534 25.011 1.00 83.25 677 CYS A C 1
ATOM 5311 O O . CYS A 1 677 ? -14.751 -4.285 25.797 1.00 83.25 677 CYS A O 1
ATOM 5313 N N . ASN A 1 678 ? -14.054 -4.693 23.700 1.00 76.31 678 ASN A N 1
ATOM 5314 C CA . ASN A 1 678 ? -15.399 -4.637 23.123 1.00 76.31 678 ASN A CA 1
ATOM 5315 C C . ASN A 1 678 ? -16.258 -5.855 23.511 1.00 76.31 678 ASN A C 1
ATOM 5317 O O . ASN A 1 678 ? -17.482 -5.768 23.455 1.00 76.31 678 ASN A O 1
ATOM 5321 N N . GLU A 1 679 ? -15.640 -6.981 23.888 1.00 74.25 679 GLU A N 1
ATOM 5322 C CA . GLU A 1 679 ? -16.337 -8.218 24.270 1.00 74.25 679 GLU A CA 1
ATOM 5323 C C . GLU A 1 679 ? -16.423 -8.410 25.794 1.00 74.25 679 GLU A C 1
ATOM 5325 O O . GLU A 1 679 ? -17.365 -9.030 26.283 1.00 74.25 679 GLU A O 1
ATOM 5330 N N . SER A 1 680 ? -15.456 -7.887 26.556 1.00 74.94 680 SER A N 1
ATOM 5331 C CA . SER A 1 680 ? -15.361 -8.052 28.009 1.00 74.94 680 SER A CA 1
ATOM 5332 C C . SER A 1 680 ? -14.802 -6.789 28.680 1.00 74.94 680 SER A C 1
ATOM 5334 O O . SER A 1 680 ? -13.619 -6.489 28.494 1.00 74.94 680 SER A O 1
ATOM 5336 N N . PRO A 1 681 ? -15.584 -6.089 29.526 1.00 72.06 681 PRO A N 1
ATOM 5337 C CA . PRO A 1 681 ? -15.128 -4.898 30.252 1.00 72.06 681 PRO A CA 1
ATOM 5338 C C . PRO A 1 681 ? -13.894 -5.135 31.137 1.00 72.06 681 PRO A C 1
ATOM 5340 O O . PRO A 1 681 ? -13.079 -4.231 31.309 1.00 72.06 681 PRO A O 1
ATOM 5343 N N . ASP A 1 682 ? -13.710 -6.363 31.635 1.00 74.94 682 ASP A N 1
ATOM 5344 C CA . ASP A 1 682 ? -12.559 -6.753 32.465 1.00 74.94 682 ASP A CA 1
ATOM 5345 C C . ASP A 1 682 ? -11.206 -6.627 31.735 1.00 74.94 682 ASP A C 1
ATOM 5347 O O . ASP A 1 682 ? -10.159 -6.567 32.374 1.00 74.94 682 ASP A O 1
ATOM 5351 N N . ALA A 1 683 ? -11.204 -6.555 30.397 1.00 82.50 683 ALA A N 1
ATOM 5352 C CA . ALA A 1 683 ? -9.985 -6.400 29.600 1.00 82.50 683 ALA A CA 1
ATOM 5353 C C . ALA A 1 683 ? -9.454 -4.952 29.556 1.00 82.50 683 ALA A C 1
ATOM 5355 O O . ALA A 1 683 ? -8.362 -4.727 29.033 1.00 82.50 683 ALA A O 1
ATOM 5356 N N . MET A 1 684 ? -10.187 -3.973 30.107 1.00 85.56 684 MET A N 1
ATOM 5357 C CA . MET A 1 684 ? -9.786 -2.560 30.074 1.00 85.56 684 MET A CA 1
ATOM 5358 C C . MET A 1 684 ? -8.448 -2.315 30.785 1.00 85.56 684 MET A C 1
ATOM 5360 O O . MET A 1 684 ? -7.652 -1.493 30.337 1.00 85.56 684 MET A O 1
ATOM 5364 N N . THR A 1 685 ? -8.165 -3.053 31.862 1.00 89.19 685 THR A N 1
ATOM 5365 C CA . THR A 1 685 ? -6.891 -2.928 32.583 1.00 89.19 685 THR A CA 1
ATOM 5366 C C . THR A 1 685 ? -5.702 -3.376 31.752 1.00 89.19 685 THR A C 1
ATOM 5368 O O . THR A 1 685 ? -4.722 -2.636 31.679 1.00 89.19 685 THR A O 1
ATOM 5371 N N . ASP A 1 686 ? -5.819 -4.512 31.060 1.00 88.44 686 ASP A N 1
ATOM 5372 C CA . ASP A 1 686 ? -4.786 -4.996 30.137 1.00 88.44 686 ASP A CA 1
ATOM 5373 C C . ASP A 1 686 ? -4.490 -3.930 29.059 1.00 88.44 686 ASP A C 1
ATOM 5375 O O . ASP A 1 686 ? -3.338 -3.542 28.859 1.00 88.44 686 ASP A O 1
ATOM 5379 N N . LEU A 1 687 ? -5.546 -3.377 28.441 1.00 89.81 687 LEU A N 1
ATOM 5380 C CA . LEU A 1 687 ? -5.435 -2.364 27.385 1.00 89.81 687 LEU A CA 1
ATOM 5381 C C . LEU A 1 687 ? -4.704 -1.097 27.854 1.00 89.81 687 LEU A C 1
ATOM 5383 O O . LEU A 1 687 ? -3.811 -0.602 27.159 1.00 89.81 687 LEU A O 1
ATOM 5387 N N . LEU A 1 688 ? -5.096 -0.547 29.008 1.00 90.06 688 LEU A N 1
ATOM 5388 C CA . LEU A 1 688 ? -4.486 0.672 29.546 1.00 90.06 688 LEU A CA 1
ATOM 5389 C C . LEU A 1 688 ? -3.030 0.439 29.964 1.00 90.06 688 LEU A C 1
ATOM 5391 O O . LEU A 1 688 ? -2.186 1.315 29.756 1.00 90.06 688 LEU A O 1
ATOM 5395 N N . ASP A 1 689 ? -2.714 -0.739 30.498 1.00 90.50 689 ASP A N 1
ATOM 5396 C CA . ASP A 1 689 ? -1.355 -1.103 30.887 1.00 90.50 689 ASP A CA 1
ATOM 5397 C C . ASP A 1 689 ? -0.438 -1.246 29.660 1.00 90.50 689 ASP A C 1
ATOM 5399 O O . ASP A 1 689 ? 0.670 -0.699 29.654 1.00 90.50 689 ASP A O 1
ATOM 5403 N N . SER A 1 690 ? -0.899 -1.888 28.582 1.00 91.50 690 SER A N 1
ATOM 5404 C CA . SER A 1 690 ? -0.175 -1.950 27.302 1.00 91.50 690 SER A CA 1
ATOM 5405 C C . SER A 1 690 ? -0.006 -0.573 26.661 1.00 91.50 690 SER A C 1
ATOM 5407 O O . SER A 1 690 ? 1.086 -0.225 26.201 1.00 91.50 690 SER A O 1
ATOM 5409 N N . ALA A 1 691 ? -1.046 0.265 26.688 1.00 91.06 691 ALA A N 1
ATOM 5410 C CA . ALA A 1 691 ? -0.959 1.641 26.210 1.00 91.06 691 ALA A CA 1
ATOM 5411 C C . ALA A 1 691 ? 0.087 2.449 27.003 1.00 91.06 691 ALA A C 1
ATOM 5413 O O . ALA A 1 691 ? 0.875 3.203 26.424 1.00 91.06 691 ALA A O 1
ATOM 5414 N N . MET A 1 692 ? 0.169 2.249 28.322 1.00 91.75 692 MET A N 1
ATOM 5415 C CA . MET A 1 692 ? 1.170 2.905 29.164 1.00 91.75 692 MET A CA 1
ATOM 5416 C C . MET A 1 692 ? 2.589 2.377 28.943 1.00 91.75 692 MET A C 1
ATOM 5418 O O . MET A 1 692 ? 3.542 3.145 29.114 1.00 91.75 692 MET A O 1
ATOM 5422 N N . GLN A 1 693 ? 2.763 1.116 28.538 1.00 92.50 693 GLN A N 1
ATOM 5423 C CA . GLN A 1 693 ? 4.063 0.597 28.098 1.00 92.50 693 GLN A CA 1
ATOM 5424 C C . GLN A 1 693 ? 4.537 1.304 26.823 1.00 92.50 693 GLN A C 1
ATOM 5426 O O . GLN A 1 693 ? 5.683 1.756 26.780 1.00 92.50 693 GLN A O 1
ATOM 5431 N N . ILE A 1 694 ? 3.647 1.500 25.839 1.00 92.50 694 ILE A N 1
ATOM 5432 C CA . ILE A 1 694 ? 3.943 2.256 24.609 1.00 92.50 694 ILE A CA 1
ATOM 5433 C C . ILE A 1 694 ? 4.337 3.700 24.948 1.00 92.50 694 ILE A C 1
ATOM 5435 O O . ILE A 1 694 ? 5.407 4.161 24.547 1.00 92.50 694 ILE A O 1
ATOM 5439 N N . VAL A 1 695 ? 3.516 4.404 25.738 1.00 90.38 695 VAL A N 1
ATOM 5440 C CA . VAL A 1 695 ? 3.803 5.783 26.178 1.00 90.38 695 VAL A CA 1
ATOM 5441 C C . VAL A 1 695 ? 5.142 5.849 26.922 1.00 90.38 695 VAL A C 1
ATOM 5443 O O . VAL A 1 695 ? 5.960 6.726 26.653 1.00 90.38 695 VAL A O 1
ATOM 5446 N N . SER A 1 696 ? 5.420 4.901 27.820 1.00 90.31 696 SER A N 1
ATOM 5447 C CA . SER A 1 696 ? 6.682 4.862 28.569 1.00 90.31 696 SER A CA 1
ATOM 5448 C C . SER A 1 696 ? 7.891 4.669 27.650 1.00 90.31 696 SER A C 1
ATOM 5450 O O . SER A 1 696 ? 8.836 5.448 27.741 1.00 90.31 696 SER A O 1
ATOM 5452 N N . ALA A 1 697 ? 7.844 3.709 26.724 1.00 89.50 697 ALA A N 1
ATOM 5453 C CA . ALA A 1 697 ? 8.932 3.446 25.782 1.00 89.50 697 ALA A CA 1
ATOM 5454 C C . ALA A 1 697 ? 9.233 4.662 24.885 1.00 89.50 697 ALA A C 1
ATOM 5456 O O . ALA A 1 697 ? 10.393 5.039 24.710 1.00 89.50 697 ALA A O 1
ATOM 5457 N N . VAL A 1 698 ? 8.192 5.333 24.384 1.00 87.06 698 VAL A N 1
ATOM 5458 C CA . VAL A 1 698 ? 8.333 6.543 23.557 1.00 87.06 698 VAL A CA 1
ATOM 5459 C C . VAL A 1 698 ? 8.834 7.741 24.375 1.00 87.06 698 VAL A C 1
ATOM 5461 O O . VAL A 1 698 ? 9.662 8.518 23.899 1.00 87.06 698 VAL A O 1
ATOM 5464 N N . THR A 1 699 ? 8.393 7.902 25.626 1.00 84.50 699 THR A N 1
ATOM 5465 C CA . THR A 1 699 ? 8.934 8.963 26.497 1.00 84.50 699 THR A CA 1
ATOM 5466 C C . THR A 1 699 ? 10.381 8.695 26.913 1.00 84.50 699 THR A C 1
ATOM 5468 O O . THR A 1 699 ? 11.140 9.645 27.088 1.00 84.50 699 THR A O 1
ATOM 5471 N N . ASP A 1 700 ? 10.798 7.433 27.039 1.00 83.06 700 ASP A N 1
ATOM 5472 C CA . ASP A 1 700 ? 12.199 7.074 27.272 1.00 83.06 700 ASP A CA 1
ATOM 5473 C C . ASP A 1 700 ? 13.071 7.425 26.058 1.00 83.06 700 ASP A C 1
ATOM 5475 O O . ASP A 1 700 ? 14.135 8.019 26.234 1.00 83.06 700 ASP A O 1
ATOM 5479 N N . PHE A 1 701 ? 12.587 7.195 24.833 1.00 80.62 701 PHE A N 1
ATOM 5480 C CA . PHE A 1 701 ? 13.220 7.712 23.614 1.00 80.62 701 PHE A CA 1
ATOM 5481 C C . PHE A 1 701 ? 13.342 9.241 23.621 1.00 80.62 701 PHE A C 1
ATOM 5483 O O . PHE A 1 701 ? 14.406 9.789 23.340 1.00 80.62 701 PHE A O 1
ATOM 5490 N N . ALA A 1 702 ? 12.279 9.943 24.021 1.00 76.81 702 ALA A N 1
ATOM 5491 C CA . ALA A 1 702 ? 12.279 11.400 24.092 1.00 76.81 702 ALA A CA 1
ATOM 5492 C C . ALA A 1 702 ? 13.291 11.979 25.106 1.00 76.81 702 ALA A C 1
ATOM 5494 O O . ALA A 1 702 ? 13.713 13.118 24.923 1.00 76.81 702 ALA A O 1
ATOM 5495 N N . LYS A 1 703 ? 13.696 11.227 26.144 1.00 75.94 703 LYS A N 1
ATOM 5496 C CA . LYS A 1 703 ? 14.677 11.667 27.163 1.00 75.94 703 LYS A CA 1
ATOM 5497 C C . LYS A 1 703 ? 16.128 11.594 26.696 1.00 75.94 703 LYS A C 1
ATOM 5499 O O . LYS A 1 703 ? 16.932 12.426 27.092 1.00 75.94 703 LYS A O 1
ATOM 5504 N N . HIS A 1 704 ? 16.476 10.628 25.851 1.00 71.88 704 HIS A N 1
ATOM 5505 C CA . HIS A 1 704 ? 17.855 10.430 25.378 1.00 71.88 704 HIS A CA 1
ATOM 5506 C C . HIS A 1 704 ? 18.204 11.342 24.178 1.00 71.88 704 HIS A C 1
ATOM 5508 O O . HIS A 1 704 ? 19.186 11.132 23.473 1.00 71.88 704 HIS A O 1
ATOM 5514 N N . ARG A 1 705 ? 17.384 12.380 23.958 1.00 58.00 705 ARG A N 1
ATOM 5515 C CA . ARG A 1 705 ? 17.272 13.205 22.745 1.00 58.00 705 ARG A CA 1
ATOM 5516 C C . ARG A 1 705 ? 18.167 14.445 22.726 1.00 58.00 705 ARG A C 1
ATOM 5518 O O . ARG A 1 705 ? 18.480 14.926 21.640 1.00 58.00 705 ARG A O 1
ATOM 5525 N N . ASP A 1 706 ? 18.600 14.950 23.882 1.00 52.75 706 ASP A N 1
ATOM 5526 C CA . ASP A 1 706 ? 19.285 16.255 23.988 1.00 52.75 706 ASP A CA 1
ATOM 5527 C C . ASP A 1 706 ? 20.667 16.319 23.303 1.00 52.75 706 ASP A C 1
ATOM 5529 O O . ASP A 1 706 ? 21.278 17.382 23.250 1.00 52.75 706 ASP A O 1
ATOM 5533 N N . HIS A 1 707 ? 21.152 15.216 22.720 1.00 51.69 707 HIS A N 1
ATOM 5534 C CA . HIS A 1 707 ? 22.467 15.156 22.081 1.00 51.69 707 HIS A CA 1
ATOM 5535 C C . HIS A 1 707 ? 22.454 15.204 20.540 1.00 51.69 707 HIS A C 1
ATOM 5537 O O . HIS A 1 707 ? 23.509 15.472 19.969 1.00 51.69 707 HIS A O 1
ATOM 5543 N N . GLN A 1 708 ? 21.327 14.987 19.835 1.00 53.69 708 GLN A N 1
ATOM 5544 C CA . GLN A 1 708 ? 21.323 14.942 18.355 1.00 53.69 708 GLN A CA 1
ATOM 5545 C C . GLN A 1 708 ? 19.987 15.384 17.719 1.00 53.69 708 GLN A C 1
ATOM 5547 O O . GLN A 1 708 ? 19.058 14.597 17.554 1.00 53.69 708 GLN A O 1
ATOM 5552 N N . ASN A 1 709 ? 19.912 16.646 17.274 1.00 51.91 709 ASN A N 1
ATOM 5553 C CA . ASN A 1 709 ? 18.744 17.212 16.575 1.00 51.91 709 ASN A CA 1
ATOM 5554 C C . ASN A 1 709 ? 18.360 16.468 15.274 1.00 51.91 709 ASN A C 1
ATOM 5556 O O . ASN A 1 709 ? 17.196 16.516 14.895 1.00 51.91 709 ASN A O 1
ATOM 5560 N N . SER A 1 710 ? 19.298 15.762 14.628 1.00 54.38 710 SER A N 1
ATOM 5561 C CA . SER A 1 710 ? 19.071 14.991 13.388 1.00 54.38 710 SER A CA 1
ATOM 5562 C C . SER A 1 710 ? 18.122 13.794 13.589 1.00 54.38 710 SER A C 1
ATOM 5564 O O . SER A 1 710 ? 17.174 13.621 12.829 1.00 54.38 710 SER A O 1
ATOM 5566 N N . ILE A 1 711 ? 18.271 13.041 14.689 1.00 56.31 711 ILE A N 1
ATOM 5567 C CA . ILE A 1 711 ? 17.450 11.848 14.994 1.00 56.31 711 ILE A CA 1
ATOM 5568 C C . ILE A 1 711 ? 15.952 12.190 15.073 1.00 56.31 711 ILE A C 1
ATOM 5570 O O . ILE A 1 711 ? 15.077 11.382 14.764 1.00 56.31 711 ILE A O 1
ATOM 5574 N N . ARG A 1 712 ? 15.632 13.409 15.503 1.00 56.12 712 ARG A N 1
ATOM 5575 C CA . ARG A 1 712 ? 14.259 13.855 15.728 1.00 56.12 712 ARG A CA 1
ATOM 5576 C C . ARG A 1 712 ? 13.429 13.907 14.445 1.00 56.12 712 ARG A C 1
ATOM 5578 O O . ARG A 1 712 ? 12.258 13.544 14.495 1.00 56.12 712 ARG A O 1
ATOM 5585 N N . GLU A 1 713 ? 13.995 14.380 13.340 1.00 58.53 713 GLU A N 1
ATOM 5586 C CA . GLU A 1 713 ? 13.251 14.546 12.085 1.00 58.53 713 GLU A CA 1
ATOM 5587 C C . GLU A 1 713 ? 12.976 13.177 11.450 1.00 58.53 713 GLU A C 1
ATOM 5589 O O . GLU A 1 713 ? 11.827 12.865 11.136 1.00 58.53 713 GLU A O 1
ATOM 5594 N N . THR A 1 714 ? 13.984 12.302 11.426 1.00 60.38 714 THR A N 1
ATOM 5595 C CA . THR A 1 714 ? 13.938 10.974 10.794 1.00 60.38 714 THR A CA 1
ATOM 5596 C C . THR A 1 714 ? 12.927 10.006 11.426 1.00 60.38 714 THR A C 1
ATOM 5598 O O . THR A 1 714 ? 12.348 9.172 10.730 1.00 60.38 714 THR A O 1
ATOM 5601 N N . TYR A 1 715 ? 12.667 10.102 12.736 1.00 67.88 715 TYR A N 1
ATOM 5602 C CA . TYR A 1 715 ? 11.837 9.128 13.467 1.00 67.88 715 TYR A CA 1
ATOM 5603 C C . TYR A 1 715 ? 10.499 9.681 13.984 1.00 67.88 715 TYR A C 1
ATOM 5605 O O . TYR A 1 715 ? 9.858 9.068 14.839 1.00 67.88 715 TYR A O 1
ATOM 5613 N N . THR A 1 716 ? 10.024 10.812 13.451 1.00 67.25 716 THR A N 1
ATOM 5614 C CA . THR A 1 716 ? 8.729 11.411 13.851 1.00 67.25 716 THR A CA 1
ATOM 5615 C C . THR A 1 716 ? 7.548 10.443 13.664 1.00 67.25 716 THR A C 1
ATOM 5617 O O . THR A 1 716 ? 6.608 10.443 14.462 1.00 67.25 716 THR A O 1
ATOM 5620 N N . TRP A 1 717 ? 7.617 9.554 12.668 1.00 71.94 717 TRP A N 1
ATOM 5621 C CA . TRP A 1 717 ? 6.591 8.544 12.385 1.00 71.94 717 TRP A CA 1
ATOM 5622 C C . TRP A 1 717 ? 6.347 7.561 13.548 1.00 71.94 717 TRP A C 1
ATOM 5624 O O . TRP A 1 717 ? 5.226 7.072 13.693 1.00 71.94 717 TRP A O 1
ATOM 5634 N N . ILE A 1 718 ? 7.344 7.313 14.416 1.00 74.94 718 ILE A N 1
ATOM 5635 C CA . ILE A 1 718 ? 7.210 6.453 15.610 1.00 74.94 718 ILE A CA 1
ATOM 5636 C C . ILE A 1 718 ? 6.090 6.975 16.519 1.00 74.94 718 ILE A C 1
ATOM 5638 O O . ILE A 1 718 ? 5.282 6.210 17.048 1.00 74.94 718 ILE A O 1
ATOM 5642 N N . PHE A 1 719 ? 6.013 8.293 16.683 1.00 72.75 719 PHE A N 1
ATOM 5643 C CA . PHE A 1 719 ? 5.020 8.919 17.546 1.00 72.75 719 PHE A CA 1
ATOM 5644 C C . PHE A 1 719 ? 3.618 8.848 16.937 1.00 72.75 719 PHE A C 1
ATOM 5646 O O . PHE A 1 719 ? 2.664 8.532 17.648 1.00 72.75 719 PHE A O 1
ATOM 5653 N N . LEU A 1 720 ? 3.498 9.088 15.627 1.00 71.19 720 LEU A N 1
ATOM 5654 C CA . LEU A 1 720 ? 2.213 9.021 14.930 1.00 71.19 720 LEU A CA 1
ATOM 5655 C C . LEU A 1 720 ? 1.630 7.605 14.958 1.00 71.19 720 LEU A C 1
ATOM 5657 O O . LEU A 1 720 ? 0.452 7.423 15.259 1.00 71.19 720 LEU A O 1
ATOM 5661 N N . LEU A 1 721 ? 2.458 6.606 14.643 1.00 73.50 721 LEU A N 1
ATOM 5662 C CA . LEU A 1 721 ? 2.001 5.235 14.442 1.00 73.50 721 LEU A CA 1
ATOM 5663 C C . LEU A 1 721 ? 1.732 4.495 15.759 1.00 73.50 721 LEU A C 1
ATOM 5665 O O . LEU A 1 721 ? 0.816 3.674 15.813 1.00 73.50 721 LEU A O 1
ATOM 5669 N N . TYR A 1 722 ? 2.514 4.777 16.807 1.00 85.19 722 TYR A N 1
ATOM 5670 C CA . TYR A 1 722 ? 2.460 4.023 18.064 1.00 85.19 722 TYR A CA 1
ATOM 5671 C C . TYR A 1 722 ? 1.964 4.862 19.243 1.00 85.19 722 TYR A C 1
ATOM 5673 O O . TYR A 1 722 ? 1.032 4.462 19.937 1.00 85.19 722 TYR A O 1
ATOM 5681 N N . ALA A 1 723 ? 2.551 6.042 19.471 1.00 83.62 723 ALA A N 1
ATOM 5682 C CA . ALA A 1 723 ? 2.268 6.821 20.676 1.00 83.62 723 ALA A CA 1
ATOM 5683 C C . ALA A 1 723 ? 0.854 7.415 20.684 1.00 83.62 723 ALA A C 1
ATOM 5685 O O . ALA A 1 723 ? 0.181 7.350 21.708 1.00 83.62 723 ALA A O 1
ATOM 5686 N N . LEU A 1 724 ? 0.392 7.974 19.560 1.00 81.88 724 LEU A N 1
ATOM 5687 C CA . LEU A 1 724 ? -0.914 8.638 19.484 1.00 81.88 724 LEU A CA 1
ATOM 5688 C C . LEU A 1 724 ? -2.116 7.705 19.717 1.00 81.88 724 LEU A C 1
ATOM 5690 O O . LEU A 1 724 ? -2.957 8.076 20.536 1.00 81.88 724 LEU A O 1
ATOM 5694 N N . PRO A 1 725 ? -2.224 6.512 19.091 1.00 82.50 725 PRO A N 1
ATOM 5695 C CA . PRO A 1 725 ? -3.316 5.585 19.400 1.00 82.50 725 PRO A CA 1
ATOM 5696 C C . PRO A 1 725 ? -3.377 5.213 20.889 1.00 82.50 725 PRO A C 1
ATOM 5698 O O . PRO A 1 725 ? -4.454 5.214 21.485 1.00 82.50 725 PRO A O 1
ATOM 5701 N N . ALA A 1 726 ? -2.218 4.930 21.496 1.00 87.81 726 ALA A N 1
ATOM 5702 C CA . ALA A 1 726 ? -2.115 4.578 22.908 1.00 87.81 726 ALA A CA 1
ATOM 5703 C C . ALA A 1 726 ? -2.484 5.762 23.818 1.00 87.81 726 ALA A C 1
ATOM 5705 O O . ALA A 1 726 ? -3.296 5.620 24.732 1.00 87.81 726 ALA A O 1
ATOM 5706 N N . ALA A 1 727 ? -1.935 6.947 23.536 1.00 87.06 727 ALA A N 1
ATOM 5707 C CA . ALA A 1 727 ? -2.218 8.169 24.280 1.00 87.06 727 ALA A CA 1
ATOM 5708 C C . ALA A 1 727 ? -3.697 8.567 24.189 1.00 87.06 727 ALA A C 1
ATOM 5710 O O . ALA A 1 727 ? -4.279 8.946 25.200 1.00 87.06 727 ALA A O 1
ATOM 5711 N N . GLY A 1 728 ? -4.317 8.428 23.013 1.00 82.56 728 GLY A N 1
ATOM 5712 C CA . GLY A 1 728 ? -5.741 8.689 22.805 1.00 82.56 728 GLY A CA 1
ATOM 5713 C C . GLY A 1 728 ? -6.643 7.771 23.622 1.00 82.56 728 GLY A C 1
ATOM 5714 O O . GLY A 1 728 ? -7.553 8.254 24.294 1.00 82.56 728 GLY A O 1
ATOM 5715 N N . ALA A 1 729 ? -6.357 6.464 23.635 1.00 84.81 729 ALA A N 1
ATOM 5716 C CA . ALA A 1 729 ? -7.110 5.502 24.441 1.00 84.81 729 ALA A CA 1
ATOM 5717 C C . ALA A 1 729 ? -7.027 5.825 25.943 1.00 84.81 729 ALA A C 1
ATOM 5719 O O . ALA A 1 729 ? -8.049 5.859 26.628 1.00 84.81 729 ALA A O 1
ATOM 5720 N N . ILE A 1 730 ? -5.825 6.135 26.444 1.00 87.25 730 ILE A N 1
ATOM 5721 C CA . ILE A 1 730 ? -5.627 6.484 27.855 1.00 87.25 730 ILE A CA 1
ATOM 5722 C C . ILE A 1 730 ? -6.284 7.824 28.199 1.00 87.25 730 ILE A C 1
ATOM 5724 O O . ILE A 1 730 ? -6.935 7.922 29.234 1.00 87.25 730 ILE A O 1
ATOM 5728 N N . ALA A 1 731 ? -6.129 8.852 27.360 1.00 84.50 731 ALA A N 1
ATOM 5729 C CA . ALA A 1 731 ? -6.706 10.175 27.598 1.00 84.50 731 ALA A CA 1
ATOM 5730 C C . ALA A 1 731 ? -8.241 10.128 27.624 1.00 84.50 731 ALA A C 1
ATOM 5732 O O . ALA A 1 731 ? -8.855 10.702 28.524 1.00 84.50 731 ALA A O 1
ATOM 5733 N N . THR A 1 732 ? -8.846 9.379 26.697 1.00 82.62 732 THR A N 1
ATOM 5734 C CA . THR A 1 732 ? -10.302 9.197 26.620 1.00 82.62 732 THR A CA 1
ATOM 5735 C C . THR A 1 732 ? -10.840 8.518 27.877 1.00 82.62 732 THR A C 1
ATOM 5737 O O . THR A 1 732 ? -11.774 9.017 28.505 1.00 82.62 732 THR A O 1
ATOM 5740 N N . GLU A 1 733 ? -10.228 7.407 28.294 1.00 84.38 733 GLU A N 1
ATOM 5741 C CA . GLU A 1 733 ? -10.689 6.661 29.468 1.00 84.38 733 GLU A CA 1
ATOM 5742 C C . GLU A 1 733 ? -10.406 7.416 30.776 1.00 84.38 733 GLU A C 1
ATOM 5744 O O . GLU A 1 733 ? -11.236 7.432 31.689 1.00 84.38 733 GLU A O 1
ATOM 5749 N N . LEU A 1 734 ? -9.281 8.137 30.846 1.00 85.50 734 LEU A N 1
ATOM 5750 C CA . LEU A 1 734 ? -8.968 9.047 31.944 1.00 85.50 734 LEU A CA 1
ATOM 5751 C C . LEU A 1 734 ? -10.039 10.130 32.089 1.00 85.50 734 LEU A C 1
ATOM 5753 O O . LEU A 1 734 ? -10.524 10.352 33.202 1.00 85.50 734 LEU A O 1
ATOM 5757 N N . HIS A 1 735 ? -10.429 10.775 30.991 1.00 82.81 735 HIS A N 1
ATOM 5758 C CA . HIS A 1 735 ? -11.474 11.792 30.988 1.00 82.81 735 HIS A CA 1
ATOM 5759 C C . HIS A 1 735 ? -12.828 11.193 31.405 1.00 82.81 735 HIS A C 1
ATOM 5761 O O . HIS A 1 735 ? -13.439 11.668 32.365 1.00 82.81 735 HIS A O 1
ATOM 5767 N N . ARG A 1 736 ? -13.247 10.076 30.792 1.00 84.25 736 ARG A N 1
ATOM 5768 C CA . ARG A 1 736 ? -14.506 9.374 31.106 1.00 84.25 736 ARG A CA 1
ATOM 5769 C C . ARG A 1 736 ? -14.622 9.007 32.587 1.00 84.25 736 ARG A C 1
ATOM 5771 O O . ARG A 1 736 ? -15.648 9.293 33.210 1.00 84.25 736 ARG A O 1
ATOM 5778 N N . CYS A 1 737 ? -13.582 8.406 33.169 1.00 84.00 737 CYS A N 1
ATOM 5779 C CA . CYS A 1 737 ? -13.531 8.056 34.592 1.00 84.00 737 CYS A CA 1
ATOM 5780 C C . CYS A 1 737 ? -13.580 9.292 35.499 1.00 84.00 737 CYS A C 1
ATOM 5782 O O . CYS A 1 737 ? -14.194 9.246 36.564 1.00 84.00 737 CYS A O 1
ATOM 5784 N N . THR A 1 738 ? -12.974 10.403 35.073 1.00 82.38 738 THR A N 1
ATOM 5785 C CA . THR A 1 738 ? -12.974 11.667 35.828 1.00 82.38 738 THR A CA 1
ATOM 5786 C C . THR A 1 738 ? -14.365 12.286 35.870 1.00 82.38 738 THR A C 1
ATOM 5788 O O . THR A 1 738 ? -14.865 12.572 36.956 1.00 82.38 738 THR A O 1
ATOM 5791 N N . VAL A 1 739 ? -15.023 12.406 34.714 1.00 80.25 739 VAL A N 1
ATOM 5792 C CA . VAL A 1 739 ? -16.393 12.933 34.613 1.00 80.25 739 VAL A CA 1
ATOM 5793 C C . VAL A 1 739 ? -17.383 12.024 35.347 1.00 80.25 739 VAL A C 1
ATOM 5795 O O . VAL A 1 739 ? -18.233 12.502 36.095 1.00 80.25 739 VAL A O 1
ATOM 5798 N N . SER A 1 740 ? -17.233 10.703 35.205 1.00 81.06 740 SER A N 1
ATOM 5799 C CA . SER A 1 740 ? -18.129 9.710 35.823 1.00 81.06 740 SER A CA 1
ATOM 5800 C C . SER A 1 740 ? -17.826 9.426 37.300 1.00 81.06 740 SER A C 1
ATOM 5802 O O . SER A 1 740 ? -18.571 8.688 37.939 1.00 81.06 740 SER A O 1
ATOM 5804 N N . ARG A 1 741 ? -16.736 9.979 37.853 1.00 82.06 741 ARG A N 1
ATOM 5805 C CA . ARG A 1 741 ? -16.261 9.752 39.234 1.00 82.06 741 ARG A CA 1
ATOM 5806 C C . ARG A 1 741 ? -16.019 8.277 39.586 1.00 82.06 741 ARG A C 1
ATOM 5808 O O . ARG A 1 741 ? -16.287 7.846 40.706 1.00 82.06 741 ARG A O 1
ATOM 5815 N N . VAL A 1 742 ? -15.484 7.506 38.642 1.00 85.31 742 VAL A N 1
ATOM 5816 C CA . VAL A 1 742 ? -15.128 6.088 38.831 1.00 85.31 742 VAL A CA 1
ATOM 5817 C C . VAL A 1 742 ? -13.600 5.947 38.847 1.00 85.31 742 VAL A C 1
ATOM 5819 O O . VAL A 1 742 ? -12.927 6.662 38.101 1.00 85.31 742 VAL A O 1
ATOM 5822 N N . PRO A 1 743 ? -13.013 5.051 39.669 1.00 83.62 743 PRO A N 1
ATOM 5823 C CA . PRO A 1 743 ? -11.581 4.768 39.613 1.00 83.62 743 PRO A CA 1
ATOM 5824 C C . PRO A 1 743 ? -11.137 4.346 38.209 1.00 83.62 743 PRO A C 1
ATOM 5826 O O . PRO A 1 743 ? -11.855 3.633 37.509 1.00 83.62 743 PRO A O 1
ATOM 5829 N N . LEU A 1 744 ? -9.943 4.777 37.803 1.00 85.38 744 LEU A N 1
ATOM 5830 C CA . LEU A 1 744 ? -9.358 4.352 36.535 1.00 85.38 744 LEU A CA 1
ATOM 5831 C C . LEU A 1 744 ? -8.909 2.885 36.656 1.00 85.38 744 LEU A C 1
ATOM 5833 O O . LEU A 1 744 ? -8.117 2.591 37.556 1.00 85.38 744 LEU A O 1
ATOM 5837 N N . PRO A 1 745 ? -9.357 1.976 35.775 1.00 84.38 745 PRO A N 1
ATOM 5838 C CA . PRO A 1 745 ? -9.005 0.562 35.840 1.00 84.38 745 PRO A CA 1
ATOM 5839 C C . PRO A 1 745 ? -7.612 0.322 35.237 1.00 84.38 745 PRO A C 1
ATOM 5841 O O . PRO A 1 745 ? -7.488 -0.399 34.261 1.00 84.38 745 PRO A O 1
ATOM 5844 N N . CYS A 1 746 ? -6.563 0.942 35.780 1.00 80.56 746 CYS A N 1
ATOM 5845 C CA . CYS A 1 746 ? -5.176 0.812 35.317 1.00 80.56 746 CYS A CA 1
ATOM 5846 C C . CYS A 1 746 ? -4.252 0.524 36.506 1.00 80.56 746 CYS A C 1
ATOM 5848 O O . CYS A 1 746 ? -4.441 1.095 37.584 1.00 80.56 746 CYS A O 1
ATOM 5850 N N . SER A 1 747 ? -3.239 -0.331 36.322 1.00 85.94 747 SER A N 1
ATOM 5851 C CA . SER A 1 747 ? -2.260 -0.616 37.383 1.00 85.94 747 SER A CA 1
ATOM 5852 C C . SER A 1 747 ? -1.317 0.567 37.637 1.00 85.94 747 SER A C 1
ATOM 5854 O O . SER A 1 747 ? -0.718 0.697 38.710 1.00 85.94 747 SER A O 1
ATOM 5856 N N . VAL A 1 748 ? -1.199 1.468 36.659 1.00 86.81 748 VAL A N 1
ATOM 5857 C CA . VAL A 1 748 ? -0.355 2.656 36.730 1.00 86.81 748 VAL A CA 1
ATOM 5858 C C . VAL A 1 748 ? -1.078 3.789 37.476 1.00 86.81 748 VAL A C 1
ATOM 5860 O O . VAL A 1 748 ? -2.212 4.130 37.139 1.00 86.81 748 VAL A O 1
ATOM 5863 N N . PRO A 1 749 ? -0.424 4.462 38.448 1.00 87.50 749 PRO A N 1
ATOM 5864 C CA . PRO A 1 749 ? -1.034 5.581 39.158 1.00 87.50 749 PRO A CA 1
ATOM 5865 C C . PRO A 1 749 ? -1.454 6.718 38.220 1.00 87.50 749 PRO A C 1
ATOM 5867 O O . PRO A 1 749 ? -0.681 7.140 37.355 1.00 87.50 749 PRO A O 1
ATOM 5870 N N . ARG A 1 750 ? -2.632 7.302 38.473 1.00 86.69 750 ARG A N 1
ATOM 5871 C CA . ARG A 1 750 ? -3.192 8.439 37.717 1.00 86.69 750 ARG A CA 1
ATOM 5872 C C . ARG A 1 750 ? -2.193 9.584 37.499 1.00 86.69 750 ARG A C 1
ATOM 5874 O O . ARG A 1 750 ? -2.111 10.132 36.406 1.00 86.69 750 ARG A O 1
ATOM 5881 N N . SER A 1 751 ? -1.395 9.924 38.512 1.00 86.06 751 SER A N 1
ATOM 5882 C CA . SER A 1 751 ? -0.375 10.981 38.421 1.00 86.06 751 SER A CA 1
ATOM 5883 C C . SER A 1 751 ? 0.725 10.669 37.401 1.00 86.06 751 SER A C 1
ATOM 5885 O O . SER A 1 751 ? 1.198 11.561 36.698 1.00 86.06 751 SER A O 1
ATOM 5887 N N . ARG A 1 752 ? 1.120 9.397 37.284 1.00 86.12 752 ARG A N 1
ATOM 5888 C CA . ARG A 1 752 ? 2.121 8.943 36.315 1.00 86.12 752 ARG A CA 1
ATOM 5889 C C . ARG A 1 752 ? 1.568 8.951 34.892 1.00 86.12 752 ARG A C 1
ATOM 5891 O O . ARG A 1 752 ? 2.316 9.284 33.977 1.00 86.12 752 ARG A O 1
ATOM 5898 N N . ILE A 1 753 ? 0.281 8.651 34.726 1.00 86.12 753 ILE A N 1
ATOM 5899 C CA . ILE A 1 753 ? -0.429 8.753 33.445 1.00 86.12 753 ILE A CA 1
ATOM 5900 C C . ILE A 1 753 ? -0.455 10.203 32.963 1.00 86.12 753 ILE A C 1
ATOM 5902 O O . ILE A 1 753 ? 0.030 10.484 31.869 1.00 86.12 753 ILE A O 1
ATOM 5906 N N . ILE A 1 754 ? -0.932 11.126 33.807 1.00 86.94 754 ILE A N 1
ATOM 5907 C CA . ILE A 1 754 ? -0.992 12.559 33.482 1.00 86.94 754 ILE A CA 1
ATOM 5908 C C . ILE A 1 754 ? 0.400 13.061 33.091 1.00 86.94 754 ILE A C 1
ATOM 5910 O O . ILE A 1 754 ? 0.566 13.622 32.015 1.00 86.94 754 ILE A O 1
ATOM 5914 N N . ARG A 1 755 ? 1.429 12.766 33.898 1.00 86.44 755 ARG A N 1
ATOM 5915 C CA . ARG A 1 755 ? 2.812 13.155 33.586 1.00 86.44 755 ARG A CA 1
ATOM 5916 C C . ARG A 1 755 ? 3.304 12.572 32.255 1.00 86.44 755 ARG A C 1
ATOM 5918 O O . ARG A 1 755 ? 3.984 13.275 31.515 1.00 86.44 755 ARG A O 1
ATOM 5925 N N . GLY A 1 756 ? 3.007 11.305 31.965 1.00 85.25 756 GLY A N 1
ATOM 5926 C CA . GLY A 1 756 ? 3.397 10.658 30.708 1.00 85.25 756 GLY A CA 1
ATOM 5927 C C . GLY A 1 756 ? 2.771 11.339 29.491 1.00 85.25 756 GLY A C 1
ATOM 5928 O O . GLY A 1 756 ? 3.481 11.672 28.543 1.00 85.25 756 GLY A O 1
ATOM 5929 N N . LEU A 1 757 ? 1.467 11.620 29.558 1.00 87.38 757 LEU A N 1
ATOM 5930 C CA . LEU A 1 757 ? 0.744 12.340 28.511 1.00 87.38 757 LEU A CA 1
ATOM 5931 C C . LEU A 1 757 ? 1.259 13.779 28.352 1.00 87.38 757 LEU A C 1
ATOM 5933 O O . LEU A 1 757 ? 1.498 14.207 27.227 1.00 87.38 757 LEU A O 1
ATOM 5937 N N . SER A 1 758 ? 1.532 14.498 29.447 1.00 86.88 758 SER A N 1
ATOM 5938 C CA . SER A 1 758 ? 2.102 15.853 29.391 1.00 86.88 758 SER A CA 1
ATOM 5939 C C . SER A 1 758 ? 3.482 15.892 28.725 1.00 86.88 758 SER A C 1
ATOM 5941 O O . SER A 1 758 ? 3.766 16.813 27.963 1.00 86.88 758 SER A O 1
ATOM 5943 N N . VAL A 1 759 ? 4.344 14.894 28.969 1.00 84.25 759 VAL A N 1
ATOM 5944 C CA . VAL A 1 759 ? 5.656 14.798 28.300 1.00 84.25 759 VAL A CA 1
ATOM 5945 C C . VAL A 1 759 ? 5.491 14.562 26.796 1.00 84.25 759 VAL A C 1
ATOM 5947 O O . VAL A 1 759 ? 6.203 15.183 26.008 1.00 84.25 759 VAL A O 1
ATOM 5950 N N . LEU A 1 760 ? 4.551 13.702 26.385 1.00 80.25 760 LEU A N 1
ATOM 5951 C CA . LEU A 1 760 ? 4.256 13.483 24.965 1.00 80.25 760 LEU A CA 1
ATOM 5952 C C . LEU A 1 760 ? 3.713 14.748 24.291 1.00 80.25 760 LEU A C 1
ATOM 5954 O O . LEU A 1 760 ? 4.199 15.122 23.229 1.00 80.25 760 LEU A O 1
ATOM 5958 N N . VAL A 1 761 ? 2.761 15.435 24.925 1.00 79.69 761 VAL A N 1
ATOM 5959 C CA . VAL A 1 761 ? 2.204 16.707 24.439 1.00 79.69 761 VAL A CA 1
ATOM 5960 C C . VAL A 1 761 ? 3.304 17.753 24.254 1.00 79.69 761 VAL A C 1
ATOM 5962 O O . VAL A 1 761 ? 3.457 18.296 23.163 1.00 79.69 761 VAL A O 1
ATOM 5965 N N . SER A 1 762 ? 4.135 17.967 25.278 1.00 78.38 762 SER A N 1
ATOM 5966 C CA . SER A 1 762 ? 5.252 18.917 25.212 1.00 78.38 762 SER A CA 1
ATOM 5967 C C . SER A 1 762 ? 6.231 18.584 24.077 1.00 78.38 762 SER A C 1
ATOM 5969 O O . SER A 1 762 ? 6.798 19.471 23.432 1.00 78.38 762 SER A O 1
ATOM 5971 N N . TRP A 1 763 ? 6.417 17.297 23.773 1.00 73.81 763 TRP A N 1
ATOM 5972 C CA . TRP A 1 763 ? 7.233 16.878 22.640 1.00 73.81 763 TRP A CA 1
ATOM 5973 C C . TRP A 1 763 ? 6.614 17.289 21.300 1.00 73.81 763 TRP A C 1
ATOM 5975 O O . TRP A 1 763 ? 7.325 17.851 20.465 1.00 73.81 763 TRP A O 1
ATOM 5985 N N . PHE A 1 764 ? 5.315 17.042 21.111 1.00 70.12 764 PHE A N 1
ATOM 5986 C CA . PHE A 1 764 ? 4.597 17.416 19.892 1.00 70.12 764 PHE A CA 1
ATOM 5987 C C . PHE A 1 764 ? 4.579 18.936 19.681 1.00 70.12 764 PHE A C 1
ATOM 5989 O O . PHE A 1 764 ? 4.759 19.387 18.556 1.00 70.12 764 PHE A O 1
ATOM 5996 N N . GLU A 1 765 ? 4.456 19.729 20.750 1.00 70.69 765 GLU A N 1
ATOM 5997 C CA . GLU A 1 765 ? 4.488 21.199 20.685 1.00 70.69 765 GLU A CA 1
ATOM 5998 C C . GLU A 1 765 ? 5.895 21.764 20.430 1.00 70.69 765 GLU A C 1
ATOM 6000 O O . GLU A 1 765 ? 6.066 22.727 19.685 1.00 70.69 765 GLU A O 1
ATOM 6005 N N . SER A 1 766 ? 6.934 21.158 21.019 1.00 63.94 766 SER A N 1
ATOM 6006 C CA . SER A 1 766 ? 8.336 21.578 20.825 1.00 63.94 766 SER A CA 1
ATOM 6007 C C . SER A 1 766 ? 8.905 21.200 19.449 1.00 63.94 766 SER A C 1
ATOM 6009 O O . SER A 1 766 ? 10.059 21.527 19.118 1.00 63.94 766 SER A O 1
ATOM 6011 N N . ALA A 1 767 ? 8.121 20.497 18.630 1.00 56.19 767 ALA A N 1
ATOM 6012 C CA . ALA A 1 767 ? 8.487 20.084 17.295 1.00 56.19 767 ALA A CA 1
ATOM 6013 C C . ALA A 1 767 ? 8.430 21.260 16.287 1.00 56.19 767 ALA A C 1
ATOM 6015 O O . ALA A 1 767 ? 7.374 21.614 15.787 1.00 56.19 767 ALA A O 1
ATOM 6016 N N . LYS A 1 768 ? 9.572 21.889 15.955 1.00 51.94 768 LYS A N 1
ATOM 6017 C CA . LYS A 1 768 ? 9.757 22.662 14.716 1.00 51.94 768 LYS A CA 1
ATOM 6018 C C . LYS A 1 768 ? 9.256 21.806 13.544 1.00 51.94 768 LYS A C 1
ATOM 6020 O O . LYS A 1 768 ? 9.809 20.719 13.369 1.00 51.94 768 LYS A O 1
ATOM 6025 N N . PRO A 1 769 ? 8.248 22.258 12.787 1.00 47.88 769 PRO A N 1
ATOM 6026 C CA . PRO A 1 769 ? 7.608 21.424 11.788 1.00 47.88 769 PRO A CA 1
ATOM 6027 C C . PRO A 1 769 ? 8.499 21.324 10.542 1.00 47.88 769 PRO A C 1
ATOM 6029 O O . PRO A 1 769 ? 8.714 22.346 9.883 1.00 47.88 769 PRO A O 1
ATOM 6032 N N . PRO A 1 770 ? 8.994 20.135 10.147 1.00 48.75 770 PRO A N 1
ATOM 6033 C CA . PRO A 1 770 ? 9.211 19.896 8.728 1.00 48.75 770 PRO A CA 1
ATOM 6034 C C . PRO A 1 770 ? 7.854 20.037 8.021 1.00 48.75 770 PRO A C 1
ATOM 6036 O O . PRO A 1 770 ? 6.805 19.782 8.615 1.00 48.75 770 PRO A O 1
ATOM 6039 N N . SER A 1 771 ? 7.839 20.439 6.750 1.00 49.62 771 SER A N 1
ATOM 6040 C CA . SER A 1 771 ? 6.612 20.602 5.948 1.00 49.62 771 SER A CA 1
ATOM 6041 C C . SER A 1 771 ? 5.899 19.272 5.622 1.00 49.62 771 SER A C 1
ATOM 6043 O O . SER A 1 771 ? 5.232 19.166 4.593 1.00 49.62 771 SER A O 1
ATOM 6045 N N . ASP A 1 772 ? 6.108 18.238 6.436 1.00 54.62 772 ASP A N 1
ATOM 6046 C CA . ASP A 1 772 ? 5.607 16.885 6.253 1.00 54.62 772 ASP A CA 1
ATOM 6047 C C . ASP A 1 772 ? 4.148 16.782 6.728 1.00 54.62 772 ASP A C 1
ATOM 6049 O O . ASP A 1 772 ? 3.784 17.172 7.840 1.00 54.62 772 ASP A O 1
ATOM 6053 N N . VAL A 1 773 ? 3.316 16.211 5.860 1.00 53.78 773 VAL A N 1
ATOM 6054 C CA . VAL A 1 773 ? 1.902 15.869 6.070 1.00 53.78 773 VAL A CA 1
ATOM 6055 C C . VAL A 1 773 ? 1.688 15.098 7.371 1.00 53.78 773 VAL A C 1
ATOM 6057 O O . VAL A 1 773 ? 0.724 15.335 8.099 1.00 53.78 773 VAL A O 1
ATOM 6060 N N . THR A 1 774 ? 2.618 14.197 7.675 1.00 55.00 774 THR A N 1
ATOM 6061 C CA . THR A 1 774 ? 2.632 13.333 8.858 1.00 55.00 774 THR A CA 1
ATOM 6062 C C . THR A 1 774 ? 2.700 14.149 10.151 1.00 55.00 774 THR A C 1
ATOM 6064 O O . THR A 1 774 ? 2.059 13.820 11.148 1.00 55.00 774 THR A O 1
ATOM 6067 N N . HIS A 1 775 ? 3.444 15.255 10.131 1.00 61.47 775 HIS A N 1
ATOM 6068 C CA . HIS A 1 775 ? 3.674 16.090 11.300 1.00 61.47 775 HIS A CA 1
ATOM 6069 C C . HIS A 1 775 ? 2.456 16.956 11.648 1.00 61.47 775 HIS A C 1
ATOM 6071 O O . HIS A 1 775 ? 2.082 17.072 12.814 1.00 61.47 775 HIS A O 1
ATOM 6077 N N . GLN A 1 776 ? 1.781 17.500 10.632 1.00 62.28 776 GLN A N 1
ATOM 6078 C CA . GLN A 1 776 ? 0.556 18.283 10.812 1.00 62.28 776 GLN A CA 1
ATOM 6079 C C . GLN A 1 776 ? -0.569 17.449 11.445 1.00 62.28 776 GLN A C 1
ATOM 6081 O O . GLN A 1 776 ? -1.285 17.937 12.318 1.00 62.28 776 GLN A O 1
ATOM 6086 N N . ALA A 1 777 ? -0.665 16.165 11.084 1.00 62.00 777 ALA A N 1
ATOM 6087 C CA . ALA A 1 777 ? -1.594 15.234 11.716 1.00 62.00 777 ALA A CA 1
ATOM 6088 C C . ALA A 1 777 ? -1.336 15.065 13.222 1.00 62.00 777 ALA A C 1
ATOM 6090 O O . ALA A 1 777 ? -2.277 15.094 14.016 1.00 62.00 777 ALA A O 1
ATOM 6091 N N . CYS A 1 778 ? -0.067 14.939 13.625 1.00 64.25 778 CYS A N 1
ATOM 6092 C CA . CYS A 1 778 ? 0.305 14.858 15.037 1.00 64.25 778 CYS A CA 1
ATOM 6093 C C . CYS A 1 778 ? -0.138 16.103 15.814 1.00 64.25 778 CYS A C 1
ATOM 6095 O O . CYS A 1 778 ? -0.677 15.973 16.912 1.00 64.25 778 CYS A O 1
ATOM 6097 N N . VAL A 1 779 ? 0.061 17.297 15.247 1.00 66.75 779 VAL A N 1
ATOM 6098 C CA . VAL A 1 779 ? -0.290 18.569 15.899 1.00 66.75 779 VAL A CA 1
ATOM 6099 C C . VAL A 1 779 ? -1.794 18.656 16.167 1.00 66.75 779 VAL A C 1
ATOM 6101 O O . VAL A 1 779 ? -2.189 18.973 17.287 1.00 66.75 779 VAL A O 1
ATOM 6104 N N . GLU A 1 780 ? -2.639 18.320 15.189 1.00 64.94 780 GLU A N 1
ATOM 6105 C CA . GLU A 1 780 ? -4.098 18.375 15.366 1.00 64.94 780 GLU A CA 1
ATOM 6106 C C . GLU A 1 780 ? -4.602 17.351 16.393 1.00 64.94 780 GLU A C 1
ATOM 6108 O O . GLU A 1 780 ? -5.385 17.696 17.278 1.00 64.94 780 GLU A O 1
ATOM 6113 N N . VAL A 1 781 ? -4.095 16.113 16.355 1.00 65.56 781 VAL A N 1
ATOM 6114 C CA . VAL A 1 781 ? -4.447 15.083 17.351 1.00 65.56 781 VAL A CA 1
ATOM 6115 C C . VAL A 1 781 ? -3.970 15.467 18.757 1.00 65.56 781 VAL A C 1
ATOM 6117 O O . VAL A 1 781 ? -4.668 15.222 19.742 1.00 65.56 781 VAL A O 1
ATOM 6120 N N . THR A 1 782 ? -2.821 16.136 18.873 1.00 71.19 782 THR A N 1
ATOM 6121 C CA . THR A 1 782 ? -2.309 16.609 20.168 1.00 71.19 782 THR A CA 1
ATOM 6122 C C . THR A 1 782 ? -3.244 17.629 20.817 1.00 71.19 782 THR A C 1
ATOM 6124 O O . THR A 1 782 ? -3.421 17.584 22.033 1.00 71.19 782 THR A O 1
ATOM 6127 N N . LYS A 1 783 ? -3.911 18.499 20.044 1.00 73.25 783 LYS A N 1
ATOM 6128 C CA . LYS A 1 783 ? -4.876 19.471 20.595 1.00 73.25 783 LYS A CA 1
ATOM 6129 C C . LYS A 1 783 ? -6.046 18.793 21.310 1.00 73.25 783 LYS A C 1
ATOM 6131 O O . LYS A 1 783 ? -6.479 19.278 22.352 1.00 73.25 783 LYS A O 1
ATOM 6136 N N . VAL A 1 784 ? -6.525 17.659 20.793 1.00 70.81 784 VAL A N 1
ATOM 6137 C CA . VAL A 1 784 ? -7.597 16.876 21.434 1.00 70.81 784 VAL A CA 1
ATOM 6138 C C . VAL A 1 784 ? -7.118 16.288 22.758 1.00 70.81 784 VAL A C 1
ATOM 6140 O O . VAL A 1 784 ? -7.803 16.408 23.770 1.00 70.81 784 VAL A O 1
ATOM 6143 N N . ILE A 1 785 ? -5.903 15.733 22.781 1.00 75.44 785 ILE A N 1
ATOM 6144 C CA . ILE A 1 785 ? -5.297 15.207 24.012 1.00 75.44 785 ILE A CA 1
ATOM 6145 C C . ILE A 1 785 ? -5.106 16.331 25.046 1.00 75.44 785 ILE A C 1
ATOM 6147 O O . ILE A 1 785 ? -5.413 16.128 26.218 1.00 75.44 785 ILE A O 1
ATOM 6151 N N . ILE A 1 786 ? -4.654 17.521 24.627 1.00 79.81 786 ILE A N 1
ATOM 6152 C CA . ILE A 1 786 ? -4.524 18.702 25.498 1.00 79.81 786 ILE A CA 1
ATOM 6153 C C . ILE A 1 786 ? -5.877 19.088 26.092 1.00 79.81 786 ILE A C 1
ATOM 6155 O O . ILE A 1 786 ? -5.972 19.271 27.302 1.00 79.81 786 ILE A O 1
ATOM 6159 N N . LYS A 1 787 ? -6.924 19.182 25.264 1.00 78.38 787 LYS A N 1
ATOM 6160 C CA . LYS A 1 787 ? -8.275 19.517 25.726 1.00 78.38 787 LYS A CA 1
ATOM 6161 C C . LYS A 1 787 ? -8.760 18.516 26.777 1.00 78.38 787 LYS A C 1
ATOM 6163 O O . LYS A 1 787 ? -9.120 18.925 27.873 1.00 78.38 787 LYS A O 1
ATOM 6168 N N . MET A 1 788 ? -8.664 17.215 26.493 1.00 76.88 788 MET A N 1
ATOM 6169 C CA . MET A 1 788 ? -9.056 16.163 27.440 1.00 76.88 788 MET A CA 1
ATOM 6170 C C . MET A 1 788 ? -8.263 16.229 28.751 1.00 76.88 788 MET A C 1
ATOM 6172 O O . MET A 1 788 ? -8.827 16.000 29.823 1.00 76.88 788 MET A O 1
ATOM 6176 N N . LEU A 1 789 ? -6.961 16.531 28.686 1.00 82.44 789 LEU A N 1
ATOM 6177 C CA . LEU A 1 789 ? -6.117 16.711 29.868 1.00 82.44 789 LEU A CA 1
ATOM 6178 C C . LEU A 1 789 ? -6.526 17.940 30.680 1.00 82.44 789 LEU A C 1
ATOM 6180 O O . LEU A 1 789 ? -6.649 17.821 31.896 1.00 82.44 789 LEU A O 1
ATOM 6184 N N . ASN A 1 790 ? -6.763 19.080 30.033 1.00 81.69 790 ASN A N 1
ATOM 6185 C CA . ASN A 1 790 ? -7.203 20.302 30.702 1.00 81.69 790 ASN A CA 1
ATOM 6186 C C . ASN A 1 790 ? -8.562 20.087 31.369 1.00 81.69 790 ASN A C 1
ATOM 6188 O O . ASN A 1 790 ? -8.667 20.277 32.572 1.00 81.69 790 ASN A O 1
ATOM 6192 N N . ASP A 1 791 ? -9.547 19.529 30.659 1.00 77.38 791 ASP A N 1
ATOM 6193 C CA . ASP A 1 791 ? -10.863 19.212 31.231 1.00 77.38 791 ASP A CA 1
ATOM 6194 C C . ASP A 1 791 ? -10.749 18.262 32.437 1.00 77.38 791 ASP A C 1
ATOM 6196 O O . ASP A 1 791 ? -11.481 18.365 33.420 1.00 77.38 791 ASP A O 1
ATOM 6200 N N . THR A 1 792 ? -9.797 17.327 32.382 1.00 80.81 792 THR A N 1
ATOM 6201 C CA . THR A 1 792 ? -9.512 16.387 33.472 1.00 80.81 792 THR A CA 1
ATOM 6202 C C . THR A 1 792 ? -8.882 17.068 34.694 1.00 80.81 792 THR A C 1
ATOM 6204 O O . THR A 1 792 ? -9.110 16.620 35.822 1.00 80.81 792 THR A O 1
ATOM 6207 N N . LEU A 1 793 ? -8.059 18.099 34.485 1.00 83.12 793 LEU A N 1
ATOM 6208 C CA . LEU A 1 793 ? -7.362 18.849 35.535 1.00 83.12 793 LEU A CA 1
ATOM 6209 C C . LEU A 1 793 ? -8.235 19.961 36.134 1.00 83.12 793 LEU A C 1
ATOM 6211 O O . LEU A 1 793 ? -8.194 20.169 37.345 1.00 83.12 793 LEU A O 1
ATOM 6215 N N . ASP A 1 794 ? -9.045 20.613 35.302 1.00 80.44 794 ASP A N 1
ATOM 6216 C CA . ASP A 1 794 ? -9.897 21.755 35.646 1.00 80.44 794 ASP A CA 1
ATOM 6217 C C . ASP A 1 794 ? -11.288 21.334 36.153 1.00 80.44 794 ASP A C 1
ATOM 6219 O O . ASP A 1 794 ? -12.063 22.174 36.616 1.00 80.44 794 ASP A O 1
ATOM 6223 N N . CYS A 1 795 ? -11.619 20.035 36.103 1.00 68.38 795 CYS A N 1
ATOM 6224 C CA . CYS A 1 795 ? -12.882 19.497 36.607 1.00 68.38 795 CYS A CA 1
ATOM 6225 C C . CYS A 1 795 ? -13.110 19.924 38.077 1.00 68.38 795 CYS A C 1
ATOM 6227 O O . CYS A 1 795 ? -12.363 19.493 38.964 1.00 68.38 795 CYS A O 1
ATOM 6229 N N . PRO A 1 796 ? -14.151 20.730 38.382 1.00 55.41 796 PRO A N 1
ATOM 6230 C CA . PRO A 1 796 ? -14.318 21.320 39.703 1.00 55.41 796 PRO A CA 1
ATOM 6231 C C . PRO A 1 796 ? -14.572 20.247 40.764 1.00 55.41 796 PRO A C 1
ATOM 6233 O O . PRO A 1 796 ? -15.520 19.462 40.694 1.00 55.41 796 PRO A O 1
ATOM 6236 N N . SER A 1 797 ? -13.752 20.263 41.812 1.00 49.94 797 SER A N 1
ATOM 6237 C CA . SER A 1 797 ? -13.799 19.371 42.978 1.00 49.94 797 SER A CA 1
ATOM 6238 C C . SER A 1 797 ? -14.970 19.654 43.942 1.00 49.94 797 SER A C 1
ATOM 6240 O O . SER A 1 797 ? -14.927 19.270 45.109 1.00 49.94 797 SER A O 1
ATOM 6242 N N . GLY A 1 798 ? -16.044 20.297 43.468 1.00 44.62 798 GLY A N 1
ATOM 6243 C CA . GLY A 1 798 ? -17.132 20.823 44.293 1.00 44.62 798 GLY A CA 1
ATOM 6244 C C . GLY A 1 798 ? -18.527 20.550 43.735 1.00 44.62 798 GLY A C 1
ATOM 6245 O O . GLY A 1 798 ? -19.194 21.469 43.289 1.00 44.62 798 GLY A O 1
ATOM 6246 N N . TRP A 1 799 ? -18.996 19.302 43.815 1.00 33.47 799 TRP A N 1
ATOM 6247 C CA . TRP A 1 799 ? -20.429 19.027 44.007 1.00 33.47 799 TRP A CA 1
ATOM 6248 C C . TRP A 1 799 ? -20.536 18.069 45.186 1.00 33.47 799 TRP A C 1
ATOM 6250 O O . TRP A 1 799 ? -20.276 16.868 45.045 1.00 33.47 799 TRP A O 1
ATOM 6260 N N . GLN A 1 800 ? -20.810 18.657 46.353 1.00 32.66 800 GLN A N 1
ATOM 6261 C CA . GLN A 1 800 ? -21.095 17.961 47.599 1.00 32.66 800 GLN A CA 1
ATOM 6262 C C . GLN A 1 800 ? -22.255 16.982 47.416 1.00 32.66 800 GLN A C 1
ATOM 6264 O O . GLN A 1 800 ? -23.171 17.200 46.624 1.00 32.66 800 GLN A O 1
ATOM 6269 N N . MET A 1 801 ? -22.169 15.895 48.178 1.00 29.20 801 MET A N 1
ATOM 6270 C CA . MET A 1 801 ? -23.201 14.885 48.340 1.00 29.20 801 MET A CA 1
ATOM 6271 C C . MET A 1 801 ? -24.574 15.532 48.545 1.00 29.20 801 MET A C 1
ATOM 6273 O O . MET A 1 801 ? -24.774 16.277 49.499 1.00 29.20 801 MET A O 1
ATOM 6277 N N . VAL A 1 802 ? -25.535 15.199 47.683 1.00 28.64 802 VAL A N 1
ATOM 6278 C CA . VAL A 1 802 ? -26.941 15.264 48.079 1.00 28.64 802 VAL A CA 1
ATOM 6279 C C . VAL A 1 802 ? -27.154 14.090 49.026 1.00 28.64 802 VAL A C 1
ATOM 6281 O O . VAL A 1 802 ? -27.099 12.928 48.613 1.00 28.64 802 VAL A O 1
ATOM 6284 N N . ASP A 1 803 ? -27.310 14.417 50.306 1.00 28.72 803 ASP A N 1
ATOM 6285 C CA . ASP A 1 803 ? -27.632 13.490 51.381 1.00 28.72 803 ASP A CA 1
ATOM 6286 C C . ASP A 1 803 ? -28.797 12.578 50.982 1.00 28.72 803 ASP A C 1
ATOM 6288 O O . ASP A 1 803 ? -29.914 13.021 50.708 1.00 28.72 803 ASP A O 1
ATOM 6292 N N . ARG A 1 804 ? -28.542 11.269 50.991 1.00 26.14 804 ARG A N 1
ATOM 6293 C CA . ARG A 1 804 ? -29.599 10.262 51.046 1.00 26.14 804 ARG A CA 1
ATOM 6294 C C . ARG A 1 804 ? -29.863 10.005 52.538 1.00 26.14 804 ARG A C 1
ATOM 6296 O O . ARG A 1 804 ? -28.915 9.641 53.234 1.00 26.14 804 ARG A O 1
ATOM 6303 N N . PRO A 1 805 ? -31.087 10.180 53.066 1.00 28.86 805 PRO A N 1
ATOM 6304 C CA . PRO A 1 805 ? -31.323 10.020 54.496 1.00 28.86 805 PRO A CA 1
ATOM 6305 C C . PRO A 1 805 ? -31.162 8.545 54.888 1.00 28.86 805 PRO A C 1
ATOM 6307 O O . PRO A 1 805 ? -31.879 7.681 54.381 1.00 28.86 805 PRO A O 1
ATOM 6310 N N . GLN A 1 806 ? -30.219 8.250 55.787 1.00 28.02 806 GLN A N 1
ATOM 6311 C CA . GLN A 1 806 ? -30.169 6.963 56.482 1.00 28.02 806 GLN A CA 1
ATOM 6312 C C . GLN A 1 806 ? -31.029 7.010 57.754 1.00 28.02 806 GLN A C 1
ATOM 6314 O O . GLN A 1 806 ? -30.933 7.974 58.519 1.00 28.02 806 GLN A O 1
ATOM 6319 N N . PRO A 1 807 ? -31.826 5.966 58.041 1.00 29.78 807 PRO A N 1
ATOM 6320 C CA . PRO A 1 807 ? -32.489 5.821 59.324 1.00 29.78 807 PRO A CA 1
ATOM 6321 C C . PRO A 1 807 ? -31.550 5.174 60.358 1.00 29.78 807 PRO A C 1
ATOM 6323 O O . PRO A 1 807 ? -31.152 4.024 60.227 1.00 29.78 807 PRO A O 1
ATOM 6326 N N . GLY A 1 808 ? -31.240 5.945 61.399 1.00 27.19 808 GLY A N 1
ATOM 6327 C CA . GLY A 1 808 ? -31.348 5.552 62.808 1.00 27.19 808 GLY A CA 1
ATOM 6328 C C . GLY A 1 808 ? -30.641 4.297 63.346 1.00 27.19 808 GLY A C 1
ATOM 6329 O O . GLY A 1 808 ? -31.127 3.182 63.206 1.00 27.19 808 GLY A O 1
ATOM 6330 N N . THR A 1 809 ? -29.684 4.584 64.239 1.00 28.25 809 THR A N 1
ATOM 6331 C CA . THR A 1 809 ? -29.400 3.933 65.544 1.00 28.25 809 THR A CA 1
ATOM 6332 C C . THR A 1 809 ? -28.582 2.638 65.604 1.00 28.25 809 THR A C 1
ATOM 6334 O O . THR A 1 809 ? -28.942 1.617 65.034 1.00 28.25 809 THR A O 1
ATOM 6337 N N . GLY A 1 810 ? -27.525 2.666 66.433 1.00 25.00 810 GLY A N 1
ATOM 6338 C CA . GLY A 1 810 ? -26.813 1.466 66.885 1.00 25.00 810 GLY A CA 1
ATOM 6339 C C . GLY A 1 810 ? -25.437 1.726 67.505 1.00 25.00 810 GLY A C 1
ATOM 6340 O O . GLY A 1 810 ? -24.417 1.552 66.857 1.00 25.00 810 GLY A O 1
ATOM 6341 N N . THR A 1 811 ? -25.427 2.146 68.765 1.00 25.59 811 THR A N 1
ATOM 6342 C CA . THR A 1 811 ? -24.298 2.346 69.693 1.00 25.59 811 THR A CA 1
ATOM 6343 C C . THR A 1 811 ? -23.296 1.178 69.749 1.00 25.59 811 THR A C 1
ATOM 6345 O O . THR A 1 811 ? -23.738 0.047 69.913 1.00 25.59 811 THR A O 1
ATOM 6348 N N . LEU A 1 812 ? -21.975 1.442 69.771 1.00 26.23 812 LEU A N 1
ATOM 6349 C CA . LEU A 1 812 ? -21.020 0.846 70.733 1.00 26.23 812 LEU A CA 1
ATOM 6350 C C . LEU A 1 812 ? -19.589 1.400 70.604 1.00 26.23 812 LEU A C 1
ATOM 6352 O O . LEU A 1 812 ? -19.119 1.818 69.553 1.00 26.23 812 LEU A O 1
ATOM 6356 N N . SER A 1 813 ? -18.949 1.435 71.764 1.00 23.44 813 SER A N 1
ATOM 6357 C CA . SER A 1 813 ? -17.758 2.157 72.193 1.00 23.44 813 SER A CA 1
ATOM 6358 C C . SER A 1 813 ? -16.418 1.460 71.927 1.00 23.44 813 SER A C 1
ATOM 6360 O O . SER A 1 813 ? -16.334 0.246 72.055 1.00 23.44 813 SER A O 1
ATOM 6362 N N . ALA A 1 814 ? -15.383 2.298 71.770 1.00 23.64 814 ALA A N 1
ATOM 6363 C CA . ALA A 1 814 ? -14.011 2.195 72.300 1.00 23.64 814 ALA A CA 1
ATOM 6364 C C . ALA A 1 814 ? -13.154 0.941 72.009 1.00 23.64 814 ALA A C 1
ATOM 6366 O O . ALA A 1 814 ? -13.463 -0.151 72.467 1.00 23.64 814 ALA A O 1
ATOM 6367 N N . LEU A 1 815 ? -11.958 1.151 71.433 1.00 24.52 815 LEU A N 1
ATOM 6368 C CA . LEU A 1 815 ? -10.676 1.081 72.166 1.00 24.52 815 LEU A CA 1
ATOM 6369 C C . LEU A 1 815 ? -9.458 1.363 71.255 1.00 24.52 815 LEU A C 1
ATOM 6371 O O . LEU A 1 815 ? -9.175 0.627 70.320 1.00 24.52 815 LEU A O 1
ATOM 6375 N N . ASN A 1 816 ? -8.752 2.438 71.620 1.00 24.06 816 ASN A N 1
ATOM 6376 C CA . ASN A 1 816 ? -7.299 2.635 71.718 1.00 24.06 816 ASN A CA 1
ATOM 6377 C C . ASN A 1 816 ? -6.306 2.244 70.605 1.00 24.06 816 ASN A C 1
ATOM 6379 O O . ASN A 1 816 ? -6.029 1.073 70.380 1.00 24.06 816 ASN A O 1
ATOM 6383 N N . GLY A 1 817 ? -5.562 3.290 70.204 1.00 23.81 817 GLY A N 1
ATOM 6384 C CA . GLY A 1 817 ? -4.090 3.336 70.196 1.00 23.81 817 GLY A CA 1
ATOM 6385 C C . GLY A 1 817 ? -3.446 2.903 68.881 1.00 23.81 817 GLY A C 1
ATOM 6386 O O . GLY A 1 817 ? -3.639 1.783 68.443 1.00 23.81 817 GLY A O 1
ATOM 6387 N N . GLY A 1 818 ? -2.637 3.692 68.185 1.00 23.30 818 GLY A N 1
ATOM 6388 C CA . GLY A 1 818 ? -1.957 4.947 68.482 1.00 23.30 818 GLY A CA 1
ATOM 6389 C C . GLY A 1 818 ? -0.695 4.959 67.612 1.00 23.30 818 GLY A C 1
ATOM 6390 O O . GLY A 1 818 ? -0.013 3.944 67.559 1.00 23.30 818 GLY A O 1
ATOM 6391 N N . ASP A 1 819 ? -0.455 6.027 66.850 1.00 23.47 819 ASP A N 1
ATOM 6392 C CA . ASP A 1 819 ? 0.755 6.862 66.939 1.00 23.47 819 ASP A CA 1
ATOM 6393 C C . ASP A 1 819 ? 0.962 7.747 65.689 1.00 23.47 819 ASP A C 1
ATOM 6395 O O . ASP A 1 819 ? 1.150 7.263 64.578 1.00 23.47 819 ASP A O 1
ATOM 6399 N N . ARG A 1 820 ? 1.036 9.056 65.990 1.00 24.23 820 ARG A N 1
ATOM 6400 C CA . ARG A 1 820 ? 1.822 10.157 65.384 1.00 24.23 820 ARG A CA 1
ATOM 6401 C C . ARG A 1 820 ? 1.340 10.771 64.044 1.00 24.23 820 ARG A C 1
ATOM 6403 O O . ARG A 1 820 ? 1.351 10.088 63.034 1.00 24.23 820 ARG A O 1
ATOM 6410 N N . VAL A 1 821 ? 0.822 12.018 63.945 1.00 23.12 821 VAL A N 1
ATOM 6411 C CA . VAL A 1 821 ? 1.317 13.380 64.348 1.00 23.12 821 VAL A CA 1
ATOM 6412 C C . VAL A 1 821 ? 2.591 13.753 63.559 1.00 23.12 821 VAL A C 1
ATOM 6414 O O . VAL A 1 821 ? 3.573 13.038 63.709 1.00 23.12 821 VAL A O 1
ATOM 6417 N N . TRP A 1 822 ? 2.714 14.812 62.736 1.00 22.69 822 TRP A N 1
ATOM 6418 C CA . TRP A 1 822 ? 1.919 16.024 62.437 1.00 22.69 822 TRP A CA 1
ATOM 6419 C C . TRP A 1 822 ? 2.323 16.633 61.070 1.00 22.69 822 TRP A C 1
ATOM 6421 O O . TRP A 1 822 ? 3.494 16.564 60.699 1.00 22.69 822 TRP A O 1
ATOM 6431 N N . ASP A 1 823 ? 1.347 17.202 60.345 1.00 21.59 823 ASP A N 1
ATOM 6432 C CA . ASP A 1 823 ? 1.153 18.643 60.041 1.00 21.59 823 ASP A CA 1
ATOM 6433 C C . ASP A 1 823 ? 2.382 19.586 60.026 1.00 21.59 823 ASP A C 1
ATOM 6435 O O . ASP A 1 823 ? 3.301 19.437 60.818 1.00 21.59 823 ASP A O 1
ATOM 6439 N N . THR A 1 824 ? 2.483 20.695 59.283 1.00 23.38 824 THR A N 1
ATOM 6440 C CA . THR A 1 824 ? 1.697 21.443 58.272 1.00 23.38 824 THR A CA 1
ATOM 6441 C C . THR A 1 824 ? 2.529 22.701 57.941 1.00 23.38 824 THR A C 1
ATOM 6443 O O . THR A 1 824 ? 3.383 23.085 58.741 1.00 23.38 824 THR A O 1
ATOM 6446 N N . ASN A 1 825 ? 2.182 23.381 56.840 1.00 23.80 825 ASN A N 1
ATOM 6447 C CA . ASN A 1 825 ? 2.114 24.850 56.634 1.00 23.80 825 ASN A CA 1
ATOM 6448 C C . ASN A 1 825 ? 2.865 25.295 55.368 1.00 23.80 825 ASN A C 1
ATOM 6450 O O . ASN A 1 825 ? 4.080 25.154 55.300 1.00 23.80 825 ASN A O 1
ATOM 6454 N N . SER A 1 826 ? 2.226 25.731 54.273 1.00 23.20 826 SER A N 1
ATOM 6455 C CA . SER A 1 826 ? 1.120 26.698 54.048 1.00 23.20 826 SER A CA 1
ATOM 6456 C C . SER A 1 826 ? 1.515 28.157 54.264 1.00 23.20 826 SER A C 1
ATOM 6458 O O . SER A 1 826 ? 1.653 28.557 55.412 1.00 23.20 826 SER A O 1
ATOM 6460 N N . ILE A 1 827 ? 1.565 28.945 53.176 1.00 22.20 827 ILE A N 1
ATOM 6461 C CA . ILE A 1 827 ? 1.268 30.397 53.065 1.00 22.20 827 ILE A CA 1
ATOM 6462 C C . ILE A 1 827 ? 0.952 30.654 51.565 1.00 22.20 827 ILE A C 1
ATOM 6464 O O . ILE A 1 827 ? 1.728 30.197 50.737 1.00 22.20 827 ILE A O 1
ATOM 6468 N N . GLY A 1 828 ? -0.100 31.326 51.073 1.00 21.45 828 GLY A N 1
ATOM 6469 C CA . GLY A 1 828 ? -1.265 32.002 51.650 1.00 21.45 828 GLY A CA 1
ATOM 6470 C C . GLY A 1 828 ? -2.125 32.677 50.542 1.00 21.45 828 GLY A C 1
ATOM 6471 O O . GLY A 1 828 ? -1.571 33.195 49.584 1.00 21.45 828 GLY A O 1
ATOM 6472 N N . VAL A 1 829 ? -3.459 32.599 50.704 1.00 22.69 829 VAL A N 1
ATOM 6473 C CA . VAL A 1 829 ? -4.547 33.624 50.615 1.00 22.69 829 VAL A CA 1
ATOM 6474 C C . VAL A 1 829 ? -4.769 34.496 49.333 1.00 22.69 829 VAL A C 1
ATOM 6476 O O . VAL A 1 829 ? -3.810 34.916 48.698 1.00 22.69 829 VAL A O 1
ATOM 6479 N N . PRO A 1 830 ? -6.047 34.797 48.957 1.00 30.98 830 PRO A N 1
ATOM 6480 C CA . PRO A 1 830 ? -6.508 35.169 47.609 1.00 30.98 830 PRO A CA 1
ATOM 6481 C C . PRO A 1 830 ? -6.861 36.666 47.434 1.00 30.98 830 PRO A C 1
ATOM 6483 O O . PRO A 1 830 ? -6.835 37.439 48.391 1.00 30.98 830 PRO A O 1
ATOM 6486 N N . LEU A 1 831 ? -7.279 37.061 46.222 1.00 21.28 831 LEU A N 1
ATOM 6487 C CA . LEU A 1 831 ? -7.844 38.383 45.913 1.00 21.28 831 LEU A CA 1
ATOM 6488 C C . LEU A 1 831 ? -9.167 38.263 45.140 1.00 21.28 831 LEU A C 1
ATOM 6490 O O . LEU A 1 831 ? -9.263 37.535 44.157 1.00 21.28 831 LEU A O 1
ATOM 6494 N N . ASN A 1 832 ? -10.172 38.997 45.622 1.00 21.81 832 ASN A N 1
ATOM 6495 C CA . ASN A 1 832 ? -11.546 39.072 45.127 1.00 21.81 832 ASN A CA 1
ATOM 6496 C C . ASN A 1 832 ? -11.827 40.466 44.528 1.00 21.81 832 ASN A C 1
ATOM 6498 O O . ASN A 1 832 ? -11.310 41.456 45.039 1.00 21.81 832 ASN A O 1
ATOM 6502 N N . ALA A 1 833 ? -12.775 40.488 43.581 1.00 21.42 833 ALA A N 1
ATOM 6503 C CA . ALA A 1 833 ? -13.720 41.563 43.221 1.00 21.42 833 ALA A CA 1
ATOM 6504 C C . ALA A 1 833 ? -13.249 42.794 42.408 1.00 21.42 833 ALA A C 1
ATOM 6506 O O . ALA A 1 833 ? -12.396 43.549 42.852 1.00 21.42 833 ALA A O 1
ATOM 6507 N N . TYR A 1 834 ? -13.900 43.014 41.252 1.00 21.38 834 TYR A N 1
ATOM 6508 C CA . TYR A 1 834 ? -14.719 44.191 40.857 1.00 21.38 834 TYR A CA 1
ATOM 6509 C C . TYR A 1 834 ? -15.415 43.834 39.512 1.00 21.38 834 TYR A C 1
ATOM 6511 O O . TYR A 1 834 ? -14.732 43.431 38.579 1.00 21.38 834 TYR A O 1
ATOM 6519 N N . GLU A 1 835 ? -16.742 43.613 39.509 1.00 22.50 835 GLU A N 1
ATOM 6520 C CA . GLU A 1 835 ? -17.802 44.458 38.888 1.00 22.50 835 GLU A CA 1
ATOM 6521 C C . GLU A 1 835 ? -17.834 44.453 37.343 1.00 22.50 835 GLU A C 1
ATOM 6523 O O . GLU A 1 835 ? -16.795 44.487 36.707 1.00 22.50 835 GLU A O 1
ATOM 6528 N N . GLN A 1 836 ? -18.952 44.499 36.615 1.00 22.97 836 GLN A N 1
ATOM 6529 C CA . GLN A 1 836 ? -20.398 44.363 36.830 1.00 22.97 836 GLN A CA 1
ATOM 6530 C C . GLN A 1 836 ? -21.027 44.346 35.413 1.00 22.97 836 GLN A C 1
ATOM 6532 O O . GLN A 1 836 ? -20.533 45.019 34.516 1.00 22.97 836 GLN A O 1
ATOM 6537 N N . ASN A 1 837 ? -22.148 43.635 35.271 1.00 22.16 837 ASN A N 1
ATOM 6538 C CA . ASN A 1 837 ? -23.294 43.901 34.385 1.00 22.16 837 ASN A CA 1
ATOM 6539 C C . ASN A 1 837 ? -23.103 44.225 32.887 1.00 22.16 837 ASN A C 1
ATOM 6541 O O . ASN A 1 837 ? -22.749 45.331 32.493 1.00 22.16 837 ASN A O 1
ATOM 6545 N N . GLY A 1 838 ? -23.618 43.308 32.060 1.00 22.59 838 GLY A N 1
ATOM 6546 C CA . GLY A 1 838 ? -24.060 43.560 30.688 1.00 22.59 838 GLY A CA 1
ATOM 6547 C C . GLY A 1 838 ? -25.079 42.506 30.241 1.00 22.59 838 GLY A C 1
ATOM 6548 O O . GLY A 1 838 ? -24.707 41.413 29.842 1.00 22.59 838 GLY A O 1
ATOM 6549 N N . THR A 1 839 ? -26.360 42.844 30.396 1.00 22.36 839 THR A N 1
ATOM 6550 C CA . THR A 1 839 ? -27.571 42.351 29.700 1.00 22.36 839 THR A CA 1
ATOM 6551 C C . THR A 1 839 ? -27.443 41.215 28.660 1.00 22.36 839 THR A C 1
ATOM 6553 O O . THR A 1 839 ? -26.887 41.410 27.586 1.00 22.36 839 THR A O 1
ATOM 6556 N N . THR A 1 840 ? -28.085 40.086 28.997 1.00 24.00 840 THR A N 1
ATOM 6557 C CA . THR A 1 840 ? -28.732 39.006 28.196 1.00 24.00 840 THR A CA 1
ATOM 6558 C C . THR A 1 840 ? -28.797 39.169 26.658 1.00 24.00 840 THR A C 1
ATOM 6560 O O . THR A 1 840 ? -29.159 40.249 26.192 1.00 24.00 840 THR A O 1
ATOM 6563 N N . PRO A 1 841 ? -28.614 38.083 25.869 1.00 22.17 841 PRO A N 1
ATOM 6564 C CA . PRO A 1 841 ? -29.634 37.032 25.801 1.00 22.17 841 PRO A CA 1
ATOM 6565 C C . PRO A 1 841 ? -29.130 35.596 25.974 1.00 22.17 841 PRO A C 1
ATOM 6567 O O . PRO A 1 841 ? -28.003 35.236 25.652 1.00 22.17 841 PRO A O 1
ATOM 6570 N N . ASN A 1 842 ? -30.061 34.795 26.483 1.00 33.78 842 ASN A N 1
ATOM 6571 C CA . ASN A 1 842 ? -30.163 33.359 26.308 1.00 33.78 842 ASN A CA 1
ATOM 6572 C C . ASN A 1 842 ? -29.821 32.959 24.858 1.00 33.78 842 ASN A C 1
ATOM 6574 O O . ASN A 1 842 ? -30.448 33.465 23.927 1.00 33.78 842 ASN A O 1
ATOM 6578 N N . VAL A 1 843 ? -28.849 32.062 24.690 1.00 25.28 843 VAL A N 1
ATOM 6579 C CA . VAL A 1 843 ? -28.585 31.355 23.429 1.00 25.28 843 VAL A CA 1
ATOM 6580 C C . VAL A 1 843 ? -28.732 29.848 23.673 1.00 25.28 843 VAL A C 1
ATOM 6582 O O . VAL A 1 843 ? -27.921 29.044 23.235 1.00 25.28 843 VAL A O 1
ATOM 6585 N N . ASP A 1 844 ? -29.801 29.444 24.359 1.00 33.81 844 ASP A N 1
ATOM 6586 C CA . ASP A 1 844 ? -30.522 28.230 23.978 1.00 33.81 844 ASP A CA 1
ATOM 6587 C C . ASP A 1 844 ? -31.250 28.535 22.669 1.00 33.81 844 ASP A C 1
ATOM 6589 O O . ASP A 1 844 ? -32.410 28.941 22.660 1.00 33.81 844 ASP A O 1
ATOM 6593 N N . ALA A 1 845 ? -30.495 28.450 21.578 1.00 32.28 845 ALA A N 1
ATOM 6594 C CA . ALA A 1 845 ? -30.941 28.222 20.207 1.00 32.28 845 ALA A CA 1
ATOM 6595 C C . ALA A 1 845 ? -29.784 28.621 19.301 1.00 32.28 845 ALA A C 1
ATOM 6597 O O . ALA A 1 845 ? -29.779 29.720 18.767 1.00 32.28 845 ALA A O 1
ATOM 6598 N N . LEU A 1 846 ? -28.781 27.761 19.158 1.00 25.30 846 LEU A N 1
ATOM 6599 C CA . LEU A 1 846 ? -27.885 27.794 18.002 1.00 25.30 846 LEU A CA 1
ATOM 6600 C C . LEU A 1 846 ? -27.331 26.384 17.774 1.00 25.30 846 LEU A C 1
ATOM 6602 O O . LEU A 1 846 ? -26.133 26.152 17.642 1.00 25.30 846 LEU A O 1
ATOM 6606 N N . GLU A 1 847 ? -28.266 25.443 17.646 1.00 33.00 847 GLU A N 1
ATOM 6607 C CA . GLU A 1 847 ? -28.154 24.380 16.651 1.00 33.00 847 GLU A CA 1
ATOM 6608 C C . GLU A 1 847 ? -28.133 25.043 15.250 1.00 33.00 847 GLU A C 1
ATOM 6610 O O . GLU A 1 847 ? -29.102 25.034 14.504 1.00 33.00 847 GLU A O 1
ATOM 6615 N N . THR A 1 848 ? -26.972 25.623 14.910 1.00 43.84 848 THR A N 1
ATOM 6616 C CA . THR A 1 848 ? -26.314 25.611 13.585 1.00 43.84 848 THR A CA 1
ATOM 6617 C C . THR A 1 848 ? -26.715 26.553 12.437 1.00 43.84 848 THR A C 1
ATOM 6619 O O . THR A 1 848 ? -27.859 26.954 12.269 1.00 43.84 848 THR A O 1
ATOM 6622 N N . SER A 1 849 ? -25.719 26.841 11.578 1.00 28.66 849 SER A N 1
ATOM 6623 C CA . SER A 1 849 ? -25.895 27.280 10.178 1.00 28.66 849 SER A CA 1
ATOM 6624 C C . SER A 1 849 ? -25.107 26.443 9.149 1.00 28.66 849 SER A C 1
ATOM 6626 O O . SER A 1 849 ? -25.181 26.731 7.961 1.00 28.66 849 SER A O 1
ATOM 6628 N N . GLU A 1 850 ? -24.396 25.384 9.558 1.00 40.31 850 GLU A N 1
ATOM 6629 C CA . GLU A 1 850 ? -23.607 24.549 8.629 1.00 40.31 850 GLU A CA 1
ATOM 6630 C C . GLU A 1 850 ? -23.965 23.067 8.684 1.00 40.31 850 GLU A C 1
ATOM 6632 O O . GLU A 1 850 ? -23.879 22.402 7.655 1.00 40.31 850 GLU A O 1
ATOM 6637 N N . ASP A 1 851 ? -24.469 22.596 9.835 1.00 34.88 851 ASP A N 1
ATOM 6638 C CA . ASP A 1 851 ? -25.223 21.350 9.936 1.00 34.88 851 ASP A CA 1
ATOM 6639 C C . ASP A 1 851 ? -26.199 21.362 8.787 1.00 34.88 851 ASP A C 1
ATOM 6641 O O . ASP A 1 851 ? -25.973 20.631 7.855 1.00 34.88 851 ASP A O 1
ATOM 6645 N N . PHE A 1 852 ? -27.127 22.312 8.761 1.00 31.17 852 PHE A N 1
ATOM 6646 C CA . PHE A 1 852 ? -27.957 22.837 7.668 1.00 31.17 852 PHE A CA 1
ATOM 6647 C C . PHE A 1 852 ? -27.397 23.066 6.238 1.00 31.17 852 PHE A C 1
ATOM 6649 O O . PHE A 1 852 ? -27.862 24.000 5.604 1.00 31.17 852 PHE A O 1
ATOM 6656 N N . LEU A 1 853 ? -26.515 22.280 5.627 1.00 36.16 853 LEU A N 1
ATOM 6657 C CA . LEU A 1 853 ? -27.112 21.594 4.475 1.00 36.16 853 LEU A CA 1
ATOM 6658 C C . LEU A 1 853 ? -27.663 20.215 4.909 1.00 36.16 853 LEU A C 1
ATOM 6660 O O . LEU A 1 853 ? -28.059 19.449 4.039 1.00 36.16 853 LEU A O 1
ATOM 6664 N N . ASN A 1 854 ? -27.761 19.923 6.223 1.00 40.97 854 ASN A N 1
ATOM 6665 C CA . ASN A 1 854 ? -28.217 18.737 7.007 1.00 40.97 854 ASN A CA 1
ATOM 6666 C C . ASN A 1 854 ? -29.627 18.251 6.684 1.00 40.97 854 ASN A C 1
ATOM 6668 O O . ASN A 1 854 ? -30.440 18.104 7.580 1.00 40.97 854 ASN A O 1
ATOM 6672 N N . TRP A 1 855 ? -29.889 18.076 5.384 1.00 33.50 855 TRP A N 1
ATOM 6673 C CA . TRP A 1 855 ? -31.019 17.449 4.689 1.00 33.50 855 TRP A CA 1
ATOM 6674 C C . TRP A 1 855 ? -31.278 18.039 3.284 1.00 33.50 855 TRP A C 1
ATOM 6676 O O . TRP A 1 855 ? -31.889 17.366 2.469 1.00 33.50 855 TRP A O 1
ATOM 6686 N N . LEU A 1 856 ? -30.797 19.232 2.947 1.00 32.66 856 LEU A N 1
ATOM 6687 C CA . LEU A 1 856 ? -31.561 20.254 2.193 1.00 32.66 856 LEU A CA 1
ATOM 6688 C C . LEU A 1 856 ? -32.791 20.810 2.980 1.00 32.66 856 LEU A C 1
ATOM 6690 O O . LEU A 1 856 ? -33.635 21.399 2.319 1.00 32.66 856 LEU A O 1
ATOM 6694 N N . ASN A 1 857 ? -32.859 20.568 4.345 1.00 43.03 857 ASN A N 1
ATOM 6695 C CA . ASN A 1 857 ? -33.906 20.514 5.479 1.00 43.03 857 ASN A CA 1
ATOM 6696 C C . ASN A 1 857 ? -35.463 20.615 5.332 1.00 43.03 857 ASN A C 1
ATOM 6698 O O . ASN A 1 857 ? -36.016 21.684 5.261 1.00 43.03 857 ASN A O 1
ATOM 6702 N N . GLU A 1 858 ? -36.134 19.446 5.269 1.00 35.78 858 GLU A N 1
ATOM 6703 C CA . GLU A 1 858 ? -37.451 19.089 4.687 1.00 35.78 858 GLU A CA 1
ATOM 6704 C C . GLU A 1 858 ? -37.780 19.422 3.192 1.00 35.78 858 GLU A C 1
ATOM 6706 O O . GLU A 1 858 ? -37.805 20.571 2.772 1.00 35.78 858 GLU A O 1
ATOM 6711 N N . LEU A 1 859 ? -38.119 18.413 2.357 1.00 28.89 859 LEU A N 1
ATOM 6712 C CA . LEU A 1 859 ? -38.362 18.498 0.880 1.00 28.89 859 LEU A CA 1
ATOM 6713 C C . LEU A 1 859 ? -39.707 19.202 0.572 1.00 28.89 859 LEU A C 1
ATOM 6715 O O . LEU A 1 859 ? -40.279 18.995 -0.489 1.00 28.89 859 LEU A O 1
ATOM 6719 N N . GLY A 1 860 ? -40.235 20.034 1.469 1.00 29.31 860 GLY A N 1
ATOM 6720 C CA . GLY A 1 860 ? -41.420 20.854 1.217 1.00 29.31 860 GLY A CA 1
ATOM 6721 C C . GLY A 1 860 ? -42.760 20.120 1.336 1.00 29.31 860 GLY A C 1
ATOM 6722 O O . GLY A 1 860 ? -43.459 19.921 0.345 1.00 29.31 860 GLY A O 1
ATOM 6723 N N . LEU A 1 861 ? -43.176 19.814 2.565 1.00 26.86 861 LEU A N 1
ATOM 6724 C CA . LEU A 1 861 ? -44.590 19.708 2.929 1.00 26.86 861 LEU A CA 1
ATOM 6725 C C . LEU A 1 861 ? -44.772 20.399 4.276 1.00 26.86 861 LEU A C 1
ATOM 6727 O O . LEU A 1 861 ? -44.515 19.795 5.310 1.00 26.86 861 LEU A O 1
ATOM 6731 N N . ASP A 1 862 ? -45.256 21.635 4.262 1.00 27.94 862 ASP A N 1
ATOM 6732 C CA . ASP A 1 862 ? -45.989 22.132 5.414 1.00 27.94 862 ASP A CA 1
ATOM 6733 C C . ASP A 1 862 ? -47.346 22.645 4.946 1.00 27.94 862 ASP A C 1
ATOM 6735 O O . ASP A 1 862 ? -47.449 23.525 4.089 1.00 27.94 862 ASP A O 1
ATOM 6739 N N . THR A 1 863 ? -48.397 21.990 5.427 1.00 25.80 863 THR A N 1
ATOM 6740 C CA . THR A 1 863 ? -49.540 22.650 6.060 1.00 25.80 863 THR A CA 1
ATOM 6741 C C . THR A 1 863 ? -50.522 21.586 6.549 1.00 25.80 863 THR A C 1
ATOM 6743 O O . THR A 1 863 ? -51.162 20.881 5.773 1.00 25.80 863 THR A O 1
ATOM 6746 N N . SER A 1 864 ? -50.699 21.557 7.870 1.00 24.22 864 SER A N 1
ATOM 6747 C CA . SER A 1 864 ? -51.891 21.088 8.591 1.00 24.22 864 SER A CA 1
ATOM 6748 C C . SER A 1 864 ? -52.254 19.597 8.534 1.00 24.22 864 SER A C 1
ATOM 6750 O O . SER A 1 864 ? -52.765 19.066 7.552 1.00 24.22 864 SER A O 1
ATOM 6752 N N . VAL A 1 865 ? -52.123 18.962 9.700 1.00 28.20 865 VAL A N 1
ATOM 6753 C CA . VAL A 1 865 ? -52.930 17.806 10.118 1.00 28.20 865 VAL A CA 1
ATOM 6754 C C . VAL A 1 865 ? -54.421 18.178 10.020 1.00 28.20 865 VAL A C 1
ATOM 6756 O O . VAL A 1 865 ? -54.795 19.301 10.370 1.00 28.20 865 VAL A O 1
ATOM 6759 N N . PRO A 1 866 ? -55.286 17.245 9.595 1.00 25.42 866 PRO A N 1
ATOM 6760 C CA . PRO A 1 866 ? -56.276 16.772 10.560 1.00 25.42 866 PRO A CA 1
ATOM 6761 C C . PRO A 1 866 ? -56.263 15.250 10.726 1.00 25.42 866 PRO A C 1
ATOM 6763 O O . PRO A 1 866 ? -56.104 14.484 9.778 1.00 25.42 866 PRO A O 1
ATOM 6766 N N . GLU A 1 867 ? -56.460 14.868 11.984 1.00 33.19 867 GLU A N 1
ATOM 6767 C CA . GLU A 1 867 ? -56.980 13.606 12.506 1.00 33.19 867 GLU A CA 1
ATOM 6768 C C . GLU A 1 867 ? -57.854 12.814 11.517 1.00 33.19 867 GLU A C 1
ATOM 6770 O O . GLU A 1 867 ? -58.699 13.410 10.859 1.00 33.19 867 GLU A O 1
ATOM 6775 N N . PHE A 1 868 ? -57.743 11.474 11.505 1.00 23.52 868 PHE A N 1
ATOM 6776 C CA . PHE A 1 868 ? -58.913 10.592 11.677 1.00 23.52 868 PHE A CA 1
ATOM 6777 C C . PHE A 1 868 ? -58.571 9.083 11.781 1.00 23.52 868 PHE A C 1
ATOM 6779 O O . PHE A 1 868 ? -58.026 8.498 10.852 1.00 23.52 868 PHE A O 1
ATOM 6786 N N . PHE A 1 869 ? -59.012 8.499 12.914 1.00 24.05 869 PHE A N 1
ATOM 6787 C CA . PHE A 1 869 ? -59.300 7.088 13.280 1.00 24.05 869 PHE A CA 1
ATOM 6788 C C . PHE A 1 869 ? -58.169 6.030 13.224 1.00 24.05 869 PHE A C 1
ATOM 6790 O O . PHE A 1 869 ? -57.473 5.886 12.235 1.00 24.05 869 PHE A O 1
ATOM 6797 N N . GLY A 1 870 ? -57.918 5.192 14.241 1.00 24.05 870 GLY A N 1
ATOM 6798 C CA . GLY A 1 870 ? -58.743 4.766 15.377 1.00 24.05 870 GLY A CA 1
ATOM 6799 C C . GLY A 1 870 ? -59.519 3.475 15.073 1.00 24.05 870 GLY A C 1
ATOM 6800 O O . GLY A 1 870 ? -60.450 3.518 14.286 1.00 24.05 870 GLY A O 1
ATOM 6801 N N . CYS A 1 871 ? -59.163 2.383 15.767 1.00 24.33 871 CYS A N 1
ATOM 6802 C CA . CYS A 1 871 ? -59.918 1.126 15.959 1.00 24.33 871 CYS A CA 1
ATOM 6803 C C . CYS A 1 871 ? -60.434 0.363 14.716 1.00 24.33 871 CYS A C 1
ATOM 6805 O O . CYS A 1 871 ? -61.478 0.707 14.173 1.00 24.33 871 CYS A O 1
ATOM 6807 N N . GLN A 1 872 ? -59.832 -0.792 14.407 1.00 31.50 872 GLN A N 1
ATOM 6808 C CA . GLN A 1 872 ? -60.317 -2.141 14.778 1.00 31.50 872 GLN A CA 1
ATOM 6809 C C . GLN A 1 872 ? -59.345 -3.219 14.297 1.00 31.50 872 GLN A C 1
ATOM 6811 O O . GLN A 1 872 ? -58.801 -3.064 13.181 1.00 31.50 872 GLN A O 1
#

Organism: NCBI:txid1194566

pLDDT: mean 73.3, std 23.38, range [20.75, 97.88]

Radius of gyration: 35.15 Å; chains: 1; bounding box: 98×79×125 Å